Protein AF-A0A969TGC6-F1 (afdb_monomer)

Solvent-accessible surface area (backbone atoms only — not comparable to full-atom values): 52726 Å² total; per-residue (Å²): 133,88,84,82,91,86,74,65,69,70,60,55,54,51,49,52,50,51,52,52,50,50,52,48,52,52,51,51,50,49,52,50,49,59,74,69,62,88,78,86,81,94,59,93,66,51,74,60,46,52,50,52,46,52,52,50,50,51,57,56,64,56,40,56,71,50,57,75,47,61,88,76,62,61,68,69,58,56,53,52,53,53,48,51,54,52,53,56,54,46,51,66,78,45,85,69,74,39,26,45,59,50,34,52,50,28,51,55,52,32,50,51,51,36,62,56,42,58,84,73,53,75,89,63,59,92,62,10,60,48,58,54,50,42,55,52,52,51,48,38,74,75,70,71,62,87,76,94,69,101,72,90,76,74,87,83,62,34,61,51,34,47,57,66,33,43,66,35,51,79,68,75,39,70,48,66,56,47,46,52,53,21,55,51,43,30,54,52,19,50,54,49,25,55,33,29,49,36,36,75,73,70,36,56,68,73,58,20,46,51,48,44,33,48,70,31,67,49,54,44,58,48,26,60,48,60,53,31,67,82,68,52,59,83,71,52,62,63,85,66,43,46,29,57,20,30,47,34,39,22,50,21,25,51,58,53,65,36,61,68,60,21,29,53,28,47,8,52,14,48,19,12,27,72,72,42,64,80,50,46,66,57,54,48,52,49,33,35,73,76,61,33,61,71,51,29,51,51,46,49,48,53,17,50,52,45,17,48,44,58,51,40,49,60,36,70,75,73,44,70,71,57,58,55,52,54,53,49,46,72,76,68,47,69,78,60,62,65,50,56,75,72,63,53,81,74,60,61,64,57,65,49,38,57,64,56,62,35,46,78,68,71,46,56,81,74,53,52,64,66,59,48,60,59,47,58,77,65,51,49,52,62,69,59,70,82,92,82,78,90,87,85,75,80,70,68,68,59,64,73,46,42,66,59,51,50,49,52,48,48,51,50,47,48,40,64,58,47,52,60,45,75,39,68,54,52,54,50,52,54,51,54,52,48,60,57,51,80,59,37,55,91,57,56,86,85,60,56,66,66,54,45,57,50,52,41,50,46,61,63,46,69,77,73,60,93,67,85,54,61,88,89,92,87,81,89,82,81,84,83,81,37,71,72,85,91,93,96,96,96,94,97,97,97,93,90,94,93,86,89,68,60,77,74,84,92,78,71,39,49,29,27,27,58,28,48,22,70,75,37,38,66,79,53,48,62,58,52,50,52,54,36,56,67,34,50,47,40,30,37,40,36,64,50,48,36,29,76,30,28,60,40,91,96,44,70,79,42,61,48,54,46,85,91,50,86,68,49,32,47,31,37,55,58,41,50,29,56,34,27,55,68,54,25,42,43,39,37,32,46,29,70,72,53,39,80,40,68,97,51,65,53,34,57,49,92,81,46,54,69,61,47,27,53,50,38,22,55,51,33,24,54,36,22,57,76,56,64,60,36,54,38,38,25,55,38,57,26,42,37,28,34,81,58,4,37,46,50,40,32,44,49,45,65,49,43,24,53,52,36,46,42,42,40,55,21,25,41,72,36,20,80,80,52,40,34,28,38,30,31,24,38,56,55,90,48,89,80,54,59,88,63,39,42,32,29,78,57,46,53,52,50,18,47,75,71,48,34,61,82,40,39,66,29,42,31,30,22,74,53,65,94,62,63,62,74,49,64,41,73,54,98,90,38,75,42,28,56,65,59,49,52,57,52,46,49,72,66,29,49,90,72,74,53,54,41,33,33,33,65,35,39,58,61,30,50,17,76,50,96,77,37,36,58,54,63,58,40,17,29,44,50,55,50,39,50,50,64,43,64,70,37,93,53,40,63,34,44,15,36,36,27,46,49,24,46,54,61,92,83,47,48,84,81,56,68,50,80,61,61,69,44,53,77,34,32,27,27,23,22,54,72,66,63,78,81,55,90,83,44,82,74,37,57,37,46,30,32,41,16,48,24,42,48,35,76,68,42,67,82,42,43,83,73,43,82,79,32,72,46,82,45,88,83,32,44,35,25,37,27,39,33,27,26,28,94,91,38,69,77,54,43,35,34,42,35,36,27,77,35,97,62,72,68,89,46,70,47,74,50,77,37,73,23,38,36,32,30,39,42,73,57,51,76,78,49,75,42,70,36,60,98,24,26,34,75,59,77,81,69,57,75,60,40,41,34,38,39,31,69,103

Mean predicted aligned error: 20.3 Å

Radius of gyration: 36.27 Å; Cα contacts (8 Å, |Δi|>4): 1377; chains: 1; bounding box: 99×72×95 Å

Secondary structure (DSSP, 8-state):
------S-HHHHHHHHHHHHHHHHHHHHHHHHHHHH-SS--SSTTHHHHHHHHHHHHHHHHTHHHHHHHTTS--HHHHHHHHHHHHHHHHHHHSPPP-HHHHHHHHHHHHHHHHHHHTTTS---GGG-HHHHHHHHHHHHHHH------SS-----S-HHHHHTTHHHHHTT--THHHHHHHHHHHHHHHHHHHHHHHHHTT--HHHHHHHHHHH-HHHHHHHHHHTSHHHHS--S-S--HHHHHHHHHHHHHHHTT-HHHHHHHHHHHHTT-GGGGGTHHHHHHHHHHHH-HHHHHHHHHHHHHHHHHHHHHHHHHH-TTHHHHHHHHHHH-TTTHHHHHTT-TTGGGT--STHHHHHHTT-GGGTHHHHHHHHTTTGGGTTTS--------TTHHHHHTHHHHHHHHHHHHHHHHH-SSHHHHHHHHHHHHHHHHTTS-S--GGGHHHHHHHHHHHHHHHTT------------TTSS-------------------------TT--EEEE--HHHHS-TTTHHHHHHHHHHHT--EEEEEEEHHHH--STTPPP--S--TTSTTT---HHHHHHHHHHTT-EEEEEEE---GGGTTS-S--GGGTHHHHHHHHHHHHIIIIITTS---EEEE-S-TTSIIIIITTT--SHHHHHHHHHHHHHHHHHH-TTPEEEEPPEEP--SSSPPTT---HHHHHHHHHHTTGGGG-SBEEEE---SS-TT--EEETTEEE-HHHHHHHHHHHHGGGT-PPEEEEEE----SSSTTPPPHHHHHHHHHHHHHHHHTSTTEEEEEEE-SB----TTSBTTB----SS-GGGS--SB---SS--TT-GGGB-HHHHHHHHHHHHHTT-EEEEEEEES-SGGGTTEEEEEEEETTEEEEEEEEEEESSS-----EEE-SSSEEEEEETTS-EEEEEE-BTTEEEPPPPPBT--EEEEE-

Sequence (951 aa):
MPQVYGLPAPLTLHLETAAALGLLLVALGWVVFAIIDRRECILPGLPRRMLVLVLLLAWLALARDVLGVLFGLHPLLLALFAGGALLLTGMLFFPPPASGWIVVSAVLLGSGVRLACFFVEPMKSFSADALLTIERFGYILNDGVLRLAPWQSPPTSLPIAWMAYLPAYVLGLDVRLVNLLAELLIGVALAWAAIALQTNAGTPPRAALATVWNDDRVLLLWSAVFLLPAALHWSLTSIAPVPLALIALLLATLVSERTMATVLLMGLAGAASLLTMVVVPFILLYWLHRHGWWRTLLLAIIAVMMMALLCLLPVAFWLQEYLTTWYWMWMNVGDIVPHRYWAHPETWVELAGFQRPLWALGMGAALEPLQLSGNTLLTGVQVLGSAEAYQTTGTARLLFNLPQLLLAASMLLLTWYRARSMFALLSIITASLLFYLLFHPVSSPYVYTPVLVVALLWAIVWQYSTSPEPPKRIPRSVIALVLLLPLVGLPITLVNNRLPLPDHHNTSPFGVVSRLGVRVRDDDYRAMVTLMQEAGVQWQREELTWATIQRHRDGMFVWTAYPGYARGLYDYDRAIGIQVTAGIHVLALLSYHPAWFYGHEPAPLDAWIDDWGDFVYATVRRYGYERGWVKYWEVWNEPNLHLYGAHLGINTPEKYTQLLAVTRQAARAADPEAQLVLGGLASVWVEPPPVFNSDYRSYLSDVAQVGGLEHVDIVAIHPYRPSAPEDRLPRKGQLEDFRAELHAMDRLLEPFGSLPIWITEMGWSTYTGELGLDEETQAYYLVRMYLLALTHPSVEKVFWYELRNSTTDDADYEQPFFDAAEEQFHYGLLRRSYPLDPEQDDLRKPAFIAYRKLTQMLEGHTLQQVIADNTTPETAGVYWYRFTRPDQKEQPVDVFWRTGSVWPTFAADYGCAKVSLWEANGERRAVLPTIDGAVTIPEPPVGVPWYAKCE

Foldseek 3Di:
DDDDDDDDPVVLVVVVVVLVVVVVVVVVVVVVVLVPDDDDDPDPPVVQLVVLVVLLSLQVNVVVVVVSCVVPDDVVLVVLSVVLNVLSVVVNPDPDFFLQVLLVVLLVSLVVLLVVVPVVDDADLVQALLSVVLVQVVCCVPPVDDDDDDDDRDPQWFPLLSVQQNVCVVVVHDSCVSLSVLLVLLLVLLLLLQLLLCVVVVHDSVRSNVCCRGDNPLSNLSSSVSRHPLVSDDHNNADRSNLVSLLSNLNSCVSNVVLLSNLLSLLSSLRTDPVSVLVVVLSLVVCCVVPNDVVSVVSVC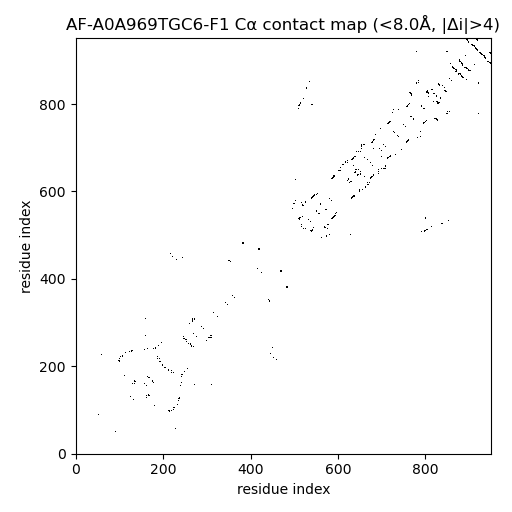SSVVSNCCSRCVCCPVRPVPPVVLVVCCVLPVVPPPVVVCVPDPVCVLAQFFPCVVCVVVVNNVVCVVVSVVVVCVPLLQPPPPDDDDDDDDPPPVPVVCVVVCCVVVVLVVQCQWWPPDSQSVLVSSLVVVVVRVVGGDDRHPRPVSVVSSSVSVNVVSSPDRDDTGDDDDDDDPPPPRSDDDDDDDDDDDYDDDDDADAADDDAWQAAAEAQCQQFNALVCLVVLLVLCVLLLHQEYEHEDAQQVQAVDLPGHGYQADTPVNPQRHSHRRSNLRSCRNSNHAYAYEYDDFHNVCVVVWLDACVVCLVSLLVVLLVVLLVQPVPGPRHQEYEYFAALQACPGNVRPNQNQLLSLLSSLQSNLVSNCVSPVRRFYEYHAHEAAQDVVGPPSHDGRLVSLLRNVVNPSLVRGQAYEYQDEDLDAQQFQGQDVNGRDHPLSVVVSVQVSCVVVVLRAYEHQEYFFFCAPDPSHDPLQLRLLSLLVNCCSQQVRPRYRHYYYHHAEFGADSPDRLQGGDDDSHDRRRGRHQFYDDPPDDSPDPRRGGLNSLLSSVNSVQDPQKHWDDWPADCPDPLRHQKGKTWIDHPVGNLKIKMKIAGQDPDDDFDKDFNNAQWKWKAWSSGDTDDIDGADNRIDGDDHDDHSIMMMITHD

Structure (mmCIF, N/CA/C/O backbone):
data_AF-A0A969TGC6-F1
#
_entry.id   AF-A0A969TGC6-F1
#
loop_
_atom_site.group_PDB
_atom_site.id
_atom_site.type_symbol
_atom_site.label_atom_id
_atom_site.label_alt_id
_atom_site.label_comp_id
_atom_site.label_asym_id
_atom_site.label_entity_id
_atom_site.label_seq_id
_atom_site.pdbx_PDB_ins_code
_atom_site.Cartn_x
_atom_site.Cartn_y
_atom_site.Cartn_z
_atom_site.occupancy
_atom_site.B_iso_or_equiv
_atom_site.auth_seq_id
_atom_site.auth_comp_id
_atom_site.auth_asym_id
_atom_site.auth_atom_id
_atom_site.pdbx_PDB_model_num
ATOM 1 N N . MET A 1 1 ? 21.416 15.782 16.555 1.00 24.66 1 MET A N 1
ATOM 2 C CA . MET A 1 1 ? 21.982 17.030 17.127 1.00 24.66 1 MET A CA 1
ATOM 3 C C . MET A 1 1 ? 21.589 18.193 16.224 1.00 24.66 1 MET A C 1
ATOM 5 O O . MET A 1 1 ? 21.536 17.962 15.021 1.00 24.66 1 MET A O 1
ATOM 9 N N . PRO A 1 2 ? 21.303 19.396 16.750 1.00 28.72 2 PRO A N 1
ATOM 10 C CA . PRO A 1 2 ? 20.964 20.556 15.925 1.00 28.72 2 PRO A CA 1
ATOM 11 C C . PRO A 1 2 ? 22.213 21.150 15.252 1.00 28.72 2 PRO A C 1
ATOM 13 O O . PRO A 1 2 ? 23.263 21.255 15.885 1.00 28.72 2 PRO A O 1
ATOM 16 N N . GLN A 1 3 ? 22.101 21.559 13.986 1.00 31.88 3 GLN A N 1
ATOM 17 C CA . GLN A 1 3 ? 23.160 22.302 13.293 1.00 31.88 3 GLN A CA 1
ATOM 18 C C . GLN A 1 3 ? 23.065 23.804 13.596 1.00 31.88 3 GLN A C 1
ATOM 20 O O . GLN A 1 3 ? 21.974 24.370 13.656 1.00 31.88 3 GLN A O 1
ATOM 25 N N . VAL A 1 4 ? 24.217 24.460 13.765 1.00 28.70 4 VAL A N 1
ATOM 26 C CA . VAL A 1 4 ? 24.314 25.903 14.032 1.00 28.70 4 VAL A CA 1
ATOM 27 C C . VAL A 1 4 ? 24.711 26.629 12.746 1.00 28.70 4 VAL A C 1
ATOM 29 O O . VAL A 1 4 ? 25.843 26.503 12.284 1.00 28.70 4 VAL A O 1
ATOM 32 N N . TYR A 1 5 ? 23.792 27.410 12.174 1.00 34.66 5 TYR A N 1
ATOM 33 C CA . TYR A 1 5 ? 24.076 28.231 10.993 1.00 34.66 5 TYR A CA 1
ATOM 34 C C . TYR A 1 5 ? 24.976 29.422 11.343 1.00 34.66 5 TYR A C 1
ATOM 36 O O . TYR A 1 5 ? 24.638 30.251 12.186 1.00 34.66 5 TYR A O 1
ATOM 44 N N . GLY A 1 6 ? 26.130 29.498 10.673 1.00 35.56 6 GLY A N 1
ATOM 45 C CA . GLY A 1 6 ? 27.254 30.347 11.073 1.00 35.56 6 GLY A CA 1
ATOM 46 C C . GLY A 1 6 ? 27.678 31.451 10.100 1.00 35.56 6 GLY A C 1
ATOM 47 O O . GLY A 1 6 ? 28.812 31.891 10.226 1.00 35.56 6 GLY A O 1
ATOM 48 N N . LEU A 1 7 ? 26.843 31.874 9.137 1.00 33.38 7 LEU A N 1
ATOM 49 C CA . LEU A 1 7 ? 26.954 33.140 8.370 1.00 33.38 7 LEU A CA 1
ATOM 50 C C . LEU A 1 7 ? 25.738 33.301 7.417 1.00 33.38 7 LEU A C 1
ATOM 52 O O . LEU A 1 7 ? 25.213 32.289 6.952 1.00 33.38 7 LEU A O 1
ATOM 56 N N . PRO A 1 8 ? 25.277 34.526 7.076 1.00 35.31 8 PRO A N 1
ATOM 57 C CA . PRO A 1 8 ? 24.175 34.715 6.126 1.00 35.31 8 PRO A CA 1
ATOM 58 C C . PRO A 1 8 ? 24.559 34.348 4.684 1.00 35.31 8 PRO A C 1
ATOM 60 O O . PRO A 1 8 ? 25.531 34.881 4.144 1.00 35.31 8 PRO A O 1
ATOM 63 N N . ALA A 1 9 ? 23.733 33.523 4.031 1.00 37.19 9 ALA A N 1
ATOM 64 C CA . ALA A 1 9 ? 23.964 33.000 2.678 1.00 37.19 9 ALA A CA 1
ATOM 65 C C . ALA A 1 9 ? 24.323 34.039 1.582 1.00 37.19 9 ALA A C 1
ATOM 67 O O . ALA A 1 9 ? 25.147 33.713 0.724 1.00 37.19 9 ALA A O 1
ATOM 68 N N . PRO A 1 10 ? 23.801 35.289 1.583 1.00 35.31 10 PRO A N 1
ATOM 69 C CA . PRO A 1 10 ? 24.220 36.296 0.604 1.00 35.31 10 PRO A CA 1
ATOM 70 C C . PRO A 1 10 ? 25.704 36.678 0.711 1.00 35.31 10 PRO A C 1
ATOM 72 O O . PRO A 1 10 ? 26.344 36.951 -0.302 1.00 35.31 10 PRO A O 1
ATOM 75 N N . LEU A 1 11 ? 26.280 36.684 1.921 1.00 35.53 11 LEU A N 1
ATOM 76 C CA . LEU A 1 11 ? 27.669 37.105 2.124 1.00 35.53 11 LEU A CA 1
ATOM 77 C C . LEU A 1 11 ? 28.658 36.051 1.608 1.00 35.53 11 LEU A C 1
ATOM 79 O O . LEU A 1 11 ? 29.670 36.406 1.003 1.00 35.53 11 LEU A O 1
ATOM 83 N N . THR A 1 12 ? 28.347 34.765 1.792 1.00 37.69 12 THR A N 1
ATOM 84 C CA . THR A 1 12 ? 29.113 33.657 1.202 1.00 37.69 12 THR A CA 1
ATOM 85 C C . THR A 1 12 ? 29.044 33.682 -0.322 1.00 37.69 12 THR A C 1
ATOM 87 O O . THR A 1 12 ? 30.097 33.664 -0.954 1.00 37.69 12 THR A O 1
ATOM 90 N N . LEU A 1 13 ? 27.856 33.871 -0.912 1.00 38.19 13 LEU A N 1
ATOM 91 C CA . LEU A 1 13 ? 27.699 33.991 -2.368 1.00 38.19 13 LEU A CA 1
ATOM 92 C C . LEU A 1 13 ? 28.505 35.169 -2.952 1.00 38.19 13 LEU A C 1
ATOM 94 O O . LEU A 1 13 ? 29.115 35.054 -4.017 1.00 38.19 13 LEU A O 1
ATOM 98 N N . HIS A 1 14 ? 28.560 36.309 -2.255 1.00 39.16 14 HIS A N 1
ATOM 99 C CA . HIS A 1 14 ? 29.379 37.451 -2.674 1.00 39.16 14 HIS A CA 1
ATOM 100 C C . HIS A 1 14 ? 30.890 37.187 -2.562 1.00 39.16 14 HIS A C 1
ATOM 102 O O . HIS A 1 14 ? 31.640 37.625 -3.435 1.00 39.16 14 HIS A O 1
ATOM 108 N N . LEU A 1 15 ? 31.347 36.448 -1.545 1.00 41.25 15 LEU A N 1
ATOM 109 C CA . LEU A 1 15 ? 32.752 36.041 -1.406 1.00 41.25 15 LEU A CA 1
ATOM 110 C C . LEU A 1 15 ? 33.165 35.009 -2.467 1.00 41.25 15 LEU A C 1
ATOM 112 O O . LEU A 1 15 ? 34.226 35.155 -3.071 1.00 41.25 15 LEU A O 1
ATOM 116 N N . GLU A 1 16 ? 32.313 34.023 -2.748 1.00 42.44 16 GLU A N 1
ATOM 117 C CA . GLU A 1 16 ? 32.480 33.057 -3.845 1.00 42.44 16 GLU A CA 1
ATOM 118 C C . GLU A 1 16 ? 32.572 33.776 -5.197 1.00 42.44 16 GLU A C 1
ATOM 120 O O . GLU A 1 16 ? 33.514 33.560 -5.960 1.00 42.44 16 GLU A O 1
ATOM 125 N N . THR A 1 17 ? 31.646 34.707 -5.457 1.00 41.72 17 THR A N 1
ATOM 126 C CA . THR A 1 17 ? 31.639 35.528 -6.676 1.00 41.72 17 THR A CA 1
ATOM 127 C C . THR A 1 17 ? 32.918 36.358 -6.793 1.00 41.72 17 THR A C 1
ATOM 129 O O . THR A 1 17 ? 33.521 36.401 -7.863 1.00 41.72 17 THR A O 1
ATOM 132 N N . ALA A 1 18 ? 33.383 36.987 -5.708 1.00 42.50 18 ALA A N 1
ATOM 133 C CA . ALA A 1 18 ? 34.616 37.775 -5.704 1.00 42.50 18 ALA A CA 1
ATOM 134 C C . ALA A 1 18 ? 35.876 36.914 -5.923 1.00 42.50 18 ALA A C 1
ATOM 136 O O . ALA A 1 18 ? 36.776 37.325 -6.656 1.00 42.50 18 ALA A O 1
ATOM 137 N N . ALA A 1 19 ? 35.934 35.711 -5.344 1.00 42.59 19 ALA A N 1
ATOM 138 C CA . ALA A 1 19 ? 37.028 34.763 -5.553 1.00 42.59 19 ALA A CA 1
ATOM 139 C C . ALA A 1 19 ? 37.056 34.231 -6.997 1.00 42.59 19 ALA A C 1
ATOM 141 O O . ALA A 1 19 ? 38.118 34.202 -7.624 1.00 42.59 19 ALA A O 1
ATOM 142 N N . ALA A 1 20 ? 35.891 33.892 -7.558 1.00 42.00 20 ALA A N 1
ATOM 143 C CA . ALA A 1 20 ? 35.745 33.515 -8.961 1.00 42.00 20 ALA A CA 1
ATOM 144 C C . ALA A 1 20 ? 36.144 34.664 -9.903 1.00 42.00 20 ALA A C 1
ATOM 146 O O . ALA A 1 20 ? 36.870 34.435 -10.870 1.00 42.00 20 ALA A O 1
ATOM 147 N N . LEU A 1 21 ? 35.764 35.910 -9.592 1.00 42.19 21 LEU A N 1
ATOM 148 C CA . LEU A 1 21 ? 36.181 37.094 -10.351 1.00 42.19 21 LEU A CA 1
ATOM 149 C C . LEU A 1 21 ? 37.699 37.331 -10.258 1.00 42.19 21 LEU A C 1
ATOM 151 O O . LEU A 1 21 ? 38.327 37.704 -11.245 1.00 42.19 21 LEU A O 1
ATOM 155 N N . GLY A 1 22 ? 38.310 37.071 -9.098 1.00 43.81 22 GLY A N 1
ATOM 156 C CA . GLY A 1 22 ? 39.761 37.120 -8.910 1.00 43.81 22 GLY A CA 1
ATOM 157 C C . GLY A 1 22 ? 40.499 36.087 -9.765 1.00 43.81 22 GLY A C 1
ATOM 158 O O . GLY A 1 22 ? 41.428 36.438 -10.491 1.00 43.81 22 GLY A O 1
ATOM 159 N N . LEU A 1 23 ? 40.048 34.828 -9.746 1.00 44.66 23 LEU A N 1
ATOM 160 C CA . LEU A 1 23 ? 40.581 33.759 -10.598 1.00 44.66 23 LEU A CA 1
ATOM 161 C C . LEU A 1 23 ? 40.375 34.061 -12.091 1.00 44.66 23 LEU A C 1
ATOM 163 O O . LEU A 1 23 ? 41.296 33.864 -12.882 1.00 44.66 23 LEU A O 1
ATOM 167 N N . LEU A 1 24 ? 39.217 34.610 -12.469 1.00 41.59 24 LEU A N 1
ATOM 168 C CA . LEU A 1 24 ? 38.911 35.066 -13.826 1.00 41.59 24 LEU A CA 1
ATOM 169 C C . LEU A 1 24 ? 39.865 36.174 -14.290 1.00 41.59 24 LEU A C 1
ATOM 171 O O . LEU A 1 24 ? 40.400 36.096 -15.393 1.00 41.59 24 LEU A O 1
ATOM 175 N N . LEU A 1 25 ? 40.111 37.188 -13.458 1.00 43.38 25 LEU A N 1
ATOM 176 C CA . LEU A 1 25 ? 41.026 38.289 -13.773 1.00 43.38 25 LEU A CA 1
ATOM 177 C C . LEU A 1 25 ? 42.484 37.817 -13.859 1.00 43.38 25 LEU A C 1
ATOM 179 O O . LEU A 1 25 ? 43.218 38.276 -14.733 1.00 43.38 25 LEU A O 1
ATOM 183 N N . VAL A 1 26 ? 42.898 36.859 -13.022 1.00 46.28 26 VAL A N 1
ATOM 184 C CA . VAL A 1 26 ? 44.216 36.211 -13.131 1.00 46.28 26 VAL A CA 1
ATOM 185 C C . VAL A 1 26 ? 44.318 35.386 -14.417 1.00 46.28 26 VAL A C 1
ATOM 187 O O . VAL A 1 26 ? 45.312 35.512 -15.127 1.00 46.28 26 VAL A O 1
ATOM 190 N N . ALA A 1 27 ? 43.296 34.598 -14.766 1.00 43.94 27 ALA A N 1
ATOM 191 C CA . ALA A 1 27 ? 43.273 33.782 -15.981 1.00 43.94 27 ALA A CA 1
ATOM 192 C C . ALA A 1 27 ? 43.244 34.632 -17.263 1.00 43.94 27 ALA A C 1
ATOM 194 O O . ALA A 1 27 ? 44.017 34.376 -18.185 1.00 43.94 27 ALA A O 1
ATOM 195 N N . LEU A 1 28 ? 42.422 35.687 -17.310 1.00 42.12 28 LEU A N 1
ATOM 196 C CA . LEU A 1 28 ? 42.416 36.669 -18.398 1.00 42.12 28 LEU A CA 1
ATOM 197 C C . LEU A 1 28 ? 43.750 37.413 -18.480 1.00 42.12 28 LEU A C 1
ATOM 199 O O . LEU A 1 28 ? 44.289 37.558 -19.573 1.00 42.12 28 LEU A O 1
ATOM 203 N N . GLY A 1 29 ? 44.327 37.813 -17.343 1.00 43.00 29 GLY A N 1
ATOM 204 C CA . GLY A 1 29 ? 45.672 38.383 -17.281 1.00 43.00 29 GLY A CA 1
ATOM 205 C C . GLY A 1 29 ? 46.729 37.442 -17.866 1.00 43.00 29 GLY A C 1
ATOM 206 O O . GLY A 1 29 ? 47.590 37.891 -18.618 1.00 43.00 29 GLY A O 1
ATOM 207 N N . TRP A 1 30 ? 46.624 36.136 -17.599 1.00 42.75 30 TRP A N 1
ATOM 208 C CA . TRP A 1 30 ? 47.497 35.097 -18.156 1.00 42.75 30 TRP A CA 1
ATOM 209 C C . TRP A 1 30 ? 47.307 34.905 -19.665 1.00 42.75 30 TRP A C 1
ATOM 211 O O . TRP A 1 30 ? 48.290 34.846 -20.398 1.00 42.75 30 TRP A O 1
ATOM 221 N N . VAL A 1 31 ? 46.061 34.865 -20.148 1.00 41.34 31 VAL A N 1
ATOM 222 C CA . VAL A 1 31 ? 45.736 34.771 -21.583 1.00 41.34 31 VAL A CA 1
ATOM 223 C C . VAL A 1 31 ? 46.210 36.016 -22.338 1.00 41.34 31 VAL A C 1
ATOM 225 O O . VAL A 1 31 ? 46.769 35.894 -23.424 1.00 41.34 31 VAL A O 1
ATOM 228 N N . VAL A 1 32 ? 46.064 37.208 -21.756 1.00 41.75 32 VAL A N 1
ATOM 229 C CA . VAL A 1 32 ? 46.582 38.464 -22.320 1.00 41.75 32 VAL A CA 1
ATOM 230 C C . VAL A 1 32 ? 48.115 38.468 -22.338 1.00 41.75 32 VAL A C 1
ATOM 232 O O . VAL A 1 32 ? 48.694 38.789 -23.373 1.00 41.75 32 VAL A O 1
ATOM 235 N N . PHE A 1 33 ? 48.786 38.032 -21.263 1.00 41.72 33 PHE A N 1
ATOM 236 C CA . PHE A 1 33 ? 50.248 37.864 -21.246 1.00 41.72 33 PHE A CA 1
ATOM 237 C C . PHE A 1 33 ? 50.727 36.892 -22.333 1.00 41.72 33 PHE A C 1
ATOM 239 O O . PHE A 1 33 ? 51.671 37.192 -23.062 1.00 41.72 33 PHE A O 1
ATOM 246 N N . ALA A 1 34 ? 50.046 35.753 -22.473 1.00 40.00 34 ALA A N 1
ATOM 247 C CA . ALA A 1 34 ? 50.344 34.734 -23.471 1.00 40.00 34 ALA A CA 1
ATOM 248 C C . ALA A 1 34 ? 50.162 35.259 -24.908 1.00 40.00 34 ALA A C 1
ATOM 250 O O . ALA A 1 34 ? 50.999 35.010 -25.770 1.00 40.00 34 ALA A O 1
ATOM 251 N N . ILE A 1 35 ? 49.098 36.023 -25.179 1.00 39.34 35 ILE A N 1
ATOM 252 C CA . ILE A 1 35 ? 48.844 36.623 -26.500 1.00 39.34 35 ILE A CA 1
ATOM 253 C C . ILE A 1 35 ? 49.875 37.710 -26.853 1.00 39.34 35 ILE A C 1
ATOM 255 O O . ILE A 1 35 ? 50.189 37.882 -28.033 1.00 39.34 35 ILE A O 1
ATOM 259 N N . ILE A 1 36 ? 50.383 38.447 -25.860 1.00 40.69 36 ILE A N 1
ATOM 260 C CA . ILE A 1 36 ? 51.308 39.571 -26.063 1.00 40.69 36 ILE A CA 1
ATOM 261 C C . ILE A 1 36 ? 52.763 39.112 -26.240 1.00 40.69 36 ILE A C 1
ATOM 263 O O . ILE A 1 36 ? 53.474 39.689 -27.066 1.00 40.69 36 ILE A O 1
ATOM 267 N N . ASP A 1 37 ? 53.228 38.108 -25.491 1.00 37.31 37 ASP A N 1
ATOM 268 C CA . ASP A 1 37 ? 54.656 37.782 -25.463 1.00 37.31 37 ASP A CA 1
ATOM 269 C C . ASP A 1 37 ? 55.139 36.948 -26.669 1.00 37.31 37 ASP A C 1
ATOM 271 O O . ASP A 1 37 ? 54.580 35.918 -27.053 1.00 37.31 37 ASP A O 1
ATOM 275 N N . ARG A 1 38 ? 56.267 37.385 -27.236 1.00 43.56 38 ARG A N 1
ATOM 276 C CA . ARG A 1 38 ? 57.140 36.585 -28.108 1.00 43.56 38 ARG A CA 1
ATOM 277 C C . ARG A 1 38 ? 58.613 36.617 -27.690 1.00 43.56 38 ARG A C 1
ATOM 279 O O . ARG A 1 38 ? 59.367 35.802 -28.226 1.00 43.56 38 ARG A O 1
ATOM 286 N N . ARG A 1 39 ? 59.034 37.559 -26.832 1.00 43.31 39 ARG A N 1
ATOM 287 C CA . ARG A 1 39 ? 60.411 37.780 -26.359 1.00 43.31 39 ARG A CA 1
ATOM 288 C C . ARG A 1 39 ? 60.439 38.561 -25.030 1.00 43.31 39 ARG A C 1
ATOM 290 O O . ARG A 1 39 ? 60.185 39.759 -25.021 1.00 43.31 39 ARG A O 1
ATOM 297 N N . GLU A 1 40 ? 60.968 37.878 -24.013 1.00 41.59 40 GLU A N 1
ATOM 298 C CA . GLU A 1 40 ? 61.617 38.391 -22.789 1.00 41.59 40 GLU A CA 1
ATOM 299 C C . GLU A 1 40 ? 60.731 38.814 -21.593 1.00 41.59 40 GLU A C 1
ATOM 301 O O . GLU A 1 40 ? 59.841 39.657 -21.658 1.00 41.59 40 GLU A O 1
ATOM 306 N N . CYS A 1 41 ? 61.042 38.219 -20.433 1.00 33.31 41 CYS A N 1
ATOM 307 C CA . CYS A 1 41 ? 60.336 38.412 -19.166 1.00 33.31 41 CYS A CA 1
ATOM 308 C C . CYS A 1 41 ? 60.744 39.710 -18.453 1.00 33.31 41 CYS A C 1
ATOM 310 O O . CYS A 1 41 ? 61.922 39.909 -18.165 1.00 33.31 41 CYS A O 1
ATOM 312 N N . ILE A 1 42 ? 59.765 40.503 -18.007 1.00 37.56 42 ILE A N 1
ATOM 313 C CA . ILE A 1 42 ? 60.013 41.737 -17.233 1.00 37.56 42 ILE A CA 1
ATOM 314 C C . ILE A 1 42 ? 60.315 41.472 -15.737 1.00 37.56 42 ILE A C 1
ATOM 316 O O . ILE A 1 42 ? 60.953 42.299 -15.091 1.00 37.56 42 ILE A O 1
ATOM 320 N N . LEU A 1 43 ? 59.924 40.317 -15.171 1.00 34.94 43 LEU A N 1
ATOM 321 C CA . LEU A 1 43 ? 60.247 39.938 -13.780 1.00 34.94 43 LEU A CA 1
ATOM 322 C C . LEU A 1 43 ? 60.674 38.458 -13.648 1.00 34.94 43 LEU A C 1
ATOM 324 O O . LEU A 1 43 ? 59.826 37.564 -13.769 1.00 34.94 43 LEU A O 1
ATOM 328 N N . PRO A 1 44 ? 61.955 38.155 -13.352 1.00 37.75 44 PRO A N 1
ATOM 329 C CA . PRO A 1 44 ? 62.408 36.783 -13.143 1.00 37.75 44 PRO A CA 1
ATOM 330 C C . PRO A 1 44 ? 61.850 36.200 -11.833 1.00 37.75 44 PRO A C 1
ATOM 332 O O . PRO A 1 44 ? 62.057 36.738 -10.749 1.00 37.75 44 PRO A O 1
ATOM 335 N N . GLY A 1 45 ? 61.149 35.066 -11.934 1.00 48.38 45 GLY A N 1
ATOM 336 C CA . GLY A 1 45 ? 60.629 34.294 -10.793 1.00 48.38 45 GLY A CA 1
ATOM 337 C C . GLY A 1 45 ? 59.125 34.429 -10.520 1.00 48.38 45 GLY A C 1
ATOM 338 O O . GLY A 1 45 ? 58.558 33.565 -9.849 1.00 48.38 45 GLY A O 1
ATOM 339 N N . LEU A 1 46 ? 58.452 35.436 -11.089 1.00 42.62 46 LEU A N 1
ATOM 340 C CA . LEU A 1 46 ? 57.016 35.664 -10.870 1.00 42.62 46 LEU A CA 1
ATOM 341 C C . LEU A 1 46 ? 56.115 34.465 -11.261 1.00 42.62 46 LEU A C 1
ATOM 343 O O . LEU A 1 46 ? 55.258 34.105 -10.454 1.00 42.62 46 LEU A O 1
ATOM 347 N N . PRO A 1 47 ? 56.317 33.768 -12.406 1.00 53.97 47 PRO A N 1
ATOM 348 C CA . PRO A 1 47 ? 55.390 32.721 -12.856 1.00 53.97 47 PRO A CA 1
ATOM 349 C C . PRO A 1 47 ? 55.228 31.531 -11.897 1.00 53.97 47 PRO A C 1
ATOM 351 O O . PRO A 1 47 ? 54.136 30.982 -11.791 1.00 53.97 47 PRO A O 1
ATOM 354 N N . ARG A 1 48 ? 56.287 31.132 -11.174 1.00 51.34 48 ARG A N 1
ATOM 355 C CA . ARG A 1 48 ? 56.208 30.014 -10.209 1.00 51.34 48 ARG A CA 1
ATOM 356 C C . ARG A 1 48 ? 55.545 30.431 -8.909 1.00 51.34 48 ARG A C 1
ATOM 358 O O . ARG A 1 48 ? 54.695 29.705 -8.410 1.00 51.34 48 ARG A O 1
ATOM 365 N N . ARG A 1 49 ? 55.881 31.618 -8.394 1.00 55.34 49 ARG A N 1
ATOM 366 C CA . ARG A 1 49 ? 55.244 32.157 -7.185 1.00 55.34 49 ARG A CA 1
ATOM 367 C C . ARG A 1 49 ? 53.764 32.458 -7.408 1.00 55.34 49 ARG A C 1
ATOM 369 O O . ARG A 1 49 ? 52.978 32.180 -6.515 1.00 55.34 49 ARG A O 1
ATOM 376 N N . MET A 1 50 ? 53.365 32.915 -8.598 1.00 53.53 50 MET A N 1
ATOM 377 C CA . MET A 1 50 ? 51.946 33.039 -8.954 1.00 53.53 50 MET A CA 1
ATOM 378 C C . MET A 1 50 ? 51.240 31.680 -9.027 1.00 53.53 50 MET A C 1
ATOM 380 O O . MET A 1 50 ? 50.130 31.573 -8.522 1.00 53.53 50 MET A O 1
ATOM 384 N N . LEU A 1 51 ? 51.871 30.632 -9.574 1.00 51.25 51 LEU A N 1
ATOM 385 C CA . LEU A 1 51 ? 51.276 29.288 -9.583 1.00 51.25 51 LEU A CA 1
ATOM 386 C C . LEU A 1 51 ? 51.096 28.735 -8.158 1.00 51.25 51 LEU A C 1
ATOM 388 O O . LEU A 1 51 ? 50.004 28.297 -7.815 1.00 51.25 51 LEU A O 1
ATOM 392 N N . VAL A 1 52 ? 52.124 28.816 -7.305 1.00 55.00 52 VAL A N 1
ATOM 393 C CA . VAL A 1 52 ? 52.030 28.396 -5.891 1.00 55.00 52 VAL A CA 1
ATOM 394 C C . VAL A 1 52 ? 51.007 29.243 -5.124 1.00 55.00 52 VAL A C 1
ATOM 396 O O . VAL A 1 52 ? 50.272 28.703 -4.305 1.00 55.00 52 VAL A O 1
ATOM 399 N N . LEU A 1 53 ? 50.888 30.543 -5.420 1.00 56.56 53 LEU A N 1
ATOM 400 C CA . LEU A 1 53 ? 49.873 31.412 -4.821 1.00 56.56 53 LEU A CA 1
ATOM 401 C C . LEU A 1 53 ? 48.451 31.033 -5.263 1.00 56.56 53 LEU A C 1
ATOM 403 O O . LEU A 1 53 ? 47.565 30.985 -4.420 1.00 56.56 53 LEU A O 1
ATOM 407 N N . VAL A 1 54 ? 48.224 30.716 -6.542 1.00 53.41 54 VAL A N 1
ATOM 408 C CA . VAL A 1 54 ? 46.925 30.213 -7.034 1.00 53.41 54 VAL A CA 1
ATOM 409 C C . VAL A 1 54 ? 46.567 28.884 -6.366 1.00 53.41 54 VAL A C 1
ATOM 411 O O . VAL A 1 54 ? 45.427 28.703 -5.949 1.00 53.41 54 VAL A O 1
ATOM 414 N N . LEU A 1 55 ? 47.538 27.984 -6.193 1.00 51.91 55 LEU A N 1
ATOM 415 C CA . LEU A 1 55 ? 47.339 26.708 -5.500 1.00 51.91 55 LEU A CA 1
ATOM 416 C C . LEU A 1 55 ? 47.047 26.899 -4.002 1.00 51.91 55 LEU A C 1
ATOM 418 O O . LEU A 1 55 ? 46.147 26.250 -3.477 1.00 51.91 55 LEU A O 1
ATOM 422 N N . LEU A 1 56 ? 47.735 27.823 -3.324 1.00 58.91 56 LEU A N 1
ATOM 423 C CA . LEU A 1 56 ? 47.463 28.167 -1.924 1.00 58.91 56 LEU A CA 1
ATOM 424 C C . LEU A 1 56 ? 46.101 28.862 -1.755 1.00 58.91 56 LEU A C 1
ATOM 426 O O . LEU A 1 56 ? 45.387 28.582 -0.798 1.00 58.91 56 LEU A O 1
ATOM 430 N N . LEU A 1 57 ? 45.704 29.732 -2.687 1.00 53.81 57 LEU A N 1
ATOM 431 C CA . LEU A 1 57 ? 44.385 30.370 -2.676 1.00 53.81 57 LEU A CA 1
ATOM 432 C C . LEU A 1 57 ? 43.262 29.360 -2.948 1.00 53.81 57 LEU A C 1
ATOM 434 O O . LEU A 1 57 ? 42.229 29.438 -2.293 1.00 53.81 57 LEU A O 1
ATOM 438 N N . ALA A 1 58 ? 43.469 28.377 -3.830 1.00 51.12 58 ALA A N 1
ATOM 439 C CA . ALA A 1 58 ? 42.536 27.263 -4.013 1.00 51.12 58 ALA A CA 1
ATOM 440 C C . ALA A 1 58 ? 42.439 26.384 -2.750 1.00 51.12 58 ALA A C 1
ATOM 442 O O . ALA A 1 58 ? 41.338 26.054 -2.315 1.00 51.12 58 ALA A O 1
ATOM 443 N N . TRP A 1 59 ? 43.578 26.073 -2.117 1.00 57.62 59 TRP A N 1
ATOM 444 C CA . TRP A 1 59 ? 43.646 25.335 -0.848 1.00 57.62 59 TRP A CA 1
ATOM 445 C C . TRP A 1 59 ? 42.881 26.038 0.282 1.00 57.62 59 TRP A C 1
ATOM 447 O O . TRP A 1 59 ? 42.167 25.396 1.048 1.00 57.62 59 TRP A O 1
ATOM 457 N N . LEU A 1 60 ? 43.011 27.364 0.376 1.00 55.47 60 LEU A N 1
ATOM 458 C CA . LEU A 1 60 ? 42.335 28.182 1.385 1.00 55.47 60 LEU A CA 1
ATOM 459 C C . LEU A 1 60 ? 40.854 28.428 1.063 1.00 55.47 60 LEU A C 1
ATOM 461 O O . LEU A 1 60 ? 40.045 28.464 1.984 1.00 55.47 60 LEU A O 1
ATOM 465 N N . ALA A 1 61 ? 40.469 28.552 -0.211 1.00 48.09 61 ALA A N 1
ATOM 466 C CA . ALA A 1 61 ? 39.064 28.684 -0.608 1.00 48.09 61 ALA A CA 1
ATOM 467 C C . ALA A 1 61 ? 38.253 27.419 -0.271 1.00 48.09 61 ALA A C 1
ATOM 469 O O . ALA A 1 61 ? 37.144 27.515 0.252 1.00 48.09 61 ALA A O 1
ATOM 470 N N . LEU A 1 62 ? 38.843 26.238 -0.485 1.00 48.59 62 LEU A N 1
ATOM 471 C CA . LEU A 1 62 ? 38.257 24.935 -0.139 1.00 48.59 62 LEU A CA 1
ATOM 472 C C . LEU A 1 62 ? 38.333 24.604 1.365 1.00 48.59 62 LEU A C 1
ATOM 474 O O . LEU A 1 62 ? 37.825 23.574 1.803 1.00 48.59 62 LEU A O 1
ATOM 478 N N . ALA A 1 63 ? 38.928 25.472 2.193 1.00 49.34 63 ALA A N 1
ATOM 479 C CA . ALA A 1 63 ? 38.982 25.255 3.637 1.00 49.34 63 ALA A CA 1
ATOM 480 C C . ALA A 1 63 ? 37.602 25.354 4.314 1.00 49.34 63 ALA A C 1
ATOM 482 O O . ALA A 1 63 ? 37.462 24.873 5.433 1.00 49.34 63 ALA A O 1
ATOM 483 N N . ARG A 1 64 ? 36.582 25.941 3.666 1.00 42.22 64 ARG A N 1
ATOM 484 C CA . ARG A 1 64 ? 35.212 26.035 4.206 1.00 42.22 64 ARG A CA 1
ATOM 485 C C . ARG A 1 64 ? 34.554 24.668 4.389 1.00 42.22 64 ARG A C 1
ATOM 487 O O . ARG A 1 64 ? 33.997 24.416 5.454 1.00 42.22 64 ARG A O 1
ATOM 494 N N . ASP A 1 65 ? 34.646 23.800 3.388 1.00 46.12 65 ASP A N 1
ATOM 495 C CA . ASP A 1 65 ? 34.011 22.477 3.428 1.00 46.12 65 ASP A CA 1
ATOM 496 C C . ASP A 1 65 ? 34.685 21.601 4.494 1.00 46.12 65 ASP A C 1
ATOM 498 O O . ASP A 1 65 ? 34.028 20.887 5.246 1.00 46.12 65 ASP A O 1
ATOM 502 N N . VAL A 1 66 ? 36.001 21.774 4.663 1.00 46.50 66 VAL A N 1
ATOM 503 C CA . VAL A 1 66 ? 36.769 21.187 5.768 1.00 46.50 66 VAL A CA 1
ATOM 504 C C . VAL A 1 66 ? 36.365 21.804 7.118 1.00 46.50 66 VAL A C 1
ATOM 506 O O . VAL A 1 66 ? 36.148 21.068 8.074 1.00 46.50 66 VAL A O 1
ATOM 509 N N . LEU A 1 67 ? 36.192 23.128 7.223 1.00 44.50 67 LEU A N 1
ATOM 510 C CA . LEU A 1 67 ? 35.779 23.829 8.453 1.00 44.50 67 LEU A CA 1
ATOM 511 C C . LEU A 1 67 ? 34.384 23.434 8.955 1.00 44.50 67 LEU A C 1
ATOM 513 O O . LEU A 1 67 ? 34.183 23.396 10.168 1.00 44.50 67 LEU A O 1
ATOM 517 N N . GLY A 1 68 ? 33.455 23.079 8.063 1.00 45.47 68 GLY A N 1
ATOM 518 C CA . GLY A 1 68 ? 32.167 22.488 8.447 1.00 45.47 68 GLY A CA 1
ATOM 519 C C . GLY A 1 68 ? 32.302 21.115 9.124 1.00 45.47 68 GLY A C 1
ATOM 520 O O . GLY A 1 68 ? 31.481 20.758 9.963 1.00 45.47 68 GLY A O 1
ATOM 521 N N . VAL A 1 69 ? 33.367 20.371 8.807 1.00 43.38 69 VAL A N 1
ATOM 522 C CA . VAL A 1 69 ? 33.633 19.005 9.295 1.00 43.38 69 VAL A CA 1
ATOM 523 C C . VAL A 1 69 ? 34.675 18.983 10.434 1.00 43.38 69 VAL A C 1
ATOM 525 O O . VAL A 1 69 ? 34.737 18.032 11.215 1.00 43.38 69 VAL A O 1
ATOM 528 N N . LEU A 1 70 ? 35.457 20.056 10.617 1.00 44.59 70 LEU A N 1
ATOM 529 C CA . LEU A 1 70 ? 36.520 20.156 11.631 1.00 44.59 70 LEU A CA 1
ATOM 530 C C . LEU A 1 70 ? 36.044 20.043 13.089 1.00 44.59 70 LEU A C 1
ATOM 532 O O . LEU A 1 70 ? 36.861 19.766 13.964 1.00 44.59 70 LEU A O 1
ATOM 536 N N . PHE A 1 71 ? 34.743 20.175 13.354 1.00 46.84 71 PHE A N 1
ATOM 537 C CA . PHE A 1 71 ? 34.152 19.914 14.671 1.00 46.84 71 PHE A CA 1
ATOM 538 C C . PHE A 1 71 ? 33.936 18.415 14.990 1.00 46.84 71 PHE A C 1
ATOM 540 O O . PHE A 1 71 ? 33.395 18.104 16.049 1.00 46.84 71 PHE A O 1
ATOM 547 N N . GLY A 1 72 ? 34.379 17.486 14.126 1.00 51.31 72 GLY A N 1
ATOM 548 C CA . GLY A 1 72 ? 34.262 16.035 14.356 1.00 51.31 72 GLY A CA 1
ATOM 549 C C . GLY A 1 72 ? 35.444 15.154 13.917 1.00 51.31 72 GLY A C 1
ATOM 550 O O . GLY A 1 72 ? 35.328 13.934 13.991 1.00 51.31 72 GLY A O 1
ATOM 551 N N . LEU A 1 73 ? 36.571 15.712 13.450 1.00 51.25 73 LEU A N 1
ATOM 552 C CA . LEU A 1 73 ? 37.669 14.918 12.865 1.00 51.25 73 LEU A CA 1
ATOM 553 C C . LEU A 1 73 ? 38.747 14.455 13.858 1.00 51.25 73 LEU A C 1
ATOM 555 O O . LEU A 1 73 ? 39.113 15.143 14.808 1.00 51.25 73 LEU A O 1
ATOM 559 N N . HIS A 1 74 ? 39.328 13.288 13.560 1.00 53.00 74 HIS A N 1
ATOM 560 C CA . HIS A 1 74 ? 40.430 12.694 14.317 1.00 53.00 74 HIS A CA 1
ATOM 561 C C . HIS A 1 74 ? 41.716 13.559 14.247 1.00 53.00 74 HIS A C 1
ATOM 563 O O . HIS A 1 74 ? 42.097 13.974 13.145 1.00 53.00 74 HIS A O 1
ATOM 569 N N . PRO A 1 75 ? 42.457 13.784 15.359 1.00 55.84 75 PRO A N 1
ATOM 570 C CA . PRO A 1 75 ? 43.585 14.732 15.409 1.00 55.84 75 PRO A CA 1
ATOM 571 C C . PRO A 1 75 ? 44.709 14.503 14.387 1.00 55.84 75 PRO A C 1
ATOM 573 O O . PRO A 1 75 ? 45.402 15.446 14.005 1.00 55.84 75 PRO A O 1
ATOM 576 N N . LEU A 1 76 ? 44.882 13.267 13.908 1.00 51.84 76 LEU A N 1
ATOM 577 C CA . LEU A 1 76 ? 45.850 12.937 12.858 1.00 51.84 76 LEU A CA 1
ATOM 578 C C . LEU A 1 76 ? 45.572 13.704 11.550 1.00 51.84 76 LEU A C 1
ATOM 580 O O . LEU A 1 76 ? 46.501 14.212 10.927 1.00 51.84 76 LEU A O 1
ATOM 584 N N . LEU A 1 77 ? 44.300 13.835 11.160 1.00 54.03 77 LEU A N 1
ATOM 585 C CA . LEU A 1 77 ? 43.897 14.547 9.942 1.00 54.03 77 LEU A CA 1
ATOM 586 C C . LEU A 1 77 ? 44.132 16.058 10.081 1.00 54.03 77 LEU A C 1
ATOM 588 O O . LEU A 1 77 ? 44.595 16.697 9.138 1.00 54.03 77 LEU A O 1
ATOM 592 N N . LEU A 1 78 ? 43.917 16.608 11.283 1.00 60.41 78 LEU A N 1
ATOM 593 C CA . LEU A 1 78 ? 44.217 18.004 11.615 1.00 60.41 78 LEU A CA 1
ATOM 594 C C . LEU A 1 78 ? 45.710 18.324 11.416 1.00 60.41 78 LEU A C 1
ATOM 596 O O . LEU A 1 78 ? 46.062 19.323 10.787 1.00 60.41 78 LEU A O 1
ATOM 600 N N . ALA A 1 79 ? 46.590 17.448 11.913 1.00 56.84 79 ALA A N 1
ATOM 601 C CA . ALA A 1 79 ? 48.038 17.596 11.785 1.00 56.84 79 ALA A CA 1
ATOM 602 C C . ALA A 1 79 ? 48.512 17.496 10.322 1.00 56.84 79 ALA A C 1
ATOM 604 O O . ALA A 1 79 ? 49.367 18.273 9.895 1.00 56.84 79 ALA A O 1
ATOM 605 N N . LEU A 1 80 ? 47.932 16.581 9.538 1.00 54.75 80 LEU A N 1
ATOM 606 C CA . LEU A 1 80 ? 48.261 16.401 8.120 1.00 54.75 80 LEU A CA 1
ATOM 607 C C . LEU A 1 80 ? 47.777 17.590 7.265 1.00 54.75 80 LEU A C 1
ATOM 609 O O . LEU A 1 80 ? 48.522 18.067 6.407 1.00 54.75 80 LEU A O 1
ATOM 613 N N . PHE A 1 81 ? 46.588 18.137 7.549 1.00 60.84 81 PHE A N 1
ATOM 614 C CA . PHE A 1 81 ? 46.063 19.344 6.895 1.00 60.84 81 PHE A CA 1
ATOM 615 C C . PHE A 1 81 ? 46.925 20.585 7.189 1.00 60.84 81 PHE A C 1
ATOM 617 O O . PHE A 1 81 ? 47.320 21.305 6.267 1.00 60.84 81 PHE A O 1
ATOM 624 N N . ALA A 1 82 ? 47.292 20.798 8.459 1.00 63.22 82 ALA A N 1
ATOM 625 C CA . ALA A 1 82 ? 48.200 21.873 8.859 1.00 63.22 82 ALA A CA 1
ATOM 626 C C . ALA A 1 82 ? 49.594 21.725 8.217 1.00 63.22 82 ALA A C 1
ATOM 628 O O . ALA A 1 82 ? 50.171 22.710 7.753 1.00 63.22 82 ALA A O 1
ATOM 629 N N . GLY A 1 83 ? 50.111 20.493 8.125 1.00 61.44 83 GLY A N 1
ATOM 630 C CA . GLY A 1 83 ? 51.365 20.180 7.437 1.00 61.44 83 GLY A CA 1
ATOM 631 C C . GLY A 1 83 ? 51.343 20.546 5.949 1.00 61.44 83 GLY A C 1
ATOM 632 O O . GLY A 1 83 ? 52.285 21.174 5.464 1.00 61.44 83 GLY A O 1
ATOM 633 N N . GLY A 1 84 ? 50.255 20.231 5.237 1.00 59.78 84 GLY A N 1
ATOM 634 C CA . GLY A 1 84 ? 50.068 20.611 3.831 1.00 59.78 84 GLY A CA 1
ATOM 635 C C . GLY A 1 84 ? 50.063 22.130 3.618 1.00 59.78 84 GLY A C 1
ATOM 636 O O . GLY A 1 84 ? 50.792 22.641 2.765 1.00 59.78 84 GLY A O 1
ATOM 637 N N . ALA A 1 85 ? 49.319 22.867 4.448 1.00 64.19 85 ALA A N 1
ATOM 638 C CA . ALA A 1 85 ? 49.272 24.329 4.391 1.00 64.19 85 ALA A CA 1
ATOM 639 C C . ALA A 1 85 ? 50.639 24.981 4.695 1.00 64.19 85 ALA A C 1
ATOM 641 O O . ALA A 1 85 ? 51.054 25.907 3.991 1.00 64.19 85 ALA A O 1
ATOM 642 N N . LEU A 1 86 ? 51.373 24.478 5.695 1.00 61.94 86 LEU A N 1
ATOM 643 C CA . LEU A 1 86 ? 52.732 24.934 6.021 1.00 61.94 86 LEU A CA 1
ATOM 644 C C . LEU A 1 86 ? 53.724 24.659 4.882 1.00 61.94 86 LEU A C 1
ATOM 646 O O . LEU A 1 86 ? 54.541 25.522 4.560 1.00 61.94 86 LEU A O 1
ATOM 650 N N . LEU A 1 87 ? 53.631 23.492 4.240 1.00 59.03 87 LEU A N 1
ATOM 651 C CA . LEU A 1 87 ? 54.492 23.091 3.127 1.00 59.03 87 LEU A CA 1
ATOM 652 C C . LEU A 1 87 ? 54.261 23.964 1.881 1.00 59.03 87 LEU A C 1
ATOM 654 O O . LEU A 1 87 ? 55.225 24.491 1.322 1.00 59.03 87 LEU A O 1
ATOM 658 N N . LEU A 1 88 ? 53.001 24.205 1.498 1.00 59.91 88 LEU A N 1
ATOM 659 C CA . LEU A 1 88 ? 52.651 25.119 0.401 1.00 59.91 88 LEU A CA 1
ATOM 660 C C . LEU A 1 88 ? 53.048 26.573 0.704 1.00 59.91 88 LEU A C 1
ATOM 662 O O . LEU A 1 88 ? 53.570 27.267 -0.168 1.00 59.91 88 LEU A O 1
ATOM 666 N N . THR A 1 89 ? 52.874 27.025 1.950 1.00 62.62 89 THR A N 1
ATOM 667 C CA . THR A 1 89 ? 53.297 28.370 2.377 1.00 62.62 89 THR A CA 1
ATOM 668 C C . THR A 1 89 ? 54.820 28.517 2.314 1.00 62.62 89 THR A C 1
ATOM 670 O O . THR A 1 89 ? 55.323 29.513 1.794 1.00 62.62 89 THR A O 1
ATOM 673 N N . GLY A 1 90 ? 55.578 27.508 2.758 1.00 59.03 90 GLY A N 1
ATOM 674 C CA . GLY A 1 90 ? 57.042 27.493 2.670 1.00 59.03 90 GLY A CA 1
ATOM 675 C C . GLY A 1 90 ? 57.567 27.636 1.236 1.00 59.03 90 GLY A C 1
ATOM 676 O O . GLY A 1 90 ? 58.547 28.349 1.009 1.00 59.03 90 GLY A O 1
ATOM 677 N N . MET A 1 91 ? 56.874 27.046 0.254 1.00 54.88 91 MET A N 1
ATOM 678 C CA . MET A 1 91 ? 57.223 27.124 -1.174 1.00 54.88 91 MET A CA 1
ATOM 679 C C . MET A 1 91 ? 57.051 28.518 -1.807 1.00 54.88 91 MET A C 1
ATOM 681 O O . MET A 1 91 ? 57.553 28.747 -2.908 1.00 54.88 91 MET A O 1
ATOM 685 N N . LEU A 1 92 ? 56.392 29.473 -1.138 1.00 58.28 92 LEU A N 1
ATOM 686 C CA . LEU A 1 92 ? 56.390 30.876 -1.575 1.00 58.28 92 LEU A CA 1
ATOM 687 C C . LEU A 1 92 ? 57.705 31.590 -1.221 1.00 58.28 92 LEU A C 1
ATOM 689 O O . LEU A 1 92 ? 58.203 32.409 -2.005 1.00 58.28 92 LEU A O 1
ATOM 693 N N . PHE A 1 93 ? 58.278 31.277 -0.056 1.00 56.84 93 PHE A N 1
ATOM 694 C CA . PHE A 1 93 ? 59.379 32.035 0.543 1.00 56.84 93 PHE A CA 1
ATOM 695 C C . PHE A 1 93 ? 60.759 31.420 0.286 1.00 56.84 93 PHE A C 1
ATOM 697 O O . PHE A 1 93 ? 61.702 32.159 -0.001 1.00 56.84 93 PHE A O 1
ATOM 704 N N . PHE A 1 94 ? 60.874 30.091 0.303 1.00 57.16 94 PHE A N 1
ATOM 705 C CA . PHE A 1 94 ? 62.122 29.369 0.032 1.00 57.16 94 PHE A CA 1
ATOM 706 C C . PHE A 1 94 ? 62.222 28.933 -1.442 1.00 57.16 94 PHE A C 1
ATOM 708 O O . PHE A 1 94 ? 61.193 28.782 -2.105 1.00 57.16 94 PHE A O 1
ATOM 715 N N . PRO A 1 95 ? 63.435 28.730 -1.999 1.00 53.78 95 PRO A N 1
ATOM 716 C CA . PRO A 1 95 ? 63.574 28.113 -3.317 1.00 53.78 95 PRO A CA 1
ATOM 717 C C . PRO A 1 95 ? 62.967 26.699 -3.275 1.00 53.78 95 PRO A C 1
ATOM 719 O O . PRO A 1 95 ? 63.325 25.924 -2.385 1.00 53.78 95 PRO A O 1
ATOM 722 N N . PRO A 1 96 ? 62.044 26.346 -4.190 1.00 52.03 96 PRO A N 1
ATOM 723 C CA . PRO A 1 96 ? 61.377 25.053 -4.135 1.00 52.03 96 PRO A CA 1
ATOM 724 C C . PRO A 1 96 ? 62.388 23.920 -4.374 1.00 52.03 96 PRO A C 1
ATOM 726 O O . PRO A 1 96 ? 63.260 24.060 -5.240 1.00 52.03 96 PRO A O 1
ATOM 729 N N . PRO A 1 97 ? 62.282 22.790 -3.651 1.00 61.41 97 PRO A N 1
ATOM 730 C CA . PRO A 1 97 ? 63.034 21.594 -4.001 1.00 61.41 97 PRO A CA 1
ATOM 731 C C . PRO A 1 97 ? 62.634 21.106 -5.401 1.00 61.41 97 PRO A C 1
ATOM 733 O O . PRO A 1 97 ? 61.553 21.423 -5.899 1.00 61.41 97 PRO A O 1
ATOM 736 N N . ALA A 1 98 ? 63.518 20.323 -6.027 1.00 71.00 98 ALA A N 1
ATOM 737 C CA . ALA A 1 98 ? 63.300 19.724 -7.344 1.00 71.00 98 ALA A CA 1
ATOM 738 C C . ALA A 1 98 ? 61.898 19.101 -7.469 1.00 71.00 98 ALA A C 1
ATOM 740 O O . ALA A 1 98 ? 61.428 18.444 -6.538 1.00 71.00 98 ALA A O 1
ATOM 741 N N . SER A 1 99 ? 61.255 19.279 -8.625 1.00 65.31 99 SER A N 1
ATOM 742 C CA . SER A 1 99 ? 59.860 18.872 -8.870 1.00 65.31 99 SER A CA 1
ATOM 743 C C . SER A 1 99 ? 59.562 17.424 -8.454 1.00 65.31 99 SER A C 1
ATOM 745 O O . SER A 1 99 ? 58.524 17.160 -7.855 1.00 65.31 99 SER A O 1
ATOM 747 N N . GLY A 1 100 ? 60.502 16.498 -8.661 1.00 69.88 100 GLY A N 1
ATOM 748 C CA . GLY A 1 100 ? 60.399 15.103 -8.233 1.00 69.88 100 GLY A CA 1
ATOM 749 C C . GLY A 1 100 ? 60.342 14.890 -6.713 1.00 69.88 100 GLY A C 1
ATOM 750 O O . GLY A 1 100 ? 59.636 13.997 -6.255 1.00 69.88 100 GLY A O 1
ATOM 751 N N . TRP A 1 101 ? 60.992 15.732 -5.902 1.00 71.56 101 TRP A N 1
ATOM 752 C CA . TRP A 1 101 ? 60.835 15.696 -4.438 1.00 71.56 101 TRP A CA 1
ATOM 753 C C . TRP A 1 101 ? 59.470 16.219 -3.983 1.00 71.56 101 TRP A C 1
ATOM 755 O O . TRP A 1 101 ? 58.926 15.727 -2.993 1.00 71.56 101 TRP A O 1
ATOM 765 N N . ILE A 1 102 ? 58.894 17.178 -4.712 1.00 66.44 102 ILE A N 1
ATOM 766 C CA . ILE A 1 102 ? 57.526 17.656 -4.468 1.00 66.44 102 ILE A CA 1
ATOM 767 C C . ILE A 1 102 ? 56.514 16.566 -4.851 1.00 66.44 102 ILE A C 1
ATOM 769 O O . ILE A 1 102 ? 55.628 16.273 -4.054 1.00 66.44 102 ILE A O 1
ATOM 773 N N . VAL A 1 103 ? 56.716 15.881 -5.984 1.00 71.62 103 VAL A N 1
ATOM 774 C CA . VAL A 1 103 ? 55.949 14.688 -6.394 1.00 71.62 103 VAL A CA 1
ATOM 775 C C . VAL A 1 103 ? 56.014 13.589 -5.337 1.00 71.62 103 VAL A C 1
ATOM 777 O O . VAL A 1 103 ? 54.973 13.117 -4.895 1.00 71.62 103 VAL A O 1
ATOM 780 N N . VAL A 1 104 ? 57.209 13.197 -4.882 1.00 76.06 104 VAL A N 1
ATOM 781 C CA . VAL A 1 104 ? 57.369 12.160 -3.845 1.00 76.06 104 VAL A CA 1
ATOM 782 C C . VAL A 1 104 ? 56.677 12.567 -2.541 1.00 76.06 104 VAL A C 1
ATOM 784 O O . VAL A 1 104 ? 55.980 11.749 -1.943 1.00 76.06 104 VAL A O 1
ATOM 787 N N . SER A 1 105 ? 56.801 13.831 -2.127 1.00 67.56 105 SER A N 1
ATOM 788 C CA . SER A 1 105 ? 56.124 14.339 -0.926 1.00 67.56 105 SER A CA 1
ATOM 789 C C . SER A 1 105 ? 54.600 14.313 -1.073 1.00 67.56 105 SER A C 1
ATOM 791 O O . SER A 1 105 ? 53.907 13.893 -0.149 1.00 67.56 105 SER A O 1
ATOM 793 N N . ALA A 1 106 ? 54.074 14.702 -2.239 1.00 69.19 106 ALA A N 1
ATOM 794 C CA . ALA A 1 106 ? 52.646 14.673 -2.540 1.00 69.19 106 ALA A CA 1
ATOM 795 C C . ALA A 1 106 ? 52.091 13.244 -2.604 1.00 69.19 106 ALA A C 1
ATOM 797 O O . ALA A 1 106 ? 51.037 12.982 -2.032 1.00 69.19 106 ALA A O 1
ATOM 798 N N . VAL A 1 107 ? 52.820 12.309 -3.224 1.00 77.19 107 VAL A N 1
ATOM 799 C CA . VAL A 1 107 ? 52.476 10.879 -3.253 1.00 77.19 107 VAL A CA 1
ATOM 800 C C . VAL A 1 107 ? 52.398 10.319 -1.835 1.00 77.19 107 VAL A C 1
ATOM 802 O O . VAL A 1 107 ? 51.376 9.738 -1.476 1.00 77.19 107 VAL A O 1
ATOM 805 N N . LEU A 1 108 ? 53.435 10.513 -1.013 1.00 75.88 108 LEU A N 1
ATOM 806 C CA . LEU A 1 108 ? 53.486 9.967 0.347 1.00 75.88 108 LEU A CA 1
ATOM 807 C C . LEU A 1 108 ? 52.403 10.571 1.253 1.00 75.88 108 LEU A C 1
ATOM 809 O O . LEU A 1 108 ? 51.663 9.829 1.896 1.00 75.88 108 LEU A O 1
ATOM 813 N N . LEU A 1 109 ? 52.271 11.902 1.270 1.00 66.31 109 LEU A N 1
ATOM 814 C CA . LEU A 1 109 ? 51.286 12.602 2.097 1.00 66.31 109 LEU A CA 1
ATOM 815 C C . LEU A 1 109 ? 49.851 12.315 1.631 1.00 66.31 109 LEU A C 1
ATOM 817 O O . LEU A 1 109 ? 49.011 11.911 2.430 1.00 66.31 109 LEU A O 1
ATOM 821 N N . GLY A 1 110 ? 49.579 12.477 0.334 1.00 68.25 110 GLY A N 1
ATOM 822 C CA . GLY A 1 110 ? 48.248 12.310 -0.244 1.00 68.25 110 GLY A CA 1
ATOM 823 C C . GLY A 1 110 ? 47.740 10.871 -0.180 1.00 68.25 110 GLY A C 1
ATOM 824 O O . GLY A 1 110 ? 46.557 10.669 0.088 1.00 68.25 110 GLY A O 1
ATOM 825 N N . SER A 1 111 ? 48.614 9.875 -0.363 1.00 79.56 111 SER A N 1
ATOM 826 C CA . SER A 1 111 ? 48.246 8.460 -0.191 1.00 79.56 111 SER A CA 1
ATOM 827 C C . SER A 1 111 ? 48.050 8.112 1.284 1.00 79.56 111 SER A C 1
ATOM 829 O O . SER A 1 111 ? 47.091 7.427 1.624 1.00 79.56 111 SER A O 1
ATOM 831 N N . GLY A 1 112 ? 48.922 8.611 2.170 1.00 72.38 112 GLY A N 1
ATOM 832 C CA . GLY A 1 112 ? 48.832 8.372 3.612 1.00 72.38 112 GLY A CA 1
ATOM 833 C C . GLY A 1 112 ? 47.548 8.926 4.234 1.00 72.38 112 GLY A C 1
ATOM 834 O O . GLY A 1 112 ? 46.911 8.230 5.020 1.00 72.38 112 GLY A O 1
ATOM 835 N N . VAL A 1 113 ? 47.124 10.133 3.836 1.00 63.59 113 VAL A N 1
ATOM 836 C CA . VAL A 1 113 ? 45.836 10.714 4.259 1.00 63.59 113 VAL A CA 1
ATOM 837 C C . VAL A 1 113 ? 44.667 9.852 3.779 1.00 63.59 113 VAL A C 1
ATOM 839 O O . VAL A 1 113 ? 43.854 9.444 4.601 1.00 63.59 113 VAL A O 1
ATOM 842 N N . ARG A 1 114 ? 44.604 9.514 2.481 1.00 72.62 114 ARG A N 1
ATOM 843 C CA . ARG A 1 114 ? 43.523 8.682 1.917 1.00 72.62 114 ARG A CA 1
ATOM 844 C C . ARG A 1 114 ? 43.407 7.335 2.627 1.00 72.62 114 ARG A C 1
ATOM 846 O O . ARG A 1 114 ? 42.321 6.976 3.064 1.00 72.62 114 ARG A O 1
ATOM 853 N N . LEU A 1 115 ? 44.523 6.624 2.802 1.00 76.81 115 LEU A N 1
ATOM 854 C CA . LEU A 1 115 ? 44.551 5.338 3.505 1.00 76.81 115 LEU A CA 1
ATOM 855 C C . LEU A 1 115 ? 44.133 5.473 4.978 1.00 76.81 115 LEU A C 1
ATOM 857 O O . LEU A 1 115 ? 43.467 4.583 5.493 1.00 76.81 115 LEU A O 1
ATOM 861 N N . ALA A 1 116 ? 44.457 6.583 5.651 1.00 66.56 116 ALA A N 1
ATOM 862 C CA . ALA A 1 116 ? 43.962 6.852 7.001 1.00 66.56 116 ALA A CA 1
ATOM 863 C C . ALA A 1 116 ? 42.440 7.099 7.030 1.00 66.56 116 ALA A C 1
ATOM 865 O O . ALA A 1 116 ? 41.771 6.627 7.949 1.00 66.56 116 ALA A O 1
ATOM 866 N N . CYS A 1 117 ? 41.877 7.774 6.019 1.00 64.69 117 CYS A N 1
ATOM 867 C CA . CYS A 1 117 ? 40.432 7.990 5.906 1.00 64.69 117 CYS A CA 1
ATOM 868 C C . CYS A 1 117 ? 39.638 6.677 5.789 1.00 64.69 117 CYS A C 1
ATOM 870 O O . CYS A 1 117 ? 38.519 6.624 6.290 1.00 64.69 117 CYS A O 1
ATOM 872 N N . PHE A 1 118 ? 40.198 5.602 5.211 1.00 68.69 118 PHE A N 1
ATOM 873 C CA . PHE A 1 118 ? 39.476 4.326 5.029 1.00 68.69 118 PHE A CA 1
ATOM 874 C C . PHE A 1 118 ? 38.953 3.742 6.351 1.00 68.69 118 PHE A C 1
ATOM 876 O O . PHE A 1 118 ? 37.886 3.133 6.369 1.00 68.69 118 PHE A O 1
ATOM 883 N N . PHE A 1 119 ? 39.708 3.938 7.438 1.00 60.75 119 PHE A N 1
ATOM 884 C CA . PHE A 1 119 ? 39.409 3.431 8.781 1.00 60.75 119 PHE A CA 1
ATOM 885 C C . PHE A 1 119 ? 38.472 4.343 9.590 1.00 60.75 119 PHE A C 1
ATOM 887 O O . PHE A 1 119 ? 38.033 3.956 10.670 1.00 60.75 119 PHE A O 1
ATOM 894 N N . VAL A 1 120 ? 38.201 5.557 9.101 1.00 55.03 120 VAL A N 1
ATOM 895 C CA . VAL A 1 120 ? 37.378 6.578 9.777 1.00 55.03 120 VAL A CA 1
ATOM 896 C C . VAL A 1 120 ? 36.047 6.785 9.047 1.00 55.03 120 VAL A C 1
ATOM 898 O O . VAL A 1 120 ? 35.026 7.028 9.684 1.00 55.03 120 VAL A O 1
ATOM 901 N N . GLU A 1 121 ? 36.046 6.659 7.720 1.00 57.56 121 GLU A N 1
ATOM 902 C CA . GLU A 1 121 ? 34.884 6.840 6.853 1.00 57.56 121 GLU A CA 1
ATOM 903 C C . GLU A 1 121 ? 34.451 5.484 6.251 1.00 57.56 121 GLU A C 1
ATOM 905 O O . GLU A 1 121 ? 35.075 5.006 5.291 1.00 57.56 121 GLU A O 1
ATOM 910 N N . PRO A 1 122 ? 33.413 4.825 6.810 1.00 56.78 122 PRO A N 1
ATOM 911 C CA . PRO A 1 122 ? 32.921 3.547 6.302 1.00 56.78 122 PRO A CA 1
ATOM 912 C C . PRO A 1 122 ? 32.258 3.715 4.929 1.00 56.78 122 PRO A C 1
ATOM 914 O O . PRO A 1 122 ? 31.609 4.727 4.653 1.00 56.78 122 PRO A O 1
ATOM 917 N N . MET A 1 123 ? 32.395 2.705 4.067 1.00 57.69 123 MET A N 1
ATOM 918 C CA . MET A 1 123 ? 31.775 2.717 2.741 1.00 57.69 123 MET A CA 1
ATOM 919 C C . MET A 1 123 ? 30.246 2.653 2.861 1.00 57.69 123 MET A C 1
ATOM 921 O O . MET A 1 123 ? 29.699 1.701 3.411 1.00 57.69 123 MET A O 1
ATOM 925 N N . LYS A 1 124 ? 29.561 3.667 2.323 1.00 51.34 124 LYS A N 1
ATOM 926 C CA . LYS A 1 124 ? 28.100 3.704 2.182 1.00 51.34 124 LYS A CA 1
ATOM 927 C C . LYS A 1 124 ? 27.745 3.271 0.758 1.00 51.34 124 LYS A C 1
ATOM 929 O O . LYS A 1 124 ? 28.033 4.003 -0.185 1.00 51.34 124 LYS A O 1
ATOM 934 N N . SER A 1 125 ? 27.155 2.088 0.600 1.00 48.19 125 SER A N 1
ATOM 935 C CA . SER A 1 125 ? 26.858 1.485 -0.711 1.00 48.19 125 SER A CA 1
ATOM 936 C C . SER A 1 125 ? 25.749 2.209 -1.486 1.00 48.19 125 SER A C 1
ATOM 938 O O . SER A 1 125 ? 25.811 2.296 -2.710 1.00 48.19 125 SER A O 1
ATOM 940 N N . PHE A 1 126 ? 24.758 2.778 -0.791 1.00 40.66 126 PHE A N 1
ATOM 941 C CA . PHE A 1 126 ? 23.557 3.347 -1.419 1.00 40.66 126 PHE A CA 1
ATOM 942 C C . PHE A 1 126 ? 23.823 4.572 -2.316 1.00 40.66 126 PHE A C 1
ATOM 944 O O . PHE A 1 126 ? 23.079 4.820 -3.257 1.00 40.66 126 PHE A O 1
ATOM 951 N N . SER A 1 127 ? 24.899 5.325 -2.066 1.00 40.69 127 SER A N 1
ATOM 952 C CA . SER A 1 127 ? 25.251 6.543 -2.813 1.00 40.69 127 SER A CA 1
ATOM 953 C C . SER A 1 127 ? 26.427 6.344 -3.783 1.00 40.69 127 SER A C 1
ATOM 955 O O . SER A 1 127 ? 27.170 7.288 -4.036 1.00 40.69 127 SER A O 1
ATOM 957 N N . ALA A 1 128 ? 26.702 5.112 -4.222 1.00 48.12 128 ALA A N 1
ATOM 958 C CA . ALA A 1 128 ? 28.011 4.739 -4.760 1.00 48.12 128 ALA A CA 1
ATOM 959 C C . ALA A 1 128 ? 27.955 4.007 -6.116 1.00 48.12 128 ALA A C 1
ATOM 961 O O . ALA A 1 128 ? 28.261 2.816 -6.164 1.00 48.12 128 ALA A O 1
ATOM 962 N N . ASP A 1 129 ? 27.620 4.715 -7.207 1.00 51.84 129 ASP A N 1
ATOM 963 C CA . ASP A 1 129 ? 27.491 4.219 -8.598 1.00 51.84 129 ASP A CA 1
ATOM 964 C C . ASP A 1 129 ? 28.405 3.026 -8.940 1.00 51.84 129 ASP A C 1
ATOM 966 O O . ASP A 1 129 ? 27.948 1.961 -9.369 1.00 51.84 129 ASP A O 1
ATOM 970 N N . ALA A 1 130 ? 29.716 3.195 -8.733 1.00 53.06 130 ALA A N 1
ATOM 971 C CA . ALA A 1 130 ? 30.707 2.178 -9.058 1.00 53.06 130 ALA A CA 1
ATOM 972 C C . ALA A 1 130 ? 30.602 0.953 -8.134 1.00 53.06 130 ALA A C 1
ATOM 974 O O . ALA A 1 130 ? 30.428 -0.160 -8.629 1.00 53.06 130 ALA A O 1
ATOM 975 N N . LEU A 1 131 ? 30.684 1.135 -6.808 1.00 54.53 131 LEU A N 1
ATOM 976 C CA . LEU A 1 131 ? 30.648 0.032 -5.831 1.00 54.53 131 LEU A CA 1
ATOM 977 C C . LEU A 1 131 ? 29.340 -0.757 -5.929 1.00 54.53 131 LEU A C 1
ATOM 979 O O . LEU A 1 131 ? 29.378 -1.982 -6.003 1.00 54.53 131 LEU A O 1
ATOM 983 N N . LEU A 1 132 ? 28.217 -0.054 -6.063 1.00 52.47 132 LEU A N 1
ATOM 984 C CA . LEU A 1 132 ? 26.890 -0.630 -6.242 1.00 52.47 132 LEU A CA 1
ATOM 985 C C . LEU A 1 132 ? 26.793 -1.508 -7.504 1.00 52.47 132 LEU A C 1
ATOM 987 O O . LEU A 1 132 ? 26.024 -2.469 -7.526 1.00 52.47 132 LEU A O 1
ATOM 991 N N . THR A 1 133 ? 27.570 -1.200 -8.548 1.00 56.41 133 THR A N 1
ATOM 992 C CA . THR A 1 133 ? 27.688 -2.008 -9.775 1.00 56.41 133 THR A CA 1
ATOM 993 C C . THR A 1 133 ? 28.630 -3.203 -9.582 1.00 56.41 133 THR A C 1
ATOM 995 O O . THR A 1 133 ? 28.334 -4.310 -10.034 1.00 56.41 133 THR A O 1
ATOM 998 N N . ILE A 1 134 ? 29.751 -3.009 -8.880 1.00 57.94 134 ILE A N 1
ATOM 999 C CA . ILE A 1 134 ? 30.774 -4.041 -8.641 1.00 57.94 134 ILE A CA 1
ATOM 1000 C C . ILE A 1 134 ? 30.264 -5.125 -7.683 1.00 57.94 134 ILE A C 1
ATOM 1002 O O . ILE A 1 134 ? 30.481 -6.303 -7.949 1.00 57.94 134 ILE A O 1
ATOM 1006 N N . GLU A 1 135 ? 29.548 -4.755 -6.618 1.00 55.69 135 GLU A N 1
ATOM 1007 C CA . GLU A 1 135 ? 28.939 -5.693 -5.663 1.00 55.69 135 GLU A CA 1
ATOM 1008 C C . GLU A 1 135 ? 27.969 -6.649 -6.371 1.00 55.69 135 GLU A C 1
ATOM 1010 O O . GLU A 1 135 ? 28.061 -7.864 -6.201 1.00 55.69 135 GLU A O 1
ATOM 1015 N N . ARG A 1 136 ? 27.112 -6.127 -7.262 1.00 57.78 136 ARG A N 1
ATOM 1016 C CA . ARG A 1 136 ? 26.237 -6.950 -8.122 1.00 57.78 136 ARG A CA 1
ATOM 1017 C C . ARG A 1 136 ? 27.039 -7.883 -9.017 1.00 57.78 136 ARG A C 1
ATOM 1019 O O . ARG A 1 136 ? 26.673 -9.043 -9.157 1.00 57.78 136 ARG A O 1
ATOM 1026 N N . PHE A 1 137 ? 28.129 -7.399 -9.611 1.00 54.53 137 PHE A N 1
ATOM 1027 C CA . PHE A 1 137 ? 28.986 -8.235 -10.451 1.00 54.53 137 PHE A CA 1
ATOM 1028 C C . PHE A 1 137 ? 29.707 -9.331 -9.648 1.00 54.53 137 PHE A C 1
ATOM 1030 O O . PHE A 1 137 ? 29.911 -10.428 -10.160 1.00 54.53 137 PHE A O 1
ATOM 1037 N N . GLY A 1 138 ? 30.006 -9.076 -8.371 1.00 51.22 138 GLY A N 1
ATOM 1038 C CA . GLY A 1 138 ? 30.441 -10.079 -7.400 1.00 51.22 138 GLY A CA 1
ATOM 1039 C C . GLY A 1 138 ? 29.412 -11.191 -7.188 1.00 51.22 138 GLY A C 1
ATOM 1040 O O . GLY A 1 138 ? 29.744 -12.364 -7.345 1.00 51.22 138 GLY A O 1
ATOM 1041 N N . TYR A 1 139 ? 28.153 -10.832 -6.917 1.00 46.56 139 TYR A N 1
ATOM 1042 C CA . TYR A 1 139 ? 27.055 -11.803 -6.804 1.00 46.56 139 TYR A CA 1
ATOM 1043 C C . TYR A 1 139 ? 26.828 -12.593 -8.105 1.00 46.56 139 TYR A C 1
ATOM 1045 O O . TYR A 1 139 ? 26.674 -13.810 -8.060 1.00 46.56 139 TYR A O 1
ATOM 1053 N N . ILE A 1 140 ? 26.890 -11.945 -9.276 1.00 47.53 140 ILE A N 1
ATOM 1054 C CA . ILE A 1 140 ? 26.776 -12.625 -10.583 1.00 47.53 140 ILE A CA 1
ATOM 1055 C C . ILE A 1 140 ? 27.895 -13.664 -10.776 1.00 47.53 140 ILE A C 1
ATOM 1057 O O . ILE A 1 140 ? 27.638 -14.738 -11.315 1.00 47.53 140 ILE A O 1
ATOM 1061 N N . LEU A 1 141 ? 29.123 -13.370 -10.334 1.00 46.06 141 LEU A N 1
ATOM 1062 C CA . LEU A 1 141 ? 30.269 -14.280 -10.455 1.00 46.06 141 LEU A CA 1
ATOM 1063 C C . LEU A 1 141 ? 30.218 -15.485 -9.503 1.00 46.06 141 LEU A C 1
ATOM 1065 O O . LEU A 1 141 ? 30.773 -16.526 -9.851 1.00 46.06 141 LEU A O 1
ATOM 1069 N N . ASN A 1 142 ? 29.581 -15.354 -8.336 1.00 46.31 142 ASN A N 1
ATOM 1070 C CA . ASN A 1 142 ? 29.421 -16.456 -7.381 1.00 46.31 142 ASN A CA 1
ATOM 1071 C C . ASN A 1 142 ? 28.175 -17.309 -7.672 1.00 46.31 142 ASN A C 1
ATOM 1073 O O . ASN A 1 142 ? 28.285 -18.532 -7.738 1.00 46.31 142 ASN A O 1
ATOM 1077 N N . ASP A 1 143 ? 27.013 -16.676 -7.863 1.00 39.53 143 ASP A N 1
ATOM 1078 C CA . ASP A 1 143 ? 25.704 -17.352 -7.851 1.00 39.53 143 ASP A CA 1
ATOM 1079 C C . ASP A 1 143 ? 25.003 -17.398 -9.223 1.00 39.53 143 ASP A C 1
ATOM 1081 O O . ASP A 1 143 ? 23.968 -18.047 -9.373 1.00 39.53 143 ASP A O 1
ATOM 1085 N N . GLY A 1 144 ? 25.543 -16.730 -10.250 1.00 34.91 144 GLY A N 1
ATOM 1086 C CA . GLY A 1 144 ? 25.116 -16.885 -11.649 1.00 34.91 144 GLY A CA 1
ATOM 1087 C C . GLY A 1 144 ? 23.711 -16.379 -12.010 1.00 34.91 144 GLY A C 1
ATOM 1088 O O . GLY A 1 144 ? 23.291 -16.541 -13.155 1.00 34.91 144 GLY A O 1
ATOM 1089 N N . VAL A 1 145 ? 22.977 -15.759 -11.078 1.00 33.22 145 VAL A N 1
ATOM 1090 C CA . VAL A 1 145 ? 21.597 -15.282 -11.285 1.00 33.22 145 VAL A CA 1
ATOM 1091 C C . VAL A 1 145 ? 21.500 -13.777 -11.047 1.00 33.22 145 VAL A C 1
ATOM 1093 O O . VAL A 1 145 ? 21.777 -13.285 -9.957 1.00 33.22 145 VAL A O 1
ATOM 1096 N N . LEU A 1 146 ? 21.029 -13.046 -12.059 1.00 37.50 146 LEU A N 1
ATOM 1097 C CA . LEU A 1 146 ? 20.752 -11.613 -11.974 1.00 37.50 146 LEU A CA 1
ATOM 1098 C C . LEU A 1 146 ? 19.235 -11.398 -11.871 1.00 37.50 146 LEU A C 1
ATOM 1100 O O . LEU A 1 146 ? 18.504 -11.662 -12.824 1.00 37.50 146 LEU A O 1
ATOM 1104 N N . ARG A 1 147 ? 18.750 -10.929 -10.716 1.00 33.12 147 ARG A N 1
ATOM 1105 C CA . ARG A 1 147 ? 17.359 -10.466 -10.565 1.00 33.12 147 ARG A CA 1
ATOM 1106 C C . ARG A 1 147 ? 17.257 -8.989 -10.948 1.00 33.12 147 ARG A C 1
ATOM 1108 O O . ARG A 1 147 ? 18.154 -8.207 -10.639 1.00 33.12 147 ARG A O 1
ATOM 1115 N N . LEU A 1 148 ? 16.161 -8.611 -11.607 1.00 33.34 148 LEU A N 1
ATOM 1116 C CA . LEU A 1 148 ? 15.831 -7.206 -11.860 1.00 33.34 148 LEU A CA 1
ATOM 1117 C C . LEU A 1 148 ? 15.678 -6.475 -10.517 1.00 33.34 148 LEU A C 1
ATOM 1119 O O . LEU A 1 148 ? 14.939 -6.941 -9.654 1.00 33.34 148 LEU A O 1
ATOM 1123 N N . ALA A 1 149 ? 16.388 -5.358 -10.351 1.00 30.12 149 ALA A N 1
ATOM 1124 C CA . ALA A 1 149 ? 16.403 -4.571 -9.118 1.00 30.12 149 ALA A CA 1
ATOM 1125 C C . ALA A 1 149 ? 15.628 -3.247 -9.303 1.00 30.12 149 ALA A C 1
ATOM 1127 O O . ALA A 1 149 ? 15.792 -2.610 -10.348 1.00 30.12 149 ALA A O 1
ATOM 1128 N N . PRO A 1 150 ? 14.822 -2.799 -8.322 1.00 30.36 150 PRO A N 1
ATOM 1129 C CA . PRO A 1 150 ? 13.816 -1.743 -8.512 1.00 30.36 150 PRO A CA 1
ATOM 1130 C C . PRO A 1 150 ? 14.324 -0.280 -8.546 1.00 30.36 150 PRO A C 1
ATOM 1132 O O . PRO A 1 150 ? 13.533 0.638 -8.348 1.00 30.36 150 PRO A O 1
ATOM 1135 N N . TRP A 1 151 ? 15.608 -0.009 -8.818 1.00 38.44 151 TRP A N 1
ATOM 1136 C CA . TRP A 1 151 ? 16.171 1.357 -8.802 1.00 38.44 151 TRP A CA 1
ATOM 1137 C C . TRP A 1 151 ? 17.061 1.692 -10.008 1.00 38.44 151 TRP A C 1
ATOM 1139 O O . TRP A 1 151 ? 17.775 0.852 -10.559 1.00 38.44 151 TRP A O 1
ATOM 1149 N N . GLN A 1 152 ? 17.047 2.969 -10.403 1.00 39.16 152 GLN A N 1
ATOM 1150 C CA . GLN A 1 152 ? 17.778 3.499 -11.557 1.00 39.16 152 GLN A CA 1
ATOM 1151 C C . GLN A 1 152 ? 19.153 4.038 -11.129 1.00 39.16 152 GLN A C 1
ATOM 1153 O O . GLN A 1 152 ? 19.244 5.099 -10.517 1.00 39.16 152 GLN A O 1
ATOM 1158 N N . SER A 1 153 ? 20.232 3.320 -11.454 1.00 33.81 153 SER A N 1
ATOM 1159 C CA . SER A 1 153 ? 21.605 3.801 -11.222 1.00 33.81 153 SER A CA 1
ATOM 1160 C C . SER A 1 153 ? 22.034 4.807 -12.309 1.00 33.81 153 SER A C 1
ATOM 1162 O O . SER A 1 153 ? 21.734 4.571 -13.484 1.00 33.81 153 SER A O 1
ATOM 1164 N N . PRO A 1 154 ? 22.744 5.905 -11.976 1.00 35.66 154 PRO A N 1
ATOM 1165 C CA . PRO A 1 154 ? 23.246 6.859 -12.966 1.00 35.66 154 PRO A CA 1
ATOM 1166 C C . PRO A 1 154 ? 24.299 6.234 -13.910 1.00 35.66 154 PRO A C 1
ATOM 1168 O O . PRO A 1 154 ? 25.358 5.800 -13.455 1.00 35.66 154 PRO A O 1
ATOM 1171 N N . PRO A 1 155 ? 24.097 6.227 -15.244 1.00 44.69 155 PRO A N 1
ATOM 1172 C CA . PRO A 1 155 ? 25.067 5.672 -16.191 1.00 44.69 155 PRO A CA 1
ATOM 1173 C C . PRO A 1 155 ? 26.205 6.668 -16.489 1.00 44.69 155 PRO A C 1
ATOM 1175 O O . PRO A 1 155 ? 26.399 7.116 -17.619 1.00 44.69 155 PRO A O 1
ATOM 1178 N N . THR A 1 156 ? 26.976 7.035 -15.462 1.00 40.88 156 THR A N 1
ATOM 1179 C CA . THR A 1 156 ? 28.104 7.982 -15.563 1.00 40.88 156 THR A CA 1
ATOM 1180 C C . THR A 1 156 ? 29.387 7.353 -16.124 1.00 40.88 156 THR A C 1
ATOM 1182 O O . THR A 1 156 ? 30.315 8.074 -16.502 1.00 40.88 156 THR A O 1
ATOM 1185 N N . SER A 1 157 ? 29.463 6.017 -16.205 1.00 50.09 157 SER A N 1
ATOM 1186 C CA . SER A 1 157 ? 30.684 5.287 -16.565 1.00 50.09 157 SER A CA 1
ATOM 1187 C C . SER A 1 157 ? 30.430 4.094 -17.504 1.00 50.09 157 SER A C 1
ATOM 1189 O O . SER A 1 157 ? 29.426 3.394 -17.390 1.00 50.09 157 SER A O 1
ATOM 1191 N N . LEU A 1 158 ? 31.334 3.877 -18.468 1.00 61.91 158 LEU A N 1
ATOM 1192 C CA . LEU A 1 158 ? 31.265 2.767 -19.437 1.00 61.91 158 LEU A CA 1
ATOM 1193 C C . LEU A 1 158 ? 31.936 1.495 -18.869 1.00 61.91 158 LEU A C 1
ATOM 1195 O O . LEU A 1 158 ? 32.695 1.617 -17.907 1.00 61.91 158 LEU A O 1
ATOM 1199 N N . PRO A 1 159 ? 31.721 0.286 -19.441 1.00 61.81 159 PRO A N 1
ATOM 1200 C CA . PRO A 1 159 ? 32.118 -0.987 -18.824 1.00 61.81 159 PRO A CA 1
ATOM 1201 C C . PRO A 1 159 ? 33.538 -1.042 -18.247 1.00 61.81 159 PRO A C 1
ATOM 1203 O O . PRO A 1 159 ? 33.726 -1.454 -17.106 1.00 61.81 159 PRO A O 1
ATOM 1206 N N . ILE A 1 160 ? 34.543 -0.546 -18.977 1.00 69.50 160 ILE A N 1
ATOM 1207 C CA . ILE A 1 160 ? 35.948 -0.594 -18.537 1.00 69.50 160 ILE A CA 1
ATOM 1208 C C . ILE A 1 160 ? 36.210 0.262 -17.285 1.00 69.50 160 ILE A C 1
ATOM 1210 O O . ILE A 1 160 ? 37.143 -0.025 -16.536 1.00 69.50 160 ILE A O 1
ATOM 1214 N N . ALA A 1 161 ? 35.391 1.283 -17.021 1.00 68.44 161 ALA A N 1
ATOM 1215 C CA . ALA A 1 161 ? 35.540 2.138 -15.850 1.00 68.44 161 ALA A CA 1
ATOM 1216 C C . ALA A 1 161 ? 35.220 1.392 -14.546 1.00 68.44 161 ALA A C 1
ATOM 1218 O O . ALA A 1 161 ? 36.064 1.375 -13.655 1.00 68.44 161 ALA A O 1
ATOM 1219 N N . TRP A 1 162 ? 34.053 0.742 -14.439 1.00 65.94 162 TRP A N 1
ATOM 1220 C CA . TRP A 1 162 ? 33.682 -0.014 -13.234 1.00 65.94 162 TRP A CA 1
ATOM 1221 C C . TRP A 1 162 ? 34.348 -1.398 -13.175 1.00 65.94 162 TRP A C 1
ATOM 1223 O O . TRP A 1 162 ? 34.731 -1.844 -12.093 1.00 65.94 162 TRP A O 1
ATOM 1233 N N . MET A 1 163 ? 34.608 -2.052 -14.318 1.00 70.75 163 MET A N 1
ATOM 1234 C CA . MET A 1 163 ? 35.329 -3.336 -14.347 1.00 70.75 163 MET A CA 1
ATOM 1235 C C . MET A 1 163 ? 36.757 -3.237 -13.787 1.00 70.75 163 MET A C 1
ATOM 1237 O O . MET A 1 163 ? 37.274 -4.222 -13.265 1.00 70.75 163 MET A O 1
ATOM 1241 N N . ALA A 1 164 ? 37.398 -2.063 -13.839 1.00 74.44 164 ALA A N 1
ATOM 1242 C CA . ALA A 1 164 ? 38.741 -1.856 -13.288 1.00 74.44 164 ALA A CA 1
ATOM 1243 C C . ALA A 1 164 ? 38.835 -2.072 -11.763 1.00 74.44 164 ALA A C 1
ATOM 1245 O O . ALA A 1 164 ? 39.922 -2.334 -11.250 1.00 74.44 164 ALA A O 1
ATOM 1246 N N . TYR A 1 165 ? 37.713 -1.985 -11.045 1.00 74.62 165 TYR A N 1
ATOM 1247 C CA . TYR A 1 165 ? 37.640 -2.177 -9.595 1.00 74.62 165 TYR A CA 1
ATOM 1248 C C . TYR A 1 165 ? 37.420 -3.638 -9.182 1.00 74.62 165 TYR A C 1
ATOM 1250 O O . TYR A 1 165 ? 37.770 -4.027 -8.066 1.00 74.62 165 TYR A O 1
ATOM 1258 N N . LEU A 1 166 ? 36.871 -4.456 -10.085 1.00 69.44 166 LEU A N 1
ATOM 1259 C CA . LEU A 1 166 ? 36.519 -5.852 -9.830 1.00 69.44 166 LEU A CA 1
ATOM 1260 C C . LEU A 1 166 ? 37.685 -6.700 -9.273 1.00 69.44 166 LEU A C 1
ATOM 1262 O O . LEU A 1 166 ? 37.438 -7.472 -8.348 1.00 69.44 166 LEU A O 1
ATOM 1266 N N . PRO A 1 167 ? 38.954 -6.552 -9.719 1.00 76.44 167 PRO A N 1
ATOM 1267 C CA . PRO A 1 167 ? 40.066 -7.309 -9.140 1.00 76.44 167 PRO A CA 1
ATOM 1268 C C . PRO A 1 167 ? 40.339 -6.986 -7.666 1.00 76.44 167 PRO A C 1
ATOM 1270 O O . PRO A 1 167 ? 40.772 -7.868 -6.935 1.00 76.44 167 PRO A O 1
ATOM 1273 N N . ALA A 1 168 ? 40.089 -5.752 -7.210 1.00 74.12 168 ALA A N 1
ATOM 1274 C CA . ALA A 1 168 ? 40.230 -5.409 -5.793 1.00 74.12 168 ALA A CA 1
ATOM 1275 C C . ALA A 1 168 ? 39.114 -6.065 -4.969 1.00 74.12 168 ALA A C 1
ATOM 1277 O O . ALA A 1 168 ? 39.399 -6.726 -3.973 1.00 74.12 168 ALA A O 1
ATOM 1278 N N . TYR A 1 169 ? 37.871 -5.969 -5.452 1.00 68.31 169 TYR A N 1
ATOM 1279 C CA . TYR A 1 169 ? 36.701 -6.590 -4.832 1.00 68.31 169 TYR A CA 1
ATOM 1280 C C . TYR A 1 169 ? 36.852 -8.116 -4.689 1.00 68.31 169 TYR A C 1
ATOM 1282 O O . TYR A 1 169 ? 36.722 -8.650 -3.592 1.00 68.31 169 TYR A O 1
ATOM 1290 N N . VAL A 1 170 ? 37.219 -8.816 -5.771 1.00 66.50 170 VAL A N 1
ATOM 1291 C CA . VAL A 1 170 ? 37.410 -10.283 -5.788 1.00 66.50 170 VAL A CA 1
ATOM 1292 C C . VAL A 1 170 ? 38.549 -10.742 -4.863 1.00 66.50 170 VAL A C 1
ATOM 1294 O O . VAL A 1 170 ? 38.527 -11.866 -4.370 1.00 66.50 170 VAL A O 1
ATOM 1297 N N . LEU A 1 171 ? 39.531 -9.879 -4.585 1.00 73.69 171 LEU A N 1
ATOM 1298 C CA . LEU A 1 171 ? 40.619 -10.149 -3.637 1.00 73.69 171 LEU A CA 1
ATOM 1299 C C . LEU A 1 171 ? 40.290 -9.746 -2.185 1.00 73.69 171 LEU A C 1
ATOM 1301 O O . LEU A 1 171 ? 41.167 -9.832 -1.326 1.00 73.69 171 LEU A O 1
ATOM 1305 N N . GLY A 1 172 ? 39.063 -9.293 -1.895 1.00 67.50 172 GLY A N 1
ATOM 1306 C CA . GLY A 1 172 ? 38.665 -8.818 -0.564 1.00 67.50 172 GLY A CA 1
ATOM 1307 C C . GLY A 1 172 ? 39.366 -7.522 -0.133 1.00 67.50 172 GLY A C 1
ATOM 1308 O O . GLY A 1 172 ? 39.500 -7.255 1.060 1.00 67.50 172 GLY A O 1
ATOM 1309 N N . LEU A 1 173 ? 39.857 -6.734 -1.093 1.00 78.62 173 LEU A N 1
ATOM 1310 C CA . LEU A 1 173 ? 40.548 -5.468 -0.860 1.00 78.62 173 LEU A CA 1
ATOM 1311 C C . LEU A 1 173 ? 39.568 -4.293 -0.963 1.00 78.62 173 LEU A C 1
ATOM 1313 O O . LEU A 1 173 ? 38.639 -4.314 -1.770 1.00 78.62 173 LEU A O 1
ATOM 1317 N N . ASP A 1 174 ? 39.817 -3.227 -0.200 1.00 78.38 174 ASP A N 1
ATOM 1318 C CA . ASP A 1 174 ? 39.033 -1.991 -0.296 1.00 78.38 174 ASP A CA 1
ATOM 1319 C C . ASP A 1 174 ? 39.114 -1.419 -1.724 1.00 78.38 174 ASP A C 1
ATOM 1321 O O . ASP A 1 174 ? 40.191 -1.055 -2.210 1.00 78.38 174 ASP A O 1
ATOM 1325 N N . VAL A 1 175 ? 37.968 -1.335 -2.409 1.00 74.38 175 VAL A N 1
ATOM 1326 C CA . VAL A 1 175 ? 37.893 -0.904 -3.815 1.00 74.38 175 VAL A CA 1
ATOM 1327 C C . VAL A 1 175 ? 38.418 0.518 -4.029 1.00 74.38 175 VAL A C 1
ATOM 1329 O O . VAL A 1 175 ? 38.862 0.850 -5.131 1.00 74.38 175 VAL A O 1
ATOM 1332 N N . ARG A 1 176 ? 38.454 1.354 -2.981 1.00 78.44 176 ARG A N 1
ATOM 1333 C CA . ARG A 1 176 ? 39.007 2.715 -3.028 1.00 78.44 176 ARG A CA 1
ATOM 1334 C C . ARG A 1 176 ? 40.513 2.715 -3.334 1.00 78.44 176 ARG A C 1
ATOM 1336 O O . ARG A 1 176 ? 41.030 3.705 -3.847 1.00 78.44 176 ARG A O 1
ATOM 1343 N N . LEU A 1 177 ? 41.222 1.594 -3.150 1.00 79.50 177 LEU A N 1
ATOM 1344 C CA . LEU A 1 177 ? 42.602 1.425 -3.634 1.00 79.50 177 LEU A CA 1
ATOM 1345 C C . LEU A 1 177 ? 42.731 1.598 -5.157 1.00 79.50 177 LEU A C 1
ATOM 1347 O O . LEU A 1 177 ? 43.767 2.058 -5.634 1.00 79.50 177 LEU A O 1
ATOM 1351 N N . VAL A 1 178 ? 41.693 1.283 -5.936 1.00 80.75 178 VAL A N 1
ATOM 1352 C CA . VAL A 1 178 ? 41.721 1.452 -7.398 1.00 80.75 178 VAL A CA 1
ATOM 1353 C C . VAL A 1 178 ? 41.621 2.929 -7.793 1.00 80.75 178 VAL A C 1
ATOM 1355 O O . VAL A 1 178 ? 42.268 3.335 -8.760 1.00 80.75 178 VAL A O 1
ATOM 1358 N N . ASN A 1 179 ? 40.949 3.764 -6.987 1.00 76.94 179 ASN A N 1
ATOM 1359 C CA . ASN A 1 179 ? 41.029 5.221 -7.133 1.00 76.94 179 ASN A CA 1
ATOM 1360 C C . ASN A 1 179 ? 42.468 5.710 -6.924 1.00 76.94 179 ASN A C 1
ATOM 1362 O O . ASN A 1 179 ? 42.988 6.451 -7.758 1.00 76.94 179 ASN A O 1
ATOM 1366 N N . LEU A 1 180 ? 43.138 5.230 -5.865 1.00 81.38 180 LEU A N 1
ATOM 1367 C CA . LEU A 1 180 ? 44.527 5.592 -5.558 1.00 81.38 180 LEU A CA 1
ATOM 1368 C C . LEU A 1 180 ? 45.462 5.269 -6.724 1.00 81.38 180 LEU A C 1
ATOM 1370 O O . LEU A 1 180 ? 46.242 6.111 -7.166 1.00 81.38 180 LEU A O 1
ATOM 1374 N N . LEU A 1 181 ? 45.357 4.046 -7.243 1.00 83.06 181 LEU A N 1
ATOM 1375 C CA . LEU A 1 181 ? 46.184 3.571 -8.346 1.00 83.06 181 LEU A CA 1
ATOM 1376 C C . LEU A 1 181 ? 45.927 4.366 -9.633 1.00 83.06 181 LEU A C 1
ATOM 1378 O O . LEU A 1 181 ? 46.888 4.716 -10.315 1.00 83.06 181 LEU A O 1
ATOM 1382 N N . ALA A 1 182 ? 44.675 4.709 -9.947 1.00 79.94 182 ALA A N 1
ATOM 1383 C CA . ALA A 1 182 ? 44.340 5.514 -11.121 1.00 79.94 182 ALA A CA 1
ATOM 1384 C C . ALA A 1 182 ? 44.849 6.967 -11.016 1.00 79.94 182 ALA A C 1
ATOM 1386 O O . ALA A 1 182 ? 45.435 7.479 -11.971 1.00 79.94 182 ALA A O 1
ATOM 1387 N N . GLU A 1 183 ? 44.703 7.625 -9.862 1.00 77.56 183 GLU A N 1
ATOM 1388 C CA . GLU A 1 183 ? 45.215 8.988 -9.653 1.00 77.56 183 GLU A CA 1
ATOM 1389 C C . GLU A 1 183 ? 46.750 9.060 -9.737 1.00 77.56 183 GLU A C 1
ATOM 1391 O O . GLU A 1 183 ? 47.302 9.972 -10.362 1.00 77.56 183 GLU A O 1
ATOM 1396 N N . LEU A 1 184 ? 47.447 8.065 -9.176 1.00 83.56 184 LEU A N 1
ATOM 1397 C CA . LEU A 1 184 ? 48.901 7.915 -9.301 1.00 83.56 184 LEU A CA 1
ATOM 1398 C C . LEU A 1 184 ? 49.325 7.616 -10.751 1.00 83.56 184 LEU A C 1
ATOM 1400 O O . LEU A 1 184 ? 50.331 8.147 -11.228 1.00 83.56 184 LEU A O 1
ATOM 1404 N N . LEU A 1 185 ? 48.539 6.820 -11.484 1.00 81.75 185 LEU A N 1
ATOM 1405 C CA . LEU A 1 185 ? 48.780 6.489 -12.891 1.00 81.75 185 LEU A CA 1
ATOM 1406 C C . LEU A 1 185 ? 48.665 7.716 -13.812 1.00 81.75 185 LEU A C 1
ATOM 1408 O O . LEU A 1 185 ? 49.422 7.804 -14.780 1.00 81.75 185 LEU A O 1
ATOM 1412 N N . ILE A 1 186 ? 47.815 8.701 -13.486 1.00 79.19 186 ILE A N 1
ATOM 1413 C CA . ILE A 1 186 ? 47.804 10.015 -14.159 1.00 79.19 186 ILE A CA 1
ATOM 1414 C C . ILE A 1 186 ? 49.167 10.707 -13.993 1.00 79.19 186 ILE A C 1
ATOM 1416 O O . ILE A 1 186 ? 49.746 11.156 -14.981 1.00 79.19 186 ILE A O 1
ATOM 1420 N N . GLY A 1 187 ? 49.722 10.747 -12.776 1.00 76.56 187 GLY A N 1
ATOM 1421 C CA . GLY A 1 187 ? 51.040 11.341 -12.513 1.00 76.56 187 GLY A CA 1
ATOM 1422 C C . GLY A 1 187 ? 52.167 10.657 -13.296 1.00 76.56 187 GLY A C 1
ATOM 1423 O O . GLY A 1 187 ? 52.997 11.324 -13.917 1.00 76.56 187 GLY A O 1
ATOM 1424 N N . VAL A 1 188 ? 52.151 9.320 -13.351 1.00 82.44 188 VAL A N 1
ATOM 1425 C CA . VAL A 1 188 ? 53.096 8.517 -14.148 1.00 82.44 188 VAL A CA 1
ATOM 1426 C C . VAL A 1 188 ? 52.944 8.782 -15.652 1.00 82.44 188 VAL A C 1
ATOM 1428 O O . VAL A 1 188 ? 53.947 8.936 -16.352 1.00 82.44 188 VAL A O 1
ATOM 1431 N N . ALA A 1 189 ? 51.713 8.885 -16.160 1.00 76.75 189 ALA A N 1
ATOM 1432 C CA . ALA A 1 189 ? 51.446 9.191 -17.564 1.00 76.75 189 ALA A CA 1
ATOM 1433 C C . ALA A 1 189 ? 51.947 10.592 -17.958 1.00 76.75 189 ALA A C 1
ATOM 1435 O O . ALA A 1 189 ? 52.564 10.750 -19.012 1.00 76.75 189 ALA A O 1
ATOM 1436 N N . LEU A 1 190 ? 51.753 11.594 -17.096 1.00 74.56 190 LEU A N 1
ATOM 1437 C CA . LEU A 1 190 ? 52.253 12.957 -17.306 1.00 74.56 190 LEU A CA 1
ATOM 1438 C C . LEU A 1 190 ? 53.790 13.009 -17.284 1.00 74.56 190 LEU A C 1
ATOM 1440 O O . LEU A 1 190 ? 54.387 13.628 -18.166 1.00 74.56 190 LEU A O 1
ATOM 1444 N N . ALA A 1 191 ? 54.439 12.299 -16.352 1.00 76.81 191 ALA A N 1
ATOM 1445 C CA . ALA A 1 191 ? 55.901 12.183 -16.308 1.00 76.81 191 ALA A CA 1
ATOM 1446 C C . ALA A 1 191 ? 56.454 11.547 -17.592 1.00 76.81 191 ALA A C 1
ATOM 1448 O O . ALA A 1 191 ? 57.425 12.031 -18.177 1.00 76.81 191 ALA A O 1
ATOM 1449 N N . TRP A 1 192 ? 55.808 10.477 -18.065 1.00 80.00 192 TRP A N 1
ATOM 1450 C CA . TRP A 1 192 ? 56.164 9.811 -19.313 1.00 80.00 192 TRP A CA 1
ATOM 1451 C C . TRP A 1 192 ? 55.977 10.743 -20.520 1.00 80.00 192 TRP A C 1
ATOM 1453 O O . TRP A 1 192 ? 56.900 10.870 -21.325 1.00 80.00 192 TRP A O 1
ATOM 1463 N N . ALA A 1 193 ? 54.853 11.460 -20.621 1.00 72.81 193 ALA A N 1
ATOM 1464 C CA . ALA A 1 193 ? 54.612 12.434 -21.687 1.00 72.81 193 ALA A CA 1
ATOM 1465 C C . ALA A 1 193 ? 55.690 13.536 -21.728 1.00 72.81 193 ALA A C 1
ATOM 1467 O O . ALA A 1 193 ? 56.211 13.849 -22.800 1.00 72.81 193 ALA A O 1
ATOM 1468 N N . ALA A 1 194 ? 56.081 14.080 -20.571 1.00 70.94 194 ALA A N 1
ATOM 1469 C CA . ALA A 1 194 ? 57.122 15.102 -20.472 1.00 70.94 194 ALA A CA 1
ATOM 1470 C C . ALA A 1 194 ? 58.506 14.589 -20.920 1.00 70.94 194 ALA A C 1
ATOM 1472 O O . ALA A 1 194 ? 59.189 15.241 -21.716 1.00 70.94 194 ALA A O 1
ATOM 1473 N N . ILE A 1 195 ? 58.905 13.388 -20.480 1.00 76.12 195 ILE A N 1
ATOM 1474 C CA . ILE A 1 195 ? 60.163 12.745 -20.903 1.00 76.12 195 ILE A CA 1
ATOM 1475 C C . ILE A 1 195 ? 60.139 12.440 -22.412 1.00 76.12 195 ILE A C 1
ATOM 1477 O O . ILE A 1 195 ? 61.133 12.658 -23.113 1.00 76.12 195 ILE A O 1
ATOM 1481 N N . ALA A 1 196 ? 59.005 11.968 -22.935 1.00 72.56 196 ALA A N 1
ATOM 1482 C CA . ALA A 1 196 ? 58.819 11.667 -24.352 1.00 72.56 196 ALA A CA 1
ATOM 1483 C C . ALA A 1 196 ? 58.967 12.915 -25.240 1.00 72.56 196 ALA A C 1
ATOM 1485 O O . ALA A 1 196 ? 59.682 12.874 -26.237 1.00 72.56 196 ALA A O 1
ATOM 1486 N N . LEU A 1 197 ? 58.391 14.057 -24.851 1.00 66.94 197 LEU A N 1
ATOM 1487 C CA . LEU A 1 197 ? 58.571 15.317 -25.585 1.00 66.94 197 LEU A CA 1
ATOM 1488 C C . LEU A 1 197 ? 60.031 15.758 -25.632 1.00 66.94 197 LEU A C 1
ATOM 1490 O O . LEU A 1 197 ? 60.534 16.113 -26.696 1.00 66.94 197 LEU A O 1
ATOM 1494 N N . GLN A 1 198 ? 60.728 15.711 -24.496 1.00 69.50 198 GLN A N 1
ATOM 1495 C CA . GLN A 1 198 ? 62.127 16.131 -24.440 1.00 69.50 198 GLN A CA 1
ATOM 1496 C C . GLN A 1 198 ? 63.041 15.203 -25.250 1.00 69.50 198 GLN A C 1
ATOM 1498 O O . GLN A 1 198 ? 63.963 15.686 -25.910 1.00 69.50 198 GLN A O 1
ATOM 1503 N N . THR A 1 199 ? 62.766 13.894 -25.260 1.00 74.75 199 THR A N 1
ATOM 1504 C CA . THR A 1 199 ? 63.504 12.927 -26.093 1.00 74.75 199 THR A CA 1
ATOM 1505 C C . THR A 1 199 ? 63.210 13.085 -27.584 1.00 74.75 199 THR A C 1
ATOM 1507 O O . THR A 1 199 ? 64.148 13.091 -28.379 1.00 74.75 199 THR A O 1
ATOM 1510 N N . ASN A 1 200 ? 61.958 13.341 -27.969 1.00 69.25 200 ASN A N 1
ATOM 1511 C CA . ASN A 1 200 ? 61.585 13.647 -29.355 1.00 69.25 200 ASN A CA 1
ATOM 1512 C C . ASN A 1 200 ? 62.155 14.998 -29.835 1.00 69.25 200 ASN A C 1
ATOM 1514 O O . ASN A 1 200 ? 62.437 15.163 -31.018 1.00 69.25 200 ASN A O 1
ATOM 1518 N N . ALA A 1 201 ? 62.402 15.939 -28.918 1.00 69.12 201 ALA A N 1
ATOM 1519 C CA . ALA A 1 201 ? 63.151 17.173 -29.169 1.00 69.12 201 ALA A CA 1
ATOM 1520 C C . ALA A 1 201 ? 64.689 16.981 -29.204 1.00 69.12 201 ALA A C 1
ATOM 1522 O O . ALA A 1 201 ? 65.425 17.961 -29.304 1.00 69.12 201 ALA A O 1
ATOM 1523 N N . GLY A 1 202 ? 65.190 15.741 -29.117 1.00 72.88 202 GLY A N 1
ATOM 1524 C CA . GLY A 1 202 ? 66.613 15.395 -29.229 1.00 72.88 202 GLY A CA 1
ATOM 1525 C C . GLY A 1 202 ? 67.380 15.270 -27.905 1.00 72.88 202 GLY A C 1
ATOM 1526 O O . GLY A 1 202 ? 68.579 14.997 -27.921 1.00 72.88 202 GLY A O 1
ATOM 1527 N N . THR A 1 203 ? 66.728 15.436 -26.750 1.00 77.56 203 THR A N 1
ATOM 1528 C CA . THR A 1 203 ? 67.383 15.297 -25.434 1.00 77.56 203 THR A CA 1
ATOM 1529 C C . THR A 1 203 ? 67.649 13.819 -25.107 1.00 77.56 203 THR A C 1
ATOM 1531 O O . THR A 1 203 ? 66.717 13.019 -25.154 1.00 77.56 203 THR A O 1
ATOM 1534 N N . PRO A 1 204 ? 68.862 13.405 -24.688 1.00 81.12 204 PRO A N 1
ATOM 1535 C CA . PRO A 1 204 ? 69.106 12.025 -24.258 1.00 81.12 204 PRO A CA 1
ATOM 1536 C C . PRO A 1 204 ? 68.192 11.608 -23.084 1.00 81.12 204 PRO A C 1
ATOM 1538 O O . PRO A 1 204 ? 68.038 12.399 -22.153 1.00 81.12 204 PRO A O 1
ATOM 1541 N N . PRO A 1 205 ? 67.647 10.372 -23.027 1.00 77.62 205 PRO A N 1
ATOM 1542 C CA . PRO A 1 205 ? 66.635 9.990 -22.029 1.00 77.62 205 PRO A CA 1
ATOM 1543 C C . PRO A 1 205 ? 67.013 10.233 -20.559 1.00 77.62 205 PRO A C 1
ATOM 1545 O O . PRO A 1 205 ? 66.165 10.632 -19.765 1.00 77.62 205 PRO A O 1
ATOM 1548 N N . ARG A 1 206 ? 68.291 10.058 -20.187 1.00 77.50 206 ARG A N 1
ATOM 1549 C CA . ARG A 1 206 ? 68.783 10.377 -18.831 1.00 77.50 206 ARG A CA 1
ATOM 1550 C C . ARG A 1 206 ? 68.774 11.879 -18.529 1.00 77.50 206 ARG A C 1
ATOM 1552 O O . ARG A 1 206 ? 68.485 12.259 -17.401 1.00 77.50 206 ARG A O 1
ATOM 1559 N N . ALA A 1 207 ? 69.070 12.719 -19.520 1.00 76.00 207 ALA A N 1
ATOM 1560 C CA . ALA A 1 207 ? 69.013 14.171 -19.381 1.00 76.00 207 ALA A CA 1
ATOM 1561 C C . ALA A 1 207 ? 67.559 14.669 -19.373 1.00 76.00 207 ALA A C 1
ATOM 1563 O O . ALA A 1 207 ? 67.220 15.499 -18.540 1.00 76.00 207 ALA A O 1
ATOM 1564 N N . ALA A 1 208 ? 66.683 14.093 -20.203 1.00 77.88 208 ALA A N 1
ATOM 1565 C CA . ALA A 1 208 ? 65.247 14.379 -20.186 1.00 77.88 208 ALA A CA 1
ATOM 1566 C C . ALA A 1 208 ? 64.626 14.068 -18.812 1.00 77.88 208 ALA A C 1
ATOM 1568 O O . ALA A 1 208 ? 63.957 14.912 -18.223 1.00 77.88 208 ALA A O 1
ATOM 1569 N N . LEU A 1 209 ? 64.920 12.889 -18.249 1.00 80.31 209 LEU A N 1
ATOM 1570 C CA . LEU A 1 209 ? 64.471 12.514 -16.905 1.00 80.31 209 LEU A CA 1
ATOM 1571 C C . LEU A 1 209 ? 65.046 13.436 -15.817 1.00 80.31 209 LEU A C 1
ATOM 1573 O O . LEU A 1 209 ? 64.321 13.796 -14.894 1.00 80.31 209 LEU A O 1
ATOM 1577 N N . ALA A 1 210 ? 66.306 13.870 -15.928 1.00 78.06 210 ALA A N 1
ATOM 1578 C CA . ALA A 1 210 ? 66.895 14.826 -14.988 1.00 78.06 210 ALA A CA 1
ATOM 1579 C C . ALA A 1 210 ? 66.246 16.221 -15.075 1.00 78.06 210 ALA A C 1
ATOM 1581 O O . ALA A 1 210 ? 66.000 16.846 -14.046 1.00 78.06 210 ALA A O 1
ATOM 1582 N N . THR A 1 211 ? 65.928 16.711 -16.274 1.00 77.00 211 THR A N 1
ATOM 1583 C CA . THR A 1 211 ? 65.200 17.974 -16.463 1.00 77.00 211 THR A CA 1
ATOM 1584 C C . THR A 1 211 ? 63.787 17.883 -15.890 1.00 77.00 211 THR A C 1
ATOM 1586 O O . THR A 1 211 ? 63.384 18.773 -15.146 1.00 77.00 211 THR A O 1
ATOM 1589 N N . VAL A 1 212 ? 63.062 16.790 -16.166 1.00 75.44 212 VAL A N 1
ATOM 1590 C CA . VAL A 1 212 ? 61.709 16.561 -15.629 1.00 75.44 212 VAL A CA 1
ATOM 15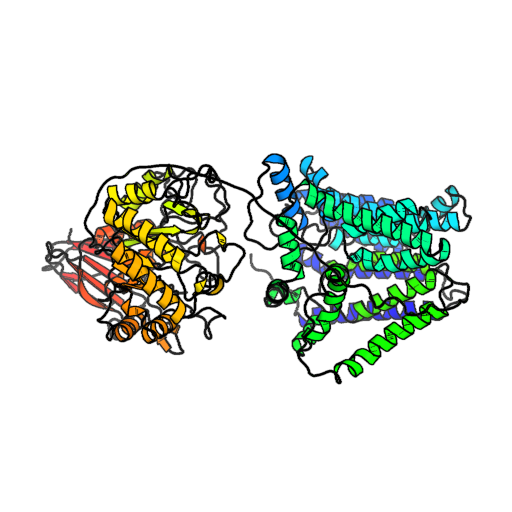91 C C . VAL A 1 212 ? 61.723 16.437 -14.099 1.00 75.44 212 VAL A C 1
ATOM 1593 O O . VAL A 1 212 ? 60.900 17.038 -13.413 1.00 75.44 212 VAL A O 1
ATOM 1596 N N . TRP A 1 213 ? 62.702 15.723 -13.535 1.00 79.44 213 TRP A N 1
ATOM 1597 C CA . TRP A 1 213 ? 62.871 15.625 -12.083 1.00 79.44 213 TRP A CA 1
ATOM 1598 C C . TRP A 1 213 ? 63.128 16.988 -11.430 1.00 79.44 213 TRP A C 1
ATOM 1600 O O . TRP A 1 213 ? 62.619 17.255 -10.345 1.00 79.44 213 TRP A O 1
ATOM 1610 N N . ASN A 1 214 ? 63.915 17.857 -12.065 1.00 71.81 214 ASN A N 1
ATOM 1611 C CA . ASN A 1 214 ? 64.286 19.139 -11.473 1.00 71.81 214 ASN A CA 1
ATOM 1612 C C . ASN A 1 214 ? 63.208 20.218 -11.650 1.00 71.81 214 ASN A C 1
ATOM 1614 O O . ASN A 1 214 ? 62.882 20.899 -10.677 1.00 71.81 214 ASN A O 1
ATOM 1618 N N . ASP A 1 215 ? 62.624 20.370 -12.841 1.00 65.12 215 ASP A N 1
ATOM 1619 C CA . ASP A 1 215 ? 61.862 21.575 -13.203 1.00 65.12 215 ASP A CA 1
ATOM 1620 C C . ASP A 1 215 ? 60.644 21.321 -14.121 1.00 65.12 215 ASP A C 1
ATOM 1622 O O . ASP A 1 215 ? 60.340 22.104 -15.026 1.00 65.12 215 ASP A O 1
ATOM 1626 N N . ASP A 1 216 ? 59.932 20.213 -13.906 1.00 67.12 216 ASP A N 1
ATOM 1627 C CA . ASP A 1 216 ? 58.666 19.963 -14.592 1.00 67.12 216 ASP A CA 1
ATOM 1628 C C . ASP A 1 216 ? 57.469 20.641 -13.901 1.00 67.12 216 ASP A C 1
ATOM 1630 O O . ASP A 1 216 ? 57.134 20.370 -12.748 1.00 67.12 216 ASP A O 1
ATOM 1634 N N . ARG A 1 217 ? 56.774 21.512 -14.638 1.00 61.81 217 ARG A N 1
ATOM 1635 C CA . ARG A 1 217 ? 55.608 22.268 -14.139 1.00 61.81 217 ARG A CA 1
ATOM 1636 C C . ARG A 1 217 ? 54.306 21.465 -14.164 1.00 61.81 217 ARG A C 1
ATOM 1638 O O . ARG A 1 217 ? 53.378 21.796 -13.431 1.00 61.81 217 ARG A O 1
ATOM 1645 N N . VAL A 1 218 ? 54.244 20.432 -14.999 1.00 60.84 218 VAL A N 1
ATOM 1646 C CA . VAL A 1 218 ? 53.107 19.520 -15.157 1.00 60.84 218 VAL A CA 1
ATOM 1647 C C . VAL A 1 218 ? 53.015 18.643 -13.913 1.00 60.84 218 VAL A C 1
ATOM 1649 O O . VAL A 1 218 ? 51.980 18.568 -13.259 1.00 60.84 218 VAL A O 1
ATOM 1652 N N . LEU A 1 219 ? 54.140 18.064 -13.503 1.00 64.00 219 LEU A N 1
ATOM 1653 C CA . LEU A 1 219 ? 54.221 17.249 -12.298 1.00 64.00 219 LEU A CA 1
ATOM 1654 C C . LEU A 1 219 ? 53.965 18.049 -11.017 1.00 64.00 219 LEU A C 1
ATOM 1656 O O . LEU A 1 219 ? 53.338 17.521 -10.102 1.00 64.00 219 LEU A O 1
ATOM 1660 N N . LEU A 1 220 ? 54.358 19.325 -10.957 1.00 60.56 220 LEU A N 1
ATOM 1661 C CA . LEU A 1 220 ? 54.012 20.211 -9.838 1.00 60.56 220 LEU A CA 1
ATOM 1662 C C . LEU A 1 220 ? 52.504 20.487 -9.744 1.00 60.56 220 LEU A C 1
ATOM 1664 O O . LEU A 1 220 ? 51.929 20.376 -8.662 1.00 60.56 220 LEU A O 1
ATOM 1668 N N . LEU A 1 221 ? 51.854 20.814 -10.865 1.00 59.59 221 LEU A N 1
ATOM 1669 C CA . LEU A 1 221 ? 50.415 21.087 -10.897 1.00 59.59 221 LEU A CA 1
ATOM 1670 C C . LEU A 1 221 ? 49.585 19.806 -10.657 1.00 59.59 221 LEU A C 1
ATOM 1672 O O . LEU A 1 221 ? 48.583 19.873 -9.953 1.00 59.59 221 LEU A O 1
ATOM 1676 N N . TRP A 1 222 ? 50.039 18.632 -11.119 1.00 73.12 222 TRP A N 1
ATOM 1677 C CA . TRP A 1 222 ? 49.457 17.344 -10.713 1.00 73.12 222 TRP A CA 1
ATOM 1678 C C . TRP A 1 222 ? 49.630 17.098 -9.207 1.00 73.12 222 TRP A C 1
ATOM 1680 O O . TRP A 1 222 ? 48.653 16.793 -8.528 1.00 73.12 222 TRP A O 1
ATOM 1690 N N . SER A 1 223 ? 50.836 17.298 -8.661 1.00 65.56 223 SER A N 1
ATOM 1691 C CA . SER A 1 223 ? 51.138 17.060 -7.236 1.00 65.56 223 SER A CA 1
ATOM 1692 C C . SER A 1 223 ? 50.242 17.875 -6.307 1.00 65.56 223 SER A C 1
ATOM 1694 O O . SER A 1 223 ? 49.755 17.365 -5.302 1.00 65.56 223 SER A O 1
ATOM 1696 N N . ALA A 1 224 ? 49.995 19.139 -6.654 1.00 56.72 224 ALA A N 1
ATOM 1697 C CA . ALA A 1 224 ? 49.156 20.026 -5.860 1.00 56.72 224 ALA A CA 1
ATOM 1698 C C . ALA A 1 224 ? 47.670 19.622 -5.850 1.00 56.72 224 ALA A C 1
ATOM 1700 O O . ALA A 1 224 ? 46.950 19.988 -4.927 1.00 56.72 224 ALA A O 1
ATOM 1701 N N . VAL A 1 225 ? 47.219 18.852 -6.845 1.00 58.41 225 VAL A N 1
ATOM 1702 C CA . VAL A 1 225 ? 45.816 18.432 -6.996 1.00 58.41 225 VAL A CA 1
ATOM 1703 C C . VAL A 1 225 ? 45.572 16.989 -6.598 1.00 58.41 225 VAL A C 1
ATOM 1705 O O . VAL A 1 225 ? 44.525 16.697 -6.029 1.00 58.41 225 VAL A O 1
ATOM 1708 N N . PHE A 1 226 ? 46.588 16.135 -6.696 1.00 66.81 226 PHE A N 1
ATOM 1709 C CA . PHE A 1 226 ? 46.639 14.906 -5.912 1.00 66.81 226 PHE A CA 1
ATOM 1710 C C . PHE A 1 226 ? 46.552 15.182 -4.394 1.00 66.81 226 PHE A C 1
ATOM 1712 O O . PHE A 1 226 ? 46.173 14.295 -3.635 1.00 66.81 226 PHE A O 1
ATOM 1719 N N . LEU A 1 227 ? 46.851 16.402 -3.934 1.00 59.91 227 LEU A N 1
ATOM 1720 C CA . LEU A 1 227 ? 46.698 16.817 -2.536 1.00 59.91 227 LEU A CA 1
ATOM 1721 C C . LEU A 1 227 ? 45.386 17.562 -2.208 1.00 59.91 227 LEU A C 1
ATOM 1723 O O . LEU A 1 227 ? 45.154 17.815 -1.029 1.00 59.91 227 LEU A O 1
ATOM 1727 N N . LEU A 1 228 ? 44.540 17.939 -3.178 1.00 57.22 228 LEU A N 1
ATOM 1728 C CA . LEU A 1 228 ? 43.352 18.763 -2.889 1.00 57.22 228 LEU A CA 1
ATOM 1729 C C . LEU A 1 228 ? 42.308 18.019 -2.026 1.00 57.22 228 LEU A C 1
ATOM 1731 O O . LEU A 1 228 ? 42.081 16.834 -2.263 1.00 57.22 228 LEU A O 1
ATOM 1735 N N . PRO A 1 229 ? 41.584 18.705 -1.111 1.00 49.50 229 PRO A N 1
ATOM 1736 C CA . PRO A 1 229 ? 40.563 18.085 -0.254 1.00 49.50 229 PRO A CA 1
ATOM 1737 C C . PRO A 1 229 ? 39.512 17.246 -0.999 1.00 49.50 229 PRO A C 1
ATOM 1739 O O . PRO A 1 229 ? 39.187 16.149 -0.555 1.00 49.50 229 PRO A O 1
ATOM 1742 N N . ALA A 1 230 ? 39.052 17.700 -2.170 1.00 49.91 230 ALA A N 1
ATOM 1743 C CA . ALA A 1 230 ? 38.091 16.969 -3.004 1.00 49.91 230 ALA A CA 1
ATOM 1744 C C . ALA A 1 230 ? 38.629 15.633 -3.567 1.00 49.91 230 ALA A C 1
ATOM 1746 O O . ALA A 1 230 ? 37.842 14.767 -3.923 1.00 49.91 230 ALA A O 1
ATOM 1747 N N . ALA A 1 231 ? 39.952 15.448 -3.625 1.00 51.88 231 ALA A N 1
ATOM 1748 C CA . ALA A 1 231 ? 40.591 14.179 -3.981 1.00 51.88 231 ALA A CA 1
ATOM 1749 C C . ALA A 1 231 ? 40.986 13.341 -2.741 1.00 51.88 231 ALA A C 1
ATOM 1751 O O . ALA A 1 231 ? 41.401 12.192 -2.879 1.00 51.88 231 ALA A O 1
ATOM 1752 N N . LEU A 1 232 ? 40.870 13.906 -1.529 1.00 51.25 232 LEU A N 1
ATOM 1753 C CA . LEU A 1 232 ? 41.158 13.244 -0.248 1.00 51.25 232 LEU A CA 1
ATOM 1754 C C . LEU A 1 232 ? 39.909 12.647 0.426 1.00 51.25 232 LEU A C 1
ATOM 1756 O O . LEU A 1 232 ? 40.046 11.714 1.216 1.00 51.25 232 LEU A O 1
ATOM 1760 N N . HIS A 1 233 ? 38.717 13.177 0.138 1.00 50.88 233 HIS A N 1
ATOM 1761 C CA . HIS A 1 233 ? 37.434 12.646 0.606 1.00 50.88 233 HIS A CA 1
ATOM 1762 C C . HIS A 1 233 ? 36.859 11.679 -0.435 1.00 50.88 233 HIS A C 1
ATOM 1764 O O . HIS A 1 233 ? 36.615 12.065 -1.576 1.00 50.88 233 HIS A O 1
ATOM 1770 N N . TRP A 1 234 ? 36.659 10.415 -0.051 1.00 58.59 234 TRP A N 1
ATOM 1771 C CA . TRP A 1 234 ? 36.278 9.335 -0.967 1.00 58.59 234 TRP A CA 1
ATOM 1772 C C . TRP A 1 234 ? 34.976 8.651 -0.557 1.00 58.59 234 TRP A C 1
ATOM 1774 O O . TRP A 1 234 ? 34.959 7.516 -0.071 1.00 58.59 234 TRP A O 1
ATOM 1784 N N . SER A 1 235 ? 33.876 9.328 -0.873 1.00 50.50 235 SER A N 1
ATOM 1785 C CA . SER A 1 235 ? 32.640 8.649 -1.249 1.00 50.50 235 SER A CA 1
ATOM 1786 C C . SER A 1 235 ? 32.715 8.229 -2.730 1.00 50.50 235 SER A C 1
ATOM 1788 O O . SER A 1 235 ? 33.335 8.896 -3.557 1.00 50.50 235 SER A O 1
ATOM 1790 N N . LEU A 1 236 ? 32.122 7.085 -3.080 1.00 50.56 236 LEU A N 1
ATOM 1791 C CA . LEU A 1 236 ? 32.148 6.497 -4.436 1.00 50.56 236 LEU A CA 1
ATOM 1792 C C . LEU A 1 236 ? 31.048 7.083 -5.357 1.00 50.56 236 LEU A C 1
ATOM 1794 O O . LEU A 1 236 ? 30.538 6.409 -6.247 1.00 50.56 236 LEU A O 1
ATOM 1798 N N . THR A 1 237 ? 30.698 8.344 -5.102 1.00 42.44 237 THR A N 1
ATOM 1799 C CA . THR A 1 237 ? 29.558 9.141 -5.604 1.00 42.44 237 THR A CA 1
ATOM 1800 C C . THR A 1 237 ? 29.791 9.819 -6.955 1.00 42.44 237 THR A C 1
ATOM 1802 O O . THR A 1 237 ? 28.912 10.514 -7.457 1.00 42.44 237 THR A O 1
ATOM 1805 N N . SER A 1 238 ? 31.000 9.732 -7.515 1.00 47.56 238 SER A N 1
ATOM 1806 C CA . SER A 1 238 ? 31.430 10.617 -8.601 1.00 47.56 238 SER A CA 1
ATOM 1807 C C . SER A 1 238 ? 32.400 9.949 -9.578 1.00 47.56 238 SER A C 1
ATOM 1809 O O . SER A 1 238 ? 32.835 8.814 -9.378 1.00 47.56 238 SER A O 1
ATOM 1811 N N . ILE A 1 239 ? 32.696 10.658 -10.677 1.00 49.72 239 ILE A N 1
ATOM 1812 C CA . ILE A 1 239 ? 33.438 10.158 -11.844 1.00 49.72 239 ILE A CA 1
ATOM 1813 C C . ILE A 1 239 ? 34.714 9.424 -11.417 1.00 49.72 239 ILE A C 1
ATOM 1815 O O . ILE A 1 239 ? 35.673 10.037 -10.948 1.00 49.72 239 ILE A O 1
ATOM 1819 N N . ALA A 1 240 ? 34.738 8.112 -11.670 1.00 59.97 240 ALA A N 1
ATOM 1820 C CA . ALA A 1 240 ? 35.904 7.266 -11.465 1.00 59.97 240 ALA A CA 1
ATOM 1821 C C . ALA A 1 240 ? 37.173 7.918 -12.062 1.00 59.97 240 ALA A C 1
ATOM 1823 O O . ALA A 1 240 ? 37.146 8.342 -13.217 1.00 59.97 240 ALA A O 1
ATOM 1824 N N . PRO A 1 241 ? 38.321 7.954 -11.362 1.00 67.69 241 PRO A N 1
ATOM 1825 C CA . PRO A 1 241 ? 39.582 8.431 -11.942 1.00 67.69 241 PRO A CA 1
ATOM 1826 C C . PRO A 1 241 ? 40.124 7.516 -13.061 1.00 67.69 241 PRO A C 1
ATOM 1828 O O . PRO A 1 241 ? 41.010 7.921 -13.815 1.00 67.69 241 PRO A O 1
ATOM 1831 N N . VAL A 1 242 ? 39.580 6.301 -13.217 1.00 73.75 242 VAL A N 1
ATOM 1832 C CA . VAL A 1 242 ? 40.007 5.291 -14.204 1.00 73.75 242 VAL A CA 1
ATOM 1833 C C . VAL A 1 242 ? 39.997 5.805 -15.660 1.00 73.75 242 VAL A C 1
ATOM 1835 O O . VAL A 1 242 ? 41.037 5.697 -16.317 1.00 73.75 242 VAL A O 1
ATOM 1838 N N . PRO A 1 243 ? 38.923 6.418 -16.207 1.00 71.88 243 PRO A N 1
ATOM 1839 C CA . PRO A 1 243 ? 38.935 6.917 -17.581 1.00 71.88 243 PRO A CA 1
ATOM 1840 C C . PRO A 1 243 ? 39.856 8.132 -17.751 1.00 71.88 243 PRO A C 1
ATOM 1842 O O . PRO A 1 243 ? 40.444 8.300 -18.815 1.00 71.88 243 PRO A O 1
ATOM 1845 N N . LEU A 1 244 ? 40.049 8.949 -16.706 1.00 72.19 244 LEU A N 1
ATOM 1846 C CA . LEU A 1 244 ? 41.006 10.061 -16.730 1.00 72.19 244 LEU A CA 1
ATOM 1847 C C . LEU A 1 244 ? 42.454 9.549 -16.804 1.00 72.19 244 LEU A C 1
ATOM 1849 O O . LEU A 1 244 ? 43.251 10.086 -17.574 1.00 72.19 244 LEU A O 1
ATOM 1853 N N . ALA A 1 245 ? 42.779 8.465 -16.092 1.00 76.25 245 ALA A N 1
ATOM 1854 C CA . ALA A 1 245 ? 44.064 7.775 -16.208 1.00 76.25 245 ALA A CA 1
ATOM 1855 C C . ALA A 1 245 ? 44.279 7.171 -17.607 1.00 76.25 245 ALA A C 1
ATOM 1857 O O . ALA A 1 245 ? 45.363 7.306 -18.181 1.00 76.25 245 ALA A O 1
ATOM 1858 N N . LEU A 1 246 ? 43.240 6.575 -18.203 1.00 78.75 246 LEU A N 1
ATOM 1859 C CA . LEU A 1 246 ? 43.292 6.055 -19.573 1.00 78.75 246 LEU A CA 1
ATOM 1860 C C . LEU A 1 246 ? 43.467 7.172 -20.618 1.00 78.75 246 LEU A C 1
ATOM 1862 O O . LEU A 1 246 ? 44.276 7.017 -21.532 1.00 78.75 246 LEU A O 1
ATOM 1866 N N . ILE A 1 247 ? 42.798 8.322 -20.462 1.00 77.06 247 ILE A N 1
ATOM 1867 C CA . ILE A 1 247 ? 42.985 9.506 -21.322 1.00 77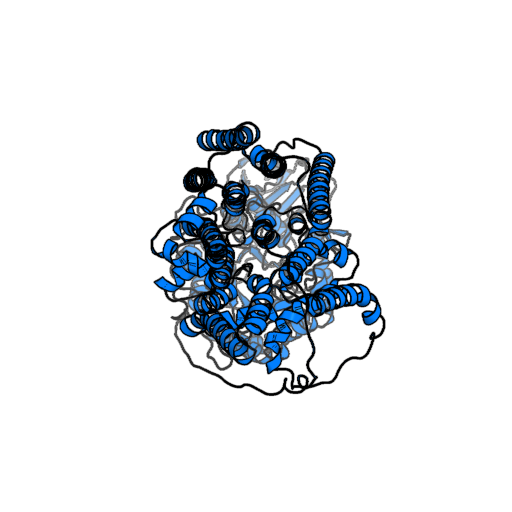.06 247 ILE A CA 1
ATOM 1868 C C . ILE A 1 247 ? 44.399 10.097 -21.157 1.00 77.06 247 ILE A C 1
ATOM 1870 O O . ILE A 1 247 ? 45.035 10.460 -22.150 1.00 77.06 247 ILE A O 1
ATOM 1874 N N . ALA A 1 248 ? 44.940 10.144 -19.935 1.00 75.94 248 ALA A N 1
ATOM 1875 C CA . ALA A 1 248 ? 46.312 10.592 -19.693 1.00 75.94 248 ALA A CA 1
ATOM 1876 C C . ALA A 1 248 ? 47.346 9.667 -20.367 1.00 75.94 248 ALA A C 1
ATOM 1878 O O . ALA A 1 248 ? 48.267 10.147 -21.031 1.00 75.94 248 ALA A O 1
ATOM 1879 N N . LEU A 1 249 ? 47.170 8.343 -20.275 1.00 78.06 249 LEU A N 1
ATOM 1880 C CA . LEU A 1 249 ? 48.019 7.353 -20.952 1.00 78.06 249 LEU A CA 1
ATOM 1881 C C . LEU A 1 249 ? 47.877 7.388 -22.483 1.00 78.06 249 LEU A C 1
ATOM 1883 O O . LEU A 1 249 ? 48.872 7.258 -23.204 1.00 78.06 249 LEU A O 1
ATOM 1887 N N . LEU A 1 250 ? 46.662 7.588 -22.999 1.00 81.44 250 LEU A N 1
ATOM 1888 C CA . LEU A 1 250 ? 46.394 7.790 -24.425 1.00 81.44 250 LEU A CA 1
ATOM 1889 C C . LEU A 1 250 ? 47.219 8.962 -24.973 1.00 81.44 250 LEU A C 1
ATOM 1891 O O . LEU A 1 250 ? 47.917 8.828 -25.979 1.00 81.44 250 LEU A O 1
ATOM 1895 N N . LEU A 1 251 ? 47.202 10.092 -24.269 1.00 75.44 251 LEU A N 1
ATOM 1896 C CA . LEU A 1 251 ? 47.983 11.269 -24.636 1.00 75.44 251 LEU A CA 1
ATOM 1897 C C . LEU A 1 251 ? 49.491 11.033 -24.476 1.00 75.44 251 LEU A C 1
ATOM 1899 O O . LEU A 1 251 ? 50.250 11.375 -25.381 1.00 75.44 251 LEU A O 1
ATOM 1903 N N . ALA A 1 252 ? 49.937 10.376 -23.402 1.00 73.94 252 ALA A N 1
ATOM 1904 C CA . ALA A 1 252 ? 51.346 10.032 -23.200 1.00 73.94 252 ALA A CA 1
ATOM 1905 C C . ALA A 1 252 ? 51.905 9.113 -24.302 1.00 73.94 252 ALA A C 1
ATOM 1907 O O . ALA A 1 252 ? 53.037 9.299 -24.757 1.00 73.94 252 ALA A O 1
ATOM 1908 N N . THR A 1 253 ? 51.116 8.147 -24.785 1.00 78.69 253 THR A N 1
ATOM 1909 C CA . THR A 1 253 ? 51.525 7.255 -25.884 1.00 78.69 253 THR A CA 1
ATOM 1910 C C . THR A 1 253 ? 51.468 7.920 -27.254 1.00 78.69 253 THR A C 1
ATOM 1912 O O . THR A 1 253 ? 52.378 7.685 -28.049 1.00 78.69 253 THR A O 1
ATOM 1915 N N . LEU A 1 254 ? 50.469 8.779 -27.512 1.00 78.56 254 LEU A N 1
ATOM 1916 C CA . LEU A 1 254 ? 50.405 9.634 -28.708 1.00 78.56 254 LEU A CA 1
ATOM 1917 C C . LEU A 1 254 ? 51.667 10.500 -28.813 1.00 78.56 254 LEU A C 1
ATOM 1919 O O . LEU A 1 254 ? 52.337 10.519 -29.843 1.00 78.56 254 LEU A O 1
ATOM 1923 N N . VAL A 1 255 ? 52.006 11.169 -27.710 1.00 71.19 255 VAL A N 1
ATOM 1924 C CA . VAL A 1 255 ? 53.196 12.011 -27.551 1.00 71.19 255 VAL A CA 1
ATOM 1925 C C . VAL A 1 255 ? 54.492 11.203 -27.678 1.00 71.19 255 VAL A C 1
ATOM 1927 O O . VAL A 1 255 ? 55.440 11.670 -28.299 1.00 71.19 255 VAL A O 1
ATOM 1930 N N . SER A 1 256 ? 54.520 9.967 -27.172 1.00 74.12 256 SER A N 1
ATOM 1931 C CA . SER A 1 256 ? 55.632 9.016 -27.355 1.00 74.12 256 SER A CA 1
ATOM 1932 C C . SER A 1 256 ? 55.705 8.394 -28.757 1.00 74.12 256 SER A C 1
ATOM 1934 O O . SER A 1 256 ? 56.477 7.459 -28.961 1.00 74.12 256 SER A O 1
ATOM 1936 N N . GLU A 1 257 ? 54.867 8.840 -29.698 1.00 77.75 257 GLU A N 1
ATOM 1937 C CA . GLU A 1 257 ? 54.746 8.323 -31.068 1.00 77.75 257 GLU A CA 1
ATOM 1938 C C . GLU A 1 257 ? 54.450 6.811 -31.152 1.00 77.75 257 GLU A C 1
ATOM 1940 O O . GLU A 1 257 ? 54.628 6.180 -32.196 1.00 77.75 257 GLU A O 1
ATOM 1945 N N . ARG A 1 258 ? 53.964 6.201 -30.060 1.00 80.31 258 ARG A N 1
ATOM 1946 C CA . ARG A 1 258 ? 53.697 4.759 -29.960 1.00 80.31 258 ARG A CA 1
ATOM 1947 C C . ARG A 1 258 ? 52.345 4.419 -30.579 1.00 80.31 258 ARG A C 1
ATOM 1949 O O . ARG A 1 258 ? 51.462 3.914 -29.894 1.00 80.31 258 ARG A O 1
ATOM 1956 N N . THR A 1 259 ? 52.208 4.658 -31.883 1.00 79.94 259 THR A N 1
ATOM 1957 C CA . THR A 1 259 ? 50.956 4.612 -32.657 1.00 79.94 259 THR A CA 1
ATOM 1958 C C . THR A 1 259 ? 50.031 3.441 -32.303 1.00 79.94 259 THR A C 1
ATOM 1960 O O . THR A 1 259 ? 48.839 3.658 -32.114 1.00 79.94 259 THR A O 1
ATOM 1963 N N . MET A 1 260 ? 50.548 2.213 -32.157 1.00 81.75 260 MET A N 1
ATOM 1964 C CA . MET A 1 260 ? 49.711 1.064 -31.779 1.00 81.75 260 MET A CA 1
ATOM 1965 C C . MET A 1 260 ? 49.247 1.118 -30.314 1.00 81.75 260 MET A C 1
ATOM 1967 O O . MET A 1 260 ? 48.083 0.866 -30.040 1.00 81.75 260 MET A O 1
ATOM 1971 N N . ALA A 1 261 ? 50.104 1.516 -29.369 1.00 79.19 261 ALA A N 1
ATOM 1972 C CA . ALA A 1 261 ? 49.686 1.715 -27.979 1.00 79.19 261 ALA A CA 1
ATOM 1973 C C . ALA A 1 261 ? 48.653 2.850 -27.858 1.00 79.19 261 ALA A C 1
ATOM 1975 O O . ALA A 1 261 ? 47.723 2.740 -27.069 1.00 79.19 261 ALA A O 1
ATOM 1976 N N . THR A 1 262 ? 48.761 3.890 -28.692 1.00 82.62 262 THR A N 1
ATOM 1977 C CA . THR A 1 262 ? 47.754 4.953 -28.819 1.00 82.62 262 THR A CA 1
ATOM 1978 C C . THR A 1 262 ? 46.422 4.423 -29.352 1.00 82.62 262 THR A C 1
ATOM 1980 O O . THR A 1 262 ? 45.385 4.775 -28.810 1.00 82.62 262 THR A O 1
ATOM 1983 N N . VAL A 1 263 ? 46.421 3.544 -30.363 1.00 80.50 263 VAL A N 1
ATOM 1984 C CA . VAL A 1 263 ? 45.205 2.857 -30.851 1.00 80.50 263 VAL A CA 1
ATOM 1985 C C . VAL A 1 263 ? 44.542 2.034 -29.742 1.00 80.50 263 VAL A C 1
ATOM 1987 O O . VAL A 1 263 ? 43.337 2.157 -29.525 1.00 80.50 263 VAL A O 1
ATOM 1990 N N . LEU A 1 264 ? 45.327 1.242 -29.003 1.00 80.81 264 LEU A N 1
ATOM 1991 C CA . LEU A 1 264 ? 44.823 0.427 -27.893 1.00 80.81 264 LEU A CA 1
ATOM 1992 C C . LEU A 1 264 ? 44.272 1.311 -26.757 1.00 80.81 264 LEU A C 1
ATOM 1994 O O . LEU A 1 264 ? 43.167 1.092 -26.272 1.00 80.81 264 LEU A O 1
ATOM 1998 N N . LEU A 1 265 ? 44.984 2.367 -26.362 1.00 82.75 265 LEU A N 1
ATOM 1999 C CA . LEU A 1 265 ? 44.513 3.278 -25.315 1.00 82.75 265 LEU A CA 1
ATOM 2000 C C . LEU A 1 265 ? 43.339 4.156 -25.768 1.00 82.75 265 LEU A C 1
ATOM 2002 O O . LEU A 1 265 ? 42.536 4.548 -24.932 1.00 82.75 265 LEU A O 1
ATOM 2006 N N . MET A 1 266 ? 43.182 4.410 -27.070 1.00 80.12 266 MET A N 1
ATOM 2007 C CA . MET A 1 266 ? 42.029 5.125 -27.625 1.00 80.12 266 MET A CA 1
ATOM 2008 C C . MET A 1 266 ? 40.763 4.273 -27.526 1.00 80.12 266 MET A C 1
ATOM 2010 O O . MET A 1 266 ? 39.719 4.790 -27.136 1.00 80.12 266 MET A O 1
ATOM 2014 N N . GLY A 1 267 ? 40.861 2.969 -27.807 1.00 76.94 267 GLY A N 1
ATOM 2015 C CA . GLY A 1 267 ? 39.744 2.045 -27.612 1.00 76.94 267 GLY A CA 1
ATOM 2016 C C . GLY A 1 267 ? 39.434 1.770 -26.136 1.00 76.94 267 GLY A C 1
ATOM 2017 O O . GLY A 1 267 ? 38.266 1.767 -25.764 1.00 76.94 267 GLY A O 1
ATOM 2018 N N . LEU A 1 268 ? 40.453 1.623 -25.276 1.00 78.56 268 LEU A N 1
ATOM 2019 C CA . LEU A 1 268 ? 40.276 1.467 -23.821 1.00 78.56 268 LEU A CA 1
ATOM 2020 C C . LEU A 1 268 ? 39.638 2.704 -23.178 1.00 78.56 268 LEU A C 1
ATOM 2022 O O . LEU A 1 268 ? 38.668 2.573 -22.440 1.00 78.56 268 LEU A O 1
ATOM 2026 N N . ALA A 1 269 ? 40.153 3.903 -23.466 1.00 76.88 269 ALA A N 1
ATOM 2027 C CA . ALA A 1 269 ? 39.585 5.148 -22.955 1.00 76.88 269 ALA A CA 1
ATOM 2028 C C . ALA A 1 269 ? 38.171 5.384 -23.515 1.00 76.88 269 ALA A C 1
ATOM 2030 O O . ALA A 1 269 ? 37.268 5.750 -22.763 1.00 76.88 269 ALA A O 1
ATOM 2031 N N . GLY A 1 270 ? 37.944 5.100 -24.804 1.00 72.62 270 GLY A N 1
ATOM 2032 C CA . GLY A 1 270 ? 36.621 5.174 -25.432 1.00 72.62 270 GLY A CA 1
ATOM 2033 C C . GLY A 1 270 ? 35.600 4.210 -24.820 1.00 72.62 270 GLY A C 1
ATOM 2034 O O . GLY A 1 270 ? 34.435 4.569 -24.701 1.00 72.62 270 GLY A O 1
ATOM 2035 N N . ALA A 1 271 ? 36.042 3.037 -24.355 1.00 71.00 271 ALA A N 1
ATOM 2036 C CA . ALA A 1 271 ? 35.229 2.055 -23.634 1.00 71.00 271 ALA A CA 1
ATOM 2037 C C . ALA A 1 271 ? 35.135 2.307 -22.110 1.00 71.00 271 ALA A C 1
ATOM 2039 O O . ALA A 1 271 ? 34.510 1.526 -21.391 1.00 71.00 271 ALA A O 1
ATOM 2040 N N . ALA A 1 272 ? 35.742 3.393 -21.613 1.00 68.12 272 ALA A N 1
ATOM 2041 C CA . ALA A 1 272 ? 35.712 3.813 -20.209 1.00 68.12 272 ALA A CA 1
ATOM 2042 C C . ALA A 1 272 ? 34.984 5.159 -20.005 1.00 68.12 272 ALA A C 1
ATOM 2044 O O . ALA A 1 272 ? 34.279 5.333 -19.013 1.00 68.12 272 ALA A O 1
ATOM 2045 N N . SER A 1 273 ? 35.096 6.108 -20.945 1.00 71.00 273 SER A N 1
ATOM 2046 C CA . SER A 1 273 ? 34.298 7.341 -20.952 1.00 71.00 273 SER A CA 1
ATOM 2047 C C . SER A 1 273 ? 34.156 7.963 -22.344 1.00 71.00 273 SER A C 1
ATOM 2049 O O . SER A 1 273 ? 35.132 8.106 -23.091 1.00 71.00 273 SER A O 1
ATOM 2051 N N . LEU A 1 274 ? 32.948 8.465 -22.628 1.00 61.84 274 LEU A N 1
ATOM 2052 C CA . LEU A 1 274 ? 32.629 9.290 -23.798 1.00 61.84 274 LEU A CA 1
ATOM 2053 C C . LEU A 1 274 ? 33.463 10.584 -23.871 1.00 61.84 274 LEU A C 1
ATOM 2055 O O . LEU A 1 274 ? 33.651 11.116 -24.963 1.00 61.84 274 LEU A O 1
ATOM 2059 N N . LEU A 1 275 ? 34.037 11.055 -22.753 1.00 60.12 275 LEU A N 1
ATOM 2060 C CA . LEU A 1 275 ? 34.954 12.205 -22.718 1.00 60.12 275 LEU A CA 1
ATOM 2061 C C . LEU A 1 275 ? 36.156 12.026 -23.667 1.00 60.12 275 LEU A C 1
ATOM 2063 O O . LEU A 1 275 ? 36.680 13.000 -24.206 1.00 60.12 275 LEU A O 1
ATOM 2067 N N . THR A 1 276 ? 36.546 10.781 -23.955 1.00 64.06 276 THR A N 1
ATOM 2068 C CA . THR A 1 276 ? 37.582 10.440 -24.944 1.00 64.06 276 THR A CA 1
ATOM 2069 C C . THR A 1 276 ? 37.265 10.988 -26.342 1.00 64.06 276 THR A C 1
ATOM 2071 O O . THR A 1 276 ? 38.182 11.367 -27.074 1.00 64.06 276 THR A O 1
ATOM 2074 N N . MET A 1 277 ? 35.985 11.125 -26.707 1.00 59.81 277 MET A N 1
ATOM 2075 C CA . MET A 1 277 ? 35.560 11.691 -27.996 1.00 59.81 277 MET A CA 1
ATOM 2076 C C . MET A 1 277 ? 35.935 13.172 -28.159 1.00 59.81 277 MET A C 1
ATOM 2078 O O . MET A 1 277 ? 36.054 13.644 -29.286 1.00 59.81 277 MET A O 1
ATOM 2082 N N . VAL A 1 278 ? 36.225 13.890 -27.067 1.00 59.47 278 VAL A N 1
ATOM 2083 C CA . VAL A 1 278 ? 36.797 15.251 -27.111 1.00 59.47 278 VAL A CA 1
ATOM 2084 C C . VAL A 1 278 ? 38.252 15.238 -27.604 1.00 59.47 278 VAL A C 1
ATOM 2086 O O . VAL A 1 278 ? 38.746 16.252 -28.081 1.00 59.47 278 VAL A O 1
ATOM 2089 N N . VAL A 1 279 ? 38.951 14.098 -27.540 1.00 59.59 279 VAL A N 1
ATOM 2090 C CA . VAL A 1 279 ? 40.364 13.946 -27.942 1.00 59.59 279 VAL A CA 1
ATOM 2091 C C . VAL A 1 279 ? 40.509 13.224 -29.292 1.00 59.59 279 VAL A C 1
ATOM 2093 O O . VAL A 1 279 ? 41.421 13.527 -30.066 1.00 59.59 279 VAL A O 1
ATOM 2096 N N . VAL A 1 280 ? 39.591 12.306 -29.622 1.00 68.25 280 VAL A N 1
ATOM 2097 C CA . VAL A 1 280 ? 39.634 11.477 -30.845 1.00 68.25 280 VAL A CA 1
ATOM 2098 C C . VAL A 1 280 ? 39.805 12.276 -32.150 1.00 68.25 280 VAL A C 1
ATOM 2100 O O . VAL A 1 280 ? 40.729 11.946 -32.897 1.00 68.25 280 VAL A O 1
ATOM 2103 N N . PRO A 1 281 ? 39.033 13.344 -32.453 1.00 60.50 281 PRO A N 1
ATOM 2104 C CA . PRO A 1 281 ? 39.199 14.113 -33.694 1.00 60.50 281 PRO A CA 1
ATOM 2105 C C . PRO A 1 281 ? 40.620 14.652 -33.891 1.00 60.50 281 PRO A C 1
ATOM 2107 O O . PRO A 1 281 ? 41.099 14.784 -35.016 1.00 60.50 281 PRO A O 1
ATOM 2110 N N . PHE A 1 282 ? 41.321 14.924 -32.794 1.00 66.38 282 PHE A N 1
ATOM 2111 C CA . PHE A 1 282 ? 42.643 15.538 -32.783 1.00 66.38 282 PHE A CA 1
ATOM 2112 C C . PHE A 1 282 ? 43.754 14.507 -32.985 1.00 66.38 282 PHE A C 1
ATOM 2114 O O . PHE A 1 282 ? 44.692 14.764 -33.741 1.00 66.38 282 PHE A O 1
ATOM 2121 N N . ILE A 1 283 ? 43.582 13.302 -32.432 1.00 74.62 283 ILE A N 1
ATOM 2122 C CA . ILE A 1 283 ? 44.383 12.116 -32.772 1.00 74.62 283 ILE A CA 1
ATOM 2123 C C . ILE A 1 283 ? 44.214 11.773 -34.260 1.00 74.62 283 ILE A C 1
ATOM 2125 O O . ILE A 1 283 ? 45.202 11.576 -34.969 1.00 74.62 283 ILE A O 1
ATOM 2129 N N . LEU A 1 284 ? 42.974 11.766 -34.762 1.00 72.38 284 LEU A N 1
ATOM 2130 C CA . LEU A 1 284 ? 42.676 11.459 -36.162 1.00 72.38 284 LEU A CA 1
ATOM 2131 C C . LEU A 1 284 ? 43.263 12.499 -37.126 1.00 72.38 284 LEU A C 1
ATOM 2133 O O . LEU A 1 284 ? 43.852 12.115 -38.134 1.00 72.38 284 LEU A O 1
ATOM 2137 N N . LEU A 1 285 ? 43.177 13.797 -36.817 1.00 65.81 285 LEU A N 1
ATOM 2138 C CA . LEU A 1 285 ? 43.811 14.857 -37.613 1.00 65.81 285 LEU A CA 1
ATOM 2139 C C . LEU A 1 285 ? 45.347 14.767 -37.587 1.00 65.81 285 LEU A C 1
ATOM 2141 O O . LEU A 1 285 ? 45.986 14.934 -38.628 1.00 65.81 285 LEU A O 1
ATOM 2145 N N . TYR A 1 286 ? 45.943 14.443 -36.436 1.00 71.94 286 TYR A N 1
ATOM 2146 C CA . TYR A 1 286 ? 47.384 14.204 -36.313 1.00 71.94 286 TYR A CA 1
ATOM 2147 C C . TYR A 1 286 ? 47.841 13.007 -37.162 1.00 71.94 286 TYR A C 1
ATOM 2149 O O . TYR A 1 286 ? 48.771 13.132 -37.962 1.00 71.94 286 TYR A O 1
ATOM 2157 N N . TRP A 1 287 ? 47.156 11.862 -37.070 1.00 77.81 287 TRP A N 1
ATOM 2158 C CA . TRP A 1 287 ? 47.441 10.698 -37.913 1.00 77.81 287 TRP A CA 1
ATOM 2159 C C . TRP A 1 287 ? 47.181 10.982 -39.396 1.00 77.81 287 TRP A C 1
ATOM 2161 O O . TRP A 1 287 ? 47.983 10.572 -40.230 1.00 77.81 287 TRP A O 1
ATOM 2171 N N . LEU A 1 288 ? 46.113 11.709 -39.752 1.00 68.56 288 LEU A N 1
ATOM 2172 C CA . LEU A 1 288 ? 45.811 12.102 -41.137 1.00 68.56 288 LEU A CA 1
ATOM 2173 C C . LEU A 1 288 ? 46.961 12.895 -41.760 1.00 68.56 288 LEU A C 1
ATOM 2175 O O . LEU A 1 288 ? 47.330 12.635 -42.904 1.00 68.56 288 LEU A O 1
ATOM 2179 N N . HIS A 1 289 ? 47.561 13.802 -40.988 1.00 70.12 289 HIS A N 1
ATOM 2180 C CA . HIS A 1 289 ? 48.737 14.557 -41.401 1.00 70.12 289 HIS A CA 1
ATOM 2181 C C . HIS A 1 289 ? 50.011 13.692 -41.469 1.00 70.12 289 HIS A C 1
ATOM 2183 O O . HIS A 1 289 ? 50.770 13.799 -42.430 1.00 70.12 289 HIS A O 1
ATOM 2189 N N . ARG A 1 290 ? 50.246 12.821 -40.475 1.00 73.50 290 ARG A N 1
ATOM 2190 C CA . ARG A 1 290 ? 51.510 12.072 -40.312 1.00 73.50 290 ARG A CA 1
ATOM 2191 C C . ARG A 1 290 ? 51.602 10.766 -41.111 1.00 73.50 290 ARG A C 1
ATOM 2193 O O . ARG A 1 290 ? 52.693 10.353 -41.500 1.00 73.50 290 ARG A O 1
ATOM 2200 N N . HIS A 1 291 ? 50.486 10.072 -41.303 1.00 75.69 291 HIS A N 1
ATOM 2201 C CA . HIS A 1 291 ? 50.438 8.712 -41.852 1.00 75.69 291 HIS A CA 1
ATOM 2202 C C . HIS A 1 291 ? 49.634 8.603 -43.154 1.00 75.69 291 HIS A C 1
ATOM 2204 O O . HIS A 1 291 ? 49.754 7.592 -43.849 1.00 75.69 291 HIS A O 1
ATOM 2210 N N . GLY A 1 292 ? 48.857 9.635 -43.498 1.00 69.00 292 GLY A N 1
ATOM 2211 C CA . GLY A 1 292 ? 47.983 9.652 -44.665 1.00 69.00 292 GLY A CA 1
ATOM 2212 C C . GLY A 1 292 ? 46.673 8.891 -44.442 1.00 69.00 292 GLY A C 1
ATOM 2213 O O . GLY A 1 292 ? 46.586 7.958 -43.642 1.00 69.00 292 GLY A O 1
ATOM 2214 N N . TRP A 1 293 ? 45.639 9.300 -45.178 1.00 64.12 293 TRP A N 1
ATOM 2215 C CA . TRP A 1 293 ? 44.244 8.947 -44.898 1.00 64.12 293 TRP A CA 1
ATOM 2216 C C . TRP A 1 293 ? 43.963 7.441 -44.792 1.00 64.12 293 TRP A C 1
ATOM 2218 O O . TRP A 1 293 ? 43.250 7.040 -43.879 1.00 64.12 293 TRP A O 1
ATOM 2228 N N . TRP A 1 294 ? 44.570 6.601 -45.640 1.00 68.38 294 TRP A N 1
ATOM 2229 C CA . TRP A 1 294 ? 44.408 5.143 -45.566 1.00 68.38 294 TRP A CA 1
ATOM 2230 C C . TRP A 1 294 ? 44.907 4.544 -44.245 1.00 68.38 294 TRP A C 1
ATOM 2232 O O . TRP A 1 294 ? 44.227 3.706 -43.656 1.00 68.38 294 TRP A O 1
ATOM 2242 N N . ARG A 1 295 ? 46.077 4.975 -43.749 1.00 72.75 295 ARG A N 1
ATOM 2243 C CA . ARG A 1 295 ? 46.596 4.502 -42.456 1.00 72.75 295 ARG A CA 1
ATOM 2244 C C . ARG A 1 295 ? 45.783 5.064 -41.301 1.00 72.75 295 ARG A C 1
ATOM 2246 O O . ARG A 1 295 ? 45.503 4.321 -40.372 1.00 72.75 295 ARG A O 1
ATOM 2253 N N . THR A 1 296 ? 45.361 6.323 -41.365 1.00 75.69 296 THR A N 1
ATOM 2254 C CA . THR A 1 296 ? 44.466 6.904 -40.354 1.00 75.69 296 THR A CA 1
ATOM 2255 C C . THR A 1 296 ? 43.151 6.151 -40.266 1.00 75.69 296 THR A C 1
ATOM 2257 O O . THR A 1 296 ? 42.721 5.836 -39.164 1.00 75.69 296 THR A O 1
ATOM 2260 N N . LEU A 1 297 ? 42.545 5.818 -41.408 1.00 73.38 297 LEU A N 1
ATOM 2261 C CA . LEU A 1 297 ? 41.318 5.034 -41.472 1.00 73.38 297 LEU A CA 1
ATOM 2262 C C . LEU A 1 297 ? 41.528 3.635 -40.880 1.00 73.38 297 LEU A C 1
ATOM 2264 O O . LEU A 1 297 ? 40.731 3.214 -40.054 1.00 73.38 297 LEU A O 1
ATOM 2268 N N . LEU A 1 298 ? 42.629 2.952 -41.214 1.00 81.06 298 LEU A N 1
ATOM 2269 C CA . LEU A 1 298 ? 42.970 1.653 -40.624 1.00 81.06 298 LEU A CA 1
ATOM 2270 C C . LEU A 1 298 ? 43.147 1.737 -39.096 1.00 81.06 298 LEU A C 1
ATOM 2272 O O . LEU A 1 298 ? 42.580 0.932 -38.367 1.00 81.06 298 LEU A O 1
ATOM 2276 N N . LEU A 1 299 ? 43.909 2.716 -38.599 1.00 81.12 299 LEU A N 1
ATOM 2277 C CA . LEU A 1 299 ? 44.161 2.908 -37.165 1.00 81.12 299 LEU A CA 1
ATOM 2278 C C . LEU A 1 299 ? 42.881 3.300 -36.408 1.00 81.12 299 LEU A C 1
ATOM 2280 O O . LEU A 1 299 ? 42.655 2.814 -35.303 1.00 81.12 299 LEU A O 1
ATOM 2284 N N . ALA A 1 300 ? 42.022 4.119 -37.021 1.00 76.00 300 ALA A N 1
ATOM 2285 C CA . ALA A 1 300 ? 40.701 4.460 -36.503 1.00 76.00 300 ALA A CA 1
ATOM 2286 C C . ALA A 1 300 ? 39.781 3.235 -36.450 1.00 76.00 300 ALA A C 1
ATOM 2288 O O . ALA A 1 300 ? 39.146 3.007 -35.428 1.00 76.00 300 ALA A O 1
ATOM 2289 N N . ILE A 1 301 ? 39.753 2.418 -37.510 1.00 74.19 301 ILE A N 1
ATOM 2290 C CA . ILE A 1 301 ? 38.995 1.162 -37.550 1.00 74.19 301 ILE A CA 1
ATOM 2291 C C . ILE A 1 301 ? 39.491 0.210 -36.463 1.00 74.19 301 ILE A C 1
ATOM 2293 O O . ILE A 1 301 ? 38.662 -0.324 -35.745 1.00 74.19 301 ILE A O 1
ATOM 2297 N N . ILE A 1 302 ? 40.802 0.038 -36.261 1.00 78.75 302 ILE A N 1
ATOM 2298 C CA . ILE A 1 302 ? 41.318 -0.828 -35.184 1.00 78.75 302 ILE A CA 1
ATOM 2299 C C . ILE A 1 302 ? 40.936 -0.269 -33.803 1.00 78.75 302 ILE A C 1
ATOM 2301 O O . ILE A 1 302 ? 40.500 -1.030 -32.943 1.00 78.75 302 ILE A O 1
ATOM 2305 N N . ALA A 1 303 ? 41.031 1.048 -33.586 1.00 74.62 303 ALA A N 1
ATOM 2306 C CA . ALA A 1 303 ? 40.634 1.673 -32.323 1.00 74.62 303 ALA A CA 1
ATOM 2307 C C . ALA A 1 303 ? 39.124 1.530 -32.051 1.00 74.62 303 ALA A C 1
ATOM 2309 O O . ALA A 1 303 ? 38.739 1.208 -30.932 1.00 74.62 303 ALA A O 1
ATOM 2310 N N . VAL A 1 304 ? 38.276 1.707 -33.070 1.00 74.06 304 VAL A N 1
ATOM 2311 C CA . VAL A 1 304 ? 36.815 1.540 -32.980 1.00 74.06 304 VAL A CA 1
ATOM 2312 C C . VAL A 1 304 ? 36.427 0.069 -32.849 1.00 74.06 304 VAL A C 1
ATOM 2314 O O . VAL A 1 304 ? 35.589 -0.243 -32.016 1.00 74.06 304 VAL A O 1
ATOM 2317 N N . MET A 1 305 ? 37.059 -0.848 -33.585 1.00 73.06 305 MET A N 1
ATOM 2318 C CA . MET A 1 305 ? 36.866 -2.294 -33.427 1.00 73.06 305 MET A CA 1
ATOM 2319 C C . MET A 1 305 ? 37.255 -2.751 -32.026 1.00 73.06 305 MET A C 1
ATOM 2321 O O . MET A 1 305 ? 36.565 -3.589 -31.464 1.00 73.06 305 MET A O 1
ATOM 2325 N N . MET A 1 306 ? 38.327 -2.207 -31.446 1.00 74.50 306 MET A N 1
ATOM 2326 C CA . MET A 1 306 ? 38.738 -2.572 -30.094 1.00 74.50 306 MET A CA 1
ATOM 2327 C C . MET A 1 306 ? 37.903 -1.865 -29.014 1.00 74.50 306 MET A C 1
ATOM 2329 O O . MET A 1 306 ? 37.641 -2.467 -27.982 1.00 74.50 306 MET A O 1
ATOM 2333 N N . MET A 1 307 ? 37.417 -0.641 -29.246 1.00 72.75 307 MET A N 1
ATOM 2334 C CA . MET A 1 307 ? 36.412 0.003 -28.387 1.00 72.75 307 MET A CA 1
ATOM 2335 C C . MET A 1 307 ? 35.107 -0.799 -28.387 1.00 72.75 307 MET A C 1
ATOM 2337 O O . MET A 1 307 ? 34.581 -1.129 -27.331 1.00 72.75 307 MET A O 1
ATOM 2341 N N . ALA A 1 308 ? 34.620 -1.166 -29.575 1.00 68.00 308 ALA A N 1
ATOM 2342 C CA . ALA A 1 308 ? 33.456 -2.018 -29.754 1.00 68.00 308 ALA A CA 1
ATOM 2343 C C . ALA A 1 308 ? 33.687 -3.385 -29.107 1.00 68.00 308 ALA A C 1
ATOM 2345 O O . ALA A 1 308 ? 32.830 -3.831 -28.364 1.00 68.00 308 ALA A O 1
ATOM 2346 N N . LEU A 1 309 ? 34.855 -4.011 -29.283 1.00 71.62 309 LEU A N 1
ATOM 2347 C CA . LEU A 1 309 ? 35.196 -5.254 -28.591 1.00 71.62 309 LEU A CA 1
ATOM 2348 C C . LEU A 1 309 ? 35.163 -5.071 -27.068 1.00 71.62 309 LEU A C 1
ATOM 2350 O O . LEU A 1 309 ? 34.549 -5.873 -26.390 1.00 71.62 309 LEU A O 1
ATOM 2354 N N . LEU A 1 310 ? 35.754 -4.017 -26.508 1.00 67.00 310 LEU A N 1
ATOM 2355 C CA . LEU A 1 310 ? 35.789 -3.813 -25.054 1.00 67.00 310 LEU A CA 1
ATOM 2356 C C . LEU A 1 310 ? 34.428 -3.431 -24.447 1.00 67.00 310 LEU A C 1
ATOM 2358 O O . LEU A 1 310 ? 34.172 -3.775 -23.297 1.00 67.00 310 LEU A O 1
ATOM 2362 N N . CYS A 1 311 ? 33.542 -2.784 -25.208 1.00 63.66 311 CYS A N 1
ATOM 2363 C CA . CYS A 1 311 ? 32.156 -2.541 -24.797 1.00 63.66 311 CYS A CA 1
ATOM 2364 C C . CYS A 1 311 ? 31.247 -3.764 -25.007 1.00 63.66 311 CYS A C 1
ATOM 2366 O O . CYS A 1 311 ? 30.350 -3.993 -24.203 1.00 63.66 311 CYS A O 1
ATOM 2368 N N . LEU A 1 312 ? 31.454 -4.544 -26.075 1.00 57.72 312 LEU A N 1
ATOM 2369 C CA . LEU A 1 312 ? 30.573 -5.647 -26.476 1.00 57.72 312 LEU A CA 1
ATOM 2370 C C . LEU A 1 312 ? 31.016 -7.012 -25.946 1.00 57.72 312 LEU A C 1
ATOM 2372 O O . LEU A 1 312 ? 30.164 -7.875 -25.815 1.00 57.72 312 LEU A O 1
ATOM 2376 N N . LEU A 1 313 ? 32.290 -7.245 -25.617 1.00 57.59 313 LEU A N 1
ATOM 2377 C CA . LEU A 1 313 ? 32.739 -8.521 -25.041 1.00 57.59 313 LEU A CA 1
ATOM 2378 C C . LEU A 1 313 ? 32.064 -8.796 -23.681 1.00 57.59 313 LEU A C 1
ATOM 2380 O O . LEU A 1 313 ? 31.585 -9.915 -23.509 1.00 57.59 313 LEU A O 1
ATOM 2384 N N . PRO A 1 314 ? 31.920 -7.819 -22.754 1.00 54.09 314 PRO A N 1
ATOM 2385 C CA . PRO A 1 314 ? 31.134 -8.016 -21.533 1.00 54.09 314 PRO A CA 1
ATOM 2386 C C . PRO A 1 314 ? 29.653 -8.311 -21.827 1.00 54.09 314 PRO A C 1
ATOM 2388 O O . PRO A 1 314 ? 29.077 -9.211 -21.226 1.00 54.09 314 PRO A O 1
ATOM 2391 N N . VAL A 1 315 ? 29.050 -7.610 -22.796 1.00 50.75 315 VAL A N 1
ATOM 2392 C CA . VAL A 1 315 ? 27.638 -7.802 -23.186 1.00 50.75 315 VAL A CA 1
ATOM 2393 C C . VAL A 1 315 ? 27.410 -9.180 -23.822 1.00 50.75 315 VAL A C 1
ATOM 2395 O O . VAL A 1 315 ? 26.479 -9.889 -23.459 1.00 50.75 315 VAL A O 1
ATOM 2398 N N . ALA A 1 316 ? 28.275 -9.579 -24.754 1.00 46.12 316 ALA A N 1
ATOM 2399 C CA . ALA A 1 316 ? 28.107 -10.764 -25.590 1.00 46.12 316 ALA A CA 1
ATOM 2400 C C . ALA A 1 316 ? 28.542 -12.075 -24.919 1.00 46.12 316 ALA A C 1
ATOM 2402 O O . ALA A 1 316 ? 28.058 -13.128 -25.319 1.00 46.12 316 ALA A O 1
ATOM 2403 N N . PHE A 1 317 ? 29.443 -12.034 -23.928 1.00 47.56 317 PHE A N 1
ATOM 2404 C CA . PHE A 1 317 ? 29.840 -13.233 -23.178 1.00 47.56 317 PHE A CA 1
ATOM 2405 C C . PHE A 1 317 ? 29.069 -13.435 -21.865 1.00 47.56 317 PHE A C 1
ATOM 2407 O O . PHE A 1 317 ? 29.067 -14.565 -21.386 1.00 47.56 317 PHE A O 1
ATOM 2414 N N . TRP A 1 318 ? 28.457 -12.395 -21.270 1.00 51.28 318 TRP A N 1
ATOM 2415 C CA . TRP A 1 318 ? 27.914 -12.500 -19.903 1.00 51.28 318 TRP A CA 1
ATOM 2416 C C . TRP A 1 318 ? 26.424 -12.158 -19.718 1.00 51.28 318 TRP A C 1
ATOM 2418 O O . TRP A 1 318 ? 25.818 -12.806 -18.875 1.00 51.28 318 TRP A O 1
ATOM 2428 N N . LEU A 1 319 ? 25.793 -11.241 -20.476 1.00 50.06 319 LEU A N 1
ATOM 2429 C CA . LEU A 1 319 ? 24.320 -11.043 -20.463 1.00 50.06 319 LEU A CA 1
ATOM 2430 C C . LEU A 1 319 ? 23.810 -10.381 -21.761 1.00 50.06 319 LEU A C 1
ATOM 2432 O O . LEU A 1 319 ? 23.823 -9.156 -21.901 1.00 50.06 319 LEU A O 1
ATOM 2436 N N . GLN A 1 320 ? 23.302 -11.194 -22.692 1.00 41.69 320 GLN A N 1
ATOM 2437 C CA . GLN A 1 320 ? 23.015 -10.761 -24.068 1.00 41.69 320 GLN A CA 1
ATOM 2438 C C . GLN A 1 320 ? 21.667 -10.022 -24.260 1.00 41.69 320 GLN A C 1
ATOM 2440 O O . GLN A 1 320 ? 21.554 -9.196 -25.167 1.00 41.69 320 GLN A O 1
ATOM 2445 N N . GLU A 1 321 ? 20.661 -10.279 -23.414 1.00 39.81 321 GLU A N 1
ATOM 2446 C CA . GLU A 1 321 ? 19.290 -9.735 -23.562 1.00 39.81 321 GLU A CA 1
ATOM 2447 C C . GLU A 1 321 ? 19.010 -8.481 -22.708 1.00 39.81 321 GLU A C 1
ATOM 2449 O O . GLU A 1 321 ? 18.199 -7.630 -23.075 1.00 39.81 321 GLU A O 1
ATOM 2454 N N . TYR A 1 322 ? 19.686 -8.337 -21.565 1.00 43.19 322 TYR A N 1
ATOM 2455 C CA . TYR A 1 322 ? 19.337 -7.316 -20.568 1.00 43.19 322 TYR A CA 1
ATOM 2456 C C . TYR A 1 322 ? 20.088 -5.998 -20.766 1.00 43.19 322 TYR A C 1
ATOM 2458 O O . TYR A 1 322 ? 19.484 -4.927 -20.715 1.00 43.19 322 TYR A O 1
ATOM 2466 N N . LEU A 1 323 ? 21.395 -6.053 -21.040 1.00 43.84 323 LEU A N 1
ATOM 2467 C CA . LEU A 1 323 ? 22.221 -4.846 -21.179 1.00 43.84 323 LEU A CA 1
ATOM 2468 C C . LEU A 1 323 ? 21.873 -4.072 -22.464 1.00 43.84 323 LEU A C 1
ATOM 2470 O O . LEU A 1 323 ? 21.868 -2.845 -22.469 1.00 43.84 323 LEU A O 1
ATOM 2474 N N . THR A 1 324 ? 21.495 -4.789 -23.524 1.00 43.16 324 THR A N 1
ATOM 2475 C CA . THR A 1 324 ? 20.929 -4.259 -24.776 1.00 43.16 324 THR A CA 1
ATOM 2476 C C . THR A 1 324 ? 19.610 -3.521 -24.544 1.00 43.16 324 THR A C 1
ATOM 2478 O O . THR A 1 324 ? 19.491 -2.366 -24.950 1.00 43.16 324 THR A O 1
ATOM 2481 N N . THR A 1 325 ? 18.656 -4.141 -23.844 1.00 39.91 325 THR A N 1
ATOM 2482 C CA . THR A 1 325 ? 17.354 -3.533 -23.512 1.00 39.91 325 THR A CA 1
ATOM 2483 C C . THR A 1 325 ? 17.520 -2.266 -22.663 1.00 39.91 325 THR A C 1
ATOM 2485 O O . THR A 1 325 ? 16.925 -1.232 -22.967 1.00 39.91 325 THR A O 1
ATOM 2488 N N . TRP A 1 326 ? 18.404 -2.298 -21.660 1.00 40.03 326 TRP A N 1
ATOM 2489 C CA . TRP A 1 326 ? 18.671 -1.156 -20.775 1.00 40.03 326 TRP A CA 1
ATOM 2490 C C . TRP A 1 326 ? 19.321 0.029 -21.517 1.00 40.03 326 TRP A C 1
ATOM 2492 O O . TRP A 1 326 ? 18.890 1.173 -21.370 1.00 40.03 326 TRP A O 1
ATOM 2502 N N . TYR A 1 327 ? 20.307 -0.234 -22.387 1.00 42.41 327 TYR A N 1
ATOM 2503 C CA . TYR A 1 327 ? 20.916 0.800 -23.240 1.00 42.41 327 TYR A CA 1
ATOM 2504 C C . TYR A 1 327 ? 19.926 1.371 -24.266 1.00 42.41 327 TYR A C 1
ATOM 2506 O O . TYR A 1 327 ? 19.973 2.559 -24.587 1.00 42.41 327 TYR A O 1
ATOM 2514 N N . TRP A 1 328 ? 19.024 0.532 -24.786 1.00 39.28 328 TRP A N 1
ATOM 2515 C CA . TRP A 1 328 ? 18.002 0.944 -25.744 1.00 39.28 328 TRP A CA 1
ATOM 2516 C C . TRP A 1 328 ? 16.950 1.852 -25.098 1.00 39.28 328 TRP A C 1
ATOM 2518 O O . TRP A 1 328 ? 16.625 2.890 -25.673 1.00 39.28 328 TRP A O 1
ATOM 2528 N N . MET A 1 329 ? 16.493 1.536 -23.880 1.00 38.31 329 MET A N 1
ATOM 2529 C CA . MET A 1 329 ? 15.618 2.423 -23.104 1.00 38.31 329 MET A CA 1
ATOM 2530 C C . MET A 1 329 ? 16.280 3.785 -22.848 1.00 38.31 329 MET A C 1
ATOM 2532 O O . MET A 1 329 ? 15.671 4.819 -23.118 1.00 38.31 329 MET A O 1
ATOM 2536 N N . TRP A 1 330 ? 17.549 3.805 -22.420 1.00 39.47 330 TRP A N 1
ATOM 2537 C CA . TRP A 1 330 ? 18.285 5.049 -22.152 1.00 39.47 330 TRP A CA 1
ATOM 2538 C C . TRP A 1 330 ? 18.449 5.954 -23.389 1.00 39.47 330 TRP A C 1
ATOM 2540 O O . TRP A 1 330 ? 18.371 7.175 -23.269 1.00 39.47 330 TRP A O 1
ATOM 2550 N N . MET A 1 331 ? 18.639 5.373 -24.580 1.00 36.12 331 MET A N 1
ATOM 2551 C CA . MET A 1 331 ? 18.821 6.128 -25.832 1.00 36.12 331 MET A CA 1
ATOM 2552 C C . MET A 1 331 ? 17.518 6.624 -26.482 1.00 36.12 331 MET A C 1
ATOM 2554 O O . MET A 1 331 ? 17.569 7.573 -27.269 1.00 36.12 331 MET A O 1
ATOM 2558 N N . ASN A 1 332 ? 16.376 5.973 -26.217 1.00 34.88 332 ASN A N 1
ATOM 2559 C CA . ASN A 1 332 ? 15.134 6.187 -26.977 1.00 34.88 332 ASN A CA 1
ATOM 2560 C C . ASN A 1 332 ? 13.944 6.694 -26.137 1.00 34.88 332 ASN A C 1
ATOM 2562 O O . ASN A 1 332 ? 13.007 7.242 -26.711 1.00 34.88 332 ASN A O 1
ATOM 2566 N N . VAL A 1 333 ? 13.964 6.571 -24.804 1.00 38.16 333 VAL A N 1
ATOM 2567 C CA . VAL A 1 333 ? 12.861 7.008 -23.919 1.00 38.16 333 VAL A CA 1
ATOM 2568 C C . VAL A 1 333 ? 13.160 8.401 -23.340 1.00 38.16 333 VAL A C 1
ATOM 2570 O O . VAL A 1 333 ? 13.374 8.588 -22.140 1.00 38.16 333 VAL A O 1
ATOM 2573 N N . GLY A 1 334 ? 13.215 9.393 -24.234 1.00 32.41 334 GLY A N 1
ATOM 2574 C CA . GLY A 1 334 ? 13.675 10.756 -23.934 1.00 32.41 334 GLY A CA 1
ATOM 2575 C C . GLY A 1 334 ? 12.824 11.540 -22.926 1.00 32.41 334 GLY A C 1
ATOM 2576 O O . GLY A 1 334 ? 13.357 12.405 -22.237 1.00 32.41 334 GLY A O 1
ATOM 2577 N N . ASP A 1 335 ? 11.536 11.215 -22.789 1.00 35.62 335 ASP A N 1
ATOM 2578 C CA . ASP A 1 335 ? 10.595 12.008 -21.983 1.00 35.62 335 ASP A CA 1
ATOM 2579 C C . ASP A 1 335 ? 10.534 11.600 -20.500 1.00 35.62 335 ASP A C 1
ATOM 2581 O O . ASP A 1 335 ? 10.080 12.379 -19.662 1.00 35.62 335 ASP A O 1
ATOM 2585 N N . ILE A 1 336 ? 10.990 10.391 -20.143 1.00 36.31 336 ILE A N 1
ATOM 2586 C CA . ILE A 1 336 ? 10.788 9.827 -18.792 1.00 36.31 336 ILE A CA 1
ATOM 2587 C C . ILE A 1 336 ? 12.021 10.011 -17.899 1.00 36.31 336 ILE A C 1
ATOM 2589 O O . ILE A 1 336 ? 11.897 10.479 -16.765 1.00 36.31 336 ILE A O 1
ATOM 2593 N N . VAL A 1 337 ? 13.210 9.646 -18.389 1.00 32.94 337 VAL A N 1
ATOM 2594 C CA . VAL A 1 337 ? 14.425 9.557 -17.554 1.00 32.94 337 VAL A CA 1
ATOM 2595 C C . VAL A 1 337 ? 15.110 10.920 -17.343 1.00 32.94 337 VAL A C 1
ATOM 2597 O O . VAL A 1 337 ? 15.370 11.267 -16.189 1.00 32.94 337 VAL A O 1
ATOM 2600 N N . PRO A 1 338 ? 15.360 11.751 -18.381 1.00 32.38 338 PRO A N 1
ATOM 2601 C CA . PRO A 1 338 ? 15.964 13.071 -18.189 1.00 32.38 338 PRO A CA 1
ATOM 2602 C C . PRO A 1 338 ? 15.068 14.014 -17.378 1.00 32.38 338 PRO A C 1
ATOM 2604 O O . PRO A 1 338 ? 15.557 14.724 -16.505 1.00 32.38 338 PRO A O 1
ATOM 2607 N N . HIS A 1 339 ? 13.755 14.014 -17.626 1.00 33.75 339 HIS A N 1
ATOM 2608 C CA . HIS A 1 339 ? 12.861 15.005 -17.026 1.00 33.75 339 HIS A CA 1
ATOM 2609 C C . HIS A 1 339 ? 12.608 14.803 -15.528 1.00 33.75 339 HIS A C 1
ATOM 2611 O O . HIS A 1 339 ? 12.590 15.790 -14.793 1.00 33.75 339 HIS A O 1
ATOM 2617 N N . ARG A 1 340 ? 12.462 13.560 -15.040 1.00 32.94 340 ARG A N 1
ATOM 2618 C CA . ARG A 1 340 ? 12.199 13.310 -13.608 1.00 32.94 340 ARG A CA 1
ATOM 2619 C C . ARG A 1 340 ? 13.376 13.725 -12.720 1.00 32.94 340 ARG A C 1
ATOM 2621 O O . ARG A 1 340 ? 13.175 14.422 -11.729 1.00 32.94 340 ARG A O 1
ATOM 2628 N N . TYR A 1 341 ? 14.608 13.409 -13.123 1.00 35.88 341 TYR A N 1
ATOM 2629 C CA . TYR A 1 341 ? 15.822 13.753 -12.363 1.00 35.88 341 TYR A CA 1
ATOM 2630 C C . TYR A 1 341 ? 16.062 15.282 -12.265 1.00 35.88 341 TYR A C 1
ATOM 2632 O O . TYR A 1 341 ? 16.805 15.747 -11.403 1.00 35.88 341 TYR A O 1
ATOM 2640 N N . TRP A 1 342 ? 15.415 16.072 -13.135 1.00 40.03 342 TRP A N 1
ATOM 2641 C CA . TRP A 1 342 ? 15.553 17.534 -13.235 1.00 40.03 342 TRP A CA 1
ATOM 2642 C C . TRP A 1 342 ? 14.343 18.285 -12.635 1.00 40.03 342 TRP A C 1
ATOM 2644 O O . TRP A 1 342 ? 14.286 19.512 -12.708 1.00 40.03 342 TRP A O 1
ATOM 2654 N N . ALA A 1 343 ? 13.371 17.573 -12.047 1.00 37.19 343 ALA A N 1
ATOM 2655 C CA . ALA A 1 343 ? 12.155 18.157 -11.474 1.00 37.19 343 ALA A CA 1
ATOM 2656 C C . ALA A 1 343 ? 12.230 18.398 -9.951 1.00 37.19 343 ALA A C 1
ATOM 2658 O O . ALA A 1 343 ? 11.625 19.349 -9.457 1.00 37.19 343 ALA A O 1
ATOM 2659 N N . HIS A 1 344 ? 12.979 17.581 -9.201 1.00 35.81 344 HIS A N 1
ATOM 2660 C CA . HIS A 1 344 ? 13.048 17.651 -7.733 1.00 35.81 344 HIS A CA 1
ATOM 2661 C C . HIS A 1 344 ? 13.759 18.927 -7.239 1.00 35.81 344 HIS A C 1
ATOM 2663 O O . HIS A 1 344 ? 14.942 19.070 -7.532 1.00 35.81 344 HIS A O 1
ATOM 2669 N N . PRO A 1 345 ? 13.115 19.823 -6.453 1.00 36.25 345 PRO A N 1
ATOM 2670 C CA . PRO A 1 345 ? 13.685 21.105 -6.002 1.00 36.25 345 PRO A CA 1
ATOM 2671 C C . PRO A 1 345 ? 15.076 21.037 -5.350 1.00 36.25 345 PRO A C 1
ATOM 2673 O O . PRO A 1 345 ? 15.853 21.985 -5.461 1.00 36.25 345 PRO A O 1
ATOM 2676 N N . GLU A 1 346 ? 15.412 19.914 -4.723 1.00 34.97 346 GLU A N 1
ATOM 2677 C CA . GLU A 1 346 ? 16.615 19.767 -3.902 1.00 34.97 346 GLU A CA 1
ATOM 2678 C C . GLU A 1 346 ? 17.860 19.363 -4.718 1.00 34.97 346 GLU A C 1
ATOM 2680 O O . GLU A 1 346 ? 18.960 19.827 -4.418 1.00 34.97 346 GLU A O 1
ATOM 2685 N N . THR A 1 347 ? 17.711 18.652 -5.847 1.00 34.34 347 THR A N 1
ATOM 2686 C CA . THR A 1 347 ? 18.840 18.384 -6.768 1.00 34.34 347 THR A CA 1
ATOM 2687 C C . THR A 1 347 ? 19.279 19.626 -7.560 1.00 34.34 347 THR A C 1
ATOM 2689 O O . THR A 1 347 ? 20.386 19.662 -8.105 1.00 34.34 347 THR A O 1
ATOM 2692 N N . TRP A 1 348 ? 18.487 20.710 -7.570 1.00 29.47 348 TRP A N 1
ATOM 2693 C CA . TRP A 1 348 ? 18.881 21.984 -8.194 1.00 29.47 348 TRP A CA 1
ATOM 2694 C C . TRP A 1 348 ? 19.991 22.741 -7.440 1.00 29.47 348 TRP A C 1
ATOM 2696 O O . TRP A 1 348 ? 20.410 23.807 -7.906 1.00 29.47 348 TRP A O 1
ATOM 2706 N N . VAL A 1 349 ? 20.448 22.258 -6.281 1.00 30.66 349 VAL A N 1
ATOM 2707 C CA . VAL A 1 349 ? 21.616 22.819 -5.578 1.00 30.66 349 VAL A CA 1
ATOM 2708 C C . VAL A 1 349 ? 22.922 22.428 -6.292 1.00 30.66 349 VAL A C 1
ATOM 2710 O O . VAL A 1 349 ? 23.846 23.239 -6.390 1.00 30.66 349 VAL A O 1
ATOM 2713 N N . GLU A 1 350 ? 22.981 21.229 -6.879 1.00 32.41 350 GLU A N 1
ATOM 2714 C CA . GLU A 1 350 ? 24.211 20.671 -7.466 1.00 32.41 350 GLU A CA 1
ATOM 2715 C C . GLU A 1 350 ? 24.314 20.861 -8.994 1.00 32.41 350 GLU A C 1
ATOM 2717 O O . GLU A 1 350 ? 25.417 20.922 -9.543 1.00 32.41 350 GLU A O 1
ATOM 2722 N N . LEU A 1 351 ? 23.185 21.033 -9.696 1.00 29.17 351 LEU A N 1
ATOM 2723 C CA . LEU A 1 351 ? 23.142 21.291 -11.145 1.00 29.17 351 LEU A CA 1
ATOM 2724 C C . LEU A 1 351 ? 23.294 22.784 -11.502 1.00 29.17 351 LEU A C 1
ATOM 2726 O O . LEU A 1 351 ? 22.365 23.456 -11.966 1.00 29.17 351 LEU A O 1
ATOM 2730 N N . ALA A 1 352 ? 24.508 23.311 -11.340 1.00 29.39 352 ALA A N 1
ATOM 2731 C CA . ALA A 1 352 ? 24.878 24.627 -11.856 1.00 29.39 352 ALA A CA 1
ATOM 2732 C C . ALA A 1 352 ? 25.231 24.590 -13.358 1.00 29.39 352 ALA A C 1
ATOM 2734 O O . ALA A 1 352 ? 26.265 24.057 -13.769 1.00 29.39 352 ALA A O 1
ATOM 2735 N N . GLY A 1 353 ? 24.397 25.217 -14.197 1.00 37.34 353 GLY A N 1
ATOM 2736 C CA . GLY A 1 353 ? 24.674 25.344 -15.629 1.00 37.34 353 GLY A CA 1
ATOM 2737 C C . GLY A 1 353 ? 23.727 26.237 -16.423 1.00 37.34 353 GLY A C 1
ATOM 2738 O O . GLY A 1 353 ? 22.645 26.586 -15.954 1.00 37.34 353 GLY A O 1
ATOM 2739 N N . PHE A 1 354 ? 24.118 26.548 -17.667 1.00 34.53 354 PHE A N 1
ATOM 2740 C CA . PHE A 1 354 ? 23.311 27.299 -18.650 1.00 34.53 354 PHE A CA 1
ATOM 2741 C C . PHE A 1 354 ? 21.910 26.702 -18.870 1.00 34.53 354 PHE A C 1
ATOM 2743 O O . PHE A 1 354 ? 20.969 27.414 -19.218 1.00 34.53 354 PHE A O 1
ATOM 2750 N N . GLN A 1 355 ? 21.776 25.391 -18.669 1.00 36.88 355 GLN A N 1
ATOM 2751 C CA . GLN A 1 355 ? 20.542 24.640 -18.872 1.00 36.88 355 GLN A CA 1
ATOM 2752 C C . GLN A 1 355 ? 19.405 25.136 -17.964 1.00 36.88 355 GLN A C 1
ATOM 2754 O O . GLN A 1 355 ? 18.272 25.210 -18.427 1.00 36.88 355 GLN A O 1
ATOM 2759 N N . ARG A 1 356 ? 19.696 25.567 -16.725 1.00 37.56 356 ARG A N 1
ATOM 2760 C CA . ARG A 1 356 ? 18.690 26.105 -15.790 1.00 37.56 356 ARG A CA 1
ATOM 2761 C C . ARG A 1 356 ? 18.087 27.435 -16.282 1.00 37.56 356 ARG A C 1
ATOM 2763 O O . ARG A 1 356 ? 16.866 27.485 -16.417 1.00 37.56 356 ARG A O 1
ATOM 2770 N N . PRO A 1 357 ? 18.873 28.476 -16.633 1.00 36.84 357 PRO A N 1
ATOM 2771 C CA . PRO A 1 357 ? 18.349 29.664 -17.311 1.00 36.84 357 PRO A CA 1
ATOM 2772 C C . PRO A 1 357 ? 17.616 29.373 -18.626 1.00 36.84 357 PRO A C 1
ATOM 2774 O O . PRO A 1 357 ? 16.569 29.961 -18.870 1.00 36.84 357 PRO A O 1
ATOM 2777 N N . LEU A 1 358 ? 18.129 28.472 -19.473 1.00 41.88 358 LEU A N 1
ATOM 2778 C CA . LEU A 1 358 ? 17.514 28.189 -20.777 1.00 41.88 358 LEU A CA 1
ATOM 2779 C C . LEU A 1 358 ? 16.165 27.464 -20.648 1.00 41.88 358 LEU A C 1
ATOM 2781 O O . LEU A 1 358 ? 15.220 27.839 -21.339 1.00 41.88 358 LEU A O 1
ATOM 2785 N N . TRP A 1 359 ? 16.031 26.498 -19.735 1.00 43.28 359 TRP A N 1
ATOM 2786 C CA . TRP A 1 359 ? 14.739 25.869 -19.435 1.00 43.28 359 TRP A CA 1
ATOM 2787 C C . TRP A 1 359 ? 13.762 26.836 -18.755 1.00 43.28 359 TRP A C 1
ATOM 2789 O O . TRP A 1 359 ? 12.601 26.888 -19.152 1.00 43.28 359 TRP A O 1
ATOM 2799 N N . ALA A 1 360 ? 14.227 27.675 -17.821 1.00 40.75 360 ALA A N 1
ATOM 2800 C CA . ALA A 1 360 ? 13.402 28.721 -17.202 1.00 40.75 360 ALA A CA 1
ATOM 2801 C C . ALA A 1 360 ? 12.917 29.801 -18.197 1.00 40.75 360 ALA A C 1
ATOM 2803 O O . ALA A 1 360 ? 11.946 30.500 -17.923 1.00 40.75 360 ALA A O 1
ATOM 2804 N N . LEU A 1 361 ? 13.570 29.922 -19.360 1.00 40.53 361 LEU A N 1
ATOM 2805 C CA . LEU A 1 361 ? 13.172 30.780 -20.483 1.00 40.53 361 LEU A CA 1
ATOM 2806 C C . LEU A 1 361 ? 12.426 30.017 -21.602 1.00 40.53 361 LEU A C 1
ATOM 2808 O O . LEU A 1 361 ? 12.206 30.573 -22.677 1.00 40.53 361 LEU A O 1
ATOM 2812 N N . GLY A 1 362 ? 12.049 28.751 -21.381 1.00 38.75 362 GLY A N 1
ATOM 2813 C CA . GLY A 1 362 ? 11.295 27.935 -22.342 1.00 38.75 362 GLY A CA 1
ATOM 2814 C C . GLY A 1 362 ? 12.093 27.446 -23.560 1.00 38.75 362 GLY A C 1
ATOM 2815 O O . GLY A 1 362 ? 11.505 27.005 -24.543 1.00 38.75 362 GLY A O 1
ATOM 2816 N N . MET A 1 363 ? 13.428 27.507 -23.525 1.00 41.00 363 MET A N 1
ATOM 2817 C CA . MET A 1 363 ? 14.316 27.180 -24.653 1.00 41.00 363 MET A CA 1
ATOM 2818 C C . MET A 1 363 ? 14.870 25.741 -24.621 1.00 41.00 363 MET A C 1
ATOM 2820 O O . MET A 1 363 ? 15.915 25.476 -25.215 1.00 41.00 363 MET A O 1
ATOM 2824 N N . GLY A 1 364 ? 14.191 24.799 -23.956 1.00 44.59 364 GLY A N 1
ATOM 2825 C CA . GLY A 1 364 ? 14.658 23.412 -23.781 1.00 44.59 364 GLY A CA 1
ATOM 2826 C C . GLY A 1 364 ? 15.048 22.697 -25.084 1.00 44.59 364 GLY A C 1
ATOM 2827 O O . GLY A 1 364 ? 16.126 22.106 -25.167 1.00 44.59 364 GLY A O 1
ATOM 2828 N N . ALA A 1 365 ? 14.252 22.873 -26.145 1.00 43.59 365 ALA A N 1
ATOM 2829 C CA . ALA A 1 365 ? 14.497 22.314 -27.482 1.00 43.59 365 ALA A CA 1
ATOM 2830 C C . ALA A 1 365 ? 15.795 22.809 -28.171 1.00 43.59 365 ALA A C 1
ATOM 2832 O O . ALA A 1 365 ? 16.173 22.319 -29.233 1.00 43.59 365 ALA A O 1
ATOM 2833 N N . ALA A 1 366 ? 16.516 23.777 -27.591 1.00 41.12 366 ALA A N 1
ATOM 2834 C CA . ALA A 1 366 ? 17.845 24.172 -28.063 1.00 41.12 366 ALA A CA 1
ATOM 2835 C C . ALA A 1 366 ? 18.961 23.183 -27.656 1.00 41.12 366 ALA A C 1
ATOM 2837 O O . ALA A 1 366 ? 20.068 23.272 -28.186 1.00 41.12 366 ALA A O 1
ATOM 2838 N N . LEU A 1 367 ? 18.695 22.257 -26.723 1.00 42.56 367 LEU A N 1
ATOM 2839 C CA . LEU A 1 367 ? 19.674 21.288 -26.207 1.00 42.56 367 LEU A CA 1
ATOM 2840 C C . LEU A 1 367 ? 19.646 19.940 -26.948 1.00 42.56 367 LEU A C 1
ATOM 2842 O O . LEU A 1 367 ? 20.690 19.297 -27.074 1.00 42.56 367 LEU A O 1
ATOM 2846 N N . GLU A 1 368 ? 18.494 19.557 -27.509 1.00 39.25 368 GLU A N 1
ATOM 2847 C CA . GLU A 1 368 ? 18.292 18.309 -28.267 1.00 39.25 368 GLU A CA 1
ATOM 2848 C C . GLU A 1 368 ? 19.373 18.039 -29.337 1.00 39.25 368 GLU A C 1
ATOM 2850 O O . GLU A 1 368 ? 19.837 16.900 -29.424 1.00 39.25 368 GLU A O 1
ATOM 2855 N N . PRO A 1 369 ? 19.867 19.025 -30.129 1.00 37.91 369 PRO A N 1
ATOM 2856 C CA . PRO A 1 369 ? 20.845 18.752 -31.187 1.00 37.91 369 PRO A CA 1
ATOM 2857 C C . PRO A 1 369 ? 22.193 18.212 -30.683 1.00 37.91 369 PRO A C 1
ATOM 2859 O O . PRO A 1 369 ? 22.893 17.527 -31.431 1.00 37.91 369 PRO A O 1
ATOM 2862 N N . LEU A 1 370 ? 22.565 18.488 -29.425 1.00 38.03 370 LEU A N 1
ATOM 2863 C CA . LEU A 1 370 ? 23.777 17.931 -28.816 1.00 38.03 370 LEU A CA 1
ATOM 2864 C C . LEU A 1 370 ? 23.601 16.442 -28.491 1.00 38.03 370 LEU A C 1
ATOM 2866 O O . LEU A 1 370 ? 24.494 15.653 -28.799 1.00 38.03 370 LEU A O 1
ATOM 2870 N N . GLN A 1 371 ? 22.437 16.040 -27.975 1.00 37.59 371 GLN A N 1
ATOM 2871 C CA . GLN A 1 371 ? 22.085 14.627 -27.769 1.00 37.59 371 GLN A CA 1
ATOM 2872 C C . GLN A 1 371 ? 21.938 13.896 -29.116 1.00 37.59 371 GLN A C 1
ATOM 2874 O O . GLN A 1 371 ? 22.493 12.813 -29.311 1.00 37.59 371 GLN A O 1
ATOM 2879 N N . LEU A 1 372 ? 21.292 14.539 -30.096 1.00 35.03 372 LEU A N 1
ATOM 2880 C CA . LEU A 1 372 ? 21.088 14.003 -31.445 1.00 35.03 372 LEU A CA 1
ATOM 2881 C C . LEU A 1 372 ? 22.409 13.686 -32.167 1.00 35.03 372 LEU A C 1
ATOM 2883 O O . LEU A 1 372 ? 22.469 12.751 -32.968 1.00 35.03 372 LEU A O 1
ATOM 2887 N N . SER A 1 373 ? 23.485 14.425 -31.871 1.00 35.00 373 SER A N 1
ATOM 2888 C CA . SER A 1 373 ? 24.813 14.167 -32.443 1.00 35.00 373 SER A CA 1
ATOM 2889 C C . SER A 1 373 ? 25.426 12.829 -31.997 1.00 35.00 373 SER A C 1
ATOM 2891 O O . SER A 1 373 ? 26.174 12.226 -32.766 1.00 35.00 373 SER A O 1
ATOM 2893 N N . GLY A 1 374 ? 25.052 12.324 -30.813 1.00 33.53 374 GLY A N 1
ATOM 2894 C CA . GLY A 1 374 ? 25.379 10.969 -30.360 1.00 33.53 374 GLY A CA 1
ATOM 2895 C C . GLY A 1 374 ? 24.568 9.907 -31.104 1.00 33.53 374 GLY A C 1
ATOM 2896 O O . GLY A 1 374 ? 25.146 8.999 -31.703 1.00 33.53 374 GLY A O 1
ATOM 2897 N N . ASN A 1 375 ? 23.240 10.073 -31.156 1.00 32.16 375 ASN A N 1
ATOM 2898 C CA . ASN A 1 375 ? 22.347 9.147 -31.866 1.00 32.16 375 ASN A CA 1
ATOM 2899 C C . ASN A 1 375 ? 22.691 9.033 -33.359 1.00 32.16 375 ASN A C 1
ATOM 2901 O O . ASN A 1 375 ? 22.745 7.927 -33.888 1.00 32.16 375 ASN A O 1
ATOM 2905 N N . THR A 1 376 ? 23.039 10.134 -34.033 1.00 34.56 376 THR A N 1
ATOM 2906 C CA . THR A 1 376 ? 23.351 10.137 -35.479 1.00 34.56 376 THR A CA 1
ATOM 2907 C C . THR A 1 376 ? 24.483 9.165 -35.863 1.00 34.56 376 THR A C 1
ATOM 2909 O O . THR A 1 376 ? 24.500 8.668 -36.989 1.00 34.56 376 THR A O 1
ATOM 2912 N N . LEU A 1 377 ? 25.406 8.842 -34.945 1.00 34.66 377 LEU A N 1
ATOM 2913 C CA . LEU A 1 377 ? 26.497 7.891 -35.202 1.00 34.66 377 LEU A CA 1
ATOM 2914 C C . LEU A 1 377 ? 26.073 6.408 -35.121 1.00 34.66 377 LEU A C 1
ATOM 2916 O O . LEU A 1 377 ? 26.804 5.547 -35.605 1.00 34.66 377 LEU A O 1
ATOM 2920 N N . LEU A 1 378 ? 24.917 6.112 -34.514 1.00 32.44 378 LEU A N 1
ATOM 2921 C CA . LEU A 1 378 ? 24.369 4.762 -34.306 1.00 32.44 378 LEU A CA 1
ATOM 2922 C C . LEU A 1 378 ? 23.094 4.512 -35.130 1.00 32.44 378 LEU A C 1
ATOM 2924 O O . LEU A 1 378 ? 22.946 3.448 -35.727 1.00 32.44 378 LEU A O 1
ATOM 2928 N N . THR A 1 379 ? 22.200 5.500 -35.245 1.00 32.59 379 THR A N 1
ATOM 2929 C CA . THR A 1 379 ? 20.933 5.386 -35.995 1.00 32.59 379 THR A CA 1
ATOM 2930 C C . THR A 1 379 ? 21.136 5.320 -37.517 1.00 32.59 379 THR A C 1
ATOM 2932 O O . THR A 1 379 ? 20.211 4.967 -38.246 1.00 32.59 379 THR A O 1
ATOM 2935 N N . GLY A 1 380 ? 22.348 5.581 -38.027 1.00 29.59 380 GLY A N 1
ATOM 2936 C CA . GLY A 1 380 ? 22.691 5.540 -39.460 1.00 29.59 380 GLY A CA 1
ATOM 2937 C C . GLY A 1 380 ? 22.489 4.189 -40.173 1.00 29.59 380 GLY A C 1
ATOM 2938 O O . GLY A 1 380 ? 22.683 4.116 -41.383 1.00 29.59 380 GLY A O 1
ATOM 2939 N N . VAL A 1 381 ? 22.093 3.139 -39.445 1.00 34.25 381 VAL A N 1
ATOM 2940 C CA . VAL A 1 381 ? 21.716 1.812 -39.970 1.00 34.25 381 VAL A CA 1
ATOM 2941 C C . VAL A 1 381 ? 20.198 1.681 -40.220 1.00 34.25 381 VAL A C 1
ATOM 2943 O O . VAL A 1 381 ? 19.779 0.830 -41.003 1.00 34.25 381 VAL A O 1
ATOM 2946 N N . GLN A 1 382 ? 19.354 2.515 -39.595 1.00 28.94 382 GLN A N 1
ATOM 2947 C CA . GLN A 1 382 ? 17.887 2.354 -39.603 1.00 28.94 382 GLN A CA 1
ATOM 2948 C C . GLN A 1 382 ? 17.113 3.344 -40.495 1.00 28.94 382 GLN A C 1
ATOM 2950 O O . GLN A 1 382 ? 15.974 3.051 -40.862 1.00 28.94 382 GLN A O 1
ATOM 2955 N N . VAL A 1 383 ? 17.688 4.491 -40.880 1.00 30.67 383 VAL A N 1
ATOM 2956 C CA . VAL A 1 383 ? 16.951 5.603 -41.532 1.00 30.67 383 VAL A CA 1
ATOM 2957 C C . VAL A 1 383 ? 16.757 5.391 -43.050 1.00 30.67 383 VAL A C 1
ATOM 2959 O O . VAL A 1 383 ? 17.139 6.216 -43.875 1.00 30.67 383 VAL A O 1
ATOM 2962 N N . LEU A 1 384 ? 16.129 4.267 -43.419 1.00 28.70 384 LEU A N 1
ATOM 2963 C CA . LEU A 1 384 ? 15.545 4.028 -44.753 1.00 28.70 384 LEU A CA 1
ATOM 2964 C C . LEU A 1 384 ? 14.016 3.872 -44.715 1.00 28.70 384 LEU A C 1
ATOM 2966 O O . LEU A 1 384 ? 13.340 4.106 -45.715 1.00 28.70 384 LEU A O 1
ATOM 2970 N N . GLY A 1 385 ? 13.457 3.438 -43.584 1.00 28.55 385 GLY A N 1
ATOM 2971 C CA . GLY A 1 385 ? 12.010 3.311 -43.436 1.00 28.55 385 GLY A CA 1
ATOM 2972 C C . GLY A 1 385 ? 11.336 4.682 -43.417 1.00 28.55 385 GLY A C 1
ATOM 2973 O O . GLY A 1 385 ? 11.747 5.543 -42.648 1.00 28.55 385 GLY A O 1
ATOM 2974 N N . SER A 1 386 ? 10.295 4.846 -44.242 1.00 26.61 386 SER A N 1
ATOM 2975 C CA . SER A 1 386 ? 9.264 5.900 -44.163 1.00 26.61 386 SER A CA 1
ATOM 2976 C C . SER A 1 386 ? 9.747 7.341 -43.923 1.00 26.61 386 SER A C 1
ATOM 2978 O O . SER A 1 386 ? 9.913 7.780 -42.787 1.00 26.61 386 SER A O 1
ATOM 2980 N N . ALA A 1 387 ? 9.830 8.127 -44.999 1.00 28.70 387 ALA A N 1
ATOM 2981 C CA . ALA A 1 387 ? 9.888 9.583 -44.913 1.00 28.70 387 ALA A CA 1
ATOM 2982 C C . ALA A 1 387 ? 8.518 10.194 -45.246 1.00 28.70 387 ALA A C 1
ATOM 2984 O O . ALA A 1 387 ? 8.168 10.305 -46.418 1.00 28.70 387 ALA A O 1
ATOM 2985 N N . GLU A 1 388 ? 7.783 10.656 -44.236 1.00 28.69 388 GLU A N 1
ATOM 2986 C CA . GLU A 1 388 ? 6.738 11.667 -44.421 1.00 28.69 388 GLU A CA 1
ATOM 2987 C C . GLU A 1 388 ? 6.660 12.542 -43.162 1.00 28.69 388 GLU A C 1
ATOM 2989 O O . GLU A 1 388 ? 6.626 12.032 -42.044 1.00 28.69 388 GLU A O 1
ATOM 2994 N N . ALA A 1 389 ? 6.763 13.864 -43.326 1.00 31.42 389 ALA A N 1
ATOM 2995 C CA . ALA A 1 389 ? 7.111 14.774 -42.234 1.00 31.42 389 ALA A CA 1
ATOM 2996 C C . ALA A 1 389 ? 6.119 15.931 -42.083 1.00 31.42 389 ALA A C 1
ATOM 2998 O O . ALA A 1 389 ? 5.758 16.597 -43.056 1.00 31.42 389 ALA A O 1
ATOM 2999 N N . TYR A 1 390 ? 5.765 16.226 -40.830 1.00 26.09 390 TYR A N 1
ATOM 3000 C CA . TYR A 1 390 ? 5.059 17.444 -40.434 1.00 26.09 390 TYR A CA 1
ATOM 3001 C C . TYR A 1 390 ? 5.780 18.700 -40.957 1.00 26.09 390 TYR A C 1
ATOM 3003 O O . TYR A 1 390 ? 6.969 18.902 -40.699 1.00 26.09 390 TYR A O 1
ATOM 3011 N N . GLN A 1 391 ? 5.050 19.599 -41.622 1.00 30.73 391 GLN A N 1
ATOM 3012 C CA . GLN A 1 391 ? 5.539 20.951 -41.895 1.00 30.73 391 GLN A CA 1
ATOM 3013 C C . GLN A 1 391 ? 5.127 21.916 -40.779 1.00 30.73 391 GLN A C 1
ATOM 3015 O O . GLN A 1 391 ? 3.939 22.085 -40.521 1.00 30.73 391 GLN A O 1
ATOM 3020 N N . THR A 1 392 ? 6.089 22.638 -40.193 1.00 28.20 392 THR A N 1
ATOM 3021 C CA . THR A 1 392 ? 6.239 24.118 -40.284 1.00 28.20 392 THR A CA 1
ATOM 3022 C C . THR A 1 392 ? 7.281 24.649 -39.274 1.00 28.20 392 THR A C 1
ATOM 3024 O O . THR A 1 392 ? 7.660 23.950 -38.343 1.00 28.20 392 THR A O 1
ATOM 3027 N N . THR A 1 393 ? 7.744 25.903 -39.457 1.00 27.52 393 THR A N 1
ATOM 3028 C CA . THR A 1 393 ? 8.747 26.680 -38.657 1.00 27.52 393 THR A CA 1
ATOM 3029 C C . THR A 1 393 ? 10.226 26.686 -39.110 1.00 27.52 393 THR A C 1
ATOM 3031 O O . THR A 1 393 ? 11.145 26.884 -38.314 1.00 27.52 393 THR A O 1
ATOM 3034 N N . GLY A 1 394 ? 10.491 26.590 -40.418 1.00 32.94 394 GLY A N 1
ATOM 3035 C CA . GLY A 1 394 ? 11.862 26.580 -40.966 1.00 32.94 394 GLY A CA 1
ATOM 3036 C C . GLY A 1 394 ? 12.685 27.885 -40.878 1.00 32.94 394 GLY A C 1
ATOM 3037 O O . GLY A 1 394 ? 13.901 27.834 -41.039 1.00 32.94 394 GLY A O 1
ATOM 3038 N N . THR A 1 395 ? 12.080 29.054 -40.637 1.00 29.34 395 THR A N 1
ATOM 3039 C CA . THR A 1 395 ? 12.759 30.364 -40.789 1.00 29.34 395 THR A CA 1
ATOM 3040 C C . THR A 1 395 ? 13.413 30.914 -39.518 1.00 29.34 395 THR A C 1
ATOM 3042 O O . THR A 1 395 ? 14.483 31.514 -39.604 1.00 29.34 395 THR A O 1
ATOM 3045 N N . ALA A 1 396 ? 12.840 30.686 -38.331 1.00 27.59 396 ALA A N 1
ATOM 3046 C CA . ALA A 1 396 ? 13.412 31.185 -37.071 1.00 27.59 396 ALA A CA 1
ATOM 3047 C C . ALA A 1 396 ? 14.730 30.475 -36.691 1.00 27.59 396 ALA A C 1
ATOM 3049 O O . ALA A 1 396 ? 15.659 31.096 -36.171 1.00 27.59 396 ALA A O 1
ATOM 3050 N N . ARG A 1 397 ? 14.838 29.175 -37.008 1.00 34.34 397 ARG A N 1
ATOM 3051 C CA . ARG A 1 397 ? 15.971 28.310 -36.628 1.00 34.34 397 ARG A CA 1
ATOM 3052 C C . ARG A 1 397 ? 17.302 28.688 -37.302 1.00 34.34 397 ARG A C 1
ATOM 3054 O O . ARG A 1 397 ? 18.359 28.324 -36.790 1.00 34.34 397 ARG A O 1
ATOM 3061 N N . LEU A 1 398 ? 17.279 29.425 -38.419 1.00 33.38 398 LEU A N 1
ATOM 3062 C CA . LEU A 1 398 ? 18.491 29.758 -39.183 1.00 33.38 398 LEU A CA 1
ATOM 3063 C C . LEU A 1 398 ? 19.240 30.996 -38.654 1.00 33.38 398 LEU A C 1
ATOM 3065 O O . LEU A 1 398 ? 20.460 31.069 -38.776 1.00 33.38 398 LEU A O 1
ATOM 3069 N N . LEU A 1 399 ? 18.528 31.960 -38.058 1.00 29.80 399 LEU A N 1
ATOM 3070 C CA . LEU A 1 399 ? 19.120 33.214 -37.573 1.00 29.80 399 LEU A CA 1
ATOM 3071 C C . LEU A 1 399 ? 19.787 33.061 -36.197 1.00 29.80 399 LEU A C 1
ATOM 3073 O O . LEU A 1 399 ? 20.865 33.608 -35.983 1.00 29.80 399 LEU A O 1
ATOM 3077 N N . PHE A 1 400 ? 19.197 32.280 -35.287 1.00 34.88 400 PHE A N 1
ATOM 3078 C CA . PHE A 1 400 ? 19.738 32.095 -33.931 1.00 34.88 400 PHE A CA 1
ATOM 3079 C C . PHE A 1 400 ? 21.031 31.272 -33.884 1.00 34.88 400 PHE A C 1
ATOM 3081 O O . PHE A 1 400 ? 21.920 31.569 -33.091 1.00 34.88 400 PHE A O 1
ATOM 3088 N N . ASN A 1 401 ? 21.180 30.287 -34.771 1.00 36.47 401 ASN A N 1
ATOM 3089 C CA . ASN A 1 401 ? 22.410 29.498 -34.869 1.00 36.47 401 ASN A CA 1
ATOM 3090 C C . ASN A 1 401 ? 23.562 30.263 -35.544 1.00 36.47 401 ASN A C 1
ATOM 3092 O O . ASN A 1 401 ? 24.703 29.808 -35.499 1.00 36.47 401 ASN A O 1
ATOM 3096 N N . LEU A 1 402 ? 23.300 31.419 -36.167 1.00 34.44 402 LEU A N 1
ATOM 3097 C CA . LEU A 1 402 ? 24.281 32.119 -36.994 1.00 34.44 402 LEU A CA 1
ATOM 3098 C C . LEU A 1 402 ? 25.560 32.533 -36.233 1.00 34.44 402 LEU A C 1
ATOM 3100 O O . LEU A 1 402 ? 26.632 32.304 -36.786 1.00 34.44 402 LEU A O 1
ATOM 3104 N N . PRO A 1 403 ? 25.534 33.051 -34.985 1.00 35.03 403 PRO A N 1
ATOM 3105 C CA . PRO A 1 403 ? 26.761 33.395 -34.259 1.00 35.03 403 PRO A CA 1
ATOM 3106 C C . PRO A 1 403 ? 27.596 32.168 -33.878 1.00 35.03 403 PRO A C 1
ATOM 3108 O O . PRO A 1 403 ? 28.819 32.206 -33.977 1.00 35.03 403 PRO A O 1
ATOM 3111 N N . GLN A 1 404 ? 26.952 31.065 -33.485 1.00 38.16 404 GLN A N 1
ATOM 3112 C CA . GLN A 1 404 ? 27.634 29.826 -33.096 1.00 38.16 404 GLN A CA 1
ATOM 3113 C C . GLN A 1 404 ? 28.172 29.074 -34.317 1.00 38.16 404 GLN A C 1
ATOM 3115 O O . GLN A 1 404 ? 29.305 28.604 -34.291 1.00 38.16 404 GLN A O 1
ATOM 3120 N N . LEU A 1 405 ? 27.423 29.045 -35.424 1.00 39.50 405 LEU A N 1
ATOM 3121 C CA . LEU A 1 405 ? 27.904 28.543 -36.710 1.00 39.50 405 LEU A CA 1
ATOM 3122 C C . LEU A 1 405 ? 29.010 29.428 -37.287 1.00 39.50 405 LEU A C 1
ATOM 3124 O O . LEU A 1 405 ? 29.951 28.886 -37.846 1.00 39.50 405 LEU A O 1
ATOM 3128 N N . LEU A 1 406 ? 28.968 30.756 -37.128 1.00 37.84 406 LEU A N 1
ATOM 3129 C CA . LEU A 1 406 ? 30.074 31.638 -37.518 1.00 37.84 406 LEU A CA 1
ATOM 3130 C C . LEU A 1 406 ? 31.292 31.483 -36.598 1.00 37.84 406 LEU A C 1
ATOM 3132 O O . LEU A 1 406 ? 32.416 31.570 -37.086 1.00 37.84 406 LEU A O 1
ATOM 3136 N N . LEU A 1 407 ? 31.118 31.205 -35.303 1.00 39.16 407 LEU A N 1
ATOM 3137 C CA . LEU A 1 407 ? 32.230 30.926 -34.389 1.00 39.16 407 LEU A CA 1
ATOM 3138 C C . LEU A 1 407 ? 32.861 29.558 -34.686 1.00 39.16 407 LEU A C 1
ATOM 3140 O O . LEU A 1 407 ? 34.067 29.475 -34.890 1.00 39.16 407 LEU A O 1
ATOM 3144 N N . ALA A 1 408 ? 32.056 28.504 -34.830 1.00 40.34 408 ALA A N 1
ATOM 3145 C CA . ALA A 1 408 ? 32.523 27.178 -35.225 1.00 40.34 408 ALA A CA 1
ATOM 3146 C C . ALA A 1 408 ? 33.130 27.188 -36.638 1.00 40.34 408 ALA A C 1
ATOM 3148 O O . ALA A 1 408 ? 34.211 26.643 -36.842 1.00 40.34 408 ALA A O 1
ATOM 3149 N N . ALA A 1 409 ? 32.510 27.866 -37.610 1.00 39.31 409 ALA A N 1
ATOM 3150 C CA . ALA A 1 409 ? 33.059 28.014 -38.956 1.00 39.31 409 ALA A CA 1
ATOM 3151 C C . ALA A 1 409 ? 34.308 28.901 -38.987 1.00 39.31 409 ALA A C 1
ATOM 3153 O O . ALA A 1 409 ? 35.196 28.625 -39.785 1.00 39.31 409 ALA A O 1
ATOM 3154 N N . SER A 1 410 ? 34.438 29.922 -38.132 1.00 38.31 410 SER A N 1
ATOM 3155 C CA . SER A 1 410 ? 35.676 30.709 -38.036 1.00 38.31 410 SER A CA 1
ATOM 3156 C C . SER A 1 410 ? 36.785 29.960 -37.296 1.00 38.31 410 SER A C 1
ATOM 3158 O O . SER A 1 410 ? 37.931 30.060 -37.714 1.00 38.31 410 SER A O 1
ATOM 3160 N N . MET A 1 411 ? 36.477 29.115 -36.306 1.00 40.16 411 MET A N 1
ATOM 3161 C CA . MET A 1 411 ? 37.424 28.161 -35.707 1.00 40.16 411 MET A CA 1
ATOM 3162 C C . MET A 1 411 ? 37.838 27.051 -36.693 1.00 40.16 411 MET A C 1
ATOM 3164 O O . MET A 1 411 ? 39.014 26.688 -36.759 1.00 40.16 411 MET A O 1
ATOM 3168 N N . LEU A 1 412 ? 36.916 26.559 -37.527 1.00 41.44 412 LEU A N 1
ATOM 3169 C CA . LEU A 1 412 ? 37.196 25.619 -38.620 1.00 41.44 412 LEU A CA 1
ATOM 3170 C C . LEU A 1 412 ? 37.979 26.278 -39.767 1.00 41.44 412 LEU A C 1
ATOM 3172 O O . LEU A 1 412 ? 38.876 25.662 -40.332 1.00 41.44 412 LEU A O 1
ATOM 3176 N N . LEU A 1 413 ? 37.715 27.548 -40.082 1.00 39.97 413 LEU A N 1
ATOM 3177 C CA . LEU A 1 413 ? 38.523 28.335 -41.016 1.00 39.97 413 LEU A CA 1
ATOM 3178 C C . LEU A 1 413 ? 39.902 28.650 -40.426 1.00 39.97 413 LEU A C 1
ATOM 3180 O O . LEU A 1 413 ? 40.881 28.577 -41.157 1.00 39.97 413 LEU A O 1
ATOM 3184 N N . LEU A 1 414 ? 40.017 28.940 -39.127 1.00 38.59 414 LEU A N 1
ATOM 3185 C CA . LEU A 1 414 ? 41.292 29.190 -38.446 1.00 38.59 414 LEU A CA 1
ATOM 3186 C C . LEU A 1 414 ? 42.154 27.929 -38.365 1.00 38.59 414 LEU A C 1
ATOM 3188 O O . LEU A 1 414 ? 43.345 28.005 -38.660 1.00 38.59 414 LEU A O 1
ATOM 3192 N N . THR A 1 415 ? 41.578 26.767 -38.045 1.00 38.19 415 THR A N 1
ATOM 3193 C CA . THR A 1 415 ? 42.290 25.479 -38.142 1.00 38.19 415 THR A CA 1
ATOM 3194 C C . THR A 1 415 ? 42.678 25.184 -39.591 1.00 38.19 415 THR A C 1
ATOM 3196 O O . THR A 1 415 ? 43.857 24.979 -39.864 1.00 38.19 415 THR A O 1
ATOM 3199 N N . TRP A 1 416 ? 41.751 25.276 -40.550 1.00 41.03 416 TRP A N 1
ATOM 3200 C CA . TRP A 1 416 ? 42.037 25.069 -41.980 1.00 41.03 416 TRP A CA 1
ATOM 3201 C C . TRP A 1 416 ? 43.080 26.046 -42.559 1.00 41.03 416 TRP A C 1
ATOM 3203 O O . TRP A 1 416 ? 43.799 25.691 -43.491 1.00 41.03 416 TRP A O 1
ATOM 3213 N N . TYR A 1 417 ? 43.193 27.259 -42.006 1.00 38.38 417 TYR A N 1
ATOM 3214 C CA . TYR A 1 417 ? 44.123 28.307 -42.444 1.00 38.38 417 TYR A CA 1
ATOM 3215 C C . TYR A 1 417 ? 45.454 28.337 -41.669 1.00 38.38 417 TYR A C 1
ATOM 3217 O O . TYR A 1 417 ? 46.417 28.916 -42.166 1.00 38.38 417 TYR A O 1
ATOM 3225 N N . ARG A 1 418 ? 45.560 27.725 -40.476 1.00 39.81 418 ARG A N 1
ATOM 3226 C CA . ARG A 1 418 ? 46.793 27.750 -39.651 1.00 39.81 418 ARG A CA 1
ATOM 3227 C C . ARG A 1 418 ? 47.369 26.390 -39.241 1.00 39.81 418 ARG A C 1
ATOM 3229 O O . ARG A 1 418 ? 48.507 26.364 -38.778 1.00 39.81 418 ARG A O 1
ATOM 3236 N N . ALA A 1 419 ? 46.663 25.272 -39.401 1.00 43.22 419 ALA A N 1
ATOM 3237 C CA . ALA A 1 419 ? 47.137 23.968 -38.926 1.00 43.22 419 ALA A CA 1
ATOM 3238 C C . ALA A 1 419 ? 48.249 23.355 -39.810 1.00 43.22 419 ALA A C 1
ATOM 3240 O O . ALA A 1 419 ? 47.996 22.471 -40.626 1.00 43.22 419 ALA A O 1
ATOM 3241 N N . ARG A 1 420 ? 49.504 23.781 -39.591 1.00 42.88 420 ARG A N 1
ATOM 3242 C CA . ARG A 1 420 ? 50.715 22.973 -39.881 1.00 42.88 420 ARG A CA 1
ATOM 3243 C C . ARG A 1 420 ? 51.331 22.342 -38.628 1.00 42.88 420 ARG A C 1
ATOM 3245 O O . ARG A 1 420 ? 52.320 21.629 -38.734 1.00 42.88 420 ARG A O 1
ATOM 3252 N N . SER A 1 421 ? 50.777 22.615 -37.446 1.00 44.75 421 SER A N 1
ATOM 3253 C CA . SER A 1 421 ? 51.269 22.098 -36.168 1.00 44.75 421 SER A CA 1
ATOM 3254 C C . SER A 1 421 ? 50.121 21.695 -35.240 1.00 44.75 421 SER A C 1
ATOM 3256 O O . SER A 1 421 ? 49.039 22.286 -35.253 1.00 44.75 421 SER A O 1
ATOM 3258 N N . MET A 1 422 ? 50.383 20.685 -34.406 1.00 42.84 422 MET A N 1
ATOM 3259 C CA . MET A 1 422 ? 49.442 20.134 -33.419 1.00 42.84 422 MET A CA 1
ATOM 3260 C C . MET A 1 422 ? 49.004 21.177 -32.368 1.00 42.84 422 MET A C 1
ATOM 3262 O O . MET A 1 422 ? 47.933 21.057 -31.780 1.00 42.84 422 MET A O 1
ATOM 3266 N N . PHE A 1 423 ? 49.804 22.235 -32.188 1.00 40.41 423 PHE A N 1
ATOM 3267 C CA . PHE A 1 423 ? 49.569 23.345 -31.265 1.00 40.41 423 PHE A CA 1
ATOM 3268 C C . PHE A 1 423 ? 48.247 24.082 -31.502 1.00 40.41 423 PHE A C 1
ATOM 3270 O O . PHE A 1 423 ? 47.388 24.100 -30.626 1.00 40.41 423 PHE A O 1
ATOM 3277 N N . ALA A 1 424 ? 48.078 24.690 -32.684 1.00 42.06 424 ALA A N 1
ATOM 3278 C CA . ALA A 1 424 ? 46.965 25.611 -32.949 1.00 42.06 424 ALA A CA 1
ATOM 3279 C C . ALA A 1 424 ? 45.601 24.910 -32.868 1.00 42.06 424 ALA A C 1
ATOM 3281 O O . ALA A 1 424 ? 44.582 25.526 -32.562 1.00 42.06 424 ALA A O 1
ATOM 3282 N N . LEU A 1 425 ? 45.618 23.606 -33.133 1.00 43.41 425 LEU A N 1
ATOM 3283 C CA . LEU A 1 425 ? 44.490 22.708 -33.018 1.00 43.41 425 LEU A CA 1
ATOM 3284 C C . LEU A 1 425 ? 44.098 22.501 -31.540 1.00 43.41 425 LEU A C 1
ATOM 3286 O O . LEU A 1 425 ? 42.943 22.725 -31.190 1.00 43.41 425 LEU A O 1
ATOM 3290 N N . LEU A 1 426 ? 45.064 22.197 -30.663 1.00 42.38 426 LEU A N 1
ATOM 3291 C CA . LEU A 1 426 ? 44.864 22.105 -29.208 1.00 42.38 426 LEU A CA 1
ATOM 3292 C C . LEU A 1 426 ? 44.435 23.435 -28.569 1.00 42.38 426 LEU A C 1
ATOM 3294 O O . LEU A 1 426 ? 43.534 23.437 -27.733 1.00 42.38 426 LEU A O 1
ATOM 3298 N N . SER A 1 427 ? 45.002 24.573 -28.989 1.00 41.91 427 SER A N 1
ATOM 3299 C CA . SER A 1 427 ? 44.614 25.893 -28.460 1.00 41.91 427 SER A CA 1
ATOM 3300 C C . SER A 1 427 ? 43.125 26.200 -28.659 1.00 41.91 427 SER A C 1
ATOM 3302 O O . SER A 1 427 ? 42.513 26.853 -27.816 1.00 41.91 427 SER A O 1
ATOM 3304 N N . ILE A 1 428 ? 42.534 25.725 -29.761 1.00 43.47 428 ILE A N 1
ATOM 3305 C CA . ILE A 1 428 ? 41.116 25.934 -30.083 1.00 43.47 428 ILE A CA 1
ATOM 3306 C C . ILE A 1 428 ? 40.208 25.013 -29.252 1.00 43.47 428 ILE A C 1
ATOM 3308 O O . ILE A 1 428 ? 39.141 25.463 -28.829 1.00 43.47 428 ILE A O 1
ATOM 3312 N N . ILE A 1 429 ? 40.651 23.791 -28.918 1.00 45.00 429 ILE A N 1
ATOM 3313 C CA . ILE A 1 429 ? 39.980 22.936 -27.917 1.00 45.00 429 ILE A CA 1
ATOM 3314 C C . ILE A 1 429 ? 39.897 23.683 -26.584 1.00 45.00 429 ILE A C 1
ATOM 3316 O O . ILE A 1 429 ? 38.809 23.858 -26.039 1.00 45.00 429 ILE A O 1
ATOM 3320 N N . THR A 1 430 ? 41.035 24.175 -26.077 1.00 41.47 430 THR A N 1
ATOM 3321 C CA . THR A 1 430 ? 41.073 24.852 -24.774 1.00 41.47 430 THR A CA 1
ATOM 3322 C C . THR A 1 430 ? 40.253 26.139 -24.777 1.00 41.47 430 THR A C 1
ATOM 3324 O O . THR A 1 430 ? 39.547 26.393 -23.810 1.00 41.47 430 THR A O 1
ATOM 3327 N N . ALA A 1 431 ? 40.281 26.928 -25.857 1.00 41.06 431 ALA A N 1
ATOM 3328 C CA . ALA A 1 431 ? 39.466 28.139 -25.967 1.00 41.06 431 ALA A CA 1
ATOM 3329 C C . ALA A 1 431 ? 37.956 27.838 -25.982 1.00 41.06 431 ALA A C 1
ATOM 3331 O O . ALA A 1 431 ? 37.192 28.534 -25.318 1.00 41.06 431 ALA A O 1
ATOM 3332 N N . SER A 1 432 ? 37.528 26.785 -26.687 1.00 41.97 432 SER A N 1
ATOM 3333 C CA . SER A 1 432 ? 36.116 26.373 -26.738 1.00 41.97 432 SER A CA 1
ATOM 3334 C C . SER A 1 432 ? 35.627 25.844 -25.386 1.00 41.97 432 SER A C 1
ATOM 3336 O O . SER A 1 432 ? 34.534 26.193 -24.949 1.00 41.97 432 SER A O 1
ATOM 3338 N N . LEU A 1 433 ? 36.454 25.057 -24.688 1.00 44.00 433 LEU A N 1
ATOM 3339 C CA . LEU A 1 433 ? 36.137 24.547 -23.350 1.00 44.00 433 LEU A CA 1
ATOM 3340 C C . LEU A 1 433 ? 36.184 25.647 -22.278 1.00 44.00 433 LEU A C 1
ATOM 3342 O O . LEU A 1 433 ? 35.319 25.677 -21.412 1.00 44.00 433 LEU A O 1
ATOM 3346 N N . LEU A 1 434 ? 37.122 26.598 -22.353 1.00 39.47 434 LEU A N 1
ATOM 3347 C CA . LEU A 1 434 ? 37.118 27.783 -21.485 1.00 39.47 434 LEU A CA 1
ATOM 3348 C C . LEU A 1 434 ? 35.864 28.633 -21.710 1.00 39.47 434 LEU A C 1
ATOM 3350 O O . LEU A 1 434 ? 35.247 29.057 -20.743 1.00 39.47 434 LEU A O 1
ATOM 3354 N N . PHE A 1 435 ? 35.447 28.843 -22.961 1.00 40.78 435 PHE A N 1
ATOM 3355 C CA . PHE A 1 435 ? 34.210 29.566 -23.268 1.00 40.78 435 PHE A CA 1
ATOM 3356 C C . PHE A 1 435 ? 32.959 28.840 -22.743 1.00 40.78 435 PHE A C 1
ATOM 3358 O O . PHE A 1 435 ? 32.036 29.492 -22.270 1.00 40.78 435 PHE A O 1
ATOM 3365 N N . TYR A 1 436 ? 32.945 27.504 -22.752 1.00 40.22 436 TYR A N 1
ATOM 3366 C CA . TYR A 1 436 ? 31.891 26.697 -22.126 1.00 40.22 436 TYR A CA 1
ATOM 3367 C C . TYR A 1 436 ? 31.880 26.829 -20.587 1.00 40.22 436 TYR A C 1
ATOM 3369 O O . TYR A 1 436 ? 30.821 26.956 -19.978 1.00 40.22 436 TYR A O 1
ATOM 3377 N N . LEU A 1 437 ? 33.061 26.855 -19.957 1.00 39.50 437 LEU A N 1
ATOM 3378 C CA . LEU A 1 437 ? 33.226 26.939 -18.499 1.00 39.50 437 LEU A CA 1
ATOM 3379 C C . LEU A 1 437 ? 32.985 28.344 -17.924 1.00 39.50 437 LEU A C 1
ATOM 3381 O O . LEU A 1 437 ? 32.462 28.459 -16.823 1.00 39.50 437 LEU A O 1
ATOM 3385 N N . LEU A 1 438 ? 33.308 29.412 -18.663 1.00 37.56 438 LEU A N 1
ATOM 3386 C CA . LEU A 1 438 ? 33.123 30.816 -18.245 1.00 37.56 438 LEU A CA 1
ATOM 3387 C C . LEU A 1 438 ? 31.657 31.226 -18.005 1.00 37.56 438 LEU A C 1
ATOM 3389 O O . LEU A 1 438 ? 31.402 32.324 -17.514 1.00 37.56 438 LEU A O 1
ATOM 3393 N N . PHE A 1 439 ? 30.712 30.363 -18.377 1.00 36.16 439 PHE A N 1
ATOM 3394 C CA . PHE A 1 439 ? 29.274 30.607 -18.324 1.00 36.16 439 PHE A CA 1
ATOM 3395 C C . PHE A 1 439 ? 28.473 29.499 -17.606 1.00 36.16 439 PHE A C 1
ATOM 3397 O O . PHE A 1 439 ? 27.256 29.621 -17.462 1.00 36.16 439 PHE A O 1
ATOM 3404 N N . HIS A 1 440 ? 29.127 28.438 -17.121 1.00 36.72 440 HIS A N 1
ATOM 3405 C CA . HIS A 1 440 ? 28.529 27.505 -16.161 1.00 36.72 440 HIS A CA 1
ATOM 3406 C C . HIS A 1 440 ? 28.786 28.040 -14.737 1.00 36.72 440 HIS A C 1
ATOM 3408 O O . HIS A 1 440 ? 29.946 28.275 -14.399 1.00 36.72 440 HIS A O 1
ATOM 3414 N N . PRO A 1 441 ? 27.757 28.266 -13.894 1.00 34.50 441 PRO A N 1
ATOM 3415 C CA . PRO A 1 441 ? 27.972 28.725 -12.521 1.00 34.50 441 PRO A CA 1
ATOM 3416 C C . PRO A 1 441 ? 28.698 27.686 -11.649 1.00 34.50 441 PRO A C 1
ATOM 3418 O O . PRO A 1 441 ? 28.820 26.516 -12.007 1.00 34.50 441 PRO A O 1
ATOM 3421 N N . VAL A 1 442 ? 29.169 28.121 -10.480 1.00 43.16 442 VAL A N 1
ATOM 3422 C CA . VAL A 1 442 ? 29.974 27.305 -9.559 1.00 43.16 442 VAL A CA 1
ATOM 3423 C C . VAL A 1 442 ? 29.105 26.798 -8.405 1.00 43.16 442 VAL A C 1
ATOM 3425 O O . VAL A 1 442 ? 28.694 27.595 -7.569 1.00 43.16 442 VAL A O 1
ATOM 3428 N N . SER A 1 443 ? 28.855 25.486 -8.328 1.00 33.31 443 SER A N 1
ATOM 3429 C CA . SER A 1 443 ? 28.315 24.833 -7.113 1.00 33.31 443 SER A CA 1
ATOM 3430 C C . SER A 1 443 ? 28.781 23.382 -6.898 1.00 33.31 443 SER A C 1
ATOM 3432 O O . SER A 1 443 ? 28.262 22.693 -6.028 1.00 33.31 443 SER A O 1
ATOM 3434 N N . SER A 1 444 ? 29.758 22.898 -7.676 1.00 34.03 444 SER A N 1
ATOM 3435 C CA . SER A 1 444 ? 30.079 21.467 -7.772 1.00 34.03 444 SER A CA 1
ATOM 3436 C C . SER A 1 444 ? 31.596 21.206 -7.702 1.00 34.03 444 SER A C 1
ATOM 3438 O O . SER A 1 444 ? 32.312 21.577 -8.640 1.00 34.03 444 SER A O 1
ATOM 3440 N N . PRO A 1 445 ? 32.124 20.544 -6.647 1.00 35.06 445 PRO A N 1
ATOM 3441 C CA . PRO A 1 445 ? 33.546 20.179 -6.551 1.00 35.06 445 PRO A CA 1
ATOM 3442 C C . PRO A 1 445 ? 33.969 19.101 -7.570 1.00 35.06 445 PRO A C 1
ATOM 3444 O O . PRO A 1 445 ? 35.158 18.831 -7.740 1.00 35.06 445 PRO A O 1
ATOM 3447 N N . TYR A 1 446 ? 33.016 18.522 -8.302 1.00 40.41 446 TYR A N 1
ATOM 3448 C CA . TYR A 1 446 ? 33.218 17.389 -9.207 1.00 40.41 446 TYR A CA 1
ATOM 3449 C C . TYR A 1 446 ? 33.712 17.780 -10.621 1.00 40.41 446 TYR A C 1
ATOM 3451 O O . TYR A 1 446 ? 34.041 16.912 -11.427 1.00 40.41 446 TYR A O 1
ATOM 3459 N N . VAL A 1 447 ? 33.820 19.080 -10.936 1.00 38.62 447 VAL A N 1
ATOM 3460 C CA . VAL A 1 447 ? 34.254 19.590 -12.263 1.00 38.62 447 VAL A CA 1
ATOM 3461 C C . VAL A 1 447 ? 35.774 19.848 -12.350 1.00 38.62 447 VAL A C 1
ATOM 3463 O O . VAL A 1 447 ? 36.325 20.029 -13.437 1.00 38.62 447 VAL A O 1
ATOM 3466 N N . TYR A 1 448 ? 36.496 19.847 -11.227 1.00 37.41 448 TYR A N 1
ATOM 3467 C CA . TYR A 1 448 ? 37.877 20.349 -11.163 1.00 37.41 448 TYR A CA 1
ATOM 3468 C C . TYR A 1 448 ? 38.923 19.419 -11.814 1.00 37.41 448 TYR A C 1
ATOM 3470 O O . TYR A 1 448 ? 39.927 19.899 -12.347 1.00 37.41 448 TYR A O 1
ATOM 3478 N N . THR A 1 449 ? 38.703 18.101 -11.832 1.00 39.97 449 THR A N 1
ATOM 3479 C CA . THR A 1 449 ? 39.708 17.120 -12.292 1.00 39.97 449 THR A CA 1
ATOM 3480 C C . THR A 1 449 ? 39.978 17.175 -13.808 1.00 39.97 449 THR A C 1
ATOM 3482 O O . THR A 1 449 ? 41.150 17.259 -14.193 1.00 39.97 449 THR A O 1
ATOM 3485 N N . PRO A 1 450 ? 38.962 17.209 -14.703 1.00 39.34 450 PRO A N 1
ATOM 3486 C CA . PRO A 1 450 ? 39.190 17.360 -16.145 1.00 39.34 450 PRO A CA 1
ATOM 3487 C C . PRO A 1 450 ? 39.791 18.723 -16.515 1.00 39.34 450 PRO A C 1
ATOM 3489 O O . PRO A 1 450 ? 40.686 18.790 -17.361 1.00 39.34 450 PRO A O 1
ATOM 3492 N N . VAL A 1 451 ? 39.350 19.798 -15.845 1.00 40.44 451 VAL A N 1
ATOM 3493 C CA . VAL A 1 451 ? 39.902 21.157 -16.001 1.00 40.44 451 VAL A CA 1
ATOM 3494 C C . VAL A 1 451 ? 41.411 21.143 -15.786 1.00 40.44 451 VAL A C 1
ATOM 3496 O O . VAL A 1 451 ? 42.157 21.743 -16.565 1.00 40.44 451 VAL A O 1
ATOM 3499 N N . LEU A 1 452 ? 41.879 20.413 -14.772 1.00 40.28 452 LEU A N 1
ATOM 3500 C CA . LEU A 1 452 ? 43.295 20.388 -14.455 1.00 40.28 452 LEU A CA 1
ATOM 3501 C C . LEU A 1 452 ? 44.129 19.587 -15.449 1.00 40.28 452 LEU A C 1
ATOM 3503 O O . LEU A 1 452 ? 45.184 20.063 -15.857 1.00 40.28 452 LEU A O 1
ATOM 3507 N N . VAL A 1 453 ? 43.659 18.413 -15.886 1.00 41.53 453 VAL A N 1
ATOM 3508 C CA . VAL A 1 453 ? 44.338 17.629 -16.936 1.00 41.53 453 VAL A CA 1
ATOM 3509 C C . VAL A 1 453 ? 44.478 18.461 -18.218 1.00 41.53 453 VAL A C 1
ATOM 3511 O O . VAL A 1 453 ? 45.531 18.439 -18.852 1.00 41.53 453 VAL A O 1
ATOM 3514 N N . VAL A 1 454 ? 43.484 19.284 -18.563 1.00 42.28 454 VAL A N 1
ATOM 3515 C CA . VAL A 1 454 ? 43.572 20.195 -19.716 1.00 42.28 454 VAL A CA 1
ATOM 3516 C C . VAL A 1 454 ? 44.511 21.386 -19.461 1.00 42.28 454 VAL A C 1
ATOM 3518 O O . VAL A 1 454 ? 45.268 21.745 -20.361 1.00 42.28 454 VAL A O 1
ATOM 3521 N N . ALA A 1 455 ? 44.550 21.965 -18.256 1.00 39.59 455 ALA A N 1
ATOM 3522 C CA . ALA A 1 455 ? 45.509 23.023 -17.904 1.00 39.59 455 ALA A CA 1
ATOM 3523 C C . ALA A 1 455 ? 46.973 22.527 -17.917 1.00 39.59 455 ALA A C 1
ATOM 3525 O O . ALA A 1 455 ? 47.871 23.211 -18.414 1.00 39.59 455 ALA A O 1
ATOM 3526 N N . LEU A 1 456 ? 47.196 21.299 -17.441 1.00 41.22 456 LEU A N 1
ATOM 3527 C CA . LEU A 1 456 ? 48.459 20.562 -17.510 1.00 41.22 456 LEU A CA 1
ATOM 3528 C C . LEU A 1 456 ? 48.932 20.392 -18.965 1.00 41.22 456 LEU A C 1
ATOM 3530 O O . LEU A 1 456 ? 50.079 20.701 -19.296 1.00 41.22 456 LEU A O 1
ATOM 3534 N N . LEU A 1 457 ? 48.029 19.970 -19.854 1.00 41.22 457 LEU A N 1
ATOM 3535 C CA . LEU A 1 457 ? 48.296 19.824 -21.288 1.00 41.22 457 LEU A CA 1
ATOM 3536 C C . LEU A 1 457 ? 48.498 21.176 -21.993 1.00 41.22 457 LEU A C 1
ATOM 3538 O O . LEU A 1 457 ? 49.329 21.277 -22.893 1.00 41.22 457 LEU A O 1
ATOM 3542 N N . TRP A 1 458 ? 47.802 22.234 -21.575 1.00 39.72 458 TRP A N 1
ATOM 3543 C CA . TRP A 1 458 ? 47.992 23.583 -22.117 1.00 39.72 458 TRP A CA 1
ATOM 3544 C C . TRP A 1 458 ? 49.399 24.118 -21.822 1.00 39.72 458 TRP A C 1
ATOM 3546 O O . TRP A 1 458 ? 50.050 24.650 -22.721 1.00 39.72 458 TRP A O 1
ATOM 3556 N N . ALA A 1 459 ? 49.911 23.905 -20.603 1.00 41.38 459 ALA A N 1
ATOM 3557 C CA . ALA A 1 459 ? 51.267 24.301 -20.217 1.00 41.38 459 ALA A CA 1
ATOM 3558 C C . ALA A 1 459 ? 52.356 23.579 -21.034 1.00 41.38 459 ALA A C 1
ATOM 3560 O O . ALA A 1 459 ? 53.328 24.211 -21.448 1.00 41.38 459 ALA A O 1
ATOM 3561 N N . ILE A 1 460 ? 52.166 22.284 -21.321 1.00 40.12 460 ILE A N 1
ATOM 3562 C CA . ILE A 1 460 ? 53.017 21.501 -22.236 1.00 40.12 460 ILE A CA 1
ATOM 3563 C C . ILE A 1 460 ? 53.030 22.122 -23.639 1.00 40.12 460 ILE A C 1
ATOM 3565 O O . ILE A 1 460 ? 54.078 22.300 -24.262 1.00 40.12 460 ILE A O 1
ATOM 3569 N N . VAL A 1 461 ? 51.838 22.421 -24.152 1.00 38.12 461 VAL A N 1
ATOM 3570 C CA . VAL A 1 461 ? 51.616 22.797 -25.549 1.00 38.12 461 VAL A CA 1
ATOM 3571 C C . VAL A 1 461 ? 52.069 24.238 -25.815 1.00 38.12 461 VAL A C 1
ATOM 3573 O O . VAL A 1 461 ? 52.654 24.496 -26.867 1.00 38.12 461 VAL A O 1
ATOM 3576 N N . TRP A 1 462 ? 51.915 25.152 -24.848 1.00 37.19 462 TRP A N 1
ATOM 3577 C CA . TRP A 1 462 ? 52.392 26.544 -24.915 1.00 37.19 462 TRP A CA 1
ATOM 3578 C C . TRP A 1 462 ? 53.863 26.677 -25.348 1.00 37.19 462 TRP A C 1
ATOM 3580 O O . TRP A 1 462 ? 54.225 27.596 -26.083 1.00 37.19 462 TRP A O 1
ATOM 3590 N N . GLN A 1 463 ? 54.709 25.730 -24.941 1.00 39.62 463 GLN A N 1
ATOM 3591 C CA . GLN A 1 463 ? 56.165 25.826 -25.042 1.00 39.62 463 GLN A CA 1
ATOM 3592 C C . GLN A 1 463 ? 56.750 25.552 -26.452 1.00 39.62 463 GLN A C 1
ATOM 3594 O O . GLN A 1 463 ? 57.937 25.800 -26.658 1.00 39.62 463 GLN A O 1
ATOM 3599 N N . TYR A 1 464 ? 55.962 25.075 -27.435 1.00 41.03 464 TYR A N 1
ATOM 3600 C CA . TYR A 1 464 ? 56.490 24.486 -28.691 1.00 41.03 464 TYR A CA 1
ATOM 3601 C C . TYR A 1 464 ? 55.754 24.876 -30.004 1.00 41.03 464 TYR A C 1
ATOM 3603 O O . TYR A 1 464 ? 55.639 24.077 -30.934 1.00 41.03 464 TYR A O 1
ATOM 3611 N N . SER A 1 465 ? 55.231 26.101 -30.122 1.00 36.53 465 SER A N 1
ATOM 3612 C CA . SER A 1 465 ? 54.226 26.467 -31.148 1.00 36.53 465 SER A CA 1
ATOM 3613 C C . SER A 1 465 ? 54.711 27.077 -32.483 1.00 36.53 465 SER A C 1
ATOM 3615 O O . SER A 1 465 ? 53.911 27.271 -33.403 1.00 36.53 465 SER A O 1
ATOM 3617 N N . THR A 1 466 ? 55.985 27.441 -32.619 1.00 36.84 466 THR A N 1
ATOM 3618 C CA . THR A 1 466 ? 56.417 28.594 -33.440 1.00 36.84 466 THR A CA 1
ATOM 3619 C C . THR A 1 466 ? 56.807 28.308 -34.912 1.00 36.84 466 THR A C 1
ATOM 3621 O O . THR A 1 466 ? 57.882 28.711 -35.354 1.00 36.84 466 THR A O 1
ATOM 3624 N N . SER A 1 467 ? 55.951 27.664 -35.730 1.00 38.12 467 SER A N 1
ATOM 3625 C CA . SER A 1 467 ? 56.190 27.472 -37.194 1.00 38.12 467 SER A CA 1
ATOM 3626 C C . SER A 1 467 ? 54.913 27.305 -38.076 1.00 38.12 467 SER A C 1
ATOM 3628 O O . SER A 1 467 ? 53.861 26.993 -37.519 1.00 38.12 467 SER A O 1
ATOM 3630 N N . PRO A 1 468 ? 54.939 27.554 -39.421 1.00 36.00 468 PRO A N 1
ATOM 3631 C CA . PRO A 1 468 ? 53.772 28.151 -40.125 1.00 36.00 468 PRO A CA 1
ATOM 3632 C C . PRO A 1 468 ? 53.206 27.490 -41.430 1.00 36.00 468 PRO A C 1
ATOM 3634 O O . PRO A 1 468 ? 53.969 26.951 -42.225 1.00 36.00 468 PRO A O 1
ATOM 3637 N N . GLU A 1 469 ? 51.891 27.704 -41.699 1.00 31.45 469 GLU A N 1
ATOM 3638 C CA . GLU A 1 469 ? 51.060 27.632 -42.965 1.00 31.45 469 GLU A CA 1
ATOM 3639 C C . GLU A 1 469 ? 50.448 26.302 -43.549 1.00 31.45 469 GLU A C 1
ATOM 3641 O O . GLU A 1 469 ? 51.007 25.245 -43.325 1.00 31.45 469 GLU A O 1
ATOM 3646 N N . PRO A 1 470 ? 49.318 26.295 -44.325 1.00 47.34 470 PRO A N 1
ATOM 3647 C CA . PRO A 1 470 ? 48.766 25.058 -44.961 1.00 47.34 470 PRO A CA 1
ATOM 3648 C C . PRO A 1 470 ? 48.036 25.145 -46.359 1.00 47.34 470 PRO A C 1
ATOM 3650 O O . PRO A 1 470 ? 47.643 26.224 -46.826 1.00 47.34 470 PRO A O 1
ATOM 3653 N N . PRO A 1 471 ? 47.786 23.983 -47.029 1.00 39.03 471 PRO A N 1
ATOM 3654 C CA . PRO A 1 471 ? 46.764 23.811 -48.105 1.00 39.03 471 PRO A CA 1
ATOM 3655 C C . PRO A 1 471 ? 45.982 22.441 -48.121 1.00 39.03 471 PRO A C 1
ATOM 3657 O O . PRO A 1 471 ? 46.444 21.499 -47.492 1.00 39.03 471 PRO A O 1
ATOM 3660 N N . LYS A 1 472 ? 44.902 22.139 -48.898 1.00 30.70 472 LYS A N 1
ATOM 3661 C CA . LYS A 1 472 ? 43.650 22.851 -49.323 1.00 30.70 472 LYS A CA 1
ATOM 3662 C C . LYS A 1 472 ? 42.623 21.924 -50.101 1.00 30.70 472 LYS A C 1
ATOM 3664 O O . LYS A 1 472 ? 42.730 21.803 -51.313 1.00 30.70 472 LYS A O 1
ATOM 3669 N N . ARG A 1 473 ? 41.544 21.435 -49.435 1.00 31.77 473 ARG A N 1
ATOM 3670 C CA . ARG A 1 473 ? 40.176 21.001 -49.940 1.00 31.77 473 ARG A CA 1
ATOM 3671 C C . ARG A 1 473 ? 39.884 19.615 -50.604 1.00 31.77 473 ARG A C 1
ATOM 3673 O O . ARG A 1 473 ? 40.780 18.916 -51.049 1.00 31.77 473 ARG A O 1
ATOM 3680 N N . ILE A 1 474 ? 38.578 19.240 -50.584 1.00 38.31 474 ILE A N 1
ATOM 3681 C CA . ILE A 1 474 ? 37.912 17.933 -50.896 1.00 38.31 474 ILE A CA 1
ATOM 3682 C C . ILE A 1 474 ? 36.474 18.171 -51.477 1.00 38.31 474 ILE A C 1
ATOM 3684 O O . ILE A 1 474 ? 35.883 19.192 -51.110 1.00 38.31 474 ILE A O 1
ATOM 3688 N N . PRO A 1 475 ? 35.859 17.270 -52.298 1.00 32.47 475 PRO A N 1
ATOM 3689 C CA . PRO A 1 475 ? 34.467 17.397 -52.785 1.00 32.47 475 PRO A CA 1
ATOM 3690 C C . PRO A 1 475 ? 33.451 16.257 -52.438 1.00 32.47 475 PRO A C 1
ATOM 3692 O O . PRO A 1 475 ? 33.460 15.178 -53.017 1.00 32.47 475 PRO A O 1
ATOM 3695 N N . ARG A 1 476 ? 32.452 16.592 -51.604 1.00 36.38 476 ARG A N 1
ATOM 3696 C CA . ARG A 1 476 ? 30.986 16.331 -51.735 1.00 36.38 476 ARG A CA 1
ATOM 3697 C C . ARG A 1 476 ? 30.325 14.940 -51.933 1.00 36.38 476 ARG A C 1
ATOM 3699 O O . ARG A 1 476 ? 29.111 14.904 -51.765 1.00 36.38 476 ARG A O 1
ATOM 3706 N N . SER A 1 477 ? 30.981 13.815 -52.214 1.00 33.94 477 SER A N 1
ATOM 3707 C CA . SER A 1 477 ? 30.264 12.550 -52.552 1.00 33.94 477 SER A CA 1
ATOM 3708 C C . SER A 1 477 ? 29.594 11.773 -51.389 1.00 33.94 477 SER A C 1
ATOM 3710 O O . SER A 1 477 ? 29.180 10.634 -51.574 1.00 33.94 477 SER A O 1
ATOM 3712 N N . VAL A 1 478 ? 29.495 12.345 -50.184 1.00 35.59 478 VAL A N 1
ATOM 3713 C CA . VAL A 1 478 ? 29.272 11.614 -48.909 1.00 35.59 478 VAL A CA 1
ATOM 3714 C C . VAL A 1 478 ? 27.784 11.385 -48.548 1.00 35.59 478 VAL A C 1
ATOM 3716 O O . VAL A 1 478 ? 27.477 10.753 -47.549 1.00 35.59 478 VAL A O 1
ATOM 3719 N N . ILE A 1 479 ? 26.835 11.876 -49.349 1.00 37.84 479 ILE A N 1
ATOM 3720 C CA . ILE A 1 479 ? 25.428 12.067 -48.926 1.00 37.84 479 ILE A CA 1
ATOM 3721 C C . ILE A 1 479 ? 24.526 10.810 -49.068 1.00 37.84 479 ILE A C 1
ATOM 3723 O O . ILE A 1 479 ? 23.403 10.810 -48.577 1.00 37.84 479 ILE A O 1
ATOM 3727 N N . ALA A 1 480 ? 24.974 9.735 -49.726 1.00 33.34 480 ALA A N 1
ATOM 3728 C CA . ALA A 1 480 ? 24.054 8.785 -50.377 1.00 33.34 480 ALA A CA 1
ATOM 3729 C C . ALA A 1 480 ? 23.775 7.421 -49.692 1.00 33.34 480 ALA A C 1
ATOM 3731 O O . ALA A 1 480 ? 23.005 6.649 -50.258 1.00 33.34 480 ALA A O 1
ATOM 3732 N N . LEU A 1 481 ? 24.388 7.067 -48.550 1.00 35.31 481 LEU A N 1
ATOM 3733 C CA . LEU A 1 481 ? 24.406 5.664 -48.073 1.00 35.31 481 LEU A CA 1
ATOM 3734 C C . LEU A 1 481 ? 24.075 5.472 -46.574 1.00 35.31 481 LEU A C 1
ATOM 3736 O O . LEU A 1 481 ? 24.923 5.078 -45.782 1.00 35.31 481 LEU A O 1
ATOM 3740 N N . VAL A 1 482 ? 22.818 5.732 -46.209 1.00 34.81 482 VAL A N 1
ATOM 3741 C CA . VAL A 1 482 ? 22.225 5.603 -44.850 1.00 34.81 482 VAL A CA 1
ATOM 3742 C C . VAL A 1 482 ? 21.228 4.410 -44.768 1.00 34.81 482 VAL A C 1
ATOM 3744 O O . VAL A 1 482 ? 20.327 4.362 -43.939 1.00 34.81 482 VAL A O 1
ATOM 3747 N N . LEU A 1 483 ? 21.312 3.455 -45.706 1.00 34.00 483 LEU A N 1
ATOM 3748 C CA . LEU A 1 483 ? 20.122 2.784 -46.254 1.00 34.00 483 LEU A CA 1
ATOM 3749 C C . LEU A 1 483 ? 20.235 1.222 -46.364 1.00 34.00 483 LEU A C 1
ATOM 3751 O O . LEU A 1 483 ? 20.651 0.776 -47.432 1.00 34.00 483 LEU A O 1
ATOM 3755 N N . LEU A 1 484 ? 19.853 0.417 -45.324 1.00 31.89 484 LEU A N 1
ATOM 3756 C CA . LEU A 1 484 ? 19.166 -0.943 -45.341 1.00 31.89 484 LEU A CA 1
ATOM 3757 C C . LEU A 1 484 ? 19.434 -1.957 -44.142 1.00 31.89 484 LEU A C 1
ATOM 3759 O O . LEU A 1 484 ? 20.505 -2.549 -44.089 1.00 31.89 484 LEU A O 1
ATOM 3763 N N . LEU A 1 485 ? 18.384 -2.272 -43.333 1.00 30.27 485 LEU A N 1
ATOM 3764 C CA . LEU A 1 485 ? 17.827 -3.578 -42.775 1.00 30.27 485 LEU A CA 1
ATOM 3765 C C . LEU A 1 485 ? 18.502 -4.609 -41.750 1.00 30.27 485 LEU A C 1
ATOM 3767 O O . LEU A 1 485 ? 19.674 -4.939 -41.909 1.00 30.27 485 LEU A O 1
ATOM 3771 N N . PRO A 1 486 ? 17.719 -5.226 -40.781 1.00 48.66 486 PRO A N 1
ATOM 3772 C CA . PRO A 1 486 ? 18.035 -6.381 -39.831 1.00 48.66 486 PRO A CA 1
ATOM 3773 C C . PRO A 1 486 ? 16.972 -7.579 -39.705 1.00 48.66 486 PRO A C 1
ATOM 3775 O O . PRO A 1 486 ? 16.006 -7.476 -40.450 1.00 48.66 486 PRO A O 1
ATOM 3778 N N . LEU A 1 487 ? 17.073 -8.652 -38.812 1.00 35.50 487 LEU A N 1
ATOM 3779 C CA . LEU A 1 487 ? 16.002 -9.705 -38.396 1.00 35.50 487 LEU A CA 1
ATOM 3780 C C . LEU A 1 487 ? 16.327 -10.932 -37.359 1.00 35.50 487 LEU A C 1
ATOM 3782 O O . LEU A 1 487 ? 17.375 -11.541 -37.549 1.00 35.50 487 LEU A O 1
ATOM 3786 N N . VAL A 1 488 ? 15.393 -11.381 -36.417 1.00 35.72 488 VAL A N 1
ATOM 3787 C CA . VAL A 1 488 ? 15.081 -12.735 -35.657 1.00 35.72 488 VAL A CA 1
ATOM 3788 C C . VAL A 1 488 ? 15.955 -13.376 -34.465 1.00 35.72 488 VAL A C 1
ATOM 3790 O O . VAL A 1 488 ? 17.147 -13.104 -34.486 1.00 35.72 488 VAL A O 1
ATOM 3793 N N . GLY A 1 489 ? 15.590 -14.268 -33.443 1.00 34.22 489 GLY A N 1
ATOM 3794 C CA . GLY A 1 489 ? 14.357 -14.744 -32.640 1.00 34.22 489 GLY A CA 1
ATOM 3795 C C . GLY A 1 489 ? 14.207 -16.221 -31.950 1.00 34.22 489 GLY A C 1
ATOM 3796 O O . GLY A 1 489 ? 14.326 -17.188 -32.694 1.00 34.22 489 GLY A O 1
ATOM 3797 N N . LEU A 1 490 ? 13.794 -16.394 -30.627 1.00 32.22 490 LEU A N 1
ATOM 3798 C CA . LEU A 1 490 ? 12.923 -17.448 -29.855 1.00 32.22 490 LEU A CA 1
ATOM 3799 C C . LEU A 1 490 ? 13.354 -18.739 -28.929 1.00 32.22 490 LEU A C 1
ATOM 3801 O O . LEU A 1 490 ? 14.440 -19.266 -29.159 1.00 32.22 490 LEU A O 1
ATOM 3805 N N . PRO A 1 491 ? 12.529 -19.275 -27.909 1.00 52.28 491 PRO A N 1
ATOM 3806 C CA . PRO A 1 491 ? 12.800 -20.295 -26.763 1.00 52.28 491 PRO A CA 1
ATOM 3807 C C . PRO A 1 491 ? 11.664 -21.366 -26.261 1.00 52.28 491 PRO A C 1
ATOM 3809 O O . PRO A 1 491 ? 10.782 -21.594 -27.080 1.00 52.28 491 PRO A O 1
ATOM 3812 N N . ILE A 1 492 ? 11.625 -22.034 -25.013 1.00 39.75 492 ILE A N 1
ATOM 3813 C CA . ILE A 1 492 ? 10.459 -22.828 -24.299 1.00 39.75 492 ILE A CA 1
ATOM 3814 C C . ILE A 1 492 ? 10.586 -23.423 -22.768 1.00 39.75 492 ILE A C 1
ATOM 3816 O O . ILE A 1 492 ? 11.630 -23.178 -22.172 1.00 39.75 492 ILE A O 1
ATOM 3820 N N . THR A 1 493 ? 9.567 -24.110 -22.084 1.00 36.12 493 THR A N 1
ATOM 3821 C CA . THR A 1 493 ? 9.092 -24.072 -20.586 1.00 36.12 493 THR A CA 1
ATOM 3822 C C . THR A 1 493 ? 8.416 -25.311 -19.742 1.00 36.12 493 THR A C 1
ATOM 3824 O O . THR A 1 493 ? 8.332 -26.399 -20.304 1.00 36.12 493 THR A O 1
ATOM 3827 N N . LEU A 1 494 ? 7.866 -25.132 -18.451 1.00 36.84 494 LEU A N 1
ATOM 3828 C CA . LEU A 1 494 ? 6.791 -25.863 -17.548 1.00 36.84 494 LEU A CA 1
ATOM 3829 C C . LEU A 1 494 ? 7.134 -26.833 -16.289 1.00 36.84 494 LEU A C 1
ATOM 3831 O O . LEU A 1 494 ? 8.261 -27.311 -16.306 1.00 36.84 494 LEU A O 1
ATOM 3835 N N . VAL A 1 495 ? 6.353 -27.291 -15.206 1.00 32.19 495 VAL A N 1
ATOM 3836 C CA . VAL A 1 495 ? 5.105 -26.984 -14.313 1.00 32.19 495 VAL A CA 1
ATOM 3837 C C . VAL A 1 495 ? 4.858 -27.918 -12.985 1.00 32.19 495 VAL A C 1
ATOM 3839 O O . VAL A 1 495 ? 5.808 -28.612 -12.633 1.00 32.19 495 VAL A O 1
ATOM 3842 N N . ASN A 1 496 ? 3.686 -27.973 -12.220 1.00 33.75 496 ASN A N 1
ATOM 3843 C CA . ASN A 1 496 ? 3.433 -28.430 -10.750 1.00 33.75 496 ASN A CA 1
ATOM 3844 C C . ASN A 1 496 ? 2.168 -29.354 -10.326 1.00 33.75 496 ASN A C 1
ATOM 3846 O O . ASN A 1 496 ? 1.494 -29.833 -11.233 1.00 33.75 496 ASN A O 1
ATOM 3850 N N . ASN A 1 497 ? 1.769 -29.554 -8.997 1.00 33.22 497 ASN A N 1
ATOM 3851 C CA . ASN A 1 497 ? 0.347 -29.837 -8.458 1.00 33.22 497 ASN A CA 1
ATOM 3852 C C . ASN A 1 497 ? -0.025 -29.882 -6.884 1.00 33.22 497 ASN A C 1
ATOM 3854 O O . ASN A 1 497 ? 0.894 -29.934 -6.071 1.00 33.22 497 ASN A O 1
ATOM 3858 N N . ARG A 1 498 ? -1.343 -29.876 -6.433 1.00 34.62 498 ARG A N 1
ATOM 3859 C CA . ARG A 1 498 ? -1.880 -29.733 -4.988 1.00 34.62 498 ARG A CA 1
ATOM 3860 C C . ARG A 1 498 ? -3.370 -30.189 -4.580 1.00 34.62 498 ARG A C 1
ATOM 3862 O O . ARG A 1 498 ? -4.085 -30.631 -5.471 1.00 34.62 498 ARG A O 1
ATOM 3869 N N . LEU A 1 499 ? -3.874 -30.055 -3.293 1.00 35.19 499 LEU A N 1
ATOM 3870 C CA . LEU A 1 499 ? -5.275 -30.380 -2.736 1.00 35.19 499 LEU A CA 1
ATOM 3871 C C . LEU A 1 499 ? -5.828 -29.559 -1.456 1.00 35.19 499 LEU A C 1
ATOM 3873 O O . LEU A 1 499 ? -5.015 -28.831 -0.893 1.00 35.19 499 LEU A O 1
ATOM 3877 N N . PRO A 1 500 ? -7.144 -29.641 -0.995 1.00 37.38 500 PRO A N 1
ATOM 3878 C CA . PRO A 1 500 ? -7.896 -28.688 -0.068 1.00 37.38 500 PRO A CA 1
ATOM 3879 C C . PRO A 1 500 ? -8.667 -29.185 1.250 1.00 37.38 500 PRO A C 1
ATOM 3881 O O . PRO A 1 500 ? -8.668 -30.383 1.520 1.00 37.38 500 PRO A O 1
ATOM 3884 N N . LEU A 1 501 ? -9.361 -28.286 2.033 1.00 30.67 501 LEU A N 1
ATOM 3885 C CA . LEU A 1 501 ? -10.189 -28.443 3.307 1.00 30.67 501 LEU A CA 1
ATOM 3886 C C . LEU A 1 501 ? -11.311 -27.318 3.514 1.00 30.67 501 LEU A C 1
ATOM 3888 O O . LEU A 1 501 ? -11.352 -26.471 2.638 1.00 30.67 501 LEU A O 1
ATOM 3892 N N . PRO A 1 502 ? -12.240 -27.280 4.534 1.00 36.75 502 PRO A N 1
ATOM 3893 C CA . PRO A 1 502 ? -13.598 -26.617 4.467 1.00 36.75 502 PRO A CA 1
ATOM 3894 C C . PRO A 1 502 ? -13.924 -25.315 5.307 1.00 36.75 502 PRO A C 1
ATOM 3896 O O . PRO A 1 502 ? -13.026 -24.733 5.900 1.00 36.75 502 PRO A O 1
ATOM 3899 N N . ASP A 1 503 ? -15.222 -24.908 5.348 1.00 36.44 503 ASP A N 1
ATOM 3900 C CA . ASP A 1 503 ? -15.860 -23.545 5.439 1.00 36.44 503 ASP A CA 1
ATOM 3901 C C . ASP A 1 503 ? -16.548 -23.094 6.790 1.00 36.44 503 ASP A C 1
ATOM 3903 O O . ASP A 1 503 ? -16.848 -23.933 7.643 1.00 36.44 503 ASP A O 1
ATOM 3907 N N . HIS A 1 504 ? -16.845 -21.780 6.975 1.00 33.66 504 HIS A N 1
ATOM 3908 C CA . HIS A 1 504 ? -17.467 -21.132 8.173 1.00 33.66 504 HIS A CA 1
ATOM 3909 C C . HIS A 1 504 ? -18.352 -19.859 7.873 1.00 33.66 504 HIS A C 1
ATOM 3911 O O . HIS A 1 504 ? -18.840 -19.692 6.763 1.00 33.66 504 HIS A O 1
ATOM 3917 N N . HIS A 1 505 ? -18.695 -18.978 8.847 1.00 41.38 505 HIS A N 1
ATOM 3918 C CA . HIS A 1 505 ? -19.806 -17.981 8.729 1.00 41.38 505 HIS A CA 1
ATOM 3919 C C . HIS A 1 505 ? -19.436 -16.498 8.428 1.00 41.38 505 HIS A C 1
ATOM 3921 O O . HIS A 1 505 ? -18.791 -15.828 9.226 1.00 41.38 505 HIS A O 1
ATOM 3927 N N . ASN A 1 506 ? -19.969 -15.969 7.317 1.00 56.31 506 ASN A N 1
ATOM 3928 C CA . ASN A 1 506 ? -19.633 -14.712 6.603 1.00 56.31 506 ASN A CA 1
ATOM 3929 C C . ASN A 1 506 ? -19.890 -13.323 7.273 1.00 56.31 506 ASN A C 1
ATOM 3931 O O . ASN A 1 506 ? -19.849 -12.311 6.572 1.00 56.31 506 ASN A O 1
ATOM 3935 N N . THR A 1 507 ? -20.233 -13.204 8.562 1.00 73.00 507 THR A N 1
ATOM 3936 C CA . THR A 1 507 ? -20.892 -11.970 9.082 1.00 73.00 507 THR A CA 1
ATOM 3937 C C . THR A 1 507 ? -20.020 -10.941 9.812 1.00 73.00 507 THR A C 1
ATOM 3939 O O . THR A 1 507 ? -20.525 -9.863 10.115 1.00 73.00 507 THR A O 1
ATOM 3942 N N . SER A 1 508 ? -18.756 -11.231 10.128 1.00 89.94 508 SER A N 1
ATOM 3943 C CA . SER A 1 508 ? -17.908 -10.293 10.891 1.00 89.94 508 SER A CA 1
ATOM 3944 C C . SER A 1 508 ? -17.434 -9.088 10.054 1.00 89.94 508 SER A C 1
ATOM 3946 O O . SER A 1 508 ? -17.194 -9.257 8.854 1.00 89.94 508 SER A O 1
ATOM 3948 N N . PRO A 1 509 ? -17.235 -7.900 10.665 1.00 93.19 509 PRO A N 1
ATOM 3949 C CA . PRO A 1 509 ? -16.612 -6.745 10.019 1.00 93.19 509 PRO A CA 1
ATOM 3950 C C . PRO A 1 509 ? -15.070 -6.731 10.064 1.00 93.19 509 PRO A C 1
ATOM 3952 O O . PRO A 1 509 ? -14.460 -5.891 9.400 1.00 93.19 509 PRO A O 1
ATOM 3955 N N . PHE A 1 510 ? -14.431 -7.589 10.873 1.00 96.62 510 PHE A N 1
ATOM 3956 C CA . PHE A 1 510 ? -13.018 -7.444 11.251 1.00 96.62 510 PHE A CA 1
ATOM 3957 C C . PHE A 1 510 ? -12.065 -8.179 10.300 1.00 96.62 510 PHE A C 1
ATOM 3959 O O . PHE A 1 510 ? -11.870 -9.396 10.401 1.00 96.62 510 PHE A O 1
ATOM 3966 N N . GLY A 1 511 ? -11.448 -7.419 9.391 1.00 96.81 511 GLY A N 1
ATOM 3967 C CA . GLY A 1 511 ? -10.467 -7.913 8.431 1.00 96.81 511 GLY A CA 1
ATOM 3968 C C . GLY A 1 511 ? -9.052 -7.374 8.614 1.00 96.81 511 GLY A C 1
ATOM 3969 O O . GLY A 1 511 ? -8.817 -6.376 9.297 1.00 96.81 511 GLY A O 1
ATOM 3970 N N . VAL A 1 512 ? -8.093 -8.034 7.968 1.00 97.81 512 VAL A N 1
ATOM 3971 C CA . VAL A 1 512 ? -6.693 -7.607 7.841 1.00 97.81 512 VAL A CA 1
ATOM 3972 C C . VAL A 1 512 ? -6.187 -7.977 6.444 1.00 97.81 512 VAL A C 1
ATOM 3974 O O . VAL A 1 512 ? -6.596 -8.980 5.859 1.00 97.81 512 VAL A O 1
ATOM 3977 N N . VAL A 1 513 ? -5.285 -7.171 5.894 1.00 97.69 513 VAL A N 1
ATOM 3978 C CA . VAL A 1 513 ? -4.491 -7.527 4.713 1.00 97.69 513 VAL A CA 1
ATOM 3979 C C . VAL A 1 513 ? -3.247 -8.272 5.183 1.00 97.69 513 VAL A C 1
ATOM 3981 O O . VAL A 1 513 ? -2.493 -7.738 5.993 1.00 97.69 513 VAL A O 1
ATOM 3984 N N . SER A 1 514 ? -2.996 -9.492 4.704 1.00 90.69 514 SER A N 1
ATOM 3985 C CA . SER A 1 514 ? -1.742 -10.192 5.044 1.00 90.69 514 SER A CA 1
ATOM 3986 C C . SER A 1 514 ? -1.057 -10.934 3.899 1.00 90.69 514 SER A C 1
ATOM 3988 O O . SER A 1 514 ? 0.109 -11.308 4.045 1.00 90.69 514 SER A O 1
ATOM 3990 N N . ARG A 1 515 ? -1.728 -11.082 2.745 1.00 88.69 515 ARG A N 1
ATOM 3991 C CA . ARG A 1 515 ? -1.128 -11.548 1.481 1.00 88.69 515 ARG A CA 1
ATOM 3992 C C . ARG A 1 515 ? -0.300 -12.836 1.655 1.00 88.69 515 ARG A C 1
ATOM 3994 O O . ARG A 1 515 ? 0.839 -12.891 1.1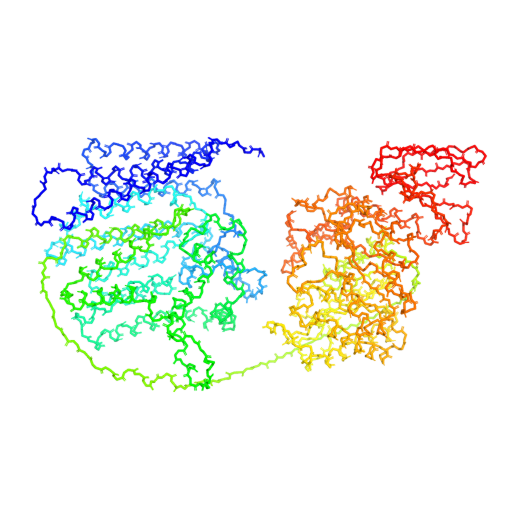84 1.00 88.69 515 ARG A O 1
ATOM 4001 N N . LEU A 1 516 ? -0.819 -13.854 2.358 1.00 91.50 516 LEU A N 1
ATOM 4002 C CA . LEU A 1 516 ? -0.068 -15.079 2.682 1.00 91.50 516 LEU A CA 1
ATOM 4003 C C . LEU A 1 516 ? 0.514 -15.739 1.427 1.00 91.50 516 LEU A C 1
ATOM 4005 O O . LEU A 1 516 ? 1.664 -16.172 1.441 1.00 91.50 516 LEU A O 1
ATOM 4009 N N . GLY A 1 517 ? -0.237 -15.768 0.325 1.00 87.88 517 GLY A N 1
ATOM 4010 C CA . GLY A 1 517 ? 0.223 -16.329 -0.942 1.00 87.88 517 GLY A CA 1
ATOM 4011 C C . GLY A 1 517 ? 1.462 -15.624 -1.501 1.00 87.88 517 GLY A C 1
ATOM 4012 O O . GLY A 1 517 ? 2.316 -16.284 -2.082 1.00 87.88 517 GLY A O 1
ATOM 4013 N N . VAL A 1 518 ? 1.598 -14.310 -1.300 1.00 87.56 518 VAL A N 1
ATOM 4014 C CA . VAL A 1 518 ? 2.625 -13.466 -1.944 1.00 87.56 518 VAL A CA 1
ATOM 4015 C C . VAL A 1 518 ? 3.782 -13.098 -1.001 1.00 87.56 518 VAL A C 1
ATOM 4017 O O . VAL A 1 518 ? 4.934 -13.044 -1.429 1.00 87.56 518 VAL A O 1
ATOM 4020 N N . ARG A 1 519 ? 3.501 -12.838 0.285 1.00 87.19 519 ARG A N 1
ATOM 4021 C CA . ARG A 1 519 ? 4.408 -12.168 1.247 1.00 87.19 519 ARG A CA 1
ATOM 4022 C C . ARG A 1 519 ? 4.883 -13.046 2.413 1.00 87.19 519 ARG A C 1
ATOM 4024 O O . ARG A 1 519 ? 5.691 -12.592 3.238 1.00 87.19 519 ARG A O 1
ATOM 4031 N N . VAL A 1 520 ? 4.401 -14.285 2.497 1.00 89.31 520 VAL A N 1
ATOM 4032 C CA . VAL A 1 520 ? 4.718 -15.253 3.558 1.00 89.31 520 VAL A CA 1
ATOM 4033 C C . VAL A 1 520 ? 5.183 -16.566 2.916 1.00 89.31 520 VAL A C 1
ATOM 4035 O O . VAL A 1 520 ? 4.655 -16.966 1.880 1.00 89.31 520 VAL A O 1
ATOM 4038 N N . ARG A 1 521 ? 6.183 -17.226 3.510 1.00 88.31 521 ARG A N 1
ATOM 4039 C CA . ARG A 1 521 ? 6.659 -18.543 3.066 1.00 88.31 521 ARG A CA 1
ATOM 4040 C C . ARG A 1 521 ? 5.740 -19.651 3.582 1.00 88.31 521 ARG A C 1
ATOM 4042 O O . ARG A 1 521 ? 5.114 -19.514 4.630 1.00 88.31 521 ARG A O 1
ATOM 4049 N N . ASP A 1 522 ? 5.622 -20.741 2.832 1.00 85.69 522 ASP A N 1
ATOM 4050 C CA . ASP A 1 522 ? 4.626 -21.781 3.084 1.00 85.69 522 ASP A CA 1
ATOM 4051 C C . ASP A 1 522 ? 4.764 -22.487 4.450 1.00 85.69 522 ASP A C 1
ATOM 4053 O O . ASP A 1 522 ? 3.766 -22.975 4.994 1.00 85.69 522 ASP A O 1
ATOM 4057 N N . ASP A 1 523 ? 5.967 -22.532 5.028 1.00 88.12 523 ASP A N 1
ATOM 4058 C CA . ASP A 1 523 ? 6.241 -23.009 6.390 1.00 88.12 523 ASP A CA 1
ATOM 4059 C C . ASP A 1 523 ? 5.700 -22.059 7.478 1.00 88.12 523 ASP A C 1
ATOM 4061 O O . ASP A 1 523 ? 4.998 -22.516 8.386 1.00 88.12 523 ASP A O 1
ATOM 4065 N N . ASP A 1 524 ? 5.915 -20.748 7.332 1.00 91.81 524 ASP A N 1
ATOM 4066 C CA . ASP A 1 524 ? 5.389 -19.695 8.220 1.00 91.81 524 ASP A CA 1
ATOM 4067 C C . ASP A 1 524 ? 3.844 -19.640 8.262 1.00 91.81 524 ASP A C 1
ATOM 4069 O O . ASP A 1 524 ? 3.273 -19.099 9.213 1.00 91.81 524 ASP A O 1
ATOM 4073 N N . TYR A 1 525 ? 3.131 -20.198 7.272 1.00 92.56 525 TYR A N 1
ATOM 4074 C CA . TYR A 1 525 ? 1.661 -20.107 7.174 1.00 92.56 525 TYR A CA 1
ATOM 4075 C C . TYR A 1 525 ? 0.925 -20.541 8.447 1.00 92.56 525 TYR A C 1
ATOM 4077 O O . TYR A 1 525 ? -0.060 -19.910 8.829 1.00 92.56 525 TYR A O 1
ATOM 4085 N N . ARG A 1 526 ? 1.391 -21.596 9.133 1.00 93.50 526 ARG A N 1
ATOM 4086 C CA . ARG A 1 526 ? 0.760 -22.043 10.389 1.00 93.50 526 ARG A CA 1
ATOM 4087 C C . ARG A 1 526 ? 0.920 -20.998 11.494 1.00 93.50 526 ARG A C 1
ATOM 4089 O O . ARG A 1 526 ? -0.041 -20.742 12.209 1.00 93.50 526 ARG A O 1
ATOM 4096 N N . ALA A 1 527 ? 2.106 -20.409 11.622 1.00 94.44 527 ALA A N 1
ATOM 4097 C CA . ALA A 1 527 ? 2.386 -19.372 12.608 1.00 94.44 527 ALA A CA 1
ATOM 4098 C C . ALA A 1 527 ? 1.545 -18.112 12.342 1.00 94.44 527 ALA A C 1
ATOM 4100 O O . ALA A 1 527 ? 0.912 -17.601 13.263 1.00 94.44 527 ALA A O 1
ATOM 4101 N N . MET A 1 528 ? 1.444 -17.675 11.081 1.00 95.38 528 MET A N 1
ATOM 4102 C CA . MET A 1 528 ? 0.587 -16.543 10.705 1.00 95.38 528 MET A CA 1
ATOM 4103 C C . MET A 1 528 ? -0.887 -16.778 11.009 1.00 95.38 528 MET A C 1
ATOM 4105 O O . MET A 1 528 ? -1.542 -15.891 11.546 1.00 95.38 528 MET A O 1
ATOM 4109 N N . VAL A 1 529 ? -1.415 -17.966 10.705 1.00 95.81 529 VAL A N 1
ATOM 4110 C CA . VAL A 1 529 ? -2.811 -18.300 11.016 1.00 95.81 529 VAL A CA 1
ATOM 4111 C C . VAL A 1 529 ? -3.064 -18.308 12.523 1.00 95.81 529 VAL A C 1
ATOM 4113 O O . VAL A 1 529 ? -4.061 -17.736 12.956 1.00 95.81 529 VAL A O 1
ATOM 4116 N N . THR A 1 530 ? -2.149 -18.853 13.335 1.00 94.56 530 THR A N 1
ATOM 4117 C CA . THR A 1 530 ? -2.244 -18.754 14.802 1.00 94.56 530 THR A CA 1
ATOM 4118 C C . THR A 1 530 ? -2.273 -17.295 15.266 1.00 94.56 530 THR A C 1
ATOM 4120 O O . THR A 1 530 ? -3.104 -16.941 16.095 1.00 94.56 530 THR A O 1
ATOM 4123 N N . LEU A 1 531 ? -1.415 -16.429 14.714 1.00 96.25 531 LEU A N 1
ATOM 4124 C CA . LEU A 1 531 ? -1.346 -15.007 15.075 1.00 96.25 531 LEU A CA 1
ATOM 4125 C C . LEU A 1 531 ? -2.593 -14.220 14.620 1.00 96.25 531 LEU A C 1
ATOM 4127 O O . LEU A 1 531 ? -3.061 -13.344 15.344 1.00 96.25 531 LEU A O 1
ATOM 4131 N N . MET A 1 532 ? -3.180 -14.563 13.468 1.00 96.94 532 MET A N 1
ATOM 4132 C CA . MET A 1 532 ? -4.468 -14.018 13.017 1.00 96.94 532 MET A CA 1
ATOM 4133 C C . MET A 1 532 ? -5.622 -14.450 13.930 1.00 96.94 532 MET A C 1
ATOM 4135 O O . MET A 1 532 ? -6.417 -13.607 14.346 1.00 96.94 532 MET A O 1
ATOM 4139 N N . GLN A 1 533 ? -5.683 -15.730 14.311 1.00 95.12 533 GLN A N 1
ATOM 4140 C CA . GLN A 1 533 ? -6.665 -16.230 15.279 1.00 95.12 533 GLN A CA 1
ATOM 4141 C C . GLN A 1 533 ? -6.478 -15.595 16.669 1.00 95.12 533 GLN A C 1
ATOM 4143 O O . GLN A 1 533 ? -7.463 -15.248 17.315 1.00 95.12 533 GLN A O 1
ATOM 4148 N N . GLU A 1 534 ? -5.236 -15.376 17.114 1.00 95.12 534 GLU A N 1
ATOM 4149 C CA . GLU A 1 534 ? -4.927 -14.691 18.376 1.00 95.12 534 GLU A CA 1
ATOM 4150 C C . GLU A 1 534 ? -5.406 -13.230 18.367 1.00 95.12 534 GLU A C 1
ATOM 4152 O O . GLU A 1 534 ? -5.968 -12.767 19.358 1.00 95.12 534 GLU A O 1
ATOM 4157 N N . ALA A 1 535 ? -5.237 -12.517 17.249 1.00 95.00 535 ALA A N 1
ATOM 4158 C CA . ALA A 1 535 ? -5.781 -11.173 17.041 1.00 95.00 535 ALA A CA 1
ATOM 4159 C C . ALA A 1 535 ? -7.311 -11.142 16.845 1.00 95.00 535 ALA A C 1
ATOM 4161 O O . ALA A 1 535 ? -7.914 -10.067 16.867 1.00 95.00 535 ALA A O 1
ATOM 4162 N N . GLY A 1 536 ? -7.960 -12.295 16.663 1.00 95.12 536 GLY A N 1
ATOM 4163 C CA . GLY A 1 536 ? -9.388 -12.383 16.367 1.00 95.12 536 GLY A CA 1
ATOM 4164 C C . GLY A 1 536 ? -9.755 -11.928 14.951 1.00 95.12 536 GLY A C 1
ATOM 4165 O O . GLY A 1 536 ? -10.899 -11.540 14.730 1.00 95.12 536 GLY A O 1
ATOM 4166 N N . VAL A 1 537 ? -8.818 -11.970 13.998 1.00 96.19 537 VAL A N 1
ATOM 4167 C CA . VAL A 1 537 ? -9.076 -11.681 12.576 1.00 96.19 537 VAL A CA 1
ATOM 4168 C C . VAL A 1 537 ? -10.105 -12.672 12.036 1.00 96.19 537 VAL A C 1
ATOM 4170 O O . VAL A 1 537 ? -9.896 -13.881 12.123 1.00 96.19 537 VAL A O 1
ATOM 4173 N N . GLN A 1 538 ? -11.201 -12.166 11.466 1.00 95.19 538 GLN A N 1
ATOM 4174 C CA . GLN A 1 538 ? -12.231 -12.995 10.829 1.00 95.19 538 GLN A CA 1
ATOM 4175 C C . GLN A 1 538 ? -12.128 -12.968 9.297 1.00 95.19 538 GLN A C 1
ATOM 4177 O O . GLN A 1 538 ? -12.545 -13.922 8.644 1.00 95.19 538 GLN A O 1
ATOM 4182 N N . TRP A 1 539 ? -11.543 -11.906 8.727 1.00 96.81 539 TRP A N 1
ATOM 4183 C CA . TRP A 1 539 ? -11.356 -11.730 7.285 1.00 96.81 539 TRP A CA 1
ATOM 4184 C C . TRP A 1 539 ? -9.898 -11.475 6.885 1.00 96.81 539 TRP A C 1
ATOM 4186 O O . TRP A 1 539 ? -9.199 -10.650 7.466 1.00 96.81 539 TRP A O 1
ATOM 4196 N N . GLN A 1 540 ? -9.475 -12.129 5.813 1.00 95.81 540 GLN A N 1
ATOM 4197 C CA . GLN A 1 540 ? -8.232 -11.912 5.085 1.00 95.81 540 GLN A CA 1
ATOM 4198 C C . GLN A 1 540 ? -8.529 -11.193 3.766 1.00 95.81 540 GLN A C 1
ATOM 4200 O O . GLN A 1 540 ? -9.464 -11.571 3.056 1.00 95.81 540 GLN A O 1
ATOM 4205 N N . ARG A 1 541 ? -7.673 -10.243 3.375 1.00 97.75 541 ARG A N 1
ATOM 4206 C CA . ARG A 1 541 ? -7.522 -9.822 1.970 1.00 97.75 541 ARG A CA 1
ATOM 4207 C C . ARG A 1 541 ? -6.276 -10.474 1.368 1.00 97.75 541 ARG A C 1
ATOM 4209 O O . ARG A 1 541 ? -5.163 -10.280 1.864 1.00 97.75 541 ARG A O 1
ATOM 4216 N N . GLU A 1 542 ? -6.478 -11.283 0.331 1.00 95.25 542 GLU A N 1
ATOM 4217 C CA . GLU A 1 542 ? -5.462 -12.136 -0.300 1.00 95.25 542 GLU A CA 1
ATOM 4218 C C . GLU A 1 542 ? -5.278 -11.757 -1.776 1.00 95.25 542 GLU A C 1
ATOM 4220 O O . GLU A 1 542 ? -6.256 -11.645 -2.510 1.00 95.25 542 GLU A O 1
ATOM 4225 N N . GLU A 1 543 ? -4.035 -11.570 -2.226 1.00 94.31 543 GLU A N 1
ATOM 4226 C CA . GLU A 1 543 ? -3.734 -11.100 -3.587 1.00 94.31 543 GLU A CA 1
ATOM 4227 C C . GLU A 1 543 ? -3.456 -12.265 -4.550 1.00 94.31 543 GLU A C 1
ATOM 4229 O O . GLU A 1 543 ? -2.478 -12.993 -4.386 1.00 94.31 543 GLU A O 1
ATOM 4234 N N . LEU A 1 544 ? -4.269 -12.409 -5.599 1.00 95.06 544 LEU A N 1
ATOM 4235 C CA . LEU A 1 544 ? -4.118 -13.411 -6.656 1.00 95.06 544 LEU A CA 1
ATOM 4236 C C . LEU A 1 544 ? -3.528 -12.789 -7.927 1.00 95.06 544 LEU A C 1
ATOM 4238 O O . LEU A 1 544 ? -4.240 -12.500 -8.887 1.00 95.06 544 LEU A O 1
ATOM 4242 N N . THR A 1 545 ? -2.206 -12.620 -7.937 1.00 92.19 545 THR A N 1
ATOM 4243 C CA . THR A 1 545 ? -1.463 -11.946 -9.007 1.00 92.19 545 THR A CA 1
ATOM 4244 C C . THR A 1 545 ? -1.374 -12.810 -10.280 1.00 92.19 545 THR A C 1
ATOM 4246 O O . THR A 1 545 ? -0.509 -13.686 -10.393 1.00 92.19 545 THR A O 1
ATOM 4249 N N . TRP A 1 546 ? -2.234 -12.543 -11.269 1.00 93.75 546 TRP A N 1
ATOM 4250 C CA . TRP A 1 546 ? -2.384 -13.237 -12.557 1.00 93.75 546 TRP A CA 1
ATOM 4251 C C . TRP A 1 546 ? -1.054 -13.568 -13.226 1.00 93.75 546 TRP A C 1
ATOM 4253 O O . TRP A 1 546 ? -0.810 -14.730 -13.527 1.00 93.75 546 TRP A O 1
ATOM 4263 N N . ALA A 1 547 ? -0.149 -12.600 -13.381 1.00 89.62 547 ALA A N 1
ATOM 4264 C CA . ALA A 1 547 ? 1.157 -12.812 -14.006 1.00 89.62 547 ALA A CA 1
ATOM 4265 C C . ALA A 1 547 ? 2.025 -13.901 -13.333 1.00 89.62 547 ALA A C 1
ATOM 4267 O O . ALA A 1 547 ? 2.879 -14.515 -13.975 1.00 89.62 547 ALA A O 1
ATOM 4268 N N . THR A 1 548 ? 1.817 -14.180 -12.044 1.00 87.69 548 THR A N 1
ATOM 4269 C CA . THR A 1 548 ? 2.536 -15.250 -11.328 1.00 87.69 548 THR A CA 1
ATOM 4270 C C . THR A 1 548 ? 1.906 -16.623 -11.575 1.00 87.69 548 THR A C 1
ATOM 4272 O O . THR A 1 548 ? 2.635 -17.619 -11.687 1.00 87.69 548 THR A O 1
ATOM 4275 N N . ILE A 1 549 ? 0.573 -16.631 -11.727 1.00 91.31 549 ILE A N 1
ATOM 4276 C CA . ILE A 1 549 ? -0.312 -17.776 -11.966 1.00 91.31 549 ILE A CA 1
ATOM 4277 C C . ILE A 1 549 ? -0.253 -18.208 -13.441 1.00 91.31 549 ILE A C 1
ATOM 4279 O O . ILE A 1 549 ? -0.178 -19.398 -13.726 1.00 91.31 549 ILE A O 1
ATOM 4283 N N . GLN A 1 550 ? -0.244 -17.275 -14.393 1.00 91.62 550 GLN A N 1
ATOM 4284 C CA . GLN A 1 550 ? -0.179 -17.527 -15.831 1.00 91.62 550 GLN A CA 1
ATOM 4285 C C . GLN A 1 550 ? 0.935 -16.678 -16.459 1.00 91.62 550 GLN A C 1
ATOM 4287 O O . GLN A 1 550 ? 0.820 -15.469 -16.647 1.00 91.62 550 GLN A O 1
ATOM 4292 N N . ARG A 1 551 ? 2.056 -17.335 -16.773 1.00 86.62 551 ARG A N 1
ATOM 4293 C CA . ARG A 1 551 ? 3.309 -16.670 -17.186 1.00 86.62 551 ARG A CA 1
ATOM 4294 C C . ARG A 1 551 ? 3.450 -16.481 -18.698 1.00 86.62 551 ARG A C 1
ATOM 4296 O O . ARG A 1 551 ? 4.310 -15.735 -19.155 1.00 86.62 551 ARG A O 1
ATOM 4303 N N . HIS A 1 552 ? 2.621 -17.175 -19.470 1.00 87.94 552 HIS A N 1
ATOM 4304 C CA . HIS A 1 552 ? 2.611 -17.186 -20.931 1.00 87.94 552 HIS A CA 1
ATOM 4305 C C . HIS A 1 552 ? 1.156 -17.262 -21.390 1.00 87.94 552 HIS A C 1
ATOM 4307 O O . HIS A 1 552 ? 0.371 -17.942 -20.730 1.00 87.94 552 HIS A O 1
ATOM 4313 N N . ARG A 1 553 ? 0.814 -16.610 -22.507 1.00 87.06 553 ARG A N 1
ATOM 4314 C CA . ARG A 1 553 ? -0.574 -16.473 -22.977 1.00 87.06 553 ARG A CA 1
ATOM 4315 C C . ARG A 1 553 ? -1.263 -17.824 -23.181 1.00 87.06 553 ARG A C 1
ATOM 4317 O O . ARG A 1 553 ? -2.290 -18.094 -22.578 1.00 87.06 553 ARG A O 1
ATOM 4324 N N . ASP A 1 554 ? -0.615 -18.722 -23.918 1.00 85.88 554 ASP A N 1
ATOM 4325 C CA . ASP A 1 554 ? -1.073 -20.103 -24.142 1.00 85.88 554 ASP A CA 1
ATOM 4326 C C . ASP A 1 554 ? -0.673 -21.066 -22.996 1.00 85.88 554 ASP A C 1
ATOM 4328 O O . ASP A 1 554 ? -0.682 -22.290 -23.143 1.00 85.88 554 ASP A O 1
ATOM 4332 N N . GLY A 1 555 ? -0.235 -20.524 -21.855 1.00 83.75 555 GLY A N 1
ATOM 4333 C CA . GLY A 1 555 ? 0.225 -21.277 -20.693 1.00 83.75 555 GLY A CA 1
ATOM 4334 C C . GLY A 1 555 ? -0.916 -21.680 -19.759 1.00 83.75 555 GLY A C 1
ATOM 4335 O O . GLY A 1 555 ? -1.876 -20.940 -19.566 1.00 83.75 555 GLY A O 1
ATOM 4336 N N . MET A 1 556 ? -0.775 -22.845 -19.121 1.00 87.69 556 MET A N 1
ATOM 4337 C CA . MET A 1 556 ? -1.686 -23.297 -18.062 1.00 87.69 556 MET A CA 1
ATOM 4338 C C . MET A 1 556 ? -1.627 -22.380 -16.831 1.00 87.69 556 MET A C 1
ATOM 4340 O O . MET A 1 556 ? -0.563 -21.858 -16.501 1.00 87.69 556 MET A O 1
ATOM 4344 N N . PHE A 1 557 ? -2.738 -22.275 -16.099 1.00 90.38 557 PHE A N 1
ATOM 4345 C CA . PHE A 1 557 ? -2.786 -21.620 -14.789 1.00 90.38 557 PHE A CA 1
ATOM 4346 C C . PHE A 1 557 ? -2.087 -22.463 -13.703 1.00 90.38 557 PHE A C 1
ATOM 4348 O O . PHE A 1 557 ? -2.367 -23.653 -13.533 1.00 90.38 557 PHE A O 1
ATOM 4355 N N . VAL A 1 558 ? -1.182 -21.835 -12.950 1.00 89.06 558 VAL A N 1
ATOM 4356 C CA . VAL A 1 558 ? -0.243 -22.453 -12.004 1.00 89.06 558 VAL A CA 1
ATOM 4357 C C . VAL A 1 558 ? -0.503 -21.934 -10.587 1.00 89.06 558 VAL A C 1
ATOM 4359 O O . VAL A 1 558 ? 0.067 -20.949 -10.137 1.00 89.06 558 VAL A O 1
ATOM 4362 N N . TRP A 1 559 ? -1.373 -22.628 -9.857 1.00 87.75 559 TRP A N 1
ATOM 4363 C CA . TRP A 1 559 ? -1.871 -22.215 -8.532 1.00 87.75 559 TRP A CA 1
ATOM 4364 C C . TRP A 1 559 ? -0.954 -22.567 -7.346 1.00 87.75 559 TRP A C 1
ATOM 4366 O O . TRP A 1 559 ? -1.392 -22.521 -6.192 1.00 87.75 559 TRP A O 1
ATOM 4376 N N . THR A 1 560 ? 0.260 -23.057 -7.600 1.00 83.19 560 THR A N 1
ATOM 4377 C CA . THR A 1 560 ? 1.158 -23.657 -6.593 1.00 83.19 560 THR A CA 1
ATOM 4378 C C . THR A 1 560 ? 2.576 -23.116 -6.728 1.00 83.19 560 THR A C 1
ATOM 4380 O O . THR A 1 560 ? 2.952 -22.645 -7.802 1.00 83.19 560 THR A O 1
ATOM 4383 N N . ALA A 1 561 ? 3.376 -23.236 -5.665 1.00 68.19 561 ALA A N 1
ATOM 4384 C CA . ALA A 1 561 ? 4.788 -22.884 -5.670 1.00 68.19 561 ALA A CA 1
ATOM 4385 C C . ALA A 1 561 ? 5.503 -23.546 -6.860 1.00 68.19 561 ALA A C 1
ATOM 4387 O O . ALA A 1 561 ? 5.516 -24.771 -7.005 1.00 68.19 561 ALA A O 1
ATOM 4388 N N . TYR A 1 562 ? 6.056 -22.715 -7.742 1.00 58.19 562 TYR A N 1
ATOM 4389 C CA . TYR A 1 562 ? 6.741 -23.139 -8.961 1.00 58.19 562 TYR A CA 1
ATOM 4390 C C . TYR A 1 562 ? 8.236 -23.367 -8.676 1.00 58.19 562 TYR A C 1
ATOM 4392 O O . TYR A 1 562 ? 8.840 -22.501 -8.042 1.00 58.19 562 TYR A O 1
ATOM 4400 N N . PRO A 1 563 ? 8.888 -24.436 -9.184 1.00 51.41 563 PRO A N 1
ATOM 4401 C CA . PRO A 1 563 ? 10.293 -24.742 -8.874 1.00 51.41 563 PRO A CA 1
ATOM 4402 C C . PRO A 1 563 ? 11.306 -23.616 -9.152 1.00 51.41 563 PRO A C 1
ATOM 4404 O O . PRO A 1 563 ? 12.335 -23.540 -8.489 1.00 51.41 563 PRO A O 1
ATOM 4407 N N . GLY A 1 564 ? 11.019 -22.713 -10.098 1.00 47.44 564 GLY A N 1
ATOM 4408 C CA . GLY A 1 564 ? 11.843 -21.524 -10.368 1.00 47.44 564 GLY A CA 1
ATOM 4409 C C . GLY A 1 564 ? 11.692 -20.373 -9.358 1.00 47.44 564 GLY A C 1
ATOM 4410 O O . GLY A 1 564 ? 12.492 -19.444 -9.373 1.00 47.44 564 GLY A O 1
ATOM 4411 N N . TYR A 1 565 ? 10.691 -20.417 -8.474 1.00 50.78 565 TYR A N 1
ATOM 4412 C CA . TYR A 1 565 ? 10.545 -19.529 -7.314 1.00 50.78 565 TYR A CA 1
ATOM 4413 C C . TYR A 1 565 ? 10.923 -20.311 -6.046 1.00 50.78 565 TYR A C 1
ATOM 4415 O O . TYR A 1 565 ? 10.091 -20.599 -5.187 1.00 50.78 565 TYR A O 1
ATOM 4423 N N . ALA A 1 566 ? 12.209 -20.652 -5.929 1.00 46.31 566 ALA A N 1
ATOM 4424 C CA . ALA A 1 566 ? 12.793 -21.422 -4.825 1.00 46.31 566 ALA A CA 1
ATOM 4425 C C . ALA A 1 566 ? 12.878 -20.634 -3.490 1.00 46.31 566 ALA A C 1
ATOM 4427 O O . ALA A 1 566 ? 13.927 -20.565 -2.860 1.00 46.31 566 ALA A O 1
ATOM 4428 N N . ARG A 1 567 ? 11.771 -19.999 -3.083 1.00 61.59 567 ARG A N 1
ATOM 4429 C CA . ARG A 1 567 ? 11.585 -19.255 -1.821 1.00 61.59 567 ARG A CA 1
ATOM 4430 C C . ARG A 1 567 ? 10.278 -19.616 -1.086 1.00 61.59 567 ARG A C 1
ATOM 4432 O O . ARG A 1 567 ? 9.953 -18.953 -0.112 1.00 61.59 567 ARG A O 1
ATOM 4439 N N . GLY A 1 568 ? 9.523 -20.624 -1.545 1.00 70.88 568 GLY A N 1
ATOM 4440 C CA . GLY A 1 568 ? 8.273 -21.080 -0.904 1.00 70.88 568 GLY A CA 1
ATOM 4441 C C . GLY A 1 568 ? 7.114 -20.068 -0.942 1.00 70.88 568 GLY A C 1
ATOM 4442 O O . GLY A 1 568 ? 6.260 -20.076 -0.062 1.00 70.88 568 GLY A O 1
ATOM 4443 N N . LEU A 1 569 ? 7.105 -19.185 -1.947 1.00 84.62 569 LEU A N 1
ATOM 4444 C CA . LEU A 1 569 ? 6.063 -18.177 -2.192 1.00 84.62 569 LEU A CA 1
ATOM 4445 C C . LEU A 1 569 ? 5.137 -18.601 -3.350 1.00 84.62 569 LEU A C 1
ATOM 4447 O O . LEU A 1 569 ? 5.454 -19.517 -4.114 1.00 84.62 569 LEU A O 1
ATOM 4451 N N . TYR A 1 570 ? 4.029 -17.876 -3.520 1.00 87.31 570 TYR A N 1
ATOM 4452 C CA . TYR A 1 570 ? 2.979 -18.076 -4.533 1.00 87.31 570 TYR A CA 1
ATOM 4453 C C . TYR A 1 570 ? 2.213 -19.399 -4.374 1.00 87.31 570 TYR A C 1
ATOM 4455 O O . TYR A 1 570 ? 1.665 -19.957 -5.327 1.00 87.31 570 TYR A O 1
ATOM 4463 N N . ASP A 1 571 ? 2.134 -19.906 -3.138 1.00 89.94 571 ASP A N 1
ATOM 4464 C CA . ASP A 1 571 ? 1.459 -21.162 -2.821 1.00 89.94 571 ASP A CA 1
ATOM 4465 C C . ASP A 1 571 ? -0.032 -20.968 -2.455 1.00 89.94 571 ASP A C 1
ATOM 4467 O O . ASP A 1 571 ? -0.524 -21.421 -1.421 1.00 89.94 571 ASP A O 1
ATOM 4471 N N . TYR A 1 572 ? -0.788 -20.385 -3.392 1.00 92.44 572 TYR A N 1
ATOM 4472 C CA . TYR A 1 572 ? -2.186 -19.964 -3.223 1.00 92.44 572 TYR A CA 1
ATOM 4473 C C . TYR A 1 572 ? -3.183 -20.995 -2.662 1.00 92.44 572 TYR A C 1
ATOM 4475 O O . TYR A 1 572 ? -3.877 -20.658 -1.707 1.00 92.44 572 TYR A O 1
ATOM 4483 N N . ASP A 1 573 ? -3.274 -22.244 -3.160 1.00 91.19 573 ASP A N 1
ATOM 4484 C CA . ASP A 1 573 ? -4.231 -23.194 -2.550 1.00 91.19 573 ASP A CA 1
ATOM 4485 C C . ASP A 1 573 ? -3.913 -23.482 -1.070 1.00 91.19 573 ASP A C 1
ATOM 4487 O O . ASP A 1 573 ? -4.827 -23.745 -0.297 1.00 91.19 573 ASP A O 1
ATOM 4491 N N . ARG A 1 574 ? -2.637 -23.480 -0.660 1.00 91.75 574 ARG A N 1
ATOM 4492 C CA . ARG A 1 574 ? -2.271 -23.728 0.742 1.00 91.75 574 ARG A CA 1
ATOM 4493 C C . ARG A 1 574 ? -2.502 -22.477 1.578 1.00 91.75 574 ARG A C 1
ATOM 4495 O O . ARG A 1 574 ? -3.005 -22.617 2.684 1.00 91.75 574 ARG A O 1
ATOM 4502 N N . ALA A 1 575 ? -2.196 -21.294 1.039 1.00 93.12 575 ALA A N 1
ATOM 4503 C CA . ALA A 1 575 ? -2.463 -20.003 1.669 1.00 93.12 575 ALA A CA 1
ATOM 4504 C C . ALA A 1 575 ? -3.965 -19.784 1.918 1.00 93.12 575 ALA A C 1
ATOM 4506 O O . ALA A 1 575 ? -4.367 -19.527 3.047 1.00 93.12 575 ALA A O 1
ATOM 4507 N N . ILE A 1 576 ? -4.818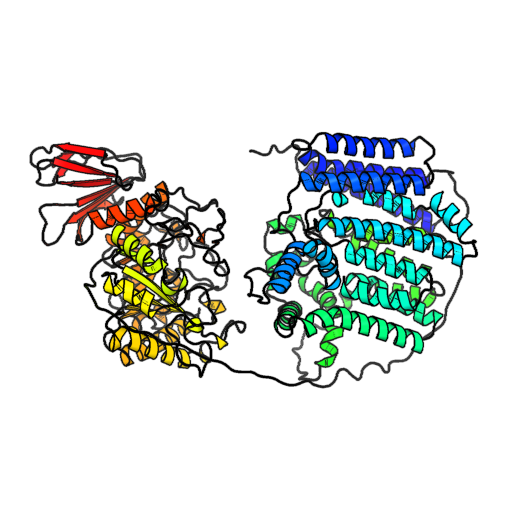 -19.944 0.902 1.00 95.31 576 ILE A N 1
ATOM 4508 C CA . ILE A 1 576 ? -6.276 -19.828 1.068 1.00 95.31 576 ILE A CA 1
ATOM 4509 C C . ILE A 1 576 ? -6.797 -20.992 1.917 1.00 95.31 576 ILE A C 1
ATOM 4511 O O . ILE A 1 576 ? -7.521 -20.778 2.885 1.00 95.31 576 ILE A O 1
ATOM 4515 N N . GLY A 1 577 ? -6.378 -22.224 1.616 1.00 94.81 577 GLY A N 1
ATOM 4516 C CA . GLY A 1 577 ? -6.882 -23.419 2.287 1.00 94.81 577 GLY A CA 1
ATOM 4517 C C . GLY A 1 577 ? -6.621 -23.444 3.790 1.00 94.81 577 GLY A C 1
ATOM 4518 O O . GLY A 1 577 ? -7.515 -23.819 4.543 1.00 94.81 577 GLY A O 1
ATOM 4519 N N . ILE A 1 578 ? -5.438 -23.022 4.254 1.00 94.25 578 ILE A N 1
ATOM 4520 C CA . ILE A 1 578 ? -5.129 -22.974 5.692 1.00 94.25 578 ILE A CA 1
ATOM 4521 C C . ILE A 1 578 ? -5.911 -21.872 6.422 1.00 94.25 578 ILE A C 1
ATOM 4523 O O . ILE A 1 578 ? -6.273 -22.073 7.577 1.00 94.25 578 ILE A O 1
ATOM 4527 N N . GLN A 1 579 ? -6.218 -20.757 5.751 1.00 94.12 579 GLN A N 1
ATOM 4528 C CA . GLN A 1 579 ? -7.019 -19.660 6.307 1.00 94.12 579 GLN A CA 1
ATOM 4529 C C . GLN A 1 579 ? -8.496 -20.063 6.422 1.00 94.12 579 GLN A C 1
ATOM 4531 O O . GLN A 1 579 ? -9.052 -20.020 7.518 1.00 94.12 579 GLN A O 1
ATOM 4536 N N . VAL A 1 580 ? -9.085 -20.595 5.346 1.00 94.88 580 VAL A N 1
ATOM 4537 C CA . VAL A 1 580 ? -10.476 -21.085 5.328 1.00 94.88 580 VAL A CA 1
ATOM 4538 C C . VAL A 1 580 ? -10.679 -22.219 6.348 1.00 94.88 580 VAL A C 1
ATOM 4540 O O . VAL A 1 580 ? -11.579 -22.140 7.179 1.00 94.88 580 VAL A O 1
ATOM 4543 N N . THR A 1 581 ? -9.755 -23.191 6.413 1.00 93.62 581 THR A N 1
ATOM 4544 C CA . THR A 1 581 ? -9.765 -24.272 7.432 1.00 93.62 581 THR A CA 1
ATOM 4545 C C . THR A 1 581 ? -9.691 -23.747 8.874 1.00 93.62 581 THR A C 1
ATOM 4547 O O . THR A 1 581 ? -10.123 -24.423 9.806 1.00 93.62 581 THR A O 1
ATOM 4550 N N . ALA A 1 582 ? -9.117 -22.560 9.078 1.00 92.31 582 ALA A N 1
ATOM 4551 C CA . ALA A 1 582 ? -8.993 -21.905 10.376 1.00 92.31 582 ALA A CA 1
ATOM 4552 C C . ALA A 1 582 ? -10.189 -20.996 10.724 1.00 92.31 582 ALA A C 1
ATOM 4554 O O . ALA A 1 582 ? -10.171 -20.351 11.774 1.00 92.31 582 ALA A O 1
ATOM 4555 N N . GLY A 1 583 ? -11.216 -20.950 9.866 1.00 93.06 583 GLY A N 1
ATOM 4556 C CA . GLY A 1 583 ? -12.392 -20.092 10.010 1.00 93.06 583 GLY A CA 1
ATOM 4557 C C . GLY A 1 583 ? -12.196 -18.652 9.529 1.00 93.06 583 GLY A C 1
ATOM 4558 O O . GLY A 1 583 ? -13.073 -17.827 9.767 1.00 93.06 583 GLY A O 1
ATOM 4559 N N . ILE A 1 584 ? -11.075 -18.346 8.865 1.00 94.75 584 ILE A N 1
ATOM 4560 C CA . ILE A 1 584 ? -10.771 -17.013 8.334 1.00 94.75 584 ILE A CA 1
ATOM 4561 C C . ILE A 1 584 ? -11.306 -16.923 6.900 1.00 94.75 584 ILE A C 1
ATOM 4563 O O . ILE A 1 584 ? -10.875 -17.660 6.011 1.00 94.75 584 ILE A O 1
ATOM 4567 N N . HIS A 1 585 ? -12.239 -16.000 6.681 1.00 95.50 585 HIS A N 1
ATOM 4568 C CA . HIS A 1 585 ? -12.846 -15.720 5.380 1.00 95.50 585 HIS A CA 1
ATOM 4569 C C . HIS A 1 585 ? -11.870 -15.006 4.454 1.00 95.50 585 HIS A C 1
ATOM 4571 O O . HIS A 1 585 ? -11.057 -14.211 4.914 1.00 95.50 585 HIS A O 1
ATOM 4577 N N . VAL A 1 586 ? -11.963 -15.242 3.145 1.00 96.88 586 VAL A N 1
ATOM 4578 C CA . VAL A 1 586 ? -11.058 -14.634 2.160 1.00 96.88 586 VAL A CA 1
ATOM 4579 C C . VAL A 1 586 ? -11.825 -13.740 1.190 1.00 96.88 586 VAL A C 1
ATOM 4581 O O . VAL A 1 586 ? -12.683 -14.203 0.436 1.00 96.88 586 VAL A O 1
ATOM 4584 N N . LEU A 1 587 ? -11.448 -12.461 1.175 1.00 98.06 587 LEU A N 1
ATOM 4585 C CA . LEU A 1 587 ? -11.615 -11.570 0.034 1.00 98.06 587 LEU A CA 1
ATOM 4586 C C . LEU A 1 587 ? -10.426 -11.787 -0.908 1.00 98.06 587 LEU A C 1
ATOM 4588 O O . LEU A 1 587 ? -9.282 -11.524 -0.531 1.00 98.06 587 LEU A O 1
ATOM 4592 N N . ALA A 1 588 ? -10.686 -12.279 -2.118 1.00 98.00 588 ALA A N 1
ATOM 4593 C CA . ALA A 1 588 ? -9.643 -12.490 -3.115 1.00 98.00 588 ALA A CA 1
ATOM 4594 C C . ALA A 1 588 ? -9.555 -11.293 -4.065 1.00 98.00 588 ALA A C 1
ATOM 4596 O O . ALA A 1 588 ? -10.473 -11.041 -4.845 1.00 98.00 588 ALA A O 1
ATOM 4597 N N . LEU A 1 589 ? -8.428 -10.587 -4.019 1.00 98.25 589 LEU A N 1
ATOM 4598 C CA . LEU A 1 589 ? -8.070 -9.544 -4.970 1.00 98.25 589 LEU A CA 1
ATOM 4599 C C . LEU A 1 589 ? -7.557 -10.185 -6.263 1.00 98.25 589 LEU A C 1
ATOM 4601 O O . LEU A 1 589 ? -6.528 -10.858 -6.271 1.00 98.25 589 LEU A O 1
ATOM 4605 N N . LEU A 1 590 ? -8.267 -9.945 -7.361 1.00 98.12 590 LEU A N 1
ATOM 4606 C CA . LEU A 1 590 ? -7.847 -10.270 -8.718 1.00 98.12 590 LEU A CA 1
ATOM 4607 C C . LEU A 1 590 ? -6.954 -9.127 -9.226 1.00 98.12 590 LEU A C 1
ATOM 4609 O O . LEU A 1 590 ? -7.436 -8.030 -9.506 1.00 98.12 590 LEU A O 1
ATOM 4613 N N . SER A 1 591 ? -5.651 -9.379 -9.333 1.00 92.25 591 SER A N 1
ATOM 4614 C CA . SER A 1 591 ? -4.619 -8.434 -9.793 1.00 92.25 591 SER A CA 1
ATOM 4615 C C . SER A 1 591 ? -3.665 -9.153 -10.758 1.00 92.25 591 SER A C 1
ATOM 4617 O O . SER A 1 591 ? -3.793 -10.351 -10.959 1.00 92.25 591 SER A O 1
ATOM 4619 N N . TYR A 1 592 ? -2.649 -8.550 -11.370 1.00 89.25 592 TYR A N 1
ATOM 4620 C CA . TYR A 1 592 ? -2.714 -7.291 -12.111 1.00 89.25 592 TYR A CA 1
ATOM 4621 C C . TYR A 1 592 ? -2.830 -7.666 -13.606 1.00 89.25 592 TYR A C 1
ATOM 4623 O O . TYR A 1 592 ? -3.574 -8.584 -13.937 1.00 89.25 592 TYR A O 1
ATOM 4631 N N . HIS A 1 593 ? -2.102 -7.014 -14.515 1.00 83.88 593 HIS A N 1
ATOM 4632 C CA . HIS A 1 593 ? -2.020 -7.395 -15.932 1.00 83.88 593 HIS A CA 1
ATOM 4633 C C . HIS A 1 593 ? -1.208 -8.699 -16.122 1.00 83.88 593 HIS A C 1
ATOM 4635 O O . HIS A 1 593 ? -0.563 -9.169 -15.178 1.00 83.88 593 HIS A O 1
ATOM 4641 N N . PRO A 1 594 ? -1.225 -9.329 -17.313 1.00 88.38 594 PRO A N 1
ATOM 4642 C CA . PRO A 1 594 ? -0.587 -10.626 -17.501 1.00 88.38 594 PRO A CA 1
ATOM 4643 C C . PRO A 1 594 ? 0.909 -10.521 -17.812 1.00 88.38 594 PRO A C 1
ATOM 4645 O O . PRO A 1 594 ? 1.387 -9.561 -18.419 1.00 88.38 594 PRO A O 1
ATOM 4648 N N . ALA A 1 595 ? 1.656 -11.575 -17.470 1.00 86.94 595 ALA A N 1
ATOM 4649 C CA . ALA A 1 595 ? 3.122 -11.579 -17.495 1.00 86.94 595 ALA A CA 1
ATOM 4650 C C . ALA A 1 595 ? 3.756 -11.272 -18.862 1.00 86.94 595 ALA A C 1
ATOM 4652 O O . ALA A 1 595 ? 4.869 -10.753 -18.918 1.00 86.94 595 ALA A O 1
ATOM 4653 N N . TRP A 1 596 ? 3.068 -11.583 -19.966 1.00 87.44 596 TRP A N 1
ATOM 4654 C CA . TRP A 1 596 ? 3.560 -11.311 -21.323 1.00 87.44 596 TRP A CA 1
ATOM 4655 C C . TRP A 1 596 ? 3.516 -9.826 -21.715 1.00 87.44 596 TRP A C 1
ATOM 4657 O O . TRP A 1 596 ? 4.031 -9.476 -22.773 1.00 87.44 596 TRP A O 1
ATOM 4667 N N . PHE A 1 597 ? 2.963 -8.959 -20.859 1.00 81.56 597 PHE A N 1
ATOM 4668 C CA . PHE A 1 597 ? 3.032 -7.503 -20.992 1.00 81.56 597 PHE A CA 1
ATOM 4669 C C . PHE A 1 597 ? 4.006 -6.824 -20.012 1.00 81.56 597 PHE A C 1
ATOM 4671 O O . PHE A 1 597 ? 4.150 -5.603 -20.078 1.00 81.56 597 PHE A O 1
ATOM 4678 N N . TYR A 1 598 ? 4.725 -7.565 -19.157 1.00 80.06 598 TYR A N 1
ATOM 4679 C CA . TYR A 1 598 ? 5.810 -6.968 -18.369 1.00 80.06 598 TYR A CA 1
ATOM 4680 C C . TYR A 1 598 ? 6.905 -6.399 -19.287 1.00 80.06 598 TYR A C 1
ATOM 4682 O O . TYR A 1 598 ? 7.340 -7.048 -20.244 1.00 80.06 598 TYR A O 1
ATOM 4690 N N . GLY A 1 599 ? 7.343 -5.170 -19.010 1.00 73.75 599 GLY A N 1
ATOM 4691 C CA . GLY A 1 599 ? 8.278 -4.414 -19.848 1.00 73.75 599 GLY A CA 1
ATOM 4692 C C . GLY A 1 599 ? 7.655 -3.820 -21.120 1.00 73.75 599 GLY A C 1
ATOM 4693 O O . GLY A 1 599 ? 8.385 -3.270 -21.943 1.00 73.75 599 GLY A O 1
ATOM 4694 N N . HIS A 1 600 ? 6.334 -3.936 -21.290 1.00 72.19 600 HIS A N 1
ATOM 4695 C CA . HIS A 1 600 ? 5.561 -3.454 -22.442 1.00 72.19 600 HIS A CA 1
ATOM 4696 C C . HIS A 1 600 ? 4.448 -2.478 -22.015 1.00 72.19 600 HIS A C 1
ATOM 4698 O O . HIS A 1 600 ? 3.446 -2.301 -22.710 1.00 72.19 600 HIS A O 1
ATOM 4704 N N . GLU A 1 601 ? 4.611 -1.856 -20.848 1.00 77.50 601 GLU A N 1
ATOM 4705 C CA . GLU A 1 601 ? 3.670 -0.910 -20.266 1.00 77.50 601 GLU A CA 1
ATOM 4706 C C . GLU A 1 601 ? 3.688 0.484 -20.944 1.00 77.50 601 GLU A C 1
ATOM 4708 O O . GLU A 1 601 ? 4.755 0.980 -21.314 1.00 77.50 601 GLU A O 1
ATOM 4713 N N . PRO A 1 602 ? 2.530 1.169 -21.074 1.00 71.19 602 PRO A N 1
ATOM 4714 C CA . PRO A 1 602 ? 1.206 0.737 -20.635 1.00 71.19 602 PRO A CA 1
ATOM 4715 C C . PRO A 1 602 ? 0.547 -0.266 -21.585 1.00 71.19 602 PRO A C 1
ATOM 4717 O O . PRO A 1 602 ? 0.313 0.017 -22.759 1.00 71.19 602 PRO A O 1
ATOM 4720 N N . ALA A 1 603 ? 0.193 -1.429 -21.036 1.00 72.12 603 ALA A N 1
ATOM 4721 C CA . ALA A 1 603 ? -0.421 -2.525 -21.771 1.00 72.12 603 ALA A CA 1
ATOM 4722 C C . ALA A 1 603 ? -1.846 -2.136 -22.217 1.00 72.12 603 ALA A C 1
ATOM 4724 O O . ALA A 1 603 ? -2.711 -1.945 -21.358 1.00 72.12 603 ALA A O 1
ATOM 4725 N N . PRO A 1 604 ? -2.141 -2.004 -23.524 1.00 81.38 604 PRO A N 1
ATOM 4726 C CA . PRO A 1 604 ? -3.473 -1.612 -23.971 1.00 81.38 604 PRO A CA 1
ATOM 4727 C C . PRO A 1 604 ? -4.488 -2.704 -23.615 1.00 81.38 604 PRO A C 1
ATOM 4729 O O . PRO A 1 604 ? -4.332 -3.845 -24.041 1.00 81.38 604 PRO A O 1
ATOM 4732 N N . LEU A 1 605 ? -5.523 -2.338 -22.849 1.00 86.94 605 LEU A N 1
ATOM 4733 C CA . LEU A 1 605 ? -6.535 -3.258 -22.312 1.00 86.94 605 LEU A CA 1
ATOM 4734 C C . LEU A 1 605 ? -7.115 -4.196 -23.381 1.00 86.94 605 LEU A C 1
ATOM 4736 O O . LEU A 1 605 ? -7.171 -5.405 -23.180 1.00 86.94 605 LEU A O 1
ATOM 4740 N N . ASP A 1 606 ? -7.445 -3.660 -24.557 1.00 88.19 606 ASP A N 1
ATOM 4741 C CA . ASP A 1 606 ? -8.026 -4.411 -25.679 1.00 88.19 606 ASP A CA 1
ATOM 4742 C C . ASP A 1 606 ? -7.116 -5.527 -26.236 1.00 88.19 606 ASP A C 1
ATOM 4744 O O . ASP A 1 606 ? -7.570 -6.363 -27.011 1.00 88.19 606 ASP A O 1
ATOM 4748 N N . ALA A 1 607 ? -5.833 -5.563 -25.857 1.00 87.44 607 ALA A N 1
ATOM 4749 C CA . ALA A 1 607 ? -4.891 -6.609 -26.253 1.00 87.44 607 ALA A CA 1
ATOM 4750 C C . ALA A 1 607 ? -4.790 -7.779 -25.250 1.00 87.44 607 ALA A C 1
ATOM 4752 O O . ALA A 1 607 ? -4.095 -8.753 -25.548 1.00 87.44 607 ALA A O 1
ATOM 4753 N N . TRP A 1 608 ? -5.451 -7.690 -24.086 1.00 90.75 608 TRP A N 1
ATOM 4754 C CA . TRP A 1 608 ? -5.443 -8.728 -23.039 1.00 90.75 608 TRP A CA 1
ATOM 4755 C C . TRP A 1 608 ? -6.780 -8.930 -22.295 1.00 90.75 608 TRP A C 1
ATOM 4757 O O . TRP A 1 608 ? -6.894 -9.871 -21.513 1.00 90.75 608 TRP A O 1
ATOM 4767 N N . ILE A 1 609 ? -7.801 -8.099 -22.533 1.00 93.69 609 ILE A N 1
ATOM 4768 C CA . ILE A 1 609 ? -9.113 -8.167 -21.860 1.00 93.69 609 ILE A CA 1
ATOM 4769 C C . ILE A 1 609 ? -9.840 -9.513 -22.043 1.00 93.69 609 ILE A C 1
ATOM 4771 O O . ILE A 1 609 ? -10.473 -9.992 -21.104 1.00 93.69 609 ILE A O 1
ATOM 4775 N N . ASP A 1 610 ? -9.710 -10.156 -23.207 1.00 90.12 610 ASP A N 1
ATOM 4776 C CA . ASP A 1 610 ? -10.282 -11.491 -23.439 1.00 90.12 610 ASP A CA 1
ATOM 4777 C C . ASP A 1 610 ? -9.569 -12.551 -22.578 1.00 90.12 610 ASP A C 1
ATOM 4779 O O . ASP A 1 610 ? -10.219 -13.343 -21.895 1.00 90.12 610 ASP A O 1
ATOM 4783 N N . ASP A 1 611 ? -8.230 -12.502 -22.528 1.00 93.06 611 ASP A N 1
ATOM 4784 C CA . ASP A 1 611 ? -7.404 -13.401 -21.708 1.00 93.06 611 ASP A CA 1
ATOM 4785 C C . ASP A 1 611 ? -7.705 -13.223 -20.201 1.00 93.06 611 ASP A C 1
ATOM 4787 O O . ASP A 1 611 ? -7.643 -14.180 -19.424 1.00 93.06 611 ASP A O 1
ATOM 4791 N N . TRP A 1 612 ? -8.066 -12.002 -19.779 1.00 95.50 612 TRP A N 1
ATOM 4792 C CA . TRP A 1 612 ? -8.511 -11.707 -18.412 1.00 95.50 612 TRP A CA 1
ATOM 4793 C C . TRP A 1 612 ? -9.835 -12.406 -18.088 1.00 95.50 612 TRP A C 1
ATOM 4795 O O . TRP A 1 612 ? -9.994 -12.928 -16.985 1.00 95.50 612 TRP A O 1
ATOM 4805 N N . GLY A 1 613 ? -10.764 -12.493 -19.045 1.00 96.81 613 GLY A N 1
ATOM 4806 C CA . GLY A 1 613 ? -11.996 -13.270 -18.893 1.00 96.81 613 GLY A CA 1
ATOM 4807 C C . GLY A 1 613 ? -11.722 -14.746 -18.581 1.00 96.81 613 GLY A C 1
ATOM 4808 O O . GLY A 1 613 ? -12.310 -15.298 -17.648 1.00 96.81 613 GLY A O 1
ATOM 4809 N N . ASP A 1 614 ? -10.773 -15.365 -19.288 1.00 95.56 614 ASP A N 1
ATOM 4810 C CA . ASP A 1 614 ? -10.349 -16.747 -19.025 1.00 95.56 614 ASP A CA 1
ATOM 4811 C C . ASP A 1 614 ? -9.665 -16.898 -17.653 1.00 95.56 614 ASP A C 1
ATOM 4813 O O . ASP A 1 614 ? -9.939 -17.861 -16.930 1.00 95.56 614 ASP A O 1
ATOM 4817 N N . PHE A 1 615 ? -8.827 -15.935 -17.243 1.00 97.12 615 PHE A N 1
ATOM 4818 C CA . PHE A 1 615 ? -8.223 -15.912 -15.905 1.00 97.12 615 PHE A CA 1
ATOM 4819 C C . PHE A 1 615 ? -9.266 -15.809 -14.788 1.00 97.12 615 PHE A C 1
ATOM 4821 O O . PHE A 1 615 ? -9.226 -16.596 -13.836 1.00 97.12 615 PHE A O 1
ATOM 4828 N N . VAL A 1 616 ? -10.221 -14.883 -14.902 1.00 98.56 616 VAL A N 1
ATOM 4829 C CA . VAL A 1 616 ? -11.317 -14.729 -13.938 1.00 98.56 616 VAL A CA 1
ATOM 4830 C C . VAL A 1 616 ? -12.127 -16.019 -13.864 1.00 98.56 616 VAL A C 1
ATOM 4832 O O . VAL A 1 616 ? -12.320 -16.549 -12.770 1.00 98.56 616 VAL A O 1
ATOM 4835 N N . TYR A 1 617 ? -12.548 -16.573 -15.007 1.00 98.25 617 TYR A N 1
ATOM 4836 C CA . TYR A 1 617 ? -13.323 -17.813 -15.047 1.00 98.25 617 TYR A CA 1
ATOM 4837 C C . TYR A 1 617 ? -12.566 -18.971 -14.378 1.00 98.25 617 TYR A C 1
ATOM 4839 O O . TYR A 1 617 ? -13.122 -19.656 -13.520 1.00 98.25 617 TYR A O 1
ATOM 4847 N N . ALA A 1 618 ? -11.283 -19.167 -14.702 1.00 97.25 618 ALA A N 1
ATOM 4848 C CA . ALA A 1 618 ? -10.466 -20.228 -14.116 1.00 97.25 618 ALA A CA 1
ATOM 4849 C C . ALA A 1 618 ? -10.253 -20.052 -12.599 1.00 97.25 618 ALA A C 1
ATOM 4851 O O . ALA A 1 618 ? -10.302 -21.033 -11.852 1.00 97.25 618 ALA A O 1
ATOM 4852 N N . THR A 1 619 ? -10.054 -18.815 -12.134 1.00 97.75 619 THR A N 1
ATOM 4853 C CA . THR A 1 619 ? -9.831 -18.496 -10.714 1.00 97.75 619 THR A CA 1
ATOM 4854 C C . THR A 1 619 ? -11.106 -18.671 -9.891 1.00 97.75 619 THR A C 1
ATOM 4856 O O . THR A 1 619 ? -11.106 -19.394 -8.889 1.00 97.75 619 THR A O 1
ATOM 4859 N N . VAL A 1 620 ? -12.208 -18.062 -10.340 1.00 98.44 620 VAL A N 1
ATOM 4860 C CA . VAL A 1 620 ? -13.513 -18.115 -9.665 1.00 98.44 620 VAL A CA 1
ATOM 4861 C C . VAL A 1 620 ? -14.051 -19.540 -9.653 1.00 98.44 620 VAL A C 1
ATOM 4863 O O . VAL A 1 620 ? -14.522 -20.012 -8.620 1.00 98.44 620 VAL A O 1
ATOM 4866 N N . ARG A 1 621 ? -13.885 -20.288 -10.750 1.00 97.38 621 ARG A N 1
ATOM 4867 C CA . ARG A 1 621 ? -14.265 -21.702 -10.800 1.00 97.38 621 ARG A CA 1
ATOM 4868 C C . ARG A 1 621 ? -13.469 -22.536 -9.797 1.00 97.38 621 ARG A C 1
ATOM 4870 O O . ARG A 1 621 ? -14.054 -23.391 -9.145 1.00 97.38 621 ARG A O 1
ATOM 4877 N N . ARG A 1 622 ? -12.158 -22.303 -9.655 1.00 96.56 622 ARG A N 1
ATOM 4878 C CA . ARG A 1 622 ? -11.291 -23.095 -8.766 1.00 96.56 622 ARG A CA 1
ATOM 4879 C C . ARG A 1 622 ? -11.594 -22.893 -7.283 1.00 96.56 622 ARG A C 1
ATOM 4881 O O . ARG A 1 622 ? -11.598 -23.869 -6.534 1.00 96.56 622 ARG A O 1
ATOM 4888 N N . TYR A 1 623 ? -11.734 -21.643 -6.841 1.00 97.31 623 TYR A N 1
ATOM 4889 C CA . TYR A 1 623 ? -11.838 -21.324 -5.412 1.00 97.31 623 TYR A CA 1
ATOM 4890 C C . TYR A 1 623 ? -13.268 -21.003 -4.962 1.00 97.31 623 TYR A C 1
ATOM 4892 O O . TYR A 1 623 ? -13.603 -21.281 -3.815 1.00 97.31 623 TYR A O 1
ATOM 4900 N N . GLY A 1 624 ? -14.121 -20.488 -5.848 1.00 96.62 624 GLY A N 1
ATOM 4901 C CA . GLY A 1 624 ? -15.567 -20.428 -5.642 1.00 96.62 624 GLY A CA 1
ATOM 4902 C C . GLY A 1 624 ? -16.174 -21.811 -5.867 1.00 96.62 624 GLY A C 1
ATOM 4903 O O . GLY A 1 624 ? -16.219 -22.629 -4.951 1.00 96.62 624 GLY A O 1
ATOM 4904 N N . TYR A 1 625 ? -16.561 -22.117 -7.104 1.00 95.31 625 TYR A N 1
ATOM 4905 C CA . TYR A 1 625 ? -17.396 -23.283 -7.422 1.00 95.31 625 TYR A CA 1
ATOM 4906 C C . TYR A 1 625 ? -16.820 -24.661 -7.025 1.00 95.31 625 TYR A C 1
ATOM 4908 O O . TYR A 1 625 ? -17.500 -25.454 -6.379 1.00 95.31 625 TYR A O 1
ATOM 4916 N N . GLU A 1 626 ? -15.574 -24.981 -7.394 1.00 93.44 626 GLU A N 1
ATOM 4917 C CA . GLU A 1 626 ? -14.987 -26.322 -7.199 1.00 93.44 626 GLU A CA 1
ATOM 4918 C C . GLU A 1 626 ? -14.550 -26.612 -5.749 1.00 93.44 626 GLU A C 1
ATOM 4920 O O . GLU A 1 626 ? -14.164 -27.746 -5.447 1.00 93.44 626 GLU A O 1
ATOM 4925 N N . ARG A 1 627 ? -14.580 -25.616 -4.848 1.00 94.50 627 ARG A N 1
ATOM 4926 C CA . ARG A 1 627 ? -14.074 -25.745 -3.465 1.00 94.50 627 ARG A CA 1
ATOM 4927 C C . ARG A 1 627 ? -14.929 -25.124 -2.364 1.00 94.50 627 ARG A C 1
ATOM 4929 O O . ARG A 1 627 ? -14.799 -25.565 -1.226 1.00 94.50 627 ARG A O 1
ATOM 4936 N N . GLY A 1 628 ? -15.750 -24.121 -2.664 1.00 94.88 628 GLY A N 1
ATOM 4937 C CA . GLY A 1 628 ? -16.501 -23.358 -1.664 1.00 94.88 628 GLY A CA 1
ATOM 4938 C C . GLY A 1 628 ? -15.608 -22.551 -0.714 1.00 94.88 628 GLY A C 1
ATOM 4939 O O . GLY A 1 628 ? -15.875 -22.522 0.478 1.00 94.88 628 GLY A O 1
ATOM 4940 N N . TRP A 1 629 ? -14.512 -21.961 -1.207 1.00 95.38 629 TRP A N 1
ATOM 4941 C CA . TRP A 1 629 ? -13.532 -21.228 -0.386 1.00 95.38 629 TRP A CA 1
ATOM 4942 C C . TRP A 1 629 ? -13.649 -19.710 -0.455 1.00 95.38 629 TRP A C 1
ATOM 4944 O O . TRP A 1 629 ? -13.346 -19.026 0.517 1.00 95.38 629 TRP A O 1
ATOM 4954 N N . VAL A 1 630 ? -13.989 -19.175 -1.628 1.00 97.06 630 VAL A N 1
ATOM 4955 C CA . VAL A 1 630 ? -13.921 -17.738 -1.906 1.00 97.06 630 VAL A CA 1
ATOM 4956 C C . VAL A 1 630 ? -15.213 -17.299 -2.573 1.00 97.06 630 VAL A C 1
ATOM 4958 O O . VAL A 1 630 ? -15.486 -17.654 -3.719 1.00 97.06 630 VAL A O 1
ATOM 4961 N N . LYS A 1 631 ? -16.002 -16.503 -1.847 1.00 96.12 631 LYS A N 1
ATOM 4962 C CA . LYS A 1 631 ? -17.266 -15.942 -2.343 1.00 96.12 631 LYS A CA 1
ATOM 4963 C C . LYS A 1 631 ? -17.146 -14.499 -2.836 1.00 96.12 631 LYS A C 1
ATOM 4965 O O . LYS A 1 631 ? -17.980 -14.081 -3.635 1.00 96.12 631 LYS A O 1
ATOM 4970 N N . TYR A 1 632 ? -16.133 -13.763 -2.380 1.00 98.12 632 TYR A N 1
ATOM 4971 C CA . TYR A 1 632 ? -15.969 -12.334 -2.639 1.00 98.12 632 TYR A CA 1
ATOM 4972 C C . TYR A 1 632 ? -14.688 -12.063 -3.420 1.00 98.12 632 TYR A C 1
ATOM 4974 O O . TYR A 1 632 ? -13.604 -12.511 -3.039 1.00 98.12 632 TYR A O 1
ATOM 4982 N N . TRP A 1 633 ? -14.848 -11.323 -4.512 1.00 98.69 633 TRP A N 1
ATOM 4983 C CA . TRP A 1 633 ? -13.847 -11.159 -5.555 1.00 98.69 633 TRP A CA 1
ATOM 4984 C C . TRP A 1 633 ? -13.645 -9.677 -5.843 1.00 98.69 633 TRP A C 1
ATOM 4986 O O . TRP A 1 633 ? -14.503 -9.040 -6.454 1.00 98.69 633 TRP A O 1
ATOM 4996 N N . GLU A 1 634 ? -12.531 -9.125 -5.376 1.00 98.75 634 GLU A N 1
ATOM 4997 C CA . GLU A 1 634 ? -12.170 -7.730 -5.607 1.00 98.75 634 GLU A CA 1
ATOM 4998 C C . GLU A 1 634 ? -11.503 -7.573 -6.971 1.00 98.75 634 GLU A C 1
ATOM 5000 O O . GLU A 1 634 ? -10.540 -8.271 -7.295 1.00 98.75 634 GLU A O 1
ATOM 5005 N N . VAL A 1 635 ? -12.049 -6.679 -7.793 1.00 98.44 635 VAL A N 1
ATOM 5006 C CA . VAL A 1 635 ? -11.628 -6.510 -9.184 1.00 98.44 635 VAL A CA 1
ATOM 5007 C C . VAL A 1 635 ? -10.606 -5.385 -9.287 1.00 98.44 635 VAL A C 1
ATOM 5009 O O . VAL A 1 635 ? -10.979 -4.220 -9.405 1.00 98.44 635 VAL A O 1
ATOM 5012 N N . TRP A 1 636 ? -9.324 -5.755 -9.325 1.00 97.38 636 TRP A N 1
ATOM 5013 C CA . TRP A 1 636 ? -8.168 -4.851 -9.354 1.00 97.38 636 TRP A CA 1
ATOM 5014 C C . TRP A 1 636 ? -7.898 -4.092 -8.045 1.00 97.38 636 TRP A C 1
ATOM 5016 O O . TRP A 1 636 ? -8.697 -4.097 -7.119 1.00 97.38 636 TRP A O 1
ATOM 5026 N N . ASN A 1 637 ? -6.739 -3.436 -7.969 1.00 97.44 637 ASN A N 1
ATOM 5027 C CA . ASN A 1 637 ? -6.310 -2.612 -6.838 1.00 97.44 637 ASN A CA 1
ATOM 5028 C C . ASN A 1 637 ? -5.950 -1.206 -7.331 1.00 97.44 637 ASN A C 1
ATOM 5030 O O . ASN A 1 637 ? -5.143 -1.076 -8.251 1.00 97.44 637 ASN A O 1
ATOM 5034 N N . GLU A 1 638 ? -6.535 -0.165 -6.738 1.00 96.94 638 GLU A N 1
ATOM 5035 C CA . GLU A 1 638 ? -6.213 1.251 -6.989 1.00 96.94 638 GLU A CA 1
ATOM 5036 C C . GLU A 1 638 ? -6.106 1.659 -8.483 1.00 96.94 638 GLU A C 1
ATOM 5038 O O . GLU A 1 638 ? -5.149 2.328 -8.895 1.00 96.94 638 GLU A O 1
ATOM 5043 N N . PRO A 1 639 ? -7.103 1.315 -9.331 1.00 96.00 639 PRO A N 1
ATOM 5044 C CA . PRO A 1 639 ? -7.131 1.680 -10.756 1.00 96.00 639 PRO A CA 1
ATOM 5045 C C . PRO A 1 639 ? -7.123 3.202 -10.994 1.00 96.00 639 PRO A C 1
ATOM 5047 O O . PRO A 1 639 ? -6.828 3.663 -12.095 1.00 96.00 639 PRO A O 1
ATOM 5050 N N . ASN A 1 640 ? -7.419 3.989 -9.958 1.00 95.75 640 ASN A N 1
ATOM 5051 C CA . ASN A 1 640 ? -7.390 5.446 -9.952 1.00 95.75 640 ASN A CA 1
ATOM 5052 C C . ASN A 1 640 ? -5.983 6.057 -9.763 1.00 95.75 640 ASN A C 1
ATOM 5054 O O . ASN A 1 640 ? -5.858 7.283 -9.772 1.00 95.75 640 ASN A O 1
ATOM 5058 N N . LEU A 1 641 ? -4.929 5.248 -9.592 1.00 92.38 641 LEU A N 1
ATOM 5059 C CA . LEU A 1 641 ? -3.540 5.709 -9.468 1.00 92.38 641 LEU A CA 1
ATOM 5060 C C . LEU A 1 641 ? -2.694 5.416 -10.716 1.00 92.38 641 LEU A C 1
ATOM 5062 O O . LEU A 1 641 ? -2.934 4.470 -11.468 1.00 92.38 641 LEU A O 1
ATOM 5066 N N . HIS A 1 642 ? -1.618 6.187 -10.898 1.00 85.50 642 HIS A N 1
ATOM 5067 C CA . HIS A 1 642 ? -0.660 5.980 -11.981 1.00 85.50 642 HIS A CA 1
ATOM 5068 C C . HIS A 1 642 ? -0.021 4.586 -11.920 1.00 85.50 642 HIS A C 1
ATOM 5070 O O . HIS A 1 642 ? 0.096 3.943 -12.962 1.00 85.50 642 HIS A O 1
ATOM 5076 N N . LEU A 1 643 ? 0.435 4.128 -10.749 1.00 84.81 643 LEU A N 1
ATOM 5077 C CA . LEU A 1 643 ? 1.235 2.901 -10.645 1.00 84.81 643 LEU A CA 1
ATOM 5078 C C . LEU A 1 643 ? 0.418 1.643 -10.967 1.00 84.81 643 LEU A C 1
ATOM 5080 O O . LEU A 1 643 ? 0.868 0.811 -11.751 1.00 84.81 643 LEU A O 1
ATOM 5084 N N . TYR A 1 644 ? -0.789 1.540 -10.411 1.00 88.19 644 TYR A N 1
ATOM 5085 C CA . TYR A 1 644 ? -1.629 0.348 -10.533 1.00 88.19 644 TYR A CA 1
ATOM 5086 C C . TYR A 1 644 ? -2.679 0.450 -11.648 1.00 88.19 644 TYR A C 1
ATOM 5088 O O . TYR A 1 644 ? -3.068 -0.566 -12.212 1.00 88.19 644 TYR A O 1
ATOM 5096 N N . GLY A 1 645 ? -3.115 1.656 -12.022 1.00 86.75 645 GLY A N 1
ATOM 5097 C CA . GLY A 1 645 ? -4.074 1.873 -13.105 1.00 86.75 645 GLY A CA 1
ATOM 5098 C C . GLY A 1 645 ? -3.434 2.304 -14.423 1.00 86.75 645 GLY A C 1
ATOM 5099 O O . GLY A 1 645 ? -3.602 1.649 -15.452 1.00 86.75 645 GLY A O 1
ATOM 5100 N N . ALA A 1 646 ? -2.732 3.443 -14.430 1.00 78.69 646 ALA A N 1
ATOM 5101 C CA . ALA A 1 646 ? -2.380 4.125 -15.686 1.00 78.69 646 ALA A CA 1
ATOM 5102 C C . ALA A 1 646 ? -1.197 3.475 -16.405 1.00 78.69 646 ALA A C 1
ATOM 5104 O O . ALA A 1 646 ? -1.233 3.266 -17.616 1.00 78.69 646 ALA A O 1
ATOM 5105 N N . HIS A 1 647 ? -0.181 3.089 -15.634 1.00 79.12 647 HIS A N 1
ATOM 5106 C CA . HIS A 1 647 ? 0.938 2.272 -16.087 1.00 79.12 647 HIS A CA 1
ATOM 5107 C C . HIS A 1 647 ? 0.462 0.903 -16.586 1.00 79.12 647 HIS A C 1
ATOM 5109 O O . HIS A 1 647 ? 1.115 0.303 -17.424 1.00 79.12 647 HIS A O 1
ATOM 5115 N N . LEU A 1 648 ? -0.696 0.420 -16.132 1.00 81.25 648 LEU A N 1
ATOM 5116 C CA . LEU A 1 648 ? -1.283 -0.847 -16.577 1.00 81.25 648 LEU A CA 1
ATOM 5117 C C . LEU A 1 648 ? -2.404 -0.650 -17.616 1.00 81.25 648 LEU A C 1
ATOM 5119 O O . LEU A 1 648 ? -3.098 -1.592 -17.981 1.00 81.25 648 LEU A O 1
ATOM 5123 N N . GLY A 1 649 ? -2.549 0.576 -18.132 1.00 83.50 649 GLY A N 1
ATOM 5124 C CA . GLY A 1 649 ? -3.393 0.914 -19.275 1.00 83.50 649 GLY A CA 1
ATOM 5125 C C . GLY A 1 649 ? -4.892 1.053 -19.002 1.00 83.50 649 GLY A C 1
ATOM 5126 O O . GLY A 1 649 ? -5.613 1.354 -19.959 1.00 83.50 649 GLY A O 1
ATOM 5127 N N . ILE A 1 650 ? -5.362 0.880 -17.758 1.00 88.12 650 ILE A N 1
ATOM 5128 C CA . ILE A 1 650 ? -6.796 0.778 -17.408 1.00 88.12 650 ILE A CA 1
ATOM 5129 C C . ILE A 1 650 ? -7.409 2.005 -16.717 1.00 88.12 650 ILE A C 1
ATOM 5131 O O . ILE A 1 650 ? -8.612 2.015 -16.491 1.00 88.12 650 ILE A O 1
ATOM 5135 N N . ASN A 1 651 ? -6.627 3.029 -16.361 1.00 85.56 651 ASN A N 1
ATOM 5136 C CA . ASN A 1 651 ? -7.075 4.074 -15.426 1.00 85.56 651 ASN A CA 1
ATOM 5137 C C . ASN A 1 651 ? -8.219 4.989 -15.893 1.00 85.56 651 ASN A C 1
ATOM 5139 O O . ASN A 1 651 ? -8.617 5.850 -15.114 1.00 85.56 651 ASN A O 1
ATOM 5143 N N . THR A 1 652 ? -8.753 4.875 -17.109 1.00 92.25 652 THR A N 1
ATOM 5144 C CA . THR A 1 652 ? -9.929 5.677 -17.493 1.00 92.25 652 THR A CA 1
ATOM 5145 C C . THR A 1 652 ? -11.214 4.985 -17.014 1.00 92.25 652 THR A C 1
ATOM 5147 O O . THR A 1 652 ? -11.271 3.751 -17.039 1.00 92.25 652 THR A O 1
ATOM 5150 N N . PRO A 1 653 ? -12.250 5.724 -16.568 1.00 95.88 653 PRO A N 1
ATOM 5151 C CA . PRO A 1 653 ? -13.477 5.126 -16.033 1.00 95.88 653 PRO A CA 1
ATOM 5152 C C . PRO A 1 653 ? -14.139 4.105 -16.967 1.00 95.88 653 PRO A C 1
ATOM 5154 O O . PRO A 1 653 ? -14.679 3.099 -16.508 1.00 95.88 653 PRO A O 1
ATOM 5157 N N . GLU A 1 654 ? -14.061 4.330 -18.281 1.00 96.38 654 GLU A N 1
ATOM 5158 C CA . GLU A 1 654 ? -14.624 3.468 -19.325 1.00 96.38 654 GLU A CA 1
ATOM 5159 C C . GLU A 1 654 ? -13.876 2.134 -19.414 1.00 96.38 654 GLU A C 1
ATOM 5161 O O . GLU A 1 654 ? -14.496 1.076 -19.492 1.00 96.38 654 GLU A O 1
ATOM 5166 N N . LYS A 1 655 ? -12.540 2.172 -19.357 1.00 95.62 655 LYS A N 1
ATOM 5167 C CA . LYS A 1 655 ? -11.687 0.977 -19.408 1.00 95.62 655 LYS A CA 1
ATOM 5168 C C . LYS A 1 655 ? -11.790 0.143 -18.142 1.00 95.62 655 LYS A C 1
ATOM 5170 O O . LYS A 1 655 ? -11.865 -1.080 -18.210 1.00 95.62 655 LYS A O 1
ATOM 5175 N N . TYR A 1 656 ? -11.832 0.792 -16.984 1.00 97.44 656 TYR A N 1
ATOM 5176 C CA . TYR A 1 656 ? -12.082 0.077 -15.743 1.00 97.44 656 TYR A CA 1
ATOM 5177 C C . TYR A 1 656 ? -13.498 -0.531 -15.736 1.00 97.44 656 TYR A C 1
ATOM 5179 O O . TYR A 1 656 ? -13.667 -1.686 -15.362 1.00 97.44 656 TYR A O 1
ATOM 5187 N N . THR A 1 657 ? -14.497 0.162 -16.289 1.00 98.19 657 THR A N 1
ATOM 5188 C CA . THR A 1 657 ? -15.848 -0.392 -16.502 1.00 98.19 657 THR A CA 1
ATOM 5189 C C . THR A 1 657 ? -15.862 -1.590 -17.461 1.00 98.19 657 THR A C 1
ATOM 5191 O O . THR A 1 657 ? -16.512 -2.591 -17.167 1.00 98.19 657 THR A O 1
ATOM 5194 N N . GLN A 1 658 ? -15.090 -1.556 -18.552 1.00 97.62 658 GLN A N 1
ATOM 5195 C CA . GLN A 1 658 ? -14.878 -2.692 -19.463 1.00 97.62 658 GLN A CA 1
ATOM 5196 C C . GLN A 1 658 ? -14.266 -3.904 -18.732 1.00 97.62 658 GLN A C 1
ATOM 5198 O O . GLN A 1 658 ? -14.731 -5.031 -18.915 1.00 97.62 658 GLN A O 1
ATOM 5203 N N . LEU A 1 659 ? -13.282 -3.678 -17.851 1.00 97.94 659 LEU A N 1
ATOM 5204 C CA . LEU A 1 659 ? -12.699 -4.715 -16.991 1.00 97.94 659 LEU A CA 1
ATOM 5205 C C . LEU A 1 659 ? -13.749 -5.310 -16.032 1.00 97.94 659 LEU A C 1
ATOM 5207 O O . LEU A 1 659 ? -13.882 -6.532 -15.947 1.00 97.94 659 LEU A O 1
ATOM 5211 N N . LEU A 1 660 ? -14.537 -4.469 -15.352 1.00 98.56 660 LEU A N 1
ATOM 5212 C CA . LEU A 1 660 ? -15.613 -4.899 -14.446 1.00 98.56 660 LEU A CA 1
ATOM 5213 C C . LEU A 1 660 ? -16.688 -5.725 -15.177 1.00 98.56 660 LEU A C 1
ATOM 5215 O O . LEU A 1 660 ? -17.099 -6.772 -14.676 1.00 98.56 660 LEU A O 1
ATOM 5219 N N . ALA A 1 661 ? -17.098 -5.304 -16.379 1.00 98.50 661 ALA A N 1
ATOM 5220 C CA . ALA A 1 661 ? -18.097 -5.990 -17.201 1.00 98.50 661 ALA A CA 1
ATOM 5221 C C . ALA A 1 661 ? -17.678 -7.429 -17.547 1.00 98.50 661 ALA A C 1
ATOM 5223 O O . ALA A 1 661 ? -18.415 -8.386 -17.287 1.00 98.50 661 ALA A O 1
ATOM 5224 N N . VAL A 1 662 ? -16.461 -7.588 -18.081 1.00 98.50 662 VAL A N 1
ATOM 5225 C CA . VAL A 1 662 ? -15.891 -8.899 -18.432 1.00 98.50 662 VAL A CA 1
ATOM 5226 C C . VAL A 1 662 ? -15.693 -9.756 -17.184 1.00 98.50 662 VAL A C 1
ATOM 5228 O O . VAL A 1 662 ? -16.012 -10.945 -17.200 1.00 98.50 662 VAL A O 1
ATOM 5231 N N . THR A 1 663 ? -15.269 -9.150 -16.071 1.00 98.62 663 THR A N 1
ATOM 5232 C CA . THR A 1 663 ? -15.127 -9.854 -14.789 1.00 98.62 663 THR A CA 1
ATOM 5233 C C . THR A 1 663 ? -16.467 -10.397 -14.293 1.00 98.62 663 THR A C 1
ATOM 5235 O O . THR A 1 663 ? -16.534 -11.560 -13.905 1.00 98.62 663 THR A O 1
ATOM 5238 N N . ARG A 1 664 ? -17.564 -9.625 -14.366 1.00 98.50 664 ARG A N 1
ATOM 5239 C CA . ARG A 1 664 ? -18.907 -10.098 -13.972 1.00 98.50 664 ARG A CA 1
ATOM 5240 C C . ARG A 1 664 ? -19.388 -11.248 -14.841 1.00 98.50 664 ARG A C 1
ATOM 5242 O O . ARG A 1 664 ? -19.913 -12.225 -14.307 1.00 98.50 664 ARG A O 1
ATOM 5249 N N . GLN A 1 665 ? -19.189 -11.153 -16.156 1.00 98.44 665 GLN A N 1
ATOM 5250 C CA . GLN A 1 665 ? -19.559 -12.215 -17.089 1.00 98.44 665 GLN A CA 1
ATOM 5251 C C . GLN A 1 665 ? -18.780 -13.508 -16.805 1.00 98.44 665 GLN A C 1
ATOM 5253 O O . GLN A 1 665 ? -19.390 -14.568 -16.674 1.00 98.44 665 GLN A O 1
ATOM 5258 N N . ALA A 1 666 ? -17.455 -13.427 -16.666 1.00 98.62 666 ALA A N 1
ATOM 5259 C CA . ALA A 1 666 ? -16.600 -14.581 -16.406 1.00 98.62 666 ALA A CA 1
ATOM 5260 C C . ALA A 1 666 ? -16.841 -15.197 -15.017 1.00 98.62 666 ALA A C 1
ATOM 5262 O O . ALA A 1 666 ? -17.003 -16.413 -14.901 1.00 98.62 666 ALA A O 1
ATOM 5263 N N . ALA A 1 667 ? -16.936 -14.370 -13.970 1.00 98.62 667 ALA A N 1
ATOM 5264 C CA . ALA A 1 667 ? -17.156 -14.823 -12.600 1.00 98.62 667 ALA A CA 1
ATOM 5265 C C . ALA A 1 667 ? -18.516 -15.513 -12.441 1.00 98.62 667 ALA A C 1
ATOM 5267 O O . ALA A 1 667 ? -18.564 -16.651 -11.983 1.00 98.62 667 ALA A O 1
ATOM 5268 N N . ARG A 1 668 ? -19.616 -14.890 -12.891 1.00 97.69 668 ARG A N 1
ATOM 5269 C CA . ARG A 1 668 ? -20.967 -15.475 -12.773 1.00 97.69 668 ARG A CA 1
ATOM 5270 C C . ARG A 1 668 ? -21.191 -16.678 -13.704 1.00 97.69 668 ARG A C 1
ATOM 5272 O O . ARG A 1 668 ? -22.092 -17.473 -13.448 1.00 97.69 668 ARG A O 1
ATOM 5279 N N . ALA A 1 669 ? -20.380 -16.842 -1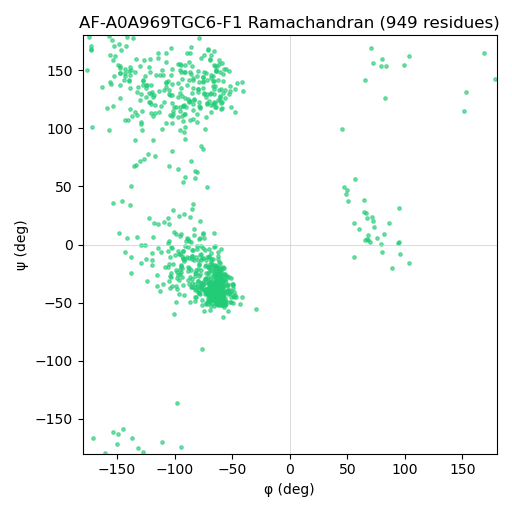4.756 1.00 97.81 669 ALA A N 1
ATOM 5280 C CA . ALA A 1 669 ? -20.357 -18.055 -15.582 1.00 97.81 669 ALA A CA 1
ATOM 5281 C C . ALA A 1 669 ? -19.571 -19.215 -14.937 1.00 97.81 669 ALA A C 1
ATOM 5283 O O . ALA A 1 669 ? -19.857 -20.379 -15.223 1.00 97.81 669 ALA A O 1
ATOM 5284 N N . ALA A 1 670 ? -18.587 -18.911 -14.085 1.00 98.19 670 ALA A N 1
ATOM 5285 C CA . ALA A 1 670 ? -17.832 -19.886 -13.300 1.00 98.19 670 ALA A CA 1
ATOM 5286 C C . ALA A 1 670 ? -18.572 -20.317 -12.024 1.00 98.19 670 ALA A C 1
ATOM 5288 O O . ALA A 1 670 ? -18.636 -21.507 -11.720 1.00 98.19 670 ALA A O 1
ATOM 5289 N N . ASP A 1 671 ? -19.129 -19.348 -11.300 1.00 98.00 671 ASP A N 1
ATOM 5290 C CA . ASP A 1 671 ? -19.894 -19.510 -10.068 1.00 98.00 671 ASP A CA 1
ATOM 5291 C C . ASP A 1 671 ? -21.044 -18.480 -10.042 1.00 98.00 671 ASP A C 1
ATOM 5293 O O . ASP A 1 671 ? -20.808 -17.288 -9.818 1.00 98.00 671 ASP A O 1
ATOM 5297 N N . PRO A 1 672 ? -22.306 -18.907 -10.241 1.00 96.12 672 PRO A N 1
ATOM 5298 C CA . PRO A 1 672 ? -23.458 -18.012 -10.192 1.00 96.12 672 PRO A CA 1
ATOM 5299 C C . PRO A 1 672 ? -23.633 -17.251 -8.867 1.00 96.12 672 PRO A C 1
ATOM 5301 O O . PRO A 1 672 ? -24.320 -16.228 -8.863 1.00 96.12 672 PRO A O 1
ATOM 5304 N N . GLU A 1 673 ? -23.028 -17.691 -7.757 1.00 94.56 673 GLU A N 1
ATOM 5305 C CA . GLU A 1 673 ? -23.105 -17.015 -6.455 1.00 94.56 673 GLU A CA 1
ATOM 5306 C C . GLU A 1 673 ? -21.962 -16.022 -6.173 1.00 94.56 673 GLU A C 1
ATOM 5308 O O . GLU A 1 673 ? -22.091 -15.234 -5.229 1.00 94.56 673 GLU A O 1
ATOM 5313 N N . ALA A 1 674 ? -20.889 -16.004 -6.974 1.00 97.50 674 ALA A N 1
ATOM 5314 C CA . ALA A 1 674 ? -19.695 -15.183 -6.744 1.00 97.50 674 ALA A CA 1
ATOM 5315 C C . ALA A 1 674 ? -19.997 -13.674 -6.713 1.00 97.50 674 ALA A C 1
ATOM 5317 O O . ALA A 1 674 ? -20.414 -13.092 -7.711 1.00 97.50 674 ALA A O 1
ATOM 5318 N N . GLN A 1 675 ? -19.767 -13.032 -5.567 1.00 97.88 675 GLN A N 1
ATOM 5319 C CA . GLN A 1 675 ? -20.002 -11.603 -5.353 1.00 97.88 675 GLN A CA 1
ATOM 5320 C C . GLN A 1 675 ? -18.795 -10.788 -5.823 1.00 97.88 675 GLN A C 1
ATOM 5322 O O . GLN A 1 675 ? -17.662 -11.086 -5.434 1.00 97.88 675 GLN A O 1
ATOM 5327 N N . LEU A 1 676 ? -19.030 -9.747 -6.624 1.00 98.56 676 LEU A N 1
ATOM 5328 C CA . LEU A 1 676 ? -17.976 -8.838 -7.069 1.00 98.56 676 LEU A CA 1
ATOM 5329 C C . LEU A 1 676 ? -17.874 -7.601 -6.180 1.00 98.56 676 LEU A C 1
ATOM 5331 O O . LEU A 1 676 ? -18.854 -6.896 -5.942 1.00 98.56 676 LEU A O 1
ATOM 5335 N N . VAL A 1 677 ? -16.649 -7.317 -5.759 1.00 98.69 677 VAL A N 1
ATOM 5336 C CA . VAL A 1 677 ? -16.249 -6.118 -5.028 1.00 98.69 677 VAL A CA 1
ATOM 5337 C C . VAL A 1 677 ? -15.506 -5.211 -6.009 1.00 98.69 677 VAL A C 1
ATOM 5339 O O . VAL A 1 677 ? -14.599 -5.659 -6.712 1.00 98.69 677 VAL A O 1
ATOM 5342 N N . LEU A 1 678 ? -15.890 -3.938 -6.093 1.00 98.44 678 LEU A N 1
ATOM 5343 C CA . LEU A 1 678 ? -15.118 -2.928 -6.821 1.00 98.44 678 LEU A CA 1
ATOM 5344 C C . LEU A 1 678 ? -13.694 -2.887 -6.252 1.00 98.44 678 LEU A C 1
ATOM 5346 O O . LEU A 1 678 ? -13.552 -2.804 -5.039 1.00 98.44 678 LEU A O 1
ATOM 5350 N N . GLY A 1 679 ? -12.662 -2.896 -7.093 1.00 95.56 679 GLY A N 1
ATOM 5351 C CA . GLY A 1 679 ? -11.283 -2.677 -6.662 1.00 95.56 679 GLY A CA 1
ATOM 5352 C C . GLY A 1 679 ? -11.115 -1.405 -5.839 1.00 95.56 679 GLY A C 1
ATOM 5353 O O . GLY A 1 679 ? -11.608 -0.343 -6.236 1.00 95.56 679 GLY A O 1
ATOM 5354 N N . GLY A 1 680 ? -10.431 -1.525 -4.698 1.00 95.62 680 GLY A N 1
ATOM 5355 C CA . GLY A 1 680 ? -10.291 -0.459 -3.713 1.00 95.62 680 GLY A CA 1
ATOM 5356 C C . GLY A 1 680 ? -9.696 0.821 -4.296 1.00 95.62 680 GLY A C 1
ATOM 5357 O O . GLY A 1 680 ? -8.640 0.804 -4.928 1.00 95.62 680 GLY A O 1
ATOM 5358 N N . LEU A 1 681 ? -10.402 1.939 -4.109 1.00 97.50 681 LEU A N 1
ATOM 5359 C CA . LEU A 1 681 ? -10.040 3.238 -4.682 1.00 97.50 681 LEU A CA 1
ATOM 5360 C C . LEU A 1 681 ? -9.276 4.126 -3.685 1.00 97.50 681 LEU A C 1
ATOM 5362 O O . LEU A 1 681 ? -9.774 4.411 -2.595 1.00 97.50 681 LEU A O 1
ATOM 5366 N N . ALA A 1 682 ? -8.103 4.622 -4.086 1.00 96.00 682 ALA A N 1
ATOM 5367 C CA . ALA A 1 682 ? -7.194 5.395 -3.232 1.00 96.00 682 ALA A CA 1
ATOM 5368 C C . ALA A 1 682 ? -7.624 6.852 -2.957 1.00 96.00 682 ALA A C 1
ATOM 5370 O O . ALA A 1 682 ? -8.040 7.579 -3.865 1.00 96.00 682 ALA A O 1
ATOM 5371 N N . SER A 1 683 ? -7.420 7.318 -1.721 1.00 93.06 683 SER A N 1
ATOM 5372 C CA . SER A 1 683 ? -7.421 8.747 -1.358 1.00 93.06 683 SER A CA 1
ATOM 5373 C C . SER A 1 683 ? -6.264 9.517 -2.004 1.00 93.06 683 SER A C 1
ATOM 5375 O O . SER A 1 683 ? -5.113 9.100 -1.913 1.00 93.06 683 SER A O 1
ATOM 5377 N N . VAL A 1 684 ? -6.546 10.692 -2.585 1.00 89.50 684 VAL A N 1
ATOM 5378 C CA . VAL A 1 684 ? -5.511 11.600 -3.119 1.00 89.50 684 VAL A CA 1
ATOM 5379 C C . VAL A 1 684 ? -5.700 13.011 -2.551 1.00 89.50 684 VAL A C 1
ATOM 5381 O O . VAL A 1 684 ? -6.506 13.791 -3.045 1.00 89.50 684 VAL A O 1
ATOM 5384 N N . TRP A 1 685 ? -4.923 13.353 -1.518 1.00 84.31 685 TRP A N 1
ATOM 5385 C CA . TRP A 1 685 ? -5.029 14.611 -0.751 1.00 84.31 685 TRP A CA 1
ATOM 5386 C C . TRP A 1 685 ? -4.250 15.805 -1.336 1.00 84.31 685 TRP A C 1
ATOM 5388 O O . TRP A 1 685 ? -3.876 16.727 -0.613 1.00 84.31 685 TRP A O 1
ATOM 5398 N N . VAL A 1 686 ? -3.970 15.794 -2.640 1.00 78.00 686 VAL A N 1
ATOM 5399 C CA . VAL A 1 686 ? -3.225 16.859 -3.332 1.00 78.00 686 VAL A CA 1
ATOM 5400 C C . VAL A 1 686 ? -4.127 17.470 -4.398 1.00 78.00 686 VAL A C 1
ATOM 5402 O O . VAL A 1 686 ? -4.674 16.743 -5.224 1.00 78.00 686 VAL A O 1
ATOM 5405 N N . GLU A 1 687 ? -4.285 18.797 -4.388 1.00 75.88 687 GLU A N 1
ATOM 5406 C CA . GLU A 1 687 ? -5.150 19.521 -5.328 1.00 75.88 687 GLU A CA 1
ATOM 5407 C C . GLU A 1 687 ? -4.346 20.552 -6.153 1.00 75.88 687 GLU A C 1
ATOM 5409 O O . GLU A 1 687 ? -3.752 21.461 -5.567 1.00 75.88 687 GLU A O 1
ATOM 5414 N N . PRO A 1 688 ? -4.329 20.466 -7.501 1.00 76.06 688 PRO A N 1
ATOM 5415 C CA . PRO A 1 688 ? -4.868 19.375 -8.320 1.00 76.06 688 PRO A CA 1
ATOM 5416 C C . PRO A 1 688 ? -4.097 18.055 -8.106 1.00 76.06 688 PRO A C 1
ATOM 5418 O O . PRO A 1 688 ? -2.914 18.094 -7.760 1.00 76.06 688 PRO A O 1
ATOM 5421 N N . PRO A 1 689 ? -4.731 16.889 -8.338 1.00 77.81 689 PRO A N 1
ATOM 5422 C CA . PRO A 1 689 ? -4.065 15.599 -8.190 1.00 77.81 689 PRO A CA 1
ATOM 5423 C C . PRO A 1 689 ? -2.903 15.442 -9.189 1.00 77.81 689 PRO A C 1
ATOM 5425 O O . PRO A 1 689 ? -2.936 16.039 -10.272 1.00 77.81 689 PRO A O 1
ATOM 5428 N N . PRO A 1 690 ? -1.881 14.623 -8.867 1.00 78.81 690 PRO A N 1
ATOM 5429 C CA . PRO A 1 690 ? -0.798 14.304 -9.794 1.00 78.81 690 PRO A CA 1
ATOM 5430 C C . PRO A 1 690 ? -1.309 13.733 -11.122 1.00 78.81 690 PRO A C 1
ATOM 5432 O O . PRO A 1 690 ? -2.341 13.064 -11.170 1.00 78.81 690 PRO A O 1
ATOM 5435 N N . VAL A 1 691 ? -0.563 13.954 -12.208 1.00 76.62 691 VAL A N 1
ATOM 5436 C CA . VAL A 1 691 ? -0.946 13.465 -13.543 1.00 76.62 691 VAL A CA 1
ATOM 5437 C C . VAL A 1 691 ? -1.113 11.939 -13.524 1.00 76.62 691 VAL A C 1
ATOM 5439 O O . VAL A 1 691 ? -0.235 11.222 -13.048 1.00 76.62 691 VAL A O 1
ATOM 5442 N N . PHE A 1 692 ? -2.242 11.470 -14.061 1.00 82.06 692 PHE A N 1
ATOM 5443 C CA . PHE A 1 692 ? -2.717 10.079 -14.046 1.00 82.06 692 PHE A CA 1
ATOM 5444 C C . PHE A 1 692 ? -3.167 9.504 -12.688 1.00 82.06 692 PHE A C 1
ATOM 5446 O O . PHE A 1 692 ? -3.608 8.356 -12.661 1.00 82.06 692 PHE A O 1
ATOM 5453 N N . ASN A 1 693 ? -3.154 10.290 -11.607 1.00 87.81 693 ASN A N 1
ATOM 5454 C CA . ASN A 1 693 ? -3.876 9.970 -10.373 1.00 87.81 693 ASN A CA 1
ATOM 5455 C C . ASN A 1 693 ? -5.257 10.650 -10.371 1.00 87.81 693 ASN A C 1
ATOM 5457 O O . ASN A 1 693 ? -5.469 11.693 -10.991 1.00 87.81 693 ASN A O 1
ATOM 5461 N N . SER A 1 694 ? -6.211 10.088 -9.637 1.00 91.44 694 SER A N 1
ATOM 5462 C CA . SER A 1 694 ? -7.524 10.683 -9.374 1.00 91.44 694 SER A CA 1
ATOM 5463 C C . SER A 1 694 ? -8.007 10.279 -7.990 1.00 91.44 694 SER A C 1
ATOM 5465 O O . SER A 1 694 ? -7.867 9.129 -7.599 1.00 91.44 694 SER A O 1
ATOM 5467 N N . ASP A 1 695 ? -8.579 11.214 -7.239 1.00 92.94 695 ASP A N 1
ATOM 5468 C CA . ASP A 1 695 ? -9.130 10.926 -5.912 1.00 92.94 695 ASP A CA 1
ATOM 5469 C C . ASP A 1 695 ? -10.362 10.001 -5.979 1.00 92.94 695 ASP A C 1
ATOM 5471 O O . ASP A 1 695 ? -11.214 10.196 -6.856 1.00 92.94 695 ASP A O 1
ATOM 5475 N N . TYR A 1 696 ? -10.492 9.055 -5.032 1.00 93.31 696 TYR A N 1
ATOM 5476 C CA . TYR A 1 696 ? -11.543 8.025 -5.018 1.00 93.31 696 TYR A CA 1
ATOM 5477 C C . TYR A 1 696 ? -12.949 8.579 -5.266 1.00 93.31 696 TYR A C 1
ATOM 5479 O O . TYR A 1 696 ? -13.693 8.020 -6.067 1.00 93.31 696 TYR A O 1
ATOM 5487 N N . ARG A 1 697 ? -13.314 9.707 -4.642 1.00 90.94 697 ARG A N 1
ATOM 5488 C CA . ARG A 1 697 ? -14.667 10.280 -4.737 1.00 90.94 697 ARG A CA 1
ATOM 5489 C C . ARG A 1 697 ? -14.947 10.912 -6.101 1.00 90.94 697 ARG A C 1
ATOM 5491 O O . ARG A 1 697 ? -16.102 11.021 -6.501 1.00 90.94 697 ARG A O 1
ATOM 5498 N N . SER A 1 698 ? -13.904 11.333 -6.814 1.00 92.12 698 SER A N 1
ATOM 5499 C CA . SER A 1 698 ? -14.011 11.756 -8.217 1.00 92.12 698 SER A CA 1
ATOM 5500 C C . SER A 1 698 ? -14.141 10.529 -9.110 1.00 92.12 698 SER A C 1
ATOM 5502 O O . SER A 1 698 ? -15.099 10.400 -9.861 1.00 92.12 698 SER A O 1
ATOM 5504 N N . TYR A 1 699 ? -13.217 9.584 -8.943 1.00 95.69 699 TYR A N 1
ATOM 5505 C CA . TYR A 1 699 ? -13.116 8.411 -9.796 1.00 95.69 699 TYR A CA 1
ATOM 5506 C C . TYR A 1 699 ? -14.365 7.525 -9.741 1.00 95.69 699 TYR A C 1
ATOM 5508 O O . TYR A 1 699 ? -14.906 7.152 -10.776 1.00 95.69 699 TYR A O 1
ATOM 5516 N N . LEU A 1 700 ? -14.884 7.266 -8.537 1.00 96.88 700 LEU A N 1
ATOM 5517 C CA . LEU A 1 700 ? -16.125 6.525 -8.314 1.00 96.88 700 LEU A CA 1
ATOM 5518 C C . LEU A 1 700 ? -17.333 7.206 -8.975 1.00 96.88 700 LEU A C 1
ATOM 5520 O O . LEU A 1 700 ? -18.195 6.525 -9.519 1.00 96.88 700 LEU A O 1
ATOM 5524 N N . SER A 1 701 ? -17.377 8.543 -8.964 1.00 96.00 701 SER A N 1
ATOM 5525 C CA . SER A 1 701 ? -18.421 9.334 -9.630 1.00 96.00 701 SER A CA 1
ATOM 5526 C C . SER A 1 701 ? -18.383 9.165 -11.145 1.00 96.00 701 SER A C 1
ATOM 5528 O O . SER A 1 701 ? -19.427 9.053 -11.788 1.00 96.00 701 SER A O 1
ATOM 5530 N N . ASP A 1 702 ? -17.189 9.132 -11.725 1.00 96.81 702 ASP A N 1
ATOM 5531 C CA . ASP A 1 702 ? -17.025 9.059 -13.173 1.00 96.81 702 ASP A CA 1
ATOM 5532 C C . ASP A 1 702 ? -17.218 7.613 -13.672 1.00 96.81 702 ASP A C 1
ATOM 5534 O O . ASP A 1 702 ? -17.874 7.397 -14.689 1.00 96.81 702 ASP A O 1
ATOM 5538 N N . VAL A 1 703 ? -16.787 6.609 -12.893 1.00 98.06 703 VAL A N 1
ATOM 5539 C CA . VAL A 1 703 ? -17.102 5.178 -13.101 1.00 98.06 703 VAL A CA 1
ATOM 5540 C C . VAL A 1 703 ? -18.610 4.917 -13.006 1.00 98.06 703 VAL A C 1
ATOM 5542 O O . VAL A 1 703 ? -19.162 4.187 -13.829 1.00 98.06 703 VAL A O 1
ATOM 5545 N N . ALA A 1 704 ? -19.304 5.548 -12.054 1.00 97.31 704 ALA A N 1
ATOM 5546 C CA . ALA A 1 704 ? -20.759 5.462 -11.932 1.00 97.31 704 ALA A CA 1
ATOM 5547 C C . ALA A 1 704 ? -21.490 6.056 -13.150 1.00 97.31 704 ALA A C 1
ATOM 5549 O O . ALA A 1 704 ? -22.447 5.460 -13.641 1.00 97.31 704 ALA A O 1
ATOM 5550 N N . GLN A 1 705 ? -21.020 7.192 -13.680 1.00 97.12 705 GLN A N 1
ATOM 5551 C CA . GLN A 1 705 ? -21.603 7.842 -14.865 1.00 97.12 705 GLN A CA 1
ATOM 5552 C C . GLN A 1 705 ? -21.489 7.004 -16.147 1.00 97.12 705 GLN A C 1
ATOM 5554 O O . GLN A 1 705 ? -22.351 7.122 -17.017 1.00 97.12 705 GLN A O 1
ATOM 5559 N N . VAL A 1 706 ? -20.457 6.161 -16.273 1.00 97.69 706 VAL A N 1
ATOM 5560 C CA . VAL A 1 706 ? -20.263 5.271 -17.436 1.00 97.69 706 VAL A CA 1
ATOM 5561 C C . VAL A 1 706 ? -20.804 3.847 -17.221 1.00 97.69 706 VAL A C 1
ATOM 5563 O O . VAL A 1 706 ? -20.611 2.990 -18.079 1.00 97.69 706 VAL A O 1
ATOM 5566 N N . GLY A 1 707 ? -21.510 3.598 -16.110 1.00 97.31 707 GLY A N 1
ATOM 5567 C CA . GLY A 1 707 ? -22.225 2.343 -15.838 1.00 97.31 707 GLY A CA 1
ATOM 5568 C C . GLY A 1 707 ? -21.462 1.292 -15.022 1.00 97.31 707 GLY A C 1
ATOM 5569 O O . GLY A 1 707 ? -22.018 0.236 -14.736 1.00 97.31 707 GLY A O 1
ATOM 5570 N N . GLY A 1 708 ? -20.228 1.557 -14.577 1.00 97.25 708 GLY A N 1
ATOM 5571 C CA . GLY A 1 708 ? -19.393 0.562 -13.884 1.00 97.25 708 GLY A CA 1
ATOM 5572 C C . GLY A 1 708 ? -19.981 0.002 -12.583 1.00 97.25 708 GLY A C 1
ATOM 5573 O O . GLY A 1 708 ? -19.672 -1.128 -12.206 1.00 97.25 708 GLY A O 1
ATOM 5574 N N . LEU A 1 709 ? -20.883 0.740 -11.926 1.00 97.44 709 LEU A N 1
ATOM 5575 C CA . LEU A 1 709 ? -21.593 0.260 -10.734 1.00 97.44 709 LEU A CA 1
ATOM 5576 C C . LEU A 1 709 ? -22.660 -0.807 -11.029 1.00 97.44 709 LEU A C 1
ATOM 5578 O O . LEU A 1 709 ? -23.005 -1.560 -10.127 1.00 97.44 709 LEU A O 1
ATOM 5582 N N . GLU A 1 710 ? -23.121 -0.961 -12.276 1.00 96.00 710 GLU A N 1
ATOM 5583 C CA . GLU A 1 710 ? -23.992 -2.085 -12.669 1.00 96.00 710 GLU A CA 1
ATOM 5584 C C . GLU A 1 710 ? -23.243 -3.432 -12.687 1.00 96.00 710 GLU A C 1
ATOM 5586 O O . GLU A 1 710 ? -23.848 -4.498 -12.853 1.00 96.00 710 GLU A O 1
ATOM 5591 N N . HIS A 1 711 ? -21.910 -3.403 -12.561 1.00 97.94 711 HIS A N 1
ATOM 5592 C CA . HIS A 1 711 ? -21.065 -4.585 -12.688 1.00 97.94 711 HIS A CA 1
ATOM 5593 C C . HIS A 1 711 ? -20.543 -5.149 -11.358 1.00 97.94 711 HIS A C 1
ATOM 5595 O O . HIS A 1 711 ? -20.067 -6.288 -11.325 1.00 97.94 711 HIS A O 1
ATOM 5601 N N . VAL A 1 712 ? -20.703 -4.420 -10.256 1.00 98.12 712 VAL A N 1
ATOM 5602 C CA . VAL A 1 712 ? -20.282 -4.832 -8.909 1.00 98.12 712 VAL A CA 1
ATOM 5603 C C . VAL A 1 712 ? -21.479 -5.036 -7.988 1.00 98.12 712 VAL A C 1
ATOM 5605 O O . VAL A 1 712 ? -22.573 -4.552 -8.255 1.00 98.12 712 VAL A O 1
ATOM 5608 N N . ASP A 1 713 ? -21.266 -5.780 -6.908 1.00 97.06 713 ASP A N 1
ATOM 5609 C CA . ASP A 1 713 ? -22.267 -6.029 -5.867 1.00 97.06 713 ASP A CA 1
ATOM 5610 C C . ASP A 1 713 ? -21.914 -5.279 -4.559 1.00 97.06 713 ASP A C 1
ATOM 5612 O O . ASP A 1 713 ? -22.785 -5.032 -3.728 1.00 97.06 713 ASP A O 1
ATOM 5616 N N . ILE A 1 714 ? -20.643 -4.877 -4.398 1.00 98.12 714 ILE A N 1
ATOM 5617 C CA . ILE A 1 714 ? -20.062 -4.119 -3.273 1.00 98.12 714 ILE A CA 1
ATOM 5618 C C . ILE A 1 714 ? -19.094 -3.056 -3.830 1.00 98.12 714 ILE A C 1
ATOM 5620 O O . ILE A 1 714 ? -18.391 -3.308 -4.811 1.00 98.12 714 ILE A O 1
ATOM 5624 N N . VAL A 1 715 ? -18.995 -1.891 -3.184 1.00 98.25 715 VAL A N 1
ATOM 5625 C CA . VAL A 1 715 ? -18.006 -0.837 -3.490 1.00 98.25 715 VAL A CA 1
ATOM 5626 C C . VAL A 1 715 ? -16.867 -0.867 -2.470 1.00 98.25 715 VAL A C 1
ATOM 5628 O O . VAL A 1 715 ? -17.133 -0.971 -1.275 1.00 98.25 715 VAL A O 1
ATOM 5631 N N . ALA A 1 716 ? -15.609 -0.716 -2.904 1.00 98.25 716 ALA A N 1
ATOM 5632 C CA . ALA A 1 716 ? -14.475 -0.600 -1.989 1.00 98.25 716 ALA A CA 1
ATOM 5633 C C . ALA A 1 716 ? -13.650 0.684 -2.136 1.00 98.25 716 ALA A C 1
ATOM 5635 O O . ALA A 1 716 ? -13.581 1.308 -3.198 1.00 98.25 716 ALA A O 1
ATOM 5636 N N . ILE A 1 717 ? -13.018 1.073 -1.027 1.00 97.88 717 ILE A N 1
ATOM 5637 C CA . ILE A 1 717 ? -12.223 2.297 -0.874 1.00 97.88 717 ILE A CA 1
ATOM 5638 C C . ILE A 1 717 ? -11.005 2.066 0.021 1.00 97.88 717 ILE A C 1
ATOM 5640 O O . ILE A 1 717 ? -11.060 1.283 0.970 1.00 97.88 717 ILE A O 1
ATOM 5644 N N . HIS A 1 718 ? -9.945 2.833 -0.237 1.00 97.88 718 HIS A N 1
ATOM 5645 C CA . HIS A 1 718 ? -8.746 2.954 0.591 1.00 97.88 718 HIS A CA 1
ATOM 5646 C C . HIS A 1 718 ? -8.625 4.406 1.110 1.00 97.88 718 HIS A C 1
ATOM 5648 O O . HIS A 1 718 ? -7.852 5.210 0.571 1.00 97.88 718 HIS A O 1
ATOM 5654 N N . PRO A 1 719 ? -9.415 4.819 2.123 1.00 95.62 719 PRO A N 1
ATOM 5655 C CA . PRO A 1 719 ? -9.590 6.224 2.488 1.00 95.62 719 PRO A CA 1
ATOM 5656 C C . PRO A 1 719 ? -8.485 6.750 3.427 1.00 95.62 719 PRO A C 1
ATOM 5658 O O . PRO A 1 719 ? -8.771 7.566 4.305 1.00 95.62 719 PRO A O 1
ATOM 5661 N N . TYR A 1 720 ? -7.236 6.281 3.262 1.00 95.44 720 TYR A N 1
ATOM 5662 C CA . TYR A 1 720 ? -6.048 6.665 4.049 1.00 95.44 720 TYR A CA 1
ATOM 5663 C C . TYR A 1 720 ? -6.001 8.178 4.324 1.00 95.44 720 TYR A C 1
ATOM 5665 O O . TYR A 1 720 ? -6.306 8.965 3.426 1.00 95.44 720 TYR A O 1
ATOM 5673 N N . ARG A 1 721 ? -5.609 8.600 5.538 1.00 93.00 721 ARG A N 1
ATOM 5674 C CA . ARG A 1 721 ? -5.561 10.018 5.963 1.00 93.00 721 ARG A CA 1
ATOM 5675 C C . ARG A 1 721 ? -4.153 10.406 6.450 1.00 93.00 721 ARG A C 1
ATOM 5677 O O . ARG A 1 721 ? -3.589 9.660 7.243 1.00 93.00 721 ARG A O 1
ATOM 5684 N N . PRO A 1 722 ? -3.614 11.587 6.089 1.00 90.69 722 PRO A N 1
ATOM 5685 C CA . PRO A 1 722 ? -2.320 12.085 6.580 1.00 90.69 722 PRO A CA 1
ATOM 5686 C C . PRO A 1 722 ? -2.351 12.612 8.032 1.00 90.69 722 PRO A C 1
ATOM 5688 O O . PRO A 1 722 ? -1.400 13.250 8.473 1.00 90.69 722 PRO A O 1
ATOM 5691 N N . SER A 1 723 ? -3.448 12.419 8.767 1.00 92.75 723 SER A N 1
ATOM 5692 C CA . SER A 1 723 ? -3.626 12.901 10.143 1.00 92.75 723 SER A CA 1
ATOM 5693 C C . SER A 1 723 ? -4.624 12.011 10.905 1.00 92.75 723 SER A C 1
ATOM 5695 O O . SER A 1 723 ? -4.840 10.864 10.502 1.00 92.75 723 SER A O 1
ATOM 5697 N N . ALA A 1 724 ? -5.206 12.480 12.015 1.00 95.25 724 ALA A N 1
ATOM 5698 C CA . ALA A 1 724 ? -6.088 11.674 12.854 1.00 95.25 724 ALA A CA 1
ATOM 5699 C C . ALA A 1 724 ? -7.401 11.265 12.137 1.00 95.25 724 ALA A C 1
ATOM 5701 O O . ALA A 1 724 ? -7.883 11.991 11.261 1.00 95.25 724 ALA A O 1
ATOM 5702 N N . PRO A 1 725 ? -8.032 10.136 12.526 1.00 95.44 725 PRO A N 1
ATOM 5703 C CA . PRO A 1 725 ? -9.258 9.633 11.890 1.00 95.44 725 PRO A CA 1
ATOM 5704 C C . PRO A 1 725 ? -10.421 10.643 11.826 1.00 95.44 725 PRO A C 1
ATOM 5706 O O . PRO A 1 725 ? -11.188 10.658 10.866 1.00 95.44 725 PRO A O 1
ATOM 5709 N N . GLU A 1 726 ? -10.541 11.496 12.843 1.00 93.88 726 GLU A N 1
ATOM 5710 C CA . GLU A 1 726 ? -11.593 12.503 13.021 1.00 93.88 726 GLU A CA 1
ATOM 5711 C C . GLU A 1 726 ? -11.290 13.846 12.344 1.00 93.88 726 GLU A C 1
ATOM 5713 O O . GLU A 1 726 ? -12.160 14.720 12.305 1.00 93.88 726 GLU A O 1
ATOM 5718 N N . ASP A 1 727 ? -10.057 14.060 11.880 1.00 92.88 727 ASP A N 1
ATOM 5719 C CA . ASP A 1 727 ? -9.626 15.379 11.431 1.00 92.88 727 ASP A CA 1
ATOM 5720 C C . ASP A 1 727 ? -10.371 15.813 10.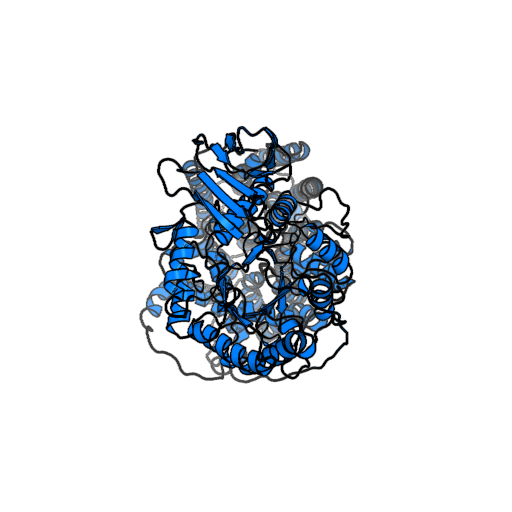168 1.00 92.88 727 ASP A C 1
ATOM 5722 O O . ASP A 1 727 ? -10.529 15.062 9.195 1.00 92.88 727 ASP A O 1
ATOM 5726 N N . ARG A 1 728 ? -10.786 17.083 10.178 1.00 92.25 728 ARG A N 1
ATOM 5727 C CA . ARG A 1 728 ? -11.408 17.743 9.033 1.00 92.25 728 ARG A CA 1
ATOM 5728 C C . ARG A 1 728 ? -10.332 18.193 8.059 1.00 92.25 728 ARG A C 1
ATOM 5730 O O . ARG A 1 728 ? -9.642 19.181 8.307 1.00 92.25 728 ARG A O 1
ATOM 5737 N N . LEU A 1 729 ? -10.215 17.475 6.951 1.00 89.94 729 LEU A N 1
ATOM 5738 C CA . LEU A 1 729 ? -9.186 17.682 5.940 1.00 89.94 729 LEU A CA 1
ATOM 5739 C C . LEU A 1 729 ? -9.748 18.424 4.715 1.00 89.94 729 LEU A C 1
ATOM 5741 O O . LEU A 1 729 ? -10.941 18.310 4.420 1.00 89.94 729 LEU A O 1
ATOM 5745 N N . PRO A 1 730 ? -8.918 19.205 3.998 1.00 84.81 730 PRO A N 1
ATOM 5746 C CA . PRO A 1 730 ? -9.335 19.879 2.776 1.00 84.81 730 PRO A CA 1
ATOM 5747 C C . PRO A 1 730 ? -9.518 18.869 1.634 1.00 84.81 730 PRO A C 1
ATOM 5749 O O . PRO A 1 730 ? -8.578 18.183 1.238 1.00 84.81 730 PRO A O 1
ATOM 5752 N N . ARG A 1 731 ? -10.732 18.814 1.085 1.00 83.12 731 ARG A N 1
ATOM 5753 C CA . ARG A 1 731 ? -11.133 17.978 -0.051 1.00 83.12 731 ARG A CA 1
ATOM 5754 C C . ARG A 1 731 ? -12.038 18.811 -0.964 1.00 83.12 731 ARG A C 1
ATOM 5756 O O . ARG A 1 731 ? -13.084 19.294 -0.533 1.00 83.12 731 ARG A O 1
ATOM 5763 N N . LYS A 1 732 ? -11.614 19.065 -2.206 1.00 76.06 732 LYS A N 1
ATOM 5764 C CA . LYS A 1 732 ? -12.248 19.985 -3.175 1.00 76.06 732 LYS A CA 1
ATOM 5765 C C . LYS A 1 732 ? -12.566 21.363 -2.586 1.00 76.06 732 LYS A C 1
ATOM 5767 O O . LYS A 1 732 ? -13.656 21.907 -2.770 1.00 76.06 732 LYS A O 1
ATOM 5772 N N . GLY A 1 733 ? -11.612 21.911 -1.832 1.00 76.12 733 GLY A N 1
ATOM 5773 C CA . GLY A 1 733 ? -11.748 23.185 -1.115 1.00 76.12 733 GLY A CA 1
ATOM 5774 C C . GLY A 1 733 ? -12.740 23.202 0.063 1.00 76.12 733 GLY A C 1
ATOM 5775 O O . GLY A 1 733 ? -13.005 24.278 0.599 1.00 76.12 733 GLY A O 1
ATOM 5776 N N . GLN A 1 734 ? -13.290 22.057 0.484 1.00 82.50 734 GLN A N 1
ATOM 5777 C CA . GLN A 1 734 ? -14.176 21.932 1.651 1.00 82.50 734 GLN A CA 1
ATOM 5778 C C . GLN A 1 734 ? -13.467 21.179 2.784 1.00 82.50 734 GLN A C 1
ATOM 5780 O O . GLN A 1 734 ? -12.666 20.290 2.524 1.00 82.50 734 GLN A O 1
ATOM 5785 N N . LEU A 1 735 ? -13.740 21.535 4.044 1.00 89.62 735 LEU A N 1
ATOM 5786 C CA . LEU A 1 735 ? -13.186 20.838 5.213 1.00 89.62 735 LEU A CA 1
ATOM 5787 C C . LEU A 1 735 ? -14.140 19.725 5.661 1.00 89.62 735 LEU A C 1
ATOM 5789 O O . LEU A 1 735 ? -15.093 19.994 6.400 1.00 89.62 735 LEU A O 1
ATOM 5793 N N . GLU A 1 736 ? -13.882 18.496 5.227 1.00 90.75 736 GLU A N 1
ATOM 5794 C CA . GLU A 1 736 ? -14.698 17.309 5.513 1.00 90.75 736 GLU A CA 1
ATOM 5795 C C . GLU A 1 736 ? -13.981 16.385 6.514 1.00 90.75 736 GLU A C 1
ATOM 5797 O O . GLU A 1 736 ? -12.776 16.153 6.413 1.00 90.75 736 GLU A O 1
ATOM 5802 N N . ASP A 1 737 ? -14.713 15.873 7.506 1.00 92.69 737 ASP A N 1
ATOM 5803 C CA . ASP A 1 737 ? -14.285 14.720 8.309 1.00 92.69 737 ASP A CA 1
ATOM 5804 C C . ASP A 1 737 ? -14.672 13.402 7.616 1.00 92.69 737 ASP A C 1
ATOM 5806 O O . ASP A 1 737 ? -15.446 13.375 6.655 1.00 92.69 737 ASP A O 1
ATOM 5810 N N . PHE A 1 738 ? -14.156 12.284 8.130 1.00 93.62 738 PHE A N 1
ATOM 5811 C CA . PHE A 1 738 ? -14.391 10.969 7.540 1.00 93.62 738 PHE A CA 1
ATOM 5812 C C . PHE A 1 738 ? -15.879 10.548 7.509 1.00 93.62 738 PHE A C 1
ATOM 5814 O O . PHE A 1 738 ? -16.298 9.834 6.597 1.00 93.62 738 PHE A O 1
ATOM 5821 N N . ARG A 1 739 ? -16.723 11.026 8.436 1.00 91.12 739 ARG A N 1
ATOM 5822 C CA . ARG A 1 739 ? -18.166 10.724 8.412 1.00 91.12 739 ARG A CA 1
ATOM 5823 C C . ARG A 1 739 ? -18.902 11.554 7.362 1.00 91.12 739 ARG A C 1
ATOM 5825 O O . ARG A 1 739 ? -19.795 11.033 6.693 1.00 91.12 739 ARG A O 1
ATOM 5832 N N . ALA A 1 740 ? -18.512 12.813 7.164 1.00 92.06 740 ALA A N 1
ATOM 5833 C CA . ALA A 1 740 ? -19.000 13.636 6.058 1.00 92.06 740 ALA A CA 1
ATOM 5834 C C . ALA A 1 740 ? -18.638 13.031 4.686 1.00 92.06 740 ALA A C 1
ATOM 5836 O O . ALA A 1 740 ? -19.468 13.058 3.772 1.00 92.06 740 ALA A O 1
ATOM 5837 N N . GLU A 1 741 ? -17.445 12.436 4.566 1.00 92.25 741 GLU A N 1
ATOM 5838 C CA . GLU A 1 741 ? -16.994 11.689 3.384 1.00 92.25 741 GLU A CA 1
ATOM 5839 C C . GLU A 1 741 ? -17.844 10.435 3.117 1.00 92.25 741 GLU A C 1
ATOM 5841 O O . GLU A 1 741 ? -18.382 10.299 2.016 1.00 92.25 741 GLU A O 1
ATOM 5846 N N . LEU A 1 742 ? -18.057 9.562 4.112 1.00 93.69 742 LEU A N 1
ATOM 5847 C CA . LEU A 1 742 ? -18.912 8.375 3.950 1.00 93.69 742 LEU A CA 1
ATOM 5848 C C . LEU A 1 742 ? -20.360 8.750 3.589 1.00 93.69 742 LEU A C 1
ATOM 5850 O O . LEU A 1 742 ? -20.928 8.204 2.646 1.00 93.69 742 LEU A O 1
ATOM 5854 N N . HIS A 1 743 ? -20.941 9.767 4.234 1.00 93.44 743 HIS A N 1
ATOM 5855 C CA . HIS A 1 743 ? -22.256 10.286 3.838 1.00 93.44 743 HIS A CA 1
ATOM 5856 C C . HIS A 1 743 ? -22.279 10.899 2.428 1.00 93.44 743 HIS A C 1
ATOM 5858 O O . HIS A 1 743 ? -23.344 11.001 1.817 1.00 93.44 743 HIS A O 1
ATOM 5864 N N . ALA A 1 744 ? -21.140 11.340 1.891 1.00 92.62 744 ALA A N 1
ATOM 5865 C CA . ALA A 1 744 ? -21.043 11.770 0.500 1.00 92.62 744 ALA A CA 1
ATOM 5866 C C . ALA A 1 744 ? -20.959 10.596 -0.485 1.00 92.62 744 ALA A C 1
ATOM 5868 O O . ALA A 1 744 ? -21.390 10.762 -1.627 1.00 92.62 744 ALA A O 1
ATOM 5869 N N . MET A 1 745 ? -20.473 9.430 -0.050 1.00 93.69 745 MET A N 1
ATOM 5870 C CA . MET A 1 745 ? -20.577 8.184 -0.809 1.00 93.69 745 MET A CA 1
ATOM 5871 C C . MET A 1 745 ? -22.004 7.635 -0.807 1.00 93.69 745 MET A C 1
ATOM 5873 O O . MET A 1 745 ? -22.483 7.274 -1.875 1.00 93.69 745 MET A O 1
ATOM 5877 N N . ASP A 1 746 ? -22.725 7.667 0.323 1.00 93.06 746 ASP A N 1
ATOM 5878 C CA . ASP A 1 746 ? -24.144 7.260 0.383 1.00 93.06 746 ASP A CA 1
ATOM 5879 C C . ASP A 1 746 ? -24.969 7.935 -0.723 1.00 93.06 746 ASP A C 1
ATOM 5881 O O . ASP A 1 746 ? -25.643 7.276 -1.510 1.00 93.06 746 ASP A O 1
ATOM 5885 N N . ARG A 1 747 ? -24.837 9.263 -0.839 1.00 94.50 747 ARG A N 1
ATOM 5886 C CA . ARG A 1 747 ? -25.527 10.089 -1.848 1.00 94.50 747 ARG A CA 1
ATOM 5887 C C . ARG A 1 747 ? -25.071 9.833 -3.289 1.00 94.50 747 ARG A C 1
ATOM 5889 O O . ARG A 1 747 ? -25.758 10.246 -4.218 1.00 94.50 747 ARG A O 1
ATOM 5896 N N . LEU A 1 748 ? -23.911 9.206 -3.484 1.00 94.31 748 LEU A N 1
ATOM 5897 C CA . LEU A 1 748 ? -23.414 8.790 -4.797 1.00 94.31 748 LEU A CA 1
ATOM 5898 C C . LEU A 1 748 ? -23.902 7.379 -5.170 1.00 94.31 748 LEU A C 1
ATOM 5900 O O . LEU A 1 748 ? -24.099 7.101 -6.349 1.00 94.31 748 LEU A O 1
ATOM 5904 N N . LEU A 1 749 ? -24.116 6.510 -4.177 1.00 93.31 749 LEU A N 1
ATOM 5905 C CA . LEU A 1 749 ? -24.533 5.114 -4.352 1.00 93.31 749 LEU A CA 1
ATOM 5906 C C . LEU A 1 749 ? -26.057 4.908 -4.256 1.00 93.31 749 LEU A C 1
ATOM 5908 O O . LEU A 1 749 ? -26.561 3.902 -4.752 1.00 93.31 749 LEU A O 1
ATOM 5912 N N . GLU A 1 750 ? -26.806 5.858 -3.687 1.00 91.94 750 GLU A N 1
ATOM 5913 C CA . GLU A 1 750 ? -28.279 5.862 -3.619 1.00 91.94 750 GLU A CA 1
ATOM 5914 C C . GLU A 1 750 ? -28.969 5.572 -4.976 1.00 91.94 750 GLU A C 1
ATOM 5916 O O . GLU A 1 750 ? -29.835 4.693 -5.007 1.00 91.94 750 GLU A O 1
ATOM 5921 N N . PRO A 1 751 ? -28.571 6.172 -6.124 1.00 91.12 751 PRO A N 1
ATOM 5922 C CA . PRO A 1 751 ? -29.177 5.858 -7.427 1.00 91.12 751 PRO A CA 1
ATOM 5923 C C . PRO A 1 751 ? -28.951 4.414 -7.902 1.00 91.12 751 PRO A C 1
ATOM 5925 O O . PRO A 1 751 ? -29.677 3.935 -8.770 1.00 91.12 751 PRO A O 1
ATOM 5928 N N . PHE A 1 752 ? -27.958 3.726 -7.333 1.00 89.88 752 PHE A N 1
ATOM 5929 C CA . PHE A 1 752 ? -27.529 2.370 -7.684 1.00 89.88 752 PHE A CA 1
ATOM 5930 C C . PHE A 1 752 ? -27.993 1.329 -6.649 1.00 89.88 752 PHE A C 1
ATOM 5932 O O . PHE A 1 752 ? -27.473 0.218 -6.600 1.00 89.88 752 PHE A O 1
ATOM 5939 N N . GLY A 1 753 ? -28.978 1.683 -5.814 1.00 84.94 753 GLY A N 1
ATOM 5940 C CA . GLY A 1 753 ? -29.548 0.794 -4.799 1.00 84.94 753 GLY A CA 1
ATOM 5941 C C . GLY A 1 753 ? -28.797 0.776 -3.466 1.00 84.94 753 GLY A C 1
ATOM 5942 O O . GLY A 1 753 ? -28.993 -0.159 -2.696 1.00 84.94 753 GLY A O 1
ATOM 5943 N N . SER A 1 754 ? -27.967 1.792 -3.188 1.00 89.06 754 SER A N 1
ATOM 5944 C CA . SER A 1 754 ? -27.179 1.916 -1.950 1.00 89.06 754 SER A CA 1
ATOM 5945 C C . SER A 1 754 ? -26.268 0.708 -1.700 1.00 89.06 754 SER A C 1
ATOM 5947 O O . SER A 1 754 ? -26.350 0.056 -0.660 1.00 89.06 754 SER A O 1
ATOM 5949 N N . LEU A 1 755 ? -25.399 0.415 -2.676 1.00 91.38 755 LEU A N 1
ATOM 5950 C CA . LEU A 1 755 ? -24.405 -0.660 -2.584 1.00 91.38 755 LEU A CA 1
ATOM 5951 C C . LEU A 1 755 ? -23.564 -0.548 -1.292 1.00 91.38 755 LEU A C 1
ATOM 5953 O O . LEU A 1 755 ? -23.119 0.557 -0.963 1.00 91.38 755 LEU A O 1
ATOM 5957 N N . PRO A 1 756 ? -23.306 -1.662 -0.581 1.00 95.62 756 PRO A N 1
ATOM 5958 C CA . PRO A 1 756 ? -22.489 -1.661 0.629 1.00 95.62 756 PRO A CA 1
ATOM 5959 C C . PRO A 1 756 ? -21.040 -1.250 0.343 1.00 95.62 756 PRO A C 1
ATOM 5961 O O . PRO A 1 756 ? -20.489 -1.529 -0.725 1.00 95.62 756 PRO A O 1
ATOM 5964 N N . ILE A 1 757 ? -20.417 -0.619 1.337 1.00 96.56 757 ILE A N 1
ATOM 5965 C CA . ILE A 1 757 ? -19.041 -0.125 1.310 1.00 96.56 757 ILE A CA 1
ATOM 5966 C C . ILE A 1 757 ? -18.152 -1.071 2.126 1.00 96.56 757 ILE A C 1
ATOM 5968 O O . ILE A 1 757 ? -18.440 -1.375 3.286 1.00 96.56 757 ILE A O 1
ATOM 5972 N N . TRP A 1 758 ? -17.046 -1.527 1.542 1.00 98.25 758 TRP A N 1
ATOM 5973 C CA . TRP A 1 758 ? -15.973 -2.232 2.247 1.00 98.25 758 TRP A CA 1
ATOM 5974 C C . TRP A 1 758 ? -14.709 -1.361 2.239 1.00 98.25 758 TRP A C 1
ATOM 5976 O O . TRP A 1 758 ? -14.298 -0.844 1.203 1.00 98.25 758 TRP A O 1
ATOM 5986 N N . ILE A 1 759 ? -14.063 -1.191 3.391 1.00 98.44 759 ILE A N 1
ATOM 5987 C CA . ILE A 1 759 ? -12.772 -0.497 3.478 1.00 98.44 759 ILE A CA 1
ATOM 5988 C C . ILE A 1 759 ? -11.679 -1.556 3.332 1.00 98.44 759 ILE A C 1
ATOM 5990 O O . ILE A 1 759 ? -11.303 -2.190 4.315 1.00 98.44 759 ILE A O 1
ATOM 5994 N N . THR A 1 760 ? -11.234 -1.809 2.100 1.00 98.38 760 THR A N 1
ATOM 5995 C CA . THR A 1 760 ? -10.341 -2.933 1.744 1.00 98.38 760 THR A CA 1
ATOM 5996 C C . THR A 1 760 ? -8.873 -2.701 2.089 1.00 98.38 760 THR A C 1
ATOM 5998 O O . THR A 1 760 ? -8.130 -3.670 2.240 1.00 98.38 760 THR A O 1
ATOM 6001 N N . GLU A 1 761 ? -8.483 -1.445 2.310 1.00 98.00 761 GLU A N 1
ATOM 6002 C CA . GLU A 1 761 ? -7.248 -1.073 2.997 1.00 98.00 761 GLU A CA 1
ATOM 6003 C C . GLU A 1 761 ? -7.449 0.180 3.850 1.00 98.00 761 GLU A C 1
ATOM 6005 O O . GLU A 1 761 ? -8.124 1.136 3.458 1.00 98.00 761 GLU A O 1
ATOM 6010 N N . MET A 1 762 ? -6.824 0.181 5.024 1.00 95.62 762 MET A N 1
ATOM 6011 C CA . MET A 1 762 ? -6.686 1.336 5.902 1.00 95.62 762 MET A CA 1
ATOM 6012 C C . MET A 1 762 ? -5.571 1.071 6.911 1.00 95.62 762 MET A C 1
ATOM 6014 O O . MET A 1 762 ? -5.540 0.006 7.524 1.00 95.62 762 MET A O 1
ATOM 6018 N N . GLY A 1 763 ? -4.699 2.048 7.137 1.00 97.06 763 GLY A N 1
ATOM 6019 C CA . GLY A 1 763 ? -3.660 1.966 8.155 1.00 97.06 763 GLY A CA 1
ATOM 6020 C C . GLY A 1 763 ? -2.909 3.281 8.331 1.00 97.06 763 GLY A C 1
ATOM 6021 O O . GLY A 1 763 ? -3.042 4.204 7.531 1.00 97.06 763 GLY A O 1
ATOM 6022 N N . TRP A 1 764 ? -2.076 3.337 9.366 1.00 97.69 764 TRP A N 1
ATOM 6023 C CA . TRP A 1 764 ? -1.054 4.372 9.541 1.00 97.69 764 TRP A CA 1
ATOM 6024 C C . TRP A 1 764 ? 0.304 3.703 9.744 1.00 97.69 764 TRP A C 1
ATOM 6026 O O . TRP A 1 764 ? 0.381 2.636 10.360 1.00 97.69 764 TRP A O 1
ATOM 6036 N N . SER A 1 765 ? 1.365 4.321 9.230 1.00 97.19 765 SER A N 1
ATOM 6037 C CA . SER A 1 765 ? 2.722 3.779 9.277 1.00 97.19 765 SER A CA 1
ATOM 6038 C C . SER A 1 765 ? 3.505 4.296 10.488 1.00 97.19 765 SER A C 1
ATOM 6040 O O . SER A 1 765 ? 3.401 5.467 10.852 1.00 97.19 765 SER A O 1
ATOM 6042 N N . THR A 1 766 ? 4.325 3.431 11.095 1.00 97.44 766 THR A N 1
ATOM 6043 C CA . THR A 1 766 ? 5.230 3.791 12.207 1.00 97.44 766 THR A CA 1
ATOM 6044 C C . THR A 1 766 ? 6.684 3.989 11.760 1.00 97.44 766 THR A C 1
ATOM 6046 O O . THR A 1 766 ? 7.619 3.704 12.507 1.00 97.44 766 THR A O 1
ATOM 6049 N N . TYR A 1 767 ? 6.870 4.418 10.507 1.00 96.06 767 TYR A N 1
ATOM 6050 C CA . TYR A 1 767 ? 8.158 4.806 9.924 1.00 96.06 767 TYR A CA 1
ATOM 6051 C C . TYR A 1 767 ? 8.676 6.140 10.494 1.00 96.06 767 TYR A C 1
ATOM 6053 O O . TYR A 1 767 ? 7.939 6.886 11.131 1.00 96.06 767 TYR A O 1
ATOM 6061 N N . THR A 1 768 ? 9.943 6.484 10.250 1.00 92.56 768 THR A N 1
ATOM 6062 C CA . THR A 1 768 ? 10.588 7.688 10.812 1.00 92.56 768 THR A CA 1
ATOM 6063 C C . THR A 1 768 ? 10.495 8.935 9.916 1.00 92.56 768 THR A C 1
ATOM 6065 O O . THR A 1 768 ? 11.389 9.783 9.960 1.00 92.56 768 THR A O 1
ATOM 6068 N N . GLY A 1 769 ? 9.472 9.029 9.060 1.00 88.06 769 GLY A N 1
ATOM 6069 C CA . GLY A 1 769 ? 9.215 10.189 8.193 1.00 88.06 769 GLY A CA 1
ATOM 6070 C C . GLY A 1 769 ? 8.228 11.204 8.783 1.00 88.06 769 GLY A C 1
ATOM 6071 O O . GLY A 1 769 ? 7.804 11.085 9.928 1.00 88.06 769 GLY A O 1
ATOM 6072 N N . GLU A 1 770 ? 7.856 12.218 7.995 1.00 86.69 770 GLU A N 1
ATOM 6073 C CA . GLU A 1 770 ? 7.031 13.355 8.450 1.00 86.69 770 GLU A CA 1
ATOM 6074 C C . GLU A 1 770 ? 5.604 12.965 8.877 1.00 86.69 770 GLU A C 1
ATOM 6076 O O . GLU A 1 770 ? 5.075 13.549 9.820 1.00 86.69 770 GLU A O 1
ATOM 6081 N N . LEU A 1 771 ? 5.001 11.959 8.232 1.00 89.25 771 LEU A N 1
ATOM 6082 C CA . LEU A 1 771 ? 3.676 11.427 8.588 1.00 89.25 771 LEU A CA 1
ATOM 6083 C C . LEU A 1 771 ? 3.760 10.204 9.525 1.00 89.25 771 LEU A C 1
ATOM 6085 O O . LEU A 1 771 ? 2.765 9.517 9.752 1.00 89.25 771 LEU A O 1
ATOM 6089 N N . GLY A 1 772 ? 4.958 9.902 10.033 1.00 93.00 772 GLY A N 1
ATOM 6090 C CA . GLY A 1 772 ? 5.235 8.726 10.848 1.00 93.00 772 GLY A CA 1
ATOM 6091 C C . GLY A 1 772 ? 4.688 8.849 12.264 1.00 93.00 772 GLY A C 1
ATOM 6092 O O . GLY A 1 772 ? 4.945 9.834 12.958 1.00 93.00 772 GLY A O 1
ATOM 6093 N N . LEU A 1 773 ? 3.949 7.832 12.707 1.00 96.00 773 LEU A N 1
ATOM 6094 C CA . LEU A 1 773 ? 3.411 7.765 14.066 1.00 96.00 773 LEU A CA 1
ATOM 6095 C C . LEU A 1 773 ? 4.296 6.918 14.984 1.00 96.00 773 LEU A C 1
ATOM 6097 O O . LEU A 1 773 ? 4.965 5.981 14.551 1.00 96.00 773 LEU A O 1
ATOM 6101 N N . ASP A 1 774 ? 4.227 7.174 16.287 1.00 96.44 774 ASP A N 1
ATOM 6102 C CA . ASP A 1 774 ? 4.605 6.159 17.265 1.00 96.44 774 ASP A CA 1
ATOM 6103 C C . ASP A 1 774 ? 3.582 5.000 17.266 1.00 96.44 774 ASP A C 1
ATOM 6105 O O . ASP A 1 774 ? 2.433 5.137 16.828 1.00 96.44 774 ASP A O 1
ATOM 6109 N N . GLU A 1 775 ? 3.989 3.830 17.760 1.00 96.75 775 GLU A N 1
ATOM 6110 C CA . GLU A 1 775 ? 3.137 2.635 17.715 1.00 96.75 775 GLU A CA 1
ATOM 6111 C C . GLU A 1 775 ? 1.925 2.688 18.661 1.00 96.75 775 GLU A C 1
ATOM 6113 O O . GLU A 1 775 ? 0.967 1.938 18.462 1.00 96.75 775 GLU A O 1
ATOM 6118 N N . GLU A 1 776 ? 1.945 3.551 19.680 1.00 96.06 776 GLU A N 1
ATOM 6119 C CA . GLU A 1 776 ? 0.827 3.741 20.607 1.00 96.06 776 GLU A CA 1
ATOM 6120 C C . GLU A 1 776 ? -0.273 4.565 19.922 1.00 96.06 776 GLU A C 1
ATOM 6122 O O . GLU A 1 776 ? -1.430 4.146 19.864 1.00 96.06 776 GLU A O 1
ATOM 6127 N N . THR A 1 777 ? 0.103 5.671 19.275 1.00 96.81 777 THR A N 1
ATOM 6128 C CA . THR A 1 777 ? -0.792 6.469 18.428 1.00 96.81 777 THR A CA 1
ATOM 6129 C C . THR A 1 777 ? -1.331 5.644 17.255 1.00 96.81 777 THR A C 1
ATOM 6131 O O . THR A 1 777 ? -2.529 5.721 16.979 1.00 96.81 777 THR A O 1
ATOM 6134 N N . GLN A 1 778 ? -0.519 4.779 16.626 1.00 98.00 778 GLN A N 1
ATOM 6135 C CA . GLN A 1 778 ? -0.998 3.819 15.614 1.00 98.00 778 GLN A CA 1
ATOM 6136 C C . GLN A 1 778 ? -2.118 2.918 16.173 1.00 98.00 778 GLN A C 1
ATOM 6138 O O . GLN A 1 778 ? -3.159 2.746 15.535 1.00 98.00 778 GLN A O 1
ATOM 6143 N N . ALA A 1 779 ? -1.936 2.376 17.382 1.00 97.81 779 ALA A N 1
ATOM 6144 C CA . ALA A 1 779 ? -2.912 1.514 18.049 1.00 97.81 779 ALA A CA 1
ATOM 6145 C C . ALA A 1 779 ? -4.220 2.244 18.402 1.00 97.81 779 ALA A C 1
ATOM 6147 O O . ALA A 1 779 ? -5.311 1.679 18.284 1.00 97.81 779 ALA A O 1
ATOM 6148 N N . TYR A 1 780 ? -4.125 3.511 18.804 1.00 98.00 780 TYR A N 1
ATOM 6149 C CA . TYR A 1 780 ? -5.289 4.341 19.100 1.00 98.00 780 TYR A CA 1
ATOM 6150 C C . TYR A 1 780 ? -6.037 4.767 17.836 1.00 98.00 780 TYR A C 1
ATOM 6152 O O . TYR A 1 780 ? -7.268 4.706 17.813 1.00 98.00 780 TYR A O 1
ATOM 6160 N N . TYR A 1 781 ? -5.325 5.139 16.768 1.00 98.06 781 TYR A N 1
ATOM 6161 C CA . TYR A 1 781 ? -5.930 5.493 15.481 1.00 98.06 781 TYR A CA 1
ATOM 6162 C C . TYR A 1 781 ? -6.642 4.292 14.849 1.00 98.06 781 TYR A C 1
ATOM 6164 O O . TYR A 1 781 ? -7.734 4.468 14.316 1.00 98.06 781 TYR A O 1
ATOM 6172 N N . LEU A 1 782 ? -6.103 3.073 14.992 1.00 97.94 782 LEU A N 1
ATOM 6173 C CA . LEU A 1 782 ? -6.767 1.829 14.586 1.00 97.94 782 LEU A CA 1
ATOM 6174 C C . LEU A 1 782 ? -8.163 1.707 15.206 1.00 97.94 782 LEU A C 1
ATOM 6176 O O . LEU A 1 782 ? -9.154 1.627 14.483 1.00 97.94 782 LEU A O 1
ATOM 6180 N N . VAL A 1 783 ? -8.266 1.747 16.538 1.00 97.62 783 VAL A N 1
ATOM 6181 C CA . VAL A 1 783 ? -9.556 1.596 17.236 1.00 97.62 783 VAL A CA 1
ATOM 6182 C C . VAL A 1 783 ? -10.526 2.726 16.870 1.00 97.62 783 VAL A C 1
ATOM 6184 O O . VAL A 1 783 ? -11.695 2.465 16.594 1.00 97.62 783 VAL A O 1
ATOM 6187 N N . ARG A 1 784 ? -10.042 3.972 16.798 1.00 97.56 784 ARG A N 1
ATOM 6188 C CA . ARG A 1 784 ? -10.848 5.155 16.438 1.00 97.56 784 ARG A CA 1
ATOM 6189 C C . ARG A 1 784 ? -11.395 5.059 15.015 1.00 97.56 784 ARG A C 1
ATOM 6191 O O . ARG A 1 784 ? -12.591 5.237 14.806 1.00 97.56 784 ARG A O 1
ATOM 6198 N N . MET A 1 785 ? -10.547 4.702 14.054 1.00 96.44 785 MET A N 1
ATOM 6199 C CA . MET A 1 785 ? -10.920 4.550 12.650 1.00 96.44 785 MET A CA 1
ATOM 6200 C C . MET A 1 785 ? -11.938 3.423 12.438 1.00 96.44 785 MET A C 1
ATOM 6202 O O . MET A 1 785 ? -12.932 3.623 11.742 1.00 96.44 785 MET A O 1
ATOM 6206 N N . TYR A 1 786 ? -11.747 2.267 13.086 1.00 96.19 786 TYR A N 1
ATOM 6207 C CA . TYR A 1 786 ? -12.727 1.177 13.042 1.00 96.19 786 TYR A CA 1
ATOM 6208 C C . TYR A 1 786 ? -14.079 1.598 13.625 1.00 96.19 786 TYR A C 1
ATOM 6210 O O . TYR A 1 786 ? -15.110 1.265 13.054 1.00 96.19 786 TYR A O 1
ATOM 6218 N N . LEU A 1 787 ? -14.105 2.363 14.720 1.00 94.62 787 LEU A N 1
ATOM 6219 C CA . LEU A 1 787 ? -15.358 2.840 15.313 1.00 94.62 787 LEU A CA 1
ATOM 6220 C C . LEU A 1 787 ? -16.060 3.881 14.429 1.00 94.62 787 LEU A C 1
ATOM 6222 O O . LEU A 1 787 ? -17.270 3.796 14.246 1.00 94.62 787 LEU A O 1
ATOM 6226 N N . LEU A 1 788 ? -15.331 4.825 13.826 1.00 94.31 788 LEU A N 1
ATOM 6227 C CA . LEU A 1 788 ? -15.909 5.799 12.887 1.00 94.31 788 LEU A CA 1
ATOM 6228 C C . LEU A 1 788 ? -16.460 5.137 11.614 1.00 94.31 788 LEU A C 1
ATOM 6230 O O . LEU A 1 788 ? -17.460 5.603 11.074 1.00 94.31 788 LEU A O 1
ATOM 6234 N N . ALA A 1 789 ? -15.828 4.053 11.156 1.00 94.56 789 ALA A N 1
ATOM 6235 C CA . ALA A 1 789 ? -16.288 3.258 10.024 1.00 94.56 789 ALA A CA 1
ATOM 6236 C C . ALA A 1 789 ? -17.506 2.389 10.384 1.00 94.56 789 ALA A C 1
ATOM 6238 O O . ALA A 1 789 ? -18.562 2.538 9.786 1.00 94.56 789 ALA A O 1
ATOM 6239 N N . LEU A 1 790 ? -17.400 1.528 11.401 1.00 87.75 790 LEU A N 1
ATOM 6240 C CA . LEU A 1 790 ? -18.432 0.542 11.765 1.00 87.75 790 LEU A CA 1
ATOM 6241 C C . LEU A 1 790 ? -19.654 1.135 12.490 1.00 87.75 790 LEU A C 1
ATOM 6243 O O . LEU A 1 790 ? -20.605 0.418 12.799 1.00 87.75 790 LEU A O 1
ATOM 6247 N N . THR A 1 791 ? -19.647 2.440 12.776 1.00 88.44 791 THR A N 1
ATOM 6248 C CA . THR A 1 791 ? -20.842 3.180 13.224 1.00 88.44 791 THR A CA 1
ATOM 6249 C C . THR A 1 791 ? -21.611 3.824 12.069 1.00 88.44 791 THR A C 1
ATOM 6251 O O . THR A 1 791 ? -22.700 4.359 12.284 1.00 88.44 791 THR A O 1
ATOM 6254 N N . HIS A 1 792 ? -21.082 3.756 10.844 1.00 89.31 792 HIS A N 1
ATOM 6255 C CA . HIS A 1 792 ? -21.737 4.228 9.630 1.00 89.31 792 HIS A CA 1
ATOM 6256 C C . HIS A 1 792 ? -22.496 3.070 8.950 1.00 89.31 792 HIS A C 1
ATOM 6258 O O . HIS A 1 792 ? -21.916 2.008 8.734 1.00 89.31 792 HIS A O 1
ATOM 6264 N N . PRO A 1 793 ? -23.796 3.228 8.624 1.00 85.44 793 PRO A N 1
ATOM 6265 C CA . PRO A 1 793 ? -24.675 2.102 8.291 1.00 85.44 793 PRO A CA 1
ATOM 6266 C C . PRO A 1 793 ? -24.320 1.377 6.988 1.00 85.44 793 PRO A C 1
ATOM 6268 O O . PRO A 1 793 ? -24.709 0.223 6.822 1.00 85.44 793 PRO A O 1
ATOM 6271 N N . SER A 1 794 ? -23.610 2.039 6.073 1.00 90.56 794 SER A N 1
ATOM 6272 C CA . SER A 1 794 ? -23.261 1.490 4.760 1.00 90.56 794 SER A CA 1
ATOM 6273 C C . SER A 1 794 ? -21.938 0.721 4.766 1.00 90.56 794 SER A C 1
ATOM 6275 O O . SER A 1 794 ? -21.625 0.069 3.772 1.00 90.56 794 SER A O 1
ATOM 6277 N N . VAL A 1 795 ? -21.143 0.792 5.843 1.00 94.56 795 VAL A N 1
ATOM 6278 C CA . VAL A 1 795 ? -19.837 0.120 5.929 1.00 94.56 795 VAL A CA 1
ATOM 6279 C C . VAL A 1 795 ? -19.984 -1.254 6.579 1.00 94.56 795 VAL A C 1
ATOM 6281 O O . VAL A 1 795 ? -20.213 -1.362 7.780 1.00 94.56 795 VAL A O 1
ATOM 6284 N N . GLU A 1 796 ? -19.805 -2.321 5.799 1.00 93.75 796 GLU A N 1
ATOM 6285 C CA . GLU A 1 796 ? -19.905 -3.689 6.329 1.00 93.75 796 GLU A CA 1
ATOM 6286 C C . GLU A 1 796 ? -18.607 -4.202 6.961 1.00 93.75 796 GLU A C 1
ATOM 6288 O O . GLU A 1 796 ? -18.661 -5.013 7.884 1.00 93.75 796 GLU A O 1
ATOM 6293 N N . LYS A 1 797 ? -17.447 -3.844 6.393 1.00 94.88 797 LYS A N 1
ATOM 6294 C CA . LYS A 1 797 ? -16.148 -4.469 6.704 1.00 94.88 797 LYS A CA 1
ATOM 6295 C C . LYS A 1 797 ? -15.010 -3.468 6.596 1.00 94.88 797 LYS A C 1
ATOM 6297 O O . LYS A 1 797 ? -15.031 -2.584 5.738 1.00 94.88 797 LYS A O 1
ATOM 6302 N N . VAL A 1 798 ? -13.997 -3.655 7.436 1.00 97.69 798 VAL A N 1
ATOM 6303 C CA . VAL A 1 798 ? -12.755 -2.875 7.429 1.00 97.69 798 VAL A CA 1
ATOM 6304 C C . VAL A 1 798 ? -11.577 -3.838 7.495 1.00 97.69 798 VAL A C 1
ATOM 6306 O O . VAL A 1 798 ? -11.557 -4.741 8.329 1.00 97.69 798 VAL A O 1
ATOM 6309 N N . PHE A 1 799 ? -10.604 -3.640 6.611 1.00 98.38 799 PHE A N 1
ATOM 6310 C CA . PHE A 1 799 ? -9.387 -4.431 6.503 1.00 98.38 799 PHE A CA 1
ATOM 6311 C C . PHE A 1 799 ? -8.188 -3.554 6.870 1.00 98.38 799 PHE A C 1
ATOM 6313 O O . PHE A 1 799 ? -7.878 -2.586 6.176 1.00 98.38 799 PHE A O 1
ATOM 6320 N N . TRP A 1 800 ? -7.504 -3.876 7.973 1.00 98.38 800 TRP A N 1
ATOM 6321 C CA . TRP A 1 800 ? -6.283 -3.152 8.338 1.00 98.38 800 TRP A CA 1
ATOM 6322 C C . TRP A 1 800 ? -5.130 -3.533 7.402 1.00 98.38 800 TRP A C 1
ATOM 6324 O O . TRP A 1 800 ? -4.815 -4.717 7.265 1.00 98.38 800 TRP A O 1
ATOM 6334 N N . TYR A 1 801 ? -4.477 -2.541 6.800 1.00 97.81 801 TYR A N 1
ATOM 6335 C CA . TYR A 1 801 ? -3.188 -2.705 6.133 1.00 97.81 801 TYR A CA 1
ATOM 6336 C C . TYR A 1 801 ? -2.084 -2.430 7.169 1.00 97.81 801 TYR A C 1
ATOM 6338 O O . TYR A 1 801 ? -1.982 -1.310 7.663 1.00 97.81 801 TYR A O 1
ATOM 6346 N N . GLU A 1 802 ? -1.275 -3.405 7.592 1.00 95.19 802 GLU A N 1
ATOM 6347 C CA . GLU A 1 802 ? -1.325 -4.843 7.264 1.00 95.19 802 GLU A CA 1
ATOM 6348 C C . GLU A 1 802 ? -0.991 -5.728 8.485 1.00 95.19 802 GLU A C 1
ATOM 6350 O O . GLU A 1 802 ? -0.721 -5.225 9.576 1.00 95.19 802 GLU A O 1
ATOM 6355 N N . LEU A 1 803 ? -1.025 -7.060 8.350 1.00 97.19 803 LEU A N 1
ATOM 6356 C CA . LEU A 1 803 ? -0.766 -7.977 9.471 1.00 97.19 803 LEU A CA 1
ATOM 6357 C C . LEU A 1 803 ? 0.677 -7.903 9.981 1.00 97.19 803 LEU A C 1
ATOM 6359 O O . LEU A 1 803 ? 0.888 -7.829 11.188 1.00 97.19 803 LEU A O 1
ATOM 6363 N N . ARG A 1 804 ? 1.670 -7.944 9.087 1.00 96.19 804 ARG A N 1
ATOM 6364 C CA . ARG A 1 804 ? 3.103 -7.962 9.423 1.00 96.19 804 ARG A CA 1
ATOM 6365 C C . ARG A 1 804 ? 3.842 -6.929 8.590 1.00 96.19 804 ARG A C 1
ATOM 6367 O O . ARG A 1 804 ? 3.666 -6.913 7.381 1.00 96.19 804 ARG A O 1
ATOM 6374 N N . ASN A 1 805 ? 4.727 -6.169 9.234 1.00 96.06 805 ASN A N 1
ATOM 6375 C CA . ASN A 1 805 ? 5.668 -5.252 8.593 1.00 96.06 805 ASN A CA 1
ATOM 6376 C C . ASN A 1 805 ? 6.288 -5.852 7.309 1.00 96.06 805 ASN A C 1
ATOM 6378 O O . ASN A 1 805 ? 6.761 -7.001 7.284 1.00 96.06 805 ASN A O 1
ATOM 6382 N N . SER A 1 806 ? 6.279 -5.064 6.237 1.00 91.88 806 SER A N 1
ATOM 6383 C CA . SER A 1 806 ? 6.776 -5.478 4.926 1.00 91.88 806 SER A CA 1
ATOM 6384 C C . SER A 1 806 ? 8.306 -5.422 4.806 1.00 91.88 806 SER A C 1
ATOM 6386 O O . SER A 1 806 ? 9.035 -5.106 5.745 1.00 91.88 806 SER A O 1
ATOM 6388 N N . THR A 1 807 ? 8.794 -5.837 3.641 1.00 90.19 807 THR A N 1
ATOM 6389 C CA . THR A 1 807 ? 10.192 -5.784 3.189 1.00 90.19 807 THR A CA 1
ATOM 6390 C C . THR A 1 807 ? 10.179 -5.687 1.659 1.00 90.19 807 THR A C 1
ATOM 6392 O O . THR A 1 807 ? 9.154 -6.009 1.048 1.00 90.19 807 THR A O 1
ATOM 6395 N N . THR A 1 808 ? 11.281 -5.263 1.035 1.00 84.44 808 THR A N 1
ATOM 6396 C CA . THR A 1 808 ? 11.376 -5.173 -0.436 1.00 84.44 808 THR A CA 1
ATOM 6397 C C . THR A 1 808 ? 11.225 -6.545 -1.102 1.00 84.44 808 THR A C 1
ATOM 6399 O O . THR A 1 808 ? 11.719 -7.557 -0.606 1.00 84.44 808 THR A O 1
ATOM 6402 N N . ASP A 1 809 ? 10.531 -6.574 -2.236 1.00 75.44 809 ASP A N 1
ATOM 6403 C CA . ASP A 1 809 ? 10.084 -7.776 -2.953 1.00 75.44 809 ASP A CA 1
ATOM 6404 C C . ASP A 1 809 ? 11.232 -8.695 -3.415 1.00 75.44 809 ASP A C 1
ATOM 6406 O O . ASP A 1 809 ? 11.050 -9.903 -3.599 1.00 75.44 809 ASP A O 1
ATOM 6410 N N . ASP A 1 810 ? 12.428 -8.136 -3.606 1.00 75.88 810 ASP A N 1
ATOM 6411 C CA . ASP A 1 810 ? 13.636 -8.848 -4.017 1.00 75.88 810 ASP A CA 1
ATOM 6412 C C . ASP A 1 810 ? 14.450 -9.428 -2.843 1.00 75.88 810 ASP A C 1
ATOM 6414 O O . ASP A 1 810 ? 15.188 -10.406 -3.058 1.00 75.88 810 ASP A O 1
ATOM 6418 N N . ALA A 1 811 ? 14.258 -8.917 -1.617 1.00 79.81 811 ALA A N 1
ATOM 6419 C CA . ALA A 1 811 ? 14.954 -9.356 -0.403 1.00 79.81 811 ALA A CA 1
ATOM 6420 C C . ALA A 1 811 ? 14.852 -10.869 -0.198 1.00 79.81 811 ALA A C 1
ATOM 6422 O O . ALA A 1 811 ? 13.876 -11.516 -0.596 1.00 79.81 811 ALA A O 1
ATOM 6423 N N . ASP A 1 812 ? 15.872 -11.460 0.425 1.00 82.62 812 ASP A N 1
ATOM 6424 C CA . ASP A 1 812 ? 15.767 -12.864 0.788 1.00 82.62 812 ASP A CA 1
ATOM 6425 C C . ASP A 1 812 ? 14.797 -13.055 1.952 1.00 82.62 812 ASP A C 1
ATOM 6427 O O . ASP A 1 812 ? 14.750 -12.242 2.873 1.00 82.62 812 ASP A O 1
ATOM 6431 N N . TYR A 1 813 ? 14.010 -14.132 1.913 1.00 83.81 813 TYR A N 1
ATOM 6432 C CA . TYR A 1 813 ? 12.993 -14.354 2.945 1.00 83.81 813 TYR A CA 1
ATOM 6433 C C . TYR A 1 813 ? 13.636 -14.539 4.326 1.00 83.81 813 TYR A C 1
ATOM 6435 O O . TYR A 1 813 ? 13.072 -14.126 5.337 1.00 83.81 813 TYR A O 1
ATOM 6443 N N . GLU A 1 814 ? 14.844 -15.108 4.338 1.00 87.56 814 GLU A N 1
ATOM 6444 C CA . GLU A 1 814 ? 15.635 -15.367 5.540 1.00 87.56 814 GLU A CA 1
ATOM 6445 C C . GLU A 1 814 ? 16.438 -14.148 6.023 1.00 87.56 814 GLU A C 1
ATOM 6447 O O . GLU A 1 814 ? 16.954 -14.140 7.138 1.00 87.56 814 GLU A O 1
ATOM 6452 N N . GLN A 1 815 ? 16.549 -13.109 5.189 1.00 86.56 815 GLN A N 1
ATOM 6453 C CA . GLN A 1 815 ? 17.294 -11.879 5.466 1.00 86.56 815 GLN A CA 1
ATOM 6454 C C . GLN A 1 815 ? 16.451 -10.663 5.043 1.00 86.56 815 GLN A C 1
ATOM 6456 O O . GLN A 1 815 ? 16.782 -9.986 4.064 1.00 86.56 815 GLN A O 1
ATOM 6461 N N . PRO A 1 816 ? 15.326 -10.395 5.738 1.00 85.06 816 PRO A N 1
ATOM 6462 C CA . PRO A 1 816 ? 14.442 -9.293 5.391 1.00 85.06 816 PRO A CA 1
ATOM 6463 C C . PRO A 1 816 ? 15.162 -7.949 5.530 1.00 85.06 816 PRO A C 1
ATOM 6465 O O . PRO A 1 816 ? 15.656 -7.597 6.600 1.00 85.06 816 PRO A O 1
ATOM 6468 N N . PHE A 1 817 ? 15.181 -7.171 4.449 1.00 87.12 817 PHE A N 1
ATOM 6469 C CA . PHE A 1 817 ? 15.661 -5.794 4.476 1.00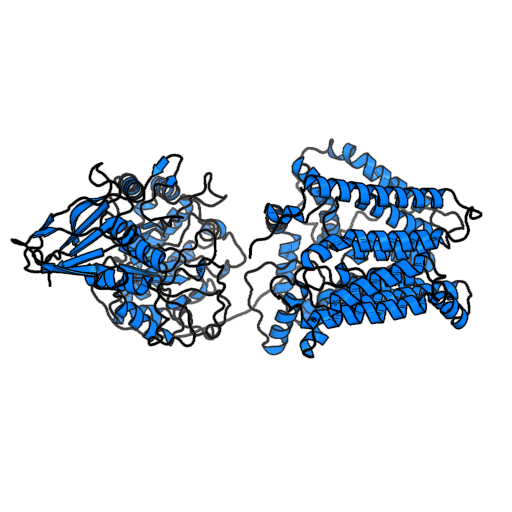 87.12 817 PHE A CA 1
ATOM 6470 C C . PHE A 1 817 ? 14.614 -4.885 5.131 1.00 87.12 817 PHE A C 1
ATOM 6472 O O . PHE A 1 817 ? 13.426 -4.971 4.811 1.00 87.12 817 PHE A O 1
ATOM 6479 N N . PHE A 1 818 ? 15.050 -4.012 6.035 1.00 85.88 818 PHE A N 1
ATOM 6480 C CA . PHE A 1 818 ? 14.170 -3.139 6.805 1.00 85.88 818 PHE A CA 1
ATOM 6481 C C . PHE A 1 818 ? 14.808 -1.754 6.937 1.00 85.88 818 PHE A C 1
ATOM 6483 O O . PHE A 1 818 ? 15.787 -1.579 7.663 1.00 85.88 818 PHE A O 1
ATOM 6490 N N . ASP A 1 819 ? 14.259 -0.783 6.210 1.00 88.50 819 ASP A N 1
ATOM 6491 C CA . ASP A 1 819 ? 14.591 0.634 6.349 1.00 88.50 819 ASP A CA 1
ATOM 6492 C C . ASP A 1 819 ? 13.591 1.304 7.304 1.00 88.50 819 ASP A C 1
ATOM 6494 O O . ASP A 1 819 ? 12.381 1.096 7.203 1.00 88.50 819 ASP A O 1
ATOM 6498 N N . ALA A 1 820 ? 14.088 2.120 8.232 1.00 88.12 820 ALA A N 1
ATOM 6499 C CA . ALA A 1 820 ? 13.262 2.898 9.149 1.00 88.12 820 ALA A CA 1
ATOM 6500 C C . ALA A 1 820 ? 12.505 4.042 8.445 1.00 88.12 820 ALA A C 1
ATOM 6502 O O . ALA A 1 820 ? 11.471 4.478 8.945 1.00 88.12 820 ALA A O 1
ATOM 6503 N N . ALA A 1 821 ? 12.998 4.511 7.293 1.00 89.44 821 ALA A N 1
ATOM 6504 C CA . ALA A 1 821 ? 12.437 5.626 6.534 1.00 89.44 821 ALA A CA 1
ATOM 6505 C C . ALA A 1 821 ? 11.509 5.211 5.373 1.00 89.44 821 ALA A C 1
ATOM 6507 O O . ALA A 1 821 ? 10.900 6.085 4.760 1.00 89.44 821 ALA A O 1
ATOM 6508 N N . GLU A 1 822 ? 11.369 3.915 5.075 1.00 92.69 822 GLU A N 1
ATOM 6509 C CA . GLU A 1 822 ? 10.440 3.412 4.052 1.00 92.69 822 GLU A CA 1
ATOM 6510 C C . GLU A 1 822 ? 9.044 3.198 4.652 1.00 92.69 822 GLU A C 1
ATOM 6512 O O . GLU A 1 822 ? 8.831 2.257 5.415 1.00 92.69 822 GLU A O 1
ATOM 6517 N N . GLU A 1 823 ? 8.089 4.064 4.304 1.00 92.06 823 GLU A N 1
ATOM 6518 C CA . GLU A 1 823 ? 6.722 4.078 4.841 1.00 92.06 823 GLU A CA 1
ATOM 6519 C C . GLU A 1 823 ? 6.028 2.711 4.762 1.00 92.06 823 GLU A C 1
ATOM 6521 O O . GLU A 1 823 ? 5.396 2.280 5.733 1.00 92.06 823 GLU A O 1
ATOM 6526 N N . GLN A 1 824 ? 6.189 1.988 3.649 1.00 90.19 824 GLN A N 1
ATOM 6527 C CA . GLN A 1 824 ? 5.514 0.712 3.411 1.00 90.19 824 GLN A CA 1
ATOM 6528 C C . GLN A 1 824 ? 5.918 -0.393 4.394 1.00 90.19 824 GLN A C 1
ATOM 6530 O O . GLN A 1 824 ? 5.163 -1.342 4.598 1.00 90.19 824 GLN A O 1
ATOM 6535 N N . PHE A 1 825 ? 7.080 -0.296 5.045 1.00 94.69 825 PHE A N 1
ATOM 6536 C CA . PHE A 1 825 ? 7.560 -1.367 5.920 1.00 94.69 825 PHE A CA 1
ATOM 6537 C C . PHE A 1 825 ? 6.949 -1.357 7.330 1.00 94.69 825 PHE A C 1
ATOM 6539 O O . PHE A 1 825 ? 7.116 -2.347 8.036 1.00 94.69 825 PHE A O 1
ATOM 6546 N N . HIS A 1 826 ? 6.221 -0.312 7.757 1.00 96.50 826 HIS A N 1
ATOM 6547 C CA . HIS A 1 826 ? 5.846 -0.125 9.179 1.00 96.50 826 HIS A CA 1
ATOM 6548 C C . HIS A 1 826 ? 4.340 -0.118 9.488 1.00 96.50 826 HIS A C 1
ATOM 6550 O O . HIS A 1 826 ? 3.948 0.107 10.636 1.00 96.50 826 HIS A O 1
ATOM 6556 N N . TYR A 1 827 ? 3.488 -0.414 8.507 1.00 97.56 827 TYR A N 1
ATOM 6557 C CA . TYR A 1 827 ? 2.030 -0.533 8.678 1.00 97.56 827 TYR A CA 1
ATOM 6558 C C . TYR A 1 827 ? 1.573 -1.740 9.523 1.00 97.56 827 TYR A C 1
ATOM 6560 O O . TYR A 1 827 ? 0.421 -1.799 9.960 1.00 97.56 827 TYR A O 1
ATOM 6568 N N . GLY A 1 828 ? 2.463 -2.704 9.773 1.00 97.50 828 GLY A N 1
ATOM 6569 C CA . GLY A 1 828 ? 2.141 -3.976 10.412 1.00 97.50 828 GLY A CA 1
ATOM 6570 C C . GLY A 1 828 ? 1.517 -3.848 11.804 1.00 97.50 828 GLY A C 1
ATOM 6571 O O . GLY A 1 828 ? 1.906 -2.979 12.589 1.00 97.50 828 GLY A O 1
ATOM 6572 N N . LEU A 1 829 ? 0.615 -4.775 12.138 1.00 98.19 829 LEU A N 1
ATOM 6573 C CA . LEU A 1 829 ? 0.265 -5.122 13.523 1.00 98.19 829 LEU A CA 1
ATOM 6574 C C . LEU A 1 829 ? 1.430 -5.871 14.204 1.00 98.19 829 LEU A C 1
ATOM 6576 O O . LEU A 1 829 ? 1.721 -5.667 15.383 1.00 98.19 829 LEU A O 1
ATOM 6580 N N . LEU A 1 830 ? 2.121 -6.720 13.445 1.00 97.69 830 LEU A N 1
ATOM 6581 C CA . LEU A 1 830 ? 3.309 -7.468 13.846 1.00 97.69 830 LEU A CA 1
ATOM 6582 C C . LEU A 1 830 ? 4.581 -6.841 13.260 1.00 97.69 830 LEU A C 1
ATOM 6584 O O . LEU A 1 830 ? 4.596 -6.390 12.111 1.00 97.69 830 LEU A O 1
ATOM 6588 N N . ARG A 1 831 ? 5.682 -6.902 14.012 1.00 95.50 831 ARG A N 1
ATOM 6589 C CA . ARG A 1 831 ? 7.037 -6.669 13.492 1.00 95.50 831 ARG A CA 1
ATOM 6590 C C . ARG A 1 831 ? 7.451 -7.798 12.544 1.00 95.50 831 ARG A C 1
ATOM 6592 O O . ARG A 1 831 ? 6.855 -8.875 12.531 1.00 95.50 831 ARG A O 1
ATOM 6599 N N . ARG A 1 832 ? 8.491 -7.564 11.739 1.00 91.62 832 ARG A N 1
ATOM 6600 C CA . ARG A 1 832 ? 9.069 -8.587 10.859 1.00 91.62 832 ARG A CA 1
ATOM 6601 C C . ARG A 1 832 ? 10.353 -9.147 11.464 1.00 91.62 832 ARG A C 1
ATOM 6603 O O . ARG A 1 832 ? 11.344 -8.433 11.557 1.00 91.62 832 ARG A O 1
ATOM 6610 N N . SER A 1 833 ? 10.337 -10.429 11.808 1.00 88.69 833 SER A N 1
ATOM 6611 C CA . SER A 1 833 ? 11.516 -11.217 12.178 1.00 88.69 833 SER A CA 1
ATOM 6612 C C . SER A 1 833 ? 11.687 -12.423 11.246 1.00 88.69 833 SER A C 1
ATOM 6614 O O . SER A 1 833 ? 10.745 -12.833 10.558 1.00 88.69 833 SER A O 1
ATOM 6616 N N . TYR A 1 834 ? 12.909 -12.959 11.199 1.00 85.50 834 TYR A N 1
ATOM 6617 C CA . TYR A 1 834 ? 13.205 -14.289 10.669 1.00 85.50 834 TYR A CA 1
ATOM 6618 C C . TYR A 1 834 ? 14.233 -14.993 11.583 1.00 85.50 834 TYR A C 1
ATOM 6620 O O . TYR A 1 834 ? 15.229 -14.357 11.940 1.00 85.50 834 TYR A O 1
ATOM 6628 N N . PRO A 1 835 ? 14.041 -16.278 11.948 1.00 88.00 835 PRO A N 1
ATOM 6629 C CA . PRO A 1 835 ? 12.816 -17.059 11.749 1.00 88.00 835 PRO A CA 1
ATOM 6630 C C . PRO A 1 835 ? 11.614 -16.399 12.443 1.00 88.00 835 PRO A C 1
ATOM 6632 O O . PRO A 1 835 ? 11.785 -15.614 13.374 1.00 88.00 835 PRO A O 1
ATOM 6635 N N . LEU A 1 836 ? 10.401 -16.683 11.967 1.00 91.38 836 LEU A N 1
ATOM 6636 C CA . LEU A 1 836 ? 9.187 -16.225 12.636 1.00 91.38 836 LEU A CA 1
ATOM 6637 C C . LEU A 1 836 ? 8.993 -17.034 13.923 1.00 91.38 836 LEU A C 1
ATOM 6639 O O . LEU A 1 836 ? 8.662 -18.217 13.866 1.00 91.38 836 LEU A O 1
ATOM 6643 N N . ASP A 1 837 ? 9.179 -16.388 15.071 1.00 91.44 837 ASP A N 1
ATOM 6644 C CA . ASP A 1 837 ? 8.906 -16.964 16.388 1.00 91.44 837 ASP A CA 1
ATOM 6645 C C . ASP A 1 837 ? 7.636 -16.330 16.989 1.00 91.44 837 ASP A C 1
ATOM 6647 O O . ASP A 1 837 ? 7.682 -15.183 17.438 1.00 91.44 837 ASP A O 1
ATOM 6651 N N . PRO A 1 838 ? 6.487 -17.034 17.010 1.00 90.94 838 PRO A N 1
ATOM 6652 C CA . PRO A 1 838 ? 5.258 -16.533 17.625 1.00 90.94 838 PRO A CA 1
ATOM 6653 C C . PRO A 1 838 ? 5.368 -16.234 19.124 1.00 90.94 838 PRO A C 1
ATOM 6655 O O . PRO A 1 838 ? 4.542 -15.476 19.632 1.00 90.94 838 PRO A O 1
ATOM 6658 N N . GLU A 1 839 ? 6.354 -16.788 19.831 1.00 89.44 839 GLU A N 1
ATOM 6659 C CA . GLU A 1 839 ? 6.566 -16.561 21.266 1.00 89.44 839 GLU A CA 1
ATOM 6660 C C . GLU A 1 839 ? 7.507 -15.368 21.541 1.00 89.44 839 GLU A C 1
ATOM 6662 O O . GLU A 1 839 ? 7.732 -15.014 22.696 1.00 89.44 839 GLU A O 1
ATOM 6667 N N . GLN A 1 840 ? 8.036 -14.709 20.500 1.00 90.69 840 GLN A N 1
ATOM 6668 C CA . GLN A 1 840 ? 8.874 -13.513 20.628 1.00 90.69 840 GLN A CA 1
ATOM 6669 C C . GLN A 1 840 ? 8.079 -12.339 21.240 1.00 90.69 840 GLN A C 1
ATOM 6671 O O . GLN A 1 840 ? 7.123 -11.840 20.637 1.00 90.69 840 GLN A O 1
ATOM 6676 N N . ASP A 1 841 ? 8.516 -11.863 22.415 1.00 87.19 841 ASP A N 1
ATOM 6677 C CA . ASP A 1 841 ? 7.865 -10.794 23.197 1.00 87.19 841 ASP A CA 1
ATOM 6678 C C . ASP A 1 841 ? 7.577 -9.529 22.366 1.00 87.19 841 ASP A C 1
ATOM 6680 O O . ASP A 1 841 ? 6.474 -8.981 22.412 1.00 87.19 841 ASP A O 1
ATOM 6684 N N . ASP A 1 842 ? 8.550 -9.069 21.570 1.00 90.75 842 ASP A N 1
ATOM 6685 C CA . ASP A 1 842 ? 8.441 -7.854 20.758 1.00 90.75 842 ASP A CA 1
ATOM 6686 C C . ASP A 1 842 ? 7.871 -8.086 19.346 1.00 90.75 842 ASP A C 1
ATOM 6688 O O . ASP A 1 842 ? 7.769 -7.138 18.568 1.00 90.75 842 ASP A O 1
ATOM 6692 N N . LEU A 1 843 ? 7.417 -9.296 18.993 1.00 96.06 843 LEU A N 1
ATOM 6693 C CA . LEU A 1 843 ? 6.775 -9.531 17.691 1.00 96.06 843 LEU A CA 1
ATOM 6694 C C . LEU A 1 843 ? 5.486 -8.707 17.531 1.00 96.06 843 LEU A C 1
ATOM 6696 O O . LEU A 1 843 ? 5.173 -8.240 16.436 1.00 96.06 843 LEU A O 1
ATOM 6700 N N . ARG A 1 844 ? 4.729 -8.517 18.616 1.00 97.12 844 ARG A N 1
ATOM 6701 C CA . ARG A 1 844 ? 3.423 -7.841 18.616 1.00 97.12 844 ARG A CA 1
ATOM 6702 C C . ARG A 1 844 ? 3.610 -6.350 18.915 1.00 97.12 844 ARG A C 1
ATOM 6704 O O . ARG A 1 844 ? 4.087 -5.994 19.991 1.00 97.12 844 ARG A O 1
ATOM 6711 N N . LYS A 1 845 ? 3.215 -5.463 17.995 1.00 97.50 845 LYS A N 1
ATOM 6712 C CA . LYS A 1 845 ? 3.149 -4.014 18.269 1.00 97.50 845 LYS A CA 1
ATOM 6713 C C . LYS A 1 845 ? 1.897 -3.700 19.111 1.00 97.50 845 LYS A C 1
ATOM 6715 O O . LYS A 1 845 ? 0.941 -4.481 19.076 1.00 97.50 845 LYS A O 1
ATOM 6720 N N . PRO A 1 846 ? 1.820 -2.554 19.816 1.00 97.75 846 PRO A N 1
ATOM 6721 C CA . PRO A 1 846 ? 0.605 -2.112 20.509 1.00 97.75 846 PRO A CA 1
ATOM 6722 C C . PRO A 1 846 ? -0.661 -2.165 19.636 1.00 97.75 846 PRO A C 1
ATOM 6724 O O . PRO A 1 846 ? -1.726 -2.530 20.131 1.00 97.75 846 PRO A O 1
ATOM 6727 N N . ALA A 1 847 ? -0.542 -1.909 18.326 1.00 97.62 847 ALA A N 1
ATOM 6728 C CA . ALA A 1 847 ? -1.646 -2.019 17.371 1.00 97.62 847 ALA A CA 1
ATOM 6729 C C . ALA A 1 847 ? -2.242 -3.439 17.275 1.00 97.62 847 ALA A C 1
ATOM 6731 O O . ALA A 1 847 ? -3.462 -3.573 17.204 1.00 97.62 847 ALA A O 1
ATOM 6732 N N . PHE A 1 848 ? -1.431 -4.501 17.363 1.00 98.25 848 PHE A N 1
ATOM 6733 C CA . PHE A 1 848 ? -1.928 -5.883 17.444 1.00 98.25 848 PHE A CA 1
ATOM 6734 C C . PHE A 1 848 ? -2.751 -6.107 18.716 1.00 98.25 848 PHE A C 1
ATOM 6736 O O . PHE A 1 848 ? -3.826 -6.703 18.672 1.00 98.25 848 PHE A O 1
ATOM 6743 N N . ILE A 1 849 ? -2.271 -5.599 19.856 1.00 97.06 849 ILE A N 1
ATOM 6744 C CA . ILE A 1 849 ? -2.967 -5.735 21.141 1.00 97.06 849 ILE A CA 1
ATOM 6745 C C . ILE A 1 849 ? -4.296 -4.964 21.117 1.00 97.06 849 ILE A C 1
ATOM 6747 O O . ILE A 1 849 ? -5.298 -5.479 21.612 1.00 97.06 849 ILE A O 1
ATOM 6751 N N . ALA A 1 850 ? -4.328 -3.786 20.486 1.00 97.69 850 ALA A N 1
ATOM 6752 C CA . ALA A 1 850 ? -5.532 -2.976 20.329 1.00 97.69 850 ALA A CA 1
ATOM 6753 C C . ALA A 1 850 ? -6.544 -3.565 19.338 1.00 97.69 850 ALA A C 1
ATOM 6755 O O . ALA A 1 850 ? -7.734 -3.595 19.649 1.00 97.69 850 ALA A O 1
ATOM 6756 N N . TYR A 1 851 ? -6.092 -4.117 18.206 1.00 98.12 851 TYR A N 1
ATOM 6757 C CA . TYR A 1 851 ? -6.942 -4.885 17.290 1.00 98.12 851 TYR A CA 1
ATOM 6758 C C . TYR A 1 851 ? -7.552 -6.098 18.010 1.00 98.12 851 TYR A C 1
ATOM 6760 O O . TYR A 1 851 ? -8.765 -6.286 18.003 1.00 98.12 851 TYR A O 1
ATOM 6768 N N . ARG A 1 852 ? -6.729 -6.864 18.740 1.00 97.12 852 ARG A N 1
ATOM 6769 C CA . ARG A 1 852 ? -7.178 -7.994 19.567 1.00 97.12 852 ARG A CA 1
ATOM 6770 C C . ARG A 1 852 ? -8.171 -7.574 20.654 1.00 97.12 852 ARG A C 1
ATOM 6772 O O . ARG A 1 852 ? -9.091 -8.322 20.968 1.00 97.12 852 ARG A O 1
ATOM 6779 N N . LYS A 1 853 ? -8.007 -6.387 21.248 1.00 95.25 853 LYS A N 1
ATOM 6780 C CA . LYS A 1 853 ? -8.947 -5.853 22.244 1.00 95.25 853 LYS A CA 1
ATOM 6781 C C . LYS A 1 853 ? -10.278 -5.457 21.604 1.00 95.25 853 LYS A C 1
ATOM 6783 O O . LYS A 1 853 ? -11.324 -5.741 22.180 1.00 95.25 853 LYS A O 1
ATOM 6788 N N . LEU A 1 854 ? -10.231 -4.856 20.416 1.00 96.12 854 LEU A N 1
ATOM 6789 C CA . LEU A 1 854 ? -11.392 -4.457 19.622 1.00 96.12 854 LEU A CA 1
ATOM 6790 C C . LEU A 1 854 ? -12.242 -5.669 19.218 1.00 96.12 854 LEU A C 1
ATOM 6792 O O . LEU A 1 854 ? -13.438 -5.691 19.509 1.00 96.12 854 LEU A O 1
ATOM 6796 N N . THR A 1 855 ? -11.629 -6.705 18.637 1.00 95.12 855 THR A N 1
ATOM 6797 C CA . THR A 1 855 ? -12.325 -7.942 18.240 1.00 95.12 855 THR A CA 1
ATOM 6798 C C . THR A 1 855 ? -12.915 -8.669 19.451 1.00 95.12 855 THR A C 1
ATOM 6800 O O . THR A 1 855 ? -14.099 -9.000 19.449 1.00 95.12 855 THR A O 1
ATOM 6803 N N . GLN A 1 856 ? -12.153 -8.826 20.543 1.00 93.19 856 GLN A N 1
ATOM 6804 C CA . GLN A 1 856 ? -12.645 -9.417 21.800 1.00 93.19 856 GLN A CA 1
ATOM 6805 C C . GLN A 1 856 ? -13.831 -8.662 22.421 1.00 93.19 856 GLN A C 1
ATOM 6807 O O . GLN A 1 856 ? -14.658 -9.273 23.104 1.00 93.19 856 GLN A O 1
ATOM 6812 N N . MET A 1 857 ? -13.904 -7.343 22.233 1.00 92.06 857 MET A N 1
ATOM 6813 C CA . MET A 1 857 ? -14.965 -6.508 22.797 1.00 92.06 857 MET A CA 1
ATOM 6814 C C . MET A 1 857 ? -16.207 -6.429 21.906 1.00 92.06 857 MET A C 1
ATOM 6816 O O . MET A 1 857 ? -17.303 -6.347 22.456 1.00 92.06 857 MET A O 1
ATOM 6820 N N . LEU A 1 858 ? -16.054 -6.457 20.576 1.00 92.38 858 LEU A N 1
ATOM 6821 C CA . LEU A 1 858 ? -17.122 -6.118 19.626 1.00 92.38 858 LEU A CA 1
ATOM 6822 C C . LEU A 1 858 ? -17.529 -7.233 18.646 1.00 92.38 858 LEU A C 1
ATOM 6824 O O . LEU A 1 858 ? -18.542 -7.074 17.970 1.00 92.38 858 LEU A O 1
ATOM 6828 N N . GLU A 1 859 ? -16.838 -8.375 18.569 1.00 90.25 859 GLU A N 1
ATOM 6829 C CA . GLU A 1 859 ? -17.274 -9.481 17.696 1.00 90.25 859 GLU A CA 1
ATOM 6830 C C . GLU A 1 859 ? -18.688 -9.977 18.074 1.00 90.25 859 GLU A C 1
ATOM 6832 O O . GLU A 1 859 ? -19.037 -10.133 19.252 1.00 90.25 859 GLU A O 1
ATOM 6837 N N . GLY A 1 860 ? -19.546 -10.161 17.068 1.00 86.69 860 GLY A N 1
ATOM 6838 C CA . GLY A 1 860 ? -20.977 -10.434 17.215 1.00 86.69 860 GLY A CA 1
ATOM 6839 C C . GLY A 1 860 ? -21.824 -9.304 17.825 1.00 86.69 860 GLY A C 1
ATOM 6840 O O . GLY A 1 860 ? -23.013 -9.523 18.066 1.00 86.69 860 GLY A O 1
ATOM 6841 N N . HIS A 1 861 ? -21.258 -8.124 18.107 1.00 88.00 861 HIS A N 1
ATOM 6842 C CA . HIS A 1 861 ? -22.002 -6.966 18.613 1.00 88.00 861 HIS A CA 1
ATOM 6843 C C . HIS A 1 861 ? -22.410 -6.028 17.466 1.00 88.00 861 HIS A C 1
ATOM 6845 O O . HIS A 1 861 ? -21.714 -5.880 16.467 1.00 88.00 861 HIS A O 1
ATOM 6851 N N . THR A 1 862 ? -23.534 -5.342 17.644 1.00 87.62 862 THR A N 1
ATOM 6852 C CA . THR A 1 862 ? -24.064 -4.316 16.735 1.00 87.62 862 THR A CA 1
ATOM 6853 C C . THR A 1 862 ? -24.225 -2.990 17.471 1.00 87.62 862 THR A C 1
ATOM 6855 O O . THR A 1 862 ? -24.527 -2.990 18.670 1.00 87.62 862 THR A O 1
ATOM 6858 N N . LEU A 1 863 ? -24.059 -1.863 16.770 1.00 89.12 863 LEU A N 1
ATOM 6859 C CA . LEU A 1 863 ? -24.313 -0.533 17.328 1.00 89.12 863 LEU A CA 1
ATOM 6860 C C . LEU A 1 863 ? -25.771 -0.434 17.806 1.00 89.12 863 LEU A C 1
ATOM 6862 O O . LEU A 1 863 ? -26.705 -0.625 17.031 1.00 89.12 863 LEU A O 1
ATOM 6866 N N . GLN A 1 864 ? -25.958 -0.125 19.087 1.00 89.25 864 GLN A N 1
ATOM 6867 C CA . GLN A 1 864 ? -27.265 0.121 19.696 1.00 89.25 864 GLN A CA 1
ATOM 6868 C C . GLN A 1 864 ? -27.576 1.620 19.744 1.00 89.25 864 GLN A C 1
ATOM 6870 O O . GLN A 1 864 ? -28.711 2.022 19.496 1.00 89.25 864 GLN A O 1
ATOM 6875 N N . GLN A 1 865 ? -26.583 2.440 20.101 1.00 88.56 865 GLN A N 1
ATOM 6876 C CA . GLN A 1 865 ? -26.767 3.868 20.338 1.00 88.56 865 GLN A CA 1
ATOM 6877 C C . GLN A 1 865 ? -25.460 4.644 20.122 1.00 88.56 865 GLN A C 1
ATOM 6879 O O . GLN A 1 865 ? -24.396 4.245 20.595 1.00 88.56 865 GLN A O 1
ATOM 6884 N N . VAL A 1 866 ? -25.564 5.802 19.468 1.00 90.81 866 VAL A N 1
ATOM 6885 C CA . VAL A 1 866 ? -24.551 6.864 19.533 1.00 90.81 866 VAL A CA 1
ATOM 6886 C C . VAL A 1 866 ? -24.879 7.741 20.744 1.00 90.81 866 VAL A C 1
ATOM 6888 O O . VAL A 1 866 ? -25.996 8.247 20.851 1.00 90.81 866 VAL A O 1
ATOM 6891 N N . ILE A 1 867 ? -23.936 7.878 21.676 1.00 91.06 867 ILE A N 1
ATOM 6892 C CA . ILE A 1 867 ? -24.083 8.683 22.902 1.00 91.06 867 ILE A CA 1
ATOM 6893 C C . ILE A 1 867 ? -23.412 10.053 22.728 1.00 91.06 867 ILE A C 1
ATOM 6895 O O . ILE A 1 867 ? -23.932 11.057 23.208 1.00 91.06 867 ILE A O 1
ATOM 6899 N N . ALA A 1 868 ? -22.296 10.099 21.998 1.00 90.88 868 ALA A N 1
ATOM 6900 C CA . ALA A 1 868 ? -21.628 11.321 21.559 1.00 90.88 868 ALA A CA 1
ATOM 6901 C C . ALA A 1 868 ? -20.862 11.055 20.256 1.00 90.88 868 ALA A C 1
ATOM 6903 O O . ALA A 1 868 ? -20.318 9.967 20.068 1.00 90.88 868 ALA A O 1
ATOM 6904 N N . ASP A 1 869 ? -20.797 12.036 19.361 1.00 89.06 869 ASP A N 1
ATOM 6905 C CA . ASP A 1 869 ? -20.041 11.937 18.107 1.00 89.06 869 ASP A CA 1
ATOM 6906 C C . ASP A 1 869 ? -19.571 13.296 17.563 1.00 89.06 869 ASP A C 1
ATOM 6908 O O . ASP A 1 869 ? -19.542 13.513 16.352 1.00 89.06 869 ASP A O 1
ATOM 6912 N N . ASN A 1 870 ? -19.199 14.218 18.460 1.00 88.19 870 ASN A N 1
ATOM 6913 C CA . ASN A 1 870 ? -18.702 15.561 18.126 1.00 88.19 870 ASN A CA 1
ATOM 6914 C C . ASN A 1 870 ? -19.699 16.449 17.331 1.00 88.19 870 ASN A C 1
ATOM 6916 O O . ASN A 1 870 ? -19.322 17.505 16.822 1.00 88.19 870 ASN A O 1
ATOM 6920 N N . THR A 1 871 ? -20.982 16.073 17.242 1.00 83.56 871 THR A N 1
ATOM 6921 C CA . THR A 1 871 ? -22.006 16.851 16.516 1.00 83.56 871 THR A CA 1
ATOM 6922 C C . THR A 1 871 ? -22.667 17.967 17.333 1.00 83.56 871 THR A C 1
ATOM 6924 O O . THR A 1 871 ? -23.193 18.908 16.733 1.00 83.56 871 THR A O 1
ATOM 6927 N N . THR A 1 872 ? -22.645 17.916 18.674 1.00 84.31 872 THR A N 1
ATOM 6928 C CA . THR A 1 872 ? -23.273 18.940 19.539 1.00 84.31 872 THR A CA 1
ATOM 6929 C C . THR A 1 872 ? -22.234 19.784 20.293 1.00 84.31 872 THR A C 1
ATOM 6931 O O . THR A 1 872 ? -21.164 19.272 20.627 1.00 84.31 872 THR A O 1
ATOM 6934 N N . PRO A 1 873 ? -22.519 21.062 20.626 1.00 83.62 873 PRO A N 1
ATOM 6935 C CA . PRO A 1 873 ? -21.594 21.907 21.394 1.00 83.62 873 PRO A CA 1
ATOM 6936 C C . PRO A 1 873 ? -21.216 21.338 22.769 1.00 83.62 873 PRO A C 1
ATOM 6938 O O . PRO A 1 873 ? -20.107 21.559 23.248 1.00 83.62 873 PRO A O 1
ATOM 6941 N N . GLU A 1 874 ? -22.126 20.596 23.401 1.00 83.62 874 GLU A N 1
ATOM 6942 C CA . GLU A 1 874 ? -21.951 19.969 24.716 1.00 83.62 874 GLU A CA 1
ATOM 6943 C C . GLU A 1 874 ? -21.081 18.705 24.650 1.00 83.62 874 GLU A C 1
ATOM 6945 O O . GLU A 1 874 ? -20.510 18.299 25.659 1.00 83.62 874 GLU A O 1
ATOM 6950 N N . THR A 1 875 ? -20.975 18.092 23.467 1.00 86.81 875 THR A N 1
ATOM 6951 C CA . THR A 1 875 ? -20.188 16.878 23.188 1.00 86.81 875 THR A CA 1
ATOM 6952 C C . THR A 1 875 ? -19.022 17.145 22.228 1.00 86.81 875 THR A C 1
ATOM 6954 O O . THR A 1 875 ? -18.450 16.218 21.653 1.00 86.81 875 THR A O 1
ATOM 6957 N N . ALA A 1 876 ? -18.640 18.414 22.057 1.00 88.69 876 ALA A N 1
ATOM 6958 C CA . ALA A 1 876 ? -17.577 18.832 21.153 1.00 88.69 876 ALA A CA 1
ATOM 6959 C C . ALA A 1 876 ? -16.235 18.174 21.521 1.00 88.69 876 ALA A C 1
ATOM 6961 O O . ALA A 1 876 ? -15.722 18.315 22.633 1.00 88.69 876 ALA A O 1
ATOM 6962 N N . GLY A 1 877 ? -15.661 17.448 20.564 1.00 90.88 877 GLY A N 1
ATOM 6963 C CA . GLY A 1 877 ? -14.459 16.644 20.743 1.00 90.88 877 GLY A CA 1
ATOM 6964 C C . GLY A 1 877 ? -14.660 15.371 21.570 1.00 90.88 877 GLY A C 1
ATOM 6965 O O . GLY A 1 877 ? -13.669 14.865 22.086 1.00 90.88 877 GLY A O 1
ATOM 6966 N N . VAL A 1 878 ? -15.886 14.854 21.715 1.00 94.38 878 VAL A N 1
ATOM 6967 C CA . VAL A 1 878 ? -16.196 13.599 22.425 1.00 94.38 878 VAL A CA 1
ATOM 6968 C C . VAL A 1 878 ? -16.883 12.601 21.494 1.00 94.38 878 VAL A C 1
ATOM 6970 O O . VAL A 1 878 ? -17.799 12.954 20.752 1.00 94.38 878 VAL A O 1
ATOM 6973 N N . TYR A 1 879 ? -16.462 11.340 21.585 1.00 94.62 879 TYR A N 1
ATOM 6974 C CA . TYR A 1 879 ? -16.997 10.214 20.825 1.00 94.62 879 TYR A CA 1
ATOM 6975 C C . TYR A 1 879 ? -17.331 9.075 21.787 1.00 94.62 879 TYR A C 1
ATOM 6977 O O . TYR A 1 879 ? -16.504 8.709 22.621 1.00 94.62 879 TYR A O 1
ATOM 6985 N N . TRP A 1 880 ? -18.542 8.531 21.699 1.00 94.50 880 TRP A N 1
ATOM 6986 C CA . TRP A 1 880 ? -19.038 7.469 22.572 1.00 94.50 880 TRP A CA 1
ATOM 6987 C C . TRP A 1 880 ? -20.104 6.653 21.847 1.00 94.50 880 TRP A C 1
ATOM 6989 O O . TRP A 1 880 ? -21.171 7.162 21.488 1.00 94.50 880 TRP A O 1
ATOM 6999 N N . TYR A 1 881 ? -19.829 5.363 21.688 1.00 94.31 881 TYR A N 1
ATOM 7000 C CA . TYR A 1 881 ? -20.679 4.406 20.989 1.00 94.31 881 TYR A CA 1
ATOM 7001 C C . TYR A 1 881 ? -21.006 3.226 21.900 1.00 94.31 881 TYR A C 1
ATOM 7003 O O . TYR A 1 881 ? -20.120 2.693 22.564 1.00 94.31 881 TYR A O 1
ATOM 7011 N N . ARG A 1 882 ? -22.277 2.822 21.931 1.00 93.19 882 ARG A N 1
ATOM 7012 C CA . ARG A 1 882 ? -22.779 1.697 22.725 1.00 93.19 882 ARG A CA 1
ATOM 7013 C C . ARG A 1 882 ? -23.160 0.542 21.817 1.00 93.19 882 ARG A C 1
ATOM 7015 O O . ARG A 1 882 ? -24.023 0.689 20.950 1.00 93.19 882 ARG A O 1
ATOM 7022 N N . PHE A 1 883 ? -22.559 -0.615 22.052 1.00 92.31 883 PHE A N 1
ATOM 7023 C CA . PHE A 1 883 ? -22.767 -1.840 21.292 1.00 92.31 883 PHE A CA 1
ATOM 7024 C C . PHE A 1 883 ? -23.451 -2.904 22.154 1.00 92.31 883 PHE A C 1
ATOM 7026 O O . PHE A 1 883 ? -23.199 -3.018 23.351 1.00 92.31 883 PHE A O 1
ATOM 7033 N N . THR A 1 884 ? -24.304 -3.723 21.541 1.00 89.62 884 THR A N 1
ATOM 7034 C CA . THR A 1 884 ? -24.930 -4.893 22.185 1.00 89.62 884 THR A CA 1
ATOM 7035 C C . THR A 1 884 ? -24.948 -6.070 21.224 1.00 89.62 884 THR A C 1
ATOM 7037 O O . THR A 1 884 ? -25.006 -5.875 20.009 1.00 89.62 884 THR A O 1
ATOM 7040 N N . ARG A 1 885 ? -24.933 -7.299 21.745 1.00 83.31 885 ARG A N 1
ATOM 7041 C CA . ARG A 1 885 ? -25.202 -8.488 20.927 1.00 83.31 885 ARG A CA 1
ATOM 7042 C C . ARG A 1 885 ? -26.709 -8.765 20.861 1.00 83.31 885 ARG A C 1
ATOM 7044 O O . ARG A 1 885 ? -27.399 -8.538 21.860 1.00 83.31 885 ARG A O 1
ATOM 7051 N N . PRO A 1 886 ? -27.239 -9.330 19.760 1.00 73.81 886 PRO A N 1
ATOM 7052 C CA . PRO A 1 886 ? -28.649 -9.717 19.666 1.00 73.81 886 PRO A CA 1
ATOM 7053 C C . PRO A 1 886 ? -29.118 -10.686 20.766 1.00 73.81 886 PRO A C 1
ATOM 7055 O O . PRO A 1 886 ? -30.280 -10.617 21.169 1.00 73.81 886 PRO A O 1
ATOM 7058 N N . ASP A 1 887 ? -28.221 -11.550 21.255 1.00 74.25 887 ASP A N 1
ATOM 7059 C CA . ASP A 1 887 ? -28.440 -12.553 22.307 1.00 74.25 887 ASP A CA 1
ATOM 7060 C C . ASP A 1 887 ? -28.129 -12.055 23.735 1.00 74.25 887 ASP A C 1
ATOM 7062 O O . ASP A 1 887 ? -28.503 -12.717 24.700 1.00 74.25 887 ASP A O 1
ATOM 7066 N N . GLN A 1 888 ? -27.469 -10.898 23.891 1.00 71.62 888 GLN A N 1
ATOM 7067 C CA . GLN A 1 888 ? -26.997 -10.363 25.182 1.00 71.62 888 GLN A CA 1
ATOM 7068 C C . GLN A 1 888 ? -27.243 -8.847 25.306 1.00 71.62 888 GLN A C 1
ATOM 7070 O O . GLN A 1 888 ? -26.352 -8.071 25.646 1.00 71.62 888 GLN A O 1
ATOM 7075 N N . LYS A 1 889 ? -28.478 -8.404 25.038 1.00 65.44 889 LYS A N 1
ATOM 7076 C CA . LYS A 1 889 ? -28.862 -6.975 25.076 1.00 65.44 889 LYS A CA 1
ATOM 7077 C C . LYS A 1 889 ? -28.736 -6.309 26.452 1.00 65.44 889 LYS A C 1
ATOM 7079 O O . LYS A 1 889 ? -28.671 -5.088 26.522 1.00 65.44 889 LYS A O 1
ATOM 7084 N N . GLU A 1 890 ? -28.691 -7.102 27.519 1.00 68.00 890 GLU A N 1
ATOM 7085 C CA . GLU A 1 890 ? -28.528 -6.652 28.910 1.00 68.00 890 GLU A CA 1
ATOM 7086 C C . GLU A 1 890 ? -27.049 -6.507 29.330 1.00 68.00 890 GLU A C 1
ATOM 7088 O O . GLU A 1 890 ? -26.769 -6.189 30.479 1.00 68.00 890 GLU A O 1
ATOM 7093 N N . GLN A 1 891 ? -26.091 -6.735 28.420 1.00 79.62 891 GLN A N 1
ATOM 7094 C CA . GLN A 1 891 ? -24.654 -6.552 28.670 1.00 79.62 891 GLN A CA 1
ATOM 7095 C C . GLN A 1 891 ? -24.026 -5.638 27.601 1.00 79.62 891 GLN A C 1
ATOM 7097 O O . GLN A 1 891 ? -23.324 -6.126 26.709 1.00 79.62 891 GLN A O 1
ATOM 7102 N N . PRO A 1 892 ? -24.291 -4.317 27.647 1.00 90.12 892 PRO A N 1
ATOM 7103 C CA . PRO A 1 892 ? -23.709 -3.375 26.701 1.00 90.12 892 PRO A CA 1
ATOM 7104 C C . PRO A 1 892 ? -22.183 -3.288 26.837 1.00 90.12 892 PRO A C 1
ATOM 7106 O O . PRO A 1 892 ? -21.613 -3.438 27.923 1.00 90.12 892 PRO A O 1
ATOM 7109 N N . VAL A 1 893 ? -21.539 -3.016 25.704 1.00 94.06 893 VAL A N 1
ATOM 7110 C CA . VAL A 1 893 ? -20.127 -2.647 25.602 1.00 94.06 893 VAL A CA 1
ATOM 7111 C C . VAL A 1 893 ? -20.066 -1.237 25.041 1.00 94.06 893 VAL A C 1
ATOM 7113 O O . VAL A 1 893 ? -20.429 -1.007 23.887 1.00 94.06 893 VAL A O 1
ATOM 7116 N N . ASP A 1 894 ? -19.602 -0.299 25.856 1.00 95.38 894 ASP A N 1
ATOM 7117 C CA . ASP A 1 894 ? -19.414 1.086 25.441 1.00 95.38 894 ASP A CA 1
ATOM 7118 C C . ASP A 1 894 ? -17.953 1.302 25.055 1.00 95.38 894 ASP A C 1
ATOM 7120 O O . ASP A 1 894 ? -17.051 0.818 25.742 1.00 95.38 894 ASP A O 1
ATOM 7124 N N . VAL A 1 895 ? -17.714 2.041 23.972 1.00 96.50 895 VAL A N 1
ATOM 7125 C CA . VAL A 1 895 ? -16.371 2.439 23.539 1.00 96.50 895 VAL A CA 1
ATOM 7126 C C . VAL A 1 895 ? -16.354 3.938 23.288 1.00 96.50 895 VAL A C 1
ATOM 7128 O O . VAL A 1 895 ? -17.180 4.459 22.534 1.00 96.50 895 VAL A O 1
ATOM 7131 N N . PHE A 1 896 ? -15.437 4.639 23.950 1.00 95.56 896 PHE A N 1
ATOM 7132 C CA . PHE A 1 896 ? -15.423 6.097 23.992 1.00 95.56 896 PHE A CA 1
ATOM 7133 C C . PHE A 1 896 ? -14.010 6.673 24.063 1.00 95.56 896 PHE A C 1
ATOM 7135 O O . PHE A 1 896 ? -13.072 6.047 24.554 1.00 95.56 896 PHE A O 1
ATOM 7142 N N . TRP A 1 897 ? -13.871 7.899 23.566 1.00 96.19 897 TRP A N 1
ATOM 7143 C CA . TRP A 1 897 ? -12.657 8.702 23.642 1.00 96.19 897 TRP A CA 1
ATOM 7144 C C . TRP A 1 897 ? -12.998 10.188 23.511 1.00 96.19 897 TRP A C 1
ATOM 7146 O O . TRP A 1 897 ? -14.151 10.585 23.322 1.00 96.19 897 TRP A O 1
ATOM 7156 N N . ARG A 1 898 ? -11.969 11.029 23.579 1.00 95.06 898 ARG A N 1
ATOM 7157 C CA . ARG A 1 898 ? -12.074 12.454 23.268 1.00 95.06 898 ARG A CA 1
ATOM 7158 C C . ARG A 1 898 ? -10.884 12.930 22.450 1.00 95.06 898 ARG A C 1
ATOM 7160 O O . ARG A 1 898 ? -9.775 12.434 22.620 1.00 95.06 898 ARG A O 1
ATOM 7167 N N . THR A 1 899 ? -11.104 13.936 21.621 1.00 94.12 899 THR A N 1
ATOM 7168 C CA . THR A 1 899 ? -10.067 14.784 21.019 1.00 94.12 899 THR A CA 1
ATOM 7169 C C . THR A 1 899 ? -10.020 16.170 21.680 1.00 94.12 899 THR A C 1
ATOM 7171 O O . THR A 1 899 ? -9.020 16.872 21.561 1.00 94.12 899 THR A O 1
ATOM 7174 N N . GLY A 1 900 ? -11.076 16.558 22.409 1.00 84.69 900 GLY A N 1
ATOM 7175 C CA . GLY A 1 900 ? -11.192 17.844 23.101 1.00 84.69 900 GLY A CA 1
ATOM 7176 C C . GLY A 1 900 ? -10.652 17.869 24.538 1.00 84.69 900 GLY A C 1
ATOM 7177 O O . GLY A 1 900 ? -10.472 16.846 25.201 1.00 84.69 900 GLY A O 1
ATOM 7178 N N . SER A 1 901 ? -10.452 19.083 25.058 1.00 77.56 901 SER A N 1
ATOM 7179 C CA . SER A 1 901 ? -10.026 19.349 26.442 1.00 77.56 901 SER A CA 1
ATOM 7180 C C . SER A 1 901 ? -11.156 19.282 27.481 1.00 77.56 901 SER A C 1
ATOM 7182 O O . SER A 1 901 ? -10.887 19.416 28.671 1.00 77.56 901 SER A O 1
ATOM 7184 N N . VAL A 1 902 ? -12.406 19.079 27.053 1.00 81.25 902 VAL A N 1
ATOM 7185 C CA . VAL A 1 902 ? -13.593 19.016 27.918 1.00 81.25 902 VAL A CA 1
ATOM 7186 C C . VAL A 1 902 ? -14.108 17.579 27.976 1.00 81.25 902 VAL A C 1
ATOM 7188 O O . VAL A 1 902 ? -14.268 16.937 26.941 1.00 81.25 902 VAL A O 1
ATOM 7191 N N . TRP A 1 903 ? -14.404 17.090 29.182 1.00 87.88 903 TRP A N 1
ATOM 7192 C CA . TRP A 1 903 ? -15.125 15.836 29.400 1.00 87.88 903 TRP A CA 1
ATOM 7193 C C . TRP A 1 903 ? -16.436 16.112 30.154 1.00 87.88 903 TRP A C 1
ATOM 7195 O O . TRP A 1 903 ? -16.399 16.497 31.326 1.00 87.88 903 TRP A O 1
ATOM 7205 N N . PRO A 1 904 ? -17.604 15.961 29.503 1.00 82.19 904 PRO A N 1
ATOM 7206 C CA . PRO A 1 904 ? -18.899 16.025 30.173 1.00 82.19 904 PRO A CA 1
ATOM 7207 C C . PRO A 1 904 ? -19.036 14.946 31.253 1.00 82.19 904 PRO A C 1
ATOM 7209 O O . PRO A 1 904 ? -18.520 13.838 31.124 1.00 82.19 904 PRO A O 1
ATOM 7212 N N . THR A 1 905 ? -19.781 15.234 32.321 1.00 81.00 905 THR A N 1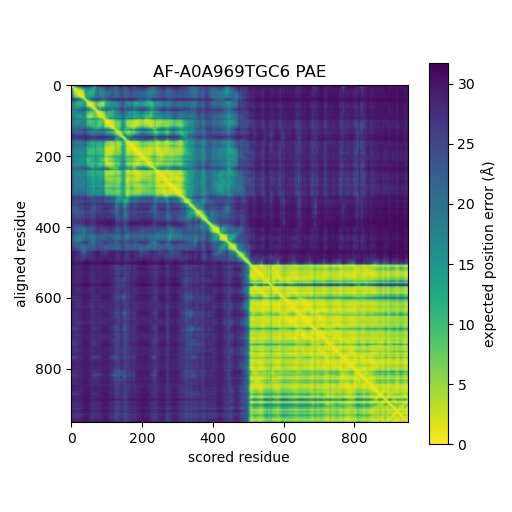
ATOM 7213 C CA . THR A 1 905 ? -20.086 14.234 33.355 1.00 81.00 905 THR A CA 1
ATOM 7214 C C . THR A 1 905 ? -21.177 13.279 32.869 1.00 81.00 905 THR A C 1
ATOM 7216 O O . THR A 1 905 ? -22.359 13.472 33.148 1.00 81.00 905 THR A O 1
ATOM 7219 N N . PHE A 1 906 ? -20.783 12.241 32.134 1.00 78.75 906 PHE A N 1
ATOM 7220 C CA . PHE A 1 906 ? -21.690 11.179 31.706 1.00 78.75 906 PHE A CA 1
ATOM 7221 C C . PHE A 1 906 ? -21.976 10.202 32.853 1.00 78.75 906 PHE A C 1
ATOM 7223 O O . PHE A 1 906 ? -21.076 9.507 33.329 1.00 78.75 906 PHE A O 1
ATOM 7230 N N . ALA A 1 907 ? -23.244 10.112 33.252 1.00 83.81 907 ALA A N 1
ATOM 7231 C CA . ALA A 1 907 ? -23.776 8.956 33.963 1.00 83.81 907 ALA A CA 1
ATOM 7232 C C . ALA A 1 907 ? -24.343 7.976 32.928 1.00 83.81 907 ALA A C 1
ATOM 7234 O O . ALA A 1 907 ? -25.239 8.339 32.166 1.00 83.81 907 ALA A O 1
ATOM 7235 N N . ALA A 1 908 ? -23.815 6.755 32.890 1.00 86.75 908 ALA A N 1
ATOM 7236 C CA . ALA A 1 908 ? -24.223 5.717 31.952 1.00 86.75 908 ALA A CA 1
ATOM 7237 C C . ALA A 1 908 ? -24.726 4.486 32.716 1.00 86.75 908 ALA A C 1
ATOM 7239 O O . ALA A 1 908 ? -24.062 4.004 33.634 1.00 86.75 908 ALA A O 1
ATOM 7240 N N . ASP A 1 909 ? -25.909 3.999 32.343 1.00 89.00 909 ASP A N 1
ATOM 7241 C CA . ASP A 1 909 ? -26.507 2.771 32.874 1.00 89.00 909 ASP A CA 1
ATOM 7242 C C . ASP A 1 909 ? -25.963 1.548 32.130 1.00 89.00 909 ASP A C 1
ATOM 7244 O O . ASP A 1 909 ? -25.868 1.564 30.901 1.00 89.00 909 ASP A O 1
ATOM 7248 N N . TYR A 1 910 ? -25.591 0.504 32.868 1.00 87.31 910 TYR A N 1
ATOM 7249 C CA . TYR A 1 910 ? -25.152 -0.788 32.333 1.00 87.31 910 TYR A CA 1
ATOM 7250 C C . TYR A 1 910 ? -25.963 -1.965 32.912 1.00 87.31 910 TYR A C 1
ATOM 7252 O O . TYR A 1 910 ? -25.698 -3.108 32.555 1.00 87.31 910 TYR A O 1
ATOM 7260 N N . GLY A 1 911 ? -26.934 -1.721 33.805 1.00 86.88 911 GLY A N 1
ATOM 7261 C CA . GLY A 1 911 ? -27.803 -2.755 34.388 1.00 86.88 911 GLY A CA 1
ATOM 7262 C C . GLY A 1 911 ? -27.120 -3.773 35.319 1.00 86.88 911 GLY A C 1
ATOM 7263 O O . GLY A 1 911 ? -27.763 -4.717 35.778 1.00 86.88 911 GLY A O 1
ATOM 7264 N N . CYS A 1 912 ? -25.832 -3.604 35.619 1.00 88.50 912 CYS A N 1
ATOM 7265 C CA . CYS A 1 912 ? -24.991 -4.560 36.345 1.00 88.50 912 CYS A CA 1
ATOM 7266 C C . CYS A 1 912 ? -24.293 -3.902 37.543 1.00 88.50 912 CYS A C 1
ATOM 7268 O O . CYS A 1 912 ? -24.140 -2.693 37.573 1.00 88.50 912 CYS A O 1
ATOM 7270 N N . ALA A 1 913 ? -23.858 -4.678 38.543 1.00 90.44 913 ALA A N 1
ATOM 7271 C CA . ALA A 1 913 ? -23.369 -4.126 39.819 1.00 90.44 913 ALA A CA 1
ATOM 7272 C C . ALA A 1 913 ? -21.978 -3.452 39.755 1.00 90.44 913 ALA A C 1
ATOM 7274 O O . ALA A 1 913 ? -21.592 -2.722 40.677 1.00 90.44 913 ALA A O 1
ATOM 7275 N N . LYS A 1 914 ? -21.198 -3.741 38.707 1.00 92.94 914 LYS A N 1
ATOM 7276 C CA . LYS A 1 914 ? -19.850 -3.213 38.472 1.00 92.94 914 LYS A CA 1
ATOM 7277 C C . LYS A 1 914 ? -19.586 -3.049 36.984 1.00 92.94 914 LYS A C 1
ATOM 7279 O O . LYS A 1 914 ? -20.020 -3.872 36.183 1.00 92.94 914 LYS A O 1
ATOM 7284 N N . VAL A 1 915 ? -18.791 -2.038 36.648 1.00 94.81 915 VAL A N 1
ATOM 7285 C CA . VAL A 1 915 ? -18.302 -1.781 35.292 1.00 94.81 915 VAL A CA 1
ATOM 7286 C C . VAL A 1 915 ? -16.774 -1.764 35.300 1.00 94.81 915 VAL A C 1
ATOM 7288 O O . VAL A 1 915 ? -16.143 -1.000 36.031 1.00 94.81 915 VAL A O 1
ATOM 7291 N N . SER A 1 916 ? -16.182 -2.628 34.484 1.00 95.38 916 SER A N 1
ATOM 7292 C CA . SER A 1 916 ? -14.744 -2.751 34.253 1.00 95.38 916 SER A CA 1
ATOM 7293 C C . SER A 1 916 ? -14.328 -1.805 33.120 1.00 95.38 916 SER A C 1
ATOM 7295 O O . SER A 1 916 ? -14.883 -1.885 32.022 1.00 95.38 916 SER A O 1
ATOM 7297 N N . LEU A 1 917 ? -13.349 -0.929 33.372 1.00 96.00 917 LEU A N 1
ATOM 7298 C CA . LEU A 1 917 ? -12.799 0.001 32.379 1.00 96.00 917 LEU A CA 1
ATOM 7299 C C . LEU A 1 917 ? -11.456 -0.490 31.846 1.00 96.00 917 LEU A C 1
ATOM 7301 O O . LEU A 1 917 ? -10.536 -0.763 32.621 1.00 96.00 917 LEU A O 1
ATOM 7305 N N . TRP A 1 918 ? -11.327 -0.539 30.525 1.00 96.06 918 TRP A N 1
ATOM 7306 C CA . TRP A 1 918 ? -10.140 -1.019 29.823 1.00 96.06 918 TRP A CA 1
ATOM 7307 C C . TRP A 1 918 ? -9.647 0.004 28.809 1.00 96.06 918 TRP A C 1
ATOM 7309 O O . TRP A 1 918 ? -10.444 0.592 28.090 1.00 96.06 918 TRP A O 1
ATOM 7319 N N . GLU A 1 919 ? -8.338 0.169 28.697 1.00 94.75 919 GLU A N 1
ATOM 7320 C CA . GLU A 1 919 ? -7.708 1.000 27.672 1.00 94.75 919 GLU A CA 1
ATOM 7321 C C . GLU A 1 919 ? -7.465 0.184 26.390 1.00 94.75 919 GLU A C 1
ATOM 7323 O O . GLU A 1 919 ? -7.414 -1.051 26.425 1.00 94.75 919 GLU A O 1
ATOM 7328 N N . ALA A 1 920 ? -7.341 0.849 25.238 1.00 91.19 920 ALA A N 1
ATOM 7329 C CA . ALA A 1 920 ? -7.169 0.174 23.949 1.00 91.19 920 ALA A CA 1
ATOM 7330 C C . ALA A 1 920 ? -5.907 -0.698 23.867 1.00 91.19 920 ALA A C 1
ATOM 7332 O O . ALA A 1 920 ? -5.956 -1.764 23.266 1.00 91.19 920 ALA A O 1
ATOM 7333 N N . ASN A 1 921 ? -4.824 -0.326 24.553 1.00 85.38 921 ASN A N 1
ATOM 7334 C CA . ASN A 1 921 ? -3.623 -1.158 24.724 1.00 85.38 921 ASN A CA 1
ATOM 7335 C C . ASN A 1 921 ? -3.859 -2.453 25.545 1.00 85.38 921 ASN A C 1
ATOM 7337 O O . ASN A 1 921 ? -2.944 -3.253 25.720 1.00 85.38 921 ASN A O 1
ATOM 7341 N N . GLY A 1 922 ? -5.079 -2.683 26.040 1.00 86.62 922 GLY A N 1
ATOM 7342 C CA . GLY A 1 922 ? -5.495 -3.888 26.749 1.00 86.62 922 GLY A CA 1
ATOM 7343 C C . GLY A 1 922 ? -5.425 -3.802 28.275 1.00 86.62 922 GLY A C 1
ATOM 7344 O O . GLY A 1 922 ? -5.936 -4.719 28.924 1.00 86.62 922 GLY A O 1
ATOM 7345 N N . GLU A 1 923 ? -4.857 -2.735 28.850 1.00 91.31 923 GLU A N 1
ATOM 7346 C CA . GLU A 1 923 ? -4.720 -2.541 30.300 1.00 91.31 923 GLU A CA 1
ATOM 7347 C C . GLU A 1 923 ? -6.085 -2.311 30.984 1.00 91.31 923 GLU A C 1
ATOM 7349 O O . GLU A 1 923 ? -6.966 -1.653 30.426 1.00 91.31 923 GLU A O 1
ATOM 7354 N N . ARG A 1 924 ? -6.287 -2.827 32.209 1.00 94.31 924 ARG A N 1
ATOM 7355 C CA . ARG A 1 924 ? -7.492 -2.537 33.009 1.00 94.31 924 ARG A CA 1
ATOM 7356 C C . ARG A 1 924 ? -7.257 -1.340 33.926 1.00 94.31 924 ARG A C 1
ATOM 7358 O O . ARG A 1 924 ? -6.525 -1.454 34.903 1.00 94.31 924 ARG A O 1
ATOM 7365 N N . ARG A 1 925 ? -7.949 -0.234 33.651 1.00 95.06 925 ARG A N 1
ATOM 7366 C CA . ARG A 1 925 ? -7.752 1.068 34.308 1.00 95.06 925 ARG A CA 1
ATOM 7367 C C . ARG A 1 925 ? -8.537 1.216 35.606 1.00 95.06 925 ARG A C 1
ATOM 7369 O O . ARG A 1 925 ? -8.042 1.808 36.559 1.00 95.06 925 ARG A O 1
ATOM 7376 N N . ALA A 1 926 ? -9.753 0.671 35.664 1.00 93.69 926 ALA A N 1
ATOM 7377 C CA . ALA A 1 926 ? -10.593 0.724 36.858 1.00 93.69 926 ALA A CA 1
ATOM 7378 C C . ALA A 1 926 ? -11.625 -0.411 36.901 1.00 93.69 926 ALA A C 1
ATOM 7380 O O . ALA A 1 926 ? -11.953 -1.016 35.882 1.00 93.69 926 ALA A O 1
ATOM 7381 N N . VAL A 1 927 ? -12.186 -0.640 38.090 1.00 95.31 927 VAL A N 1
ATOM 7382 C CA . VAL A 1 927 ? -13.454 -1.355 38.282 1.00 95.31 927 VAL A CA 1
ATOM 7383 C C . VAL A 1 927 ? -14.332 -0.463 39.149 1.00 95.31 927 VAL A C 1
ATOM 7385 O O . VAL A 1 927 ? -13.984 -0.178 40.296 1.00 95.31 927 VAL A O 1
ATOM 7388 N N . LEU A 1 928 ? -15.436 0.019 38.590 1.00 94.06 928 LEU A N 1
ATOM 7389 C CA . LEU A 1 928 ? -16.305 1.012 39.213 1.00 94.06 928 LEU A CA 1
ATOM 7390 C C . LEU A 1 928 ? -17.594 0.351 39.728 1.00 94.06 928 LEU A C 1
ATOM 7392 O O . LEU A 1 928 ? -18.208 -0.413 38.982 1.00 94.06 928 LEU A O 1
ATOM 7396 N N . PRO A 1 929 ? -18.031 0.621 40.971 1.00 93.44 929 PRO A N 1
ATOM 7397 C CA . PRO A 1 929 ? -19.343 0.199 41.448 1.00 93.44 929 PRO A CA 1
ATOM 7398 C C . PRO A 1 929 ? -20.444 1.081 40.846 1.00 93.44 929 PRO A C 1
ATOM 7400 O O . PRO A 1 929 ? -20.269 2.292 40.705 1.00 93.44 929 PRO A O 1
ATOM 7403 N N . THR A 1 930 ? -21.596 0.487 40.546 1.00 90.88 930 THR A N 1
ATOM 7404 C CA . THR A 1 930 ? -22.786 1.221 40.089 1.00 90.88 930 THR A CA 1
ATOM 7405 C C . THR A 1 930 ? -23.697 1.629 41.245 1.00 90.88 930 THR A C 1
ATOM 7407 O O . THR A 1 930 ? -23.775 0.923 42.252 1.00 90.88 930 THR A O 1
ATOM 7410 N N . ILE A 1 931 ? -24.479 2.689 41.053 1.00 88.50 931 ILE A N 1
ATOM 7411 C CA . ILE A 1 931 ? -25.646 3.035 41.869 1.00 88.50 931 ILE A CA 1
ATOM 7412 C C . ILE A 1 931 ? -26.878 2.843 40.980 1.00 88.50 931 ILE A C 1
ATOM 7414 O O . ILE A 1 931 ? -26.971 3.466 39.927 1.00 88.50 931 ILE A O 1
ATOM 7418 N N . ASP A 1 932 ? -27.783 1.945 41.374 1.00 86.19 932 ASP A N 1
ATOM 7419 C CA . ASP A 1 932 ? -29.005 1.595 40.631 1.00 86.19 932 ASP A CA 1
ATOM 7420 C C . ASP A 1 932 ? -28.769 1.256 39.136 1.00 86.19 932 ASP A C 1
ATOM 7422 O O . ASP A 1 932 ? -29.565 1.610 38.274 1.00 86.19 932 ASP A O 1
ATOM 7426 N N . GLY A 1 933 ? -27.653 0.574 38.829 1.00 83.75 933 GLY A N 1
ATOM 7427 C CA . GLY A 1 933 ? -27.220 0.200 37.468 1.00 83.75 933 GLY A CA 1
ATOM 7428 C C . GLY A 1 933 ? -26.359 1.252 36.751 1.00 83.75 933 GLY A C 1
ATOM 7429 O O . GLY A 1 933 ? -25.579 0.913 35.859 1.00 83.75 933 GLY A O 1
ATOM 7430 N N . ALA A 1 934 ? -26.414 2.509 37.198 1.00 87.94 934 ALA A N 1
ATOM 7431 C CA . ALA A 1 934 ? -25.682 3.628 36.614 1.00 87.94 934 ALA A CA 1
ATOM 7432 C C . ALA A 1 934 ? -24.305 3.874 37.247 1.00 87.94 934 ALA A C 1
ATOM 7434 O O . ALA A 1 934 ? -24.090 3.685 38.445 1.00 87.94 934 ALA A O 1
ATOM 7435 N N . VAL A 1 935 ? -23.364 4.362 36.439 1.00 93.12 935 VAL A N 1
ATOM 7436 C CA . VAL A 1 935 ? -22.027 4.784 36.873 1.00 93.12 935 VAL A CA 1
ATOM 7437 C C . VAL A 1 935 ? -21.600 6.069 36.166 1.00 93.12 935 VAL A C 1
ATOM 7439 O O . VAL A 1 935 ? -21.850 6.255 34.975 1.00 93.12 935 VAL A O 1
ATOM 7442 N N . THR A 1 936 ? -20.934 6.964 36.898 1.00 92.12 936 THR A N 1
ATOM 7443 C CA . THR A 1 936 ? -20.271 8.135 36.311 1.00 92.12 936 THR A CA 1
ATOM 7444 C C . THR A 1 936 ? -18.942 7.709 35.698 1.00 92.12 936 THR A C 1
ATOM 7446 O O . THR A 1 936 ? -18.061 7.235 36.418 1.00 92.12 936 THR A O 1
ATOM 7449 N N . ILE A 1 937 ? -18.777 7.890 34.388 1.00 92.19 937 ILE A N 1
ATOM 7450 C CA . ILE A 1 937 ? -17.547 7.498 33.693 1.00 92.19 937 ILE A CA 1
ATOM 7451 C C . ILE A 1 937 ? -16.478 8.605 33.830 1.00 92.19 937 ILE A C 1
ATOM 7453 O O . ILE A 1 937 ? -16.743 9.760 33.477 1.00 92.19 937 ILE A O 1
ATOM 7457 N N . PRO A 1 938 ? -15.277 8.286 34.353 1.00 91.75 938 PRO A N 1
ATOM 7458 C CA . PRO A 1 938 ? -14.180 9.239 34.498 1.00 91.75 938 PRO A CA 1
ATOM 7459 C C . PRO A 1 938 ? -13.580 9.649 33.147 1.00 91.75 938 PRO A C 1
ATOM 7461 O O . PRO A 1 938 ? -13.719 8.955 32.144 1.00 91.75 938 PRO A O 1
ATOM 7464 N N . GLU A 1 939 ? -12.888 10.786 33.149 1.00 91.88 939 GLU A N 1
ATOM 7465 C CA . GLU A 1 939 ? -12.246 11.384 31.975 1.00 91.88 939 GLU A CA 1
ATOM 7466 C C . GLU A 1 939 ? -11.104 10.497 31.425 1.00 91.88 939 GLU A C 1
ATOM 7468 O O . GLU A 1 939 ? -10.117 10.283 32.136 1.00 91.88 939 GLU A O 1
ATOM 7473 N N . PRO A 1 940 ? -11.185 10.002 30.171 1.00 93.25 940 PRO A N 1
ATOM 7474 C CA . PRO A 1 940 ? -10.079 9.293 29.530 1.00 93.25 940 PRO A CA 1
ATOM 7475 C C . PRO A 1 940 ? -8.970 10.277 29.101 1.00 93.25 940 PRO A C 1
ATOM 7477 O O . PRO A 1 940 ? -9.218 11.485 28.972 1.00 93.25 940 PRO A O 1
ATOM 7480 N N . PRO A 1 941 ? -7.741 9.814 28.815 1.00 94.12 941 PRO A N 1
ATOM 7481 C CA . PRO A 1 941 ? -6.716 10.653 28.195 1.00 94.12 941 PRO A CA 1
ATOM 7482 C C . PRO A 1 941 ? -7.145 11.147 26.800 1.00 94.12 941 PRO A C 1
ATOM 7484 O O . PRO A 1 941 ? -7.980 10.536 26.131 1.00 94.12 941 PRO A O 1
ATOM 7487 N N . VAL A 1 942 ? -6.585 12.270 26.340 1.00 94.62 942 VAL A N 1
ATOM 7488 C CA . VAL A 1 942 ? -6.882 12.794 24.994 1.00 94.62 942 VAL A CA 1
ATOM 7489 C C . VAL A 1 942 ? -6.345 11.829 23.934 1.00 94.62 942 VAL A C 1
ATOM 7491 O O . VAL A 1 942 ? -5.188 11.427 23.980 1.00 94.62 942 VAL A O 1
ATOM 7494 N N . GLY A 1 943 ? -7.193 11.466 22.974 1.00 94.19 943 GLY A N 1
ATOM 7495 C CA . GLY A 1 943 ? -6.878 10.580 21.855 1.00 94.19 943 GLY A CA 1
ATOM 7496 C C . GLY A 1 943 ? -6.895 9.080 22.169 1.00 94.19 943 GLY A C 1
ATOM 7497 O O . GLY A 1 943 ? -6.791 8.294 21.228 1.00 94.19 943 GLY A O 1
ATOM 7498 N N . VAL A 1 944 ? -7.057 8.684 23.436 1.00 96.19 944 VAL A N 1
ATOM 7499 C CA . VAL A 1 944 ? -6.947 7.293 23.907 1.00 96.19 944 VAL A CA 1
ATOM 7500 C C . VAL A 1 944 ? -8.338 6.656 24.055 1.00 96.19 944 VAL A C 1
ATOM 7502 O O . VAL A 1 944 ? -9.130 7.136 24.869 1.00 96.19 944 VAL A O 1
ATOM 7505 N N . PRO A 1 945 ? -8.666 5.579 23.312 1.00 97.19 945 PRO A N 1
ATOM 7506 C CA . PRO A 1 945 ? -9.956 4.903 23.428 1.00 97.19 945 PRO A CA 1
ATOM 7507 C C . PRO A 1 945 ? -10.025 3.961 24.620 1.00 97.19 945 PRO A C 1
ATOM 7509 O O . PRO A 1 945 ? -9.126 3.145 24.843 1.00 97.19 945 PRO A O 1
ATOM 7512 N N . TRP A 1 946 ? -11.127 4.058 25.356 1.00 97.19 946 TRP A N 1
ATOM 7513 C CA . TRP A 1 946 ? -11.467 3.195 26.479 1.00 97.19 946 TRP A CA 1
ATOM 7514 C C . TRP A 1 946 ? -12.739 2.394 26.178 1.00 97.19 946 TRP A C 1
ATOM 7516 O O . TRP A 1 946 ? -13.659 2.877 25.519 1.00 97.19 946 TRP A O 1
ATOM 7526 N N . TYR A 1 947 ? -12.783 1.171 26.698 1.00 97.06 947 TYR A N 1
ATOM 7527 C CA . TYR A 1 947 ? -13.933 0.274 26.699 1.00 97.06 947 TYR A CA 1
ATOM 7528 C C . TYR A 1 947 ? -14.517 0.193 28.111 1.00 97.06 947 TYR A C 1
ATOM 7530 O O . TYR A 1 947 ? -13.768 0.058 29.084 1.00 97.06 947 TYR A O 1
ATOM 7538 N N . ALA A 1 948 ? -15.841 0.172 28.223 1.00 95.50 948 ALA A N 1
ATOM 7539 C CA . ALA A 1 948 ? -16.565 -0.130 29.452 1.00 95.50 948 ALA A CA 1
ATOM 7540 C C . ALA A 1 948 ? -17.506 -1.321 29.242 1.00 95.50 948 ALA A C 1
ATOM 7542 O O . ALA A 1 948 ? -18.275 -1.359 28.281 1.00 95.50 948 ALA A O 1
ATOM 7543 N N . LYS A 1 949 ? -17.440 -2.298 30.152 1.00 92.88 949 LYS A N 1
ATOM 7544 C CA . LYS A 1 949 ? -18.274 -3.510 30.140 1.00 92.88 949 LYS A CA 1
ATOM 7545 C C . LYS A 1 949 ? -18.562 -3.975 31.568 1.00 92.88 949 LYS A C 1
ATOM 7547 O O . LYS A 1 949 ? -17.749 -3.746 32.462 1.00 92.88 949 LYS A O 1
ATOM 7552 N N . CYS A 1 950 ? -19.693 -4.641 31.779 1.00 89.56 950 CYS A N 1
ATOM 7553 C CA . CYS A 1 950 ? -20.027 -5.292 33.048 1.00 89.56 950 CYS A CA 1
ATOM 7554 C C . CYS A 1 950 ? -18.987 -6.337 33.502 1.00 89.56 950 CYS A C 1
ATOM 7556 O O . CYS A 1 950 ? -18.350 -6.982 32.665 1.00 89.56 950 CYS A O 1
ATOM 7558 N N . GLU A 1 951 ? -18.868 -6.522 34.823 1.00 81.06 951 GLU A N 1
ATOM 7559 C CA . GLU A 1 951 ? -18.036 -7.539 35.507 1.00 81.06 951 GLU A CA 1
ATOM 7560 C C . GLU A 1 951 ? -18.808 -8.267 36.620 1.00 81.06 951 GLU A C 1
ATOM 7562 O O . GLU A 1 951 ? -19.410 -7.571 37.473 1.00 81.06 951 GLU A O 1
#

pLDDT: mean 70.14, std 23.63, range [24.66, 98.75]

Nearest PDB structures (foldseek):
  4zn2-assembly4_D  TM=7.645E-01  e=4.153E-18  Pseudomonas aeruginosa PAO1
  8idp-assembly2_D  TM=6.443E-01  e=2.165E-11  Talaromyces pinophilus
  8idq-assembly1_A  TM=6.515E-01  e=5.626E-11  Talaromyces pinophilus
  4iug-assembly1_A  TM=6.137E-01  e=6.659E-09  Aspergillus oryzae
  2wvv-assembly2_C  TM=5.442E-01  e=3.264E-05  Bacteroides thetaiotaomicron VPI-5482